Protein 1DUV (pdb70)

Foldseek 3Di:
DFQAQAAALALVVDALVRLVVLLVLLVVQVVCVVVVNDDADQAPFEEEEEELFDDDLLVVLVQVLQVSNNYHYDYHYNDDDCPPPNDALLVVLQVVLVPGQEYEHAEEDSVSQVSSCVRNPHHYYYCYYFAAHQLLVSLVVSVLCVLDPPAFQLNAEEEEFAQLATRVNLNQLSSLLSGLHAYEDQFDPVRHHDDVSNVNSQVSSVVNNYGYHYYPDLLVRLAQHQEYEYEDNADTPGDPVVLVVRQVRRQVRAAEVVSVVSNVDPNYAYEYSDPFLAALPDPVNVCCCVVVVPHQGGSYGVCRCPDPRYPHVSSSVSSNSSVSSSCCRHHHD/DFFAQAAALAQVVDALVRLVVLLVQLVVQVVCVVVVNHDQFQAPFEEEEAELFDDDLLVVLLQVLQVSNNYYYDYDYNDDDCPPVNDALLVVLQVQLVPGQEYEYEEEDSVSQVSSCVRNSHYYYYCYYFAAHHLLVSLVVSLVCVLVPPAFQLNAEEEEWAQLATRVVLNQLSSLLSGLHAYFYAFDPVRHHDPVSNVNSQVSSVVNNYGYHYYPDLLVRLAQHQEYEYEDNADTPGDPVVLVVRQVRGQV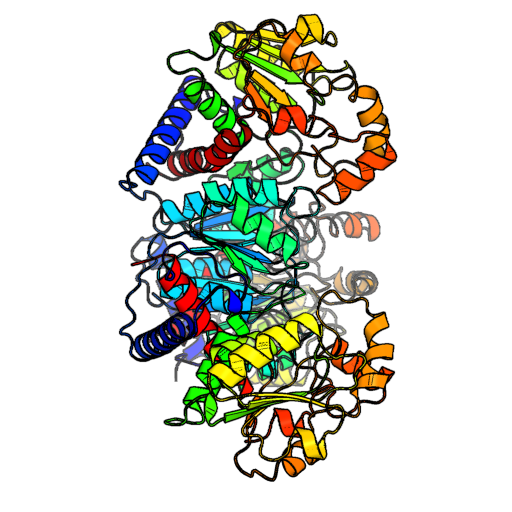RAAEPVSVVSNVDPNYAYEYSDPFLAACPDPVSVVSCVVPVPHQGGSYGVPNCVDPRYDHVSSSVSSNSSVSSSCCRHRGD/DQQAQAAALAQVVDALVVLVVLLVQLVVQVVCVVVVNHDAFQAPFEEEEAELFDDDLLVVLVQVLQVSNNYHYDYHYNDDDCPPPNDDLLVVLQVVLVPGQEY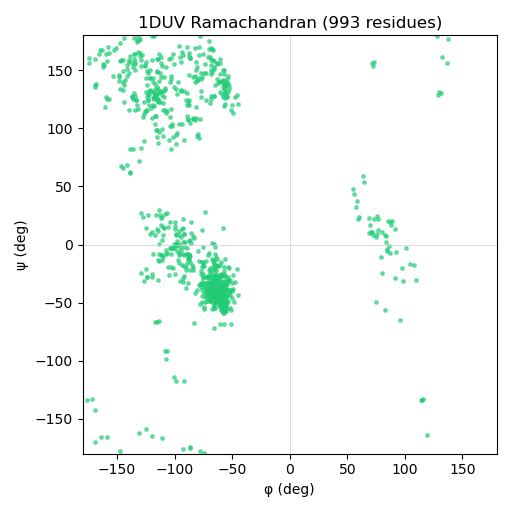EYAEEDSVSQVSSSVRNSHHYYYCYYFAAHQLLVSLVVSLVCVLVPPDFQLNAEEEEFAQLAGRVVLNLLSSLLSGLHQYFYAFDPVRHHDPVSNVVSQVSSVVNNYGYHYYPDLLVRQAQHQEYEYEDQADTPHDPVCLVVSQVRGQVRAAEVVSVVSNVDPNYAYEYSDDFLAACPDDVSVVVCVVVVNHQGGSYGVDRCPDPRYDHVSSSVSSNSSVSSSCCSHSGD

Solvent-accessible surface area: 32664 Å² total; per-residue (Å²): 149,24,16,96,104,73,63,2,8,37,2,38,83,14,66,56,69,12,5,68,62,3,4,107,44,1,34,118,10,29,55,24,67,129,74,68,88,45,126,44,65,1,102,33,65,1,0,0,0,1,1,51,11,42,1,1,8,1,11,0,0,0,4,0,0,0,35,27,0,25,2,30,9,0,39,2,13,73,80,8,6,3,17,31,68,22,0,3,28,55,0,0,0,45,0,0,15,88,7,8,47,0,0,0,0,11,0,92,7,17,106,50,0,69,38,0,6,79,86,1,111,22,10,0,0,0,0,14,0,67,60,19,8,0,0,2,0,0,0,0,0,0,0,0,68,62,56,44,105,91,56,53,27,68,108,2,18,1,0,0,0,0,0,0,78,4,10,2,0,17,0,1,0,0,0,0,1,12,17,0,0,36,0,40,0,0,0,9,115,82,3,79,8,113,75,64,25,9,89,87,0,77,50,49,0,89,142,40,54,6,67,4,53,37,6,86,68,30,49,124,1,0,117,40,0,28,1,0,0,0,9,8,0,8,19,37,54,46,57,99,78,70,16,59,88,23,3,86,69,0,108,75,16,24,0,40,30,136,4,22,127,78,4,68,31,125,115,9,47,0,0,0,8,13,14,4,7,1,38,102,98,11,45,82,4,29,68,24,16,71,68,73,58,13,66,50,4,4,0,0,17,42,118,2,2,65,41,109,21,23,13,2,25,41,1,2,13,0,3,0,2,1,0,0,0,0,0,11,16,0,12,22,207,149,25,23,85,105,56,60,1,10,36,2,38,85,19,65,56,71,25,6,65,54,6,9,104,46,1,44,122,10,28,57,23,64,130,72,67,156,44,58,53,119,0,99,56,61,4,0,0,0,1,1,45,11,40,4,1,8,1,13,0,0,0,4,0,0,0,19,22,0,28,1,63,9,0,39,2,13,68,80,8,6,2,15,31,57,17,0,2,26,56,0,0,0,41,0,0,14,85,7,6,48,0,0,0,0,12,0,96,6,18,105,50,0,56,34,0,7,130,76,2,107,25,6,0,0,0,0,15,0,67,60,20,7,0,0,2,1,2,0,0,0,8,0,0,62,70,56,44,103,77,85,43,21,70,94,1,15,2,0,0,0,0,0,0,76,3,10,2,0,17,0,2,0,0,1,0,1,13,18,0,1,35,0,37,0,0,0,14,85,74,3,82,8,117,76,63,23,6,87,87,0,75,56,54,0,88,142,46,52,12,64,3,60,28,26,83,53,31,49,137,2,0,103,34,0,30,2,0,0,0,9,8,0,6,20,43,56,50,62,159,118,66,18,54,90,11,1,76,67,0,88,124,21,27,0,42,56,75,4,24,118,59,1,62,32,128,120,8,49,0,0,0,10,11,16,2,2,2,32,72,108,7,98,61,1,111,104,12,6,110,98,53,46,15,128,45,4,3,0,0,20,44,114,3,3,63,44,109,22,23,12,1,23,46,1,2,13,0,4,0,2,2,0,0,1,0,0,13,14,0,10,26,215,104,56,20,105,89,59,53,2,10,38,2,39,63,11,70,48,69,34,3,68,48,5,4,127,34,0,44,122,8,27,56,24,61,132,71,55,149,45,114,46,91,0,103,55,67,3,0,0,0,3,2,38,11,36,2,1,8,1,11,0,0,0,4,0,0,0,37,26,0,28,1,20,9,0,42,3,12,66,78,9,7,2,19,39,63,24,2,4,35,52,0,1,0,42,0,0,17,88,7,7,48,0,0,0,3,11,0,91,7,19,108,35,0,68,41,1,9,131,76,2,105,24,1,0,0,0,0,14,0,66,60,20,8,0,0,2,0,2,0,0,0,2,0,0,63,70,55,37,105,89,87,51,15,70,98,1,14,0,0,0,0,0,0,0,77,3,10,2,0,18,0,0,0,0,0,0,1,11,14,0,0,34,0,37,0,0,0,10,84,72,2,76,7,116,75,65,22,6,88,92,0,71,47,55,0,86,138,42,53,11,67,3,54,30,8,82,60,32,49,118,3,0,107,43,0,20,1,0,0,0,9,9,1,7,18,41,62,48,59,107,94,94,12,56,66,18,1,75,67,0,94,80,20,29,0,41,42,83,4,21,116,68,5,67,30,128,114,9,47,0,0,0,9,12,17,1,2,2,28,70,108,6,92,51,1,65,35,5,4,107,103,55,53,14,122,46,4,4,1,0,22,46,121,3,3,66,43,107,22,22,12,1,26,44,1,1,12,0,4,0,2,1,0,0,0,0,0,3,1,2,11,13,154

Secondary structure (DSSP, 8-state):
---TT--BS-GGGS-HHHHHHHHHHHHHHHHHHHTT----S-TT-EEEEEESS--SHHHHHHHHHHHHTT-EEEEE-SSSS-BTTTB-HHHHHHHHTTT-SEEEEE-S-HHHHHHHHHHHSS-EEES--SS--HHHHHHHHHHHHHHSTT--GGG-EEEEES-TTSHHHHHHHHHHHHH--EEEEE--GGGPPPHHHHHHHHHHHHHTT-EEEEES-HHHHHTT-SEEEE--SS-TTS-TTHHHHHHHHHGGG-B-HHHHHTT--TT-EEEE-S----SS-SHHHHHHHHHTT--SBSSBBHHHHTSTTB-HHHHHHHHHHHHHHHHHHHH--/--STT--BS-GGGS-HHHHHHHHHHHHHHHHHHHHT-PPP--TT-EEEEEESS--SHHHHHHHHHHHHTT-EEEEE-SSSS-BTTTB-HHHHHHHHTTT-SEEEEE-S-HHHHHHHHHHHSS-EEES--SS--HHHHHHHHHHHHHHSSS--GGG-EEEEES-TTSHHHHHHHHHHHHH--EEEEES-GGG---HHHHHHHHHHHHHTT-EEEEES-HHHHHTT-SEEEE--SS-TTS-TTHHHHHHHHHGGG-B-HHHHHHT--TT-EEEE-S----SS-SHHHHHHHHHTT--SBSSBBHHHHHSTTB-HHHHHHHHHHHHHHHHHHHH--/--STT--BS-GGGS-HHHHHHHHHHHHHHHHHHHHT----S-TT-EEEEEESS--SHHHHHHHHHHHHTT-EEEEE-SSSS-BTTTB-HHHHHHHHTTT-SEEEEE-S-HHHHHHHHHHHSS-EEES--SS--HHHHHHHHHHHHHHSTT--GGG-EEEEES-TTSHHHHHHHHHHHHH--EEEEE--GGGPPPHHHHHHHHHHHHHTT-EEEEES-HHHHHTT-SEEEE--SS-TTS-GGGHHHHHHHHGGG-B-HHHHHHT--TT-EEEE-S----SS-SHHHHHHHHHHT--SBSSBBHHHHTSTTB-HHHHHHHHHHHHHHHHHHHH--

Structure (mmCIF, N/CA/C/O backbone):
data_1DUV
#
_entry.id   1DUV
#
_cell.length_a   86.680
_cell.length_b   134.230
_cell.length_c   109.300
_cell.angle_alpha   90.00
_cell.angle_beta   90.00
_cell.angle_gamma   90.00
#
_symmetry.space_group_name_H-M   'P 21 21 2'
#
loop_
_entity.id
_entity.type
_entity.pdbx_description
1 polymer 'ORNITHINE TRANSCARBAMOYLASE'
2 non-polymer "NDELTA-(N'-SULPHODIAMINOPHOSPHINYL)-L-ORNITHINE"
3 non-polymer (4S)-2-METHYL-2,4-PENTANEDIOL
4 water water
#
loop_
_atom_site.group_PDB
_atom_site.id
_atom_site.type_symbol
_atom_site.label_atom_id
_atom_site.label_alt_id
_atom_site.label_comp_id
_atom_site.label_asym_id
_atom_site.label_entity_id
_atom_site.label_seq_id
_atom_site.pdbx_PDB_ins_code
_atom_site.Cartn_x
_atom_site.Cartn_y
_atom_site.Cartn_z
_atom_site.occupancy
_atom_site.B_iso_or_equiv
_atom_site.auth_seq_id
_atom_site.auth_comp_id
_atom_site.auth_asym_id
_atom_site.auth_atom_id
_atom_site.pdbx_PDB_model_num
ATOM 1 N N . SER A 1 1 ? 18.620 15.569 53.830 1.00 72.30 1 SER G N 1
ATOM 2 C CA . SER A 1 1 ? 19.118 15.243 52.461 1.00 70.26 1 SER G CA 1
ATOM 3 C C . SER A 1 1 ? 19.192 16.509 51.612 1.00 67.90 1 SER G C 1
ATOM 4 O O . SER A 1 1 ? 19.120 17.633 52.135 1.00 63.66 1 SER G O 1
ATOM 7 N N . GLY A 1 2 ? 19.357 16.334 50.305 1.00 63.66 2 GLY G N 1
ATOM 8 C CA . GLY A 1 2 ? 19.392 17.498 49.443 1.00 58.73 2 GLY G CA 1
ATOM 9 C C . GLY A 1 2 ? 20.553 17.652 48.491 1.00 52.64 2 GLY G C 1
ATOM 10 O O . GLY A 1 2 ? 21.472 16.834 48.445 1.00 49.64 2 GLY G O 1
ATOM 11 N N . PHE A 1 3 ? 20.497 18.737 47.728 1.00 44.92 3 PHE G N 1
ATOM 12 C CA . PHE A 1 3 ? 21.529 19.032 46.751 1.00 37.07 3 PHE G CA 1
ATOM 13 C C . PHE A 1 3 ? 22.303 20.294 47.095 1.00 31.94 3 PHE G C 1
ATOM 14 O O . PHE A 1 3 ? 23.382 20.532 46.526 1.00 28.80 3 PHE G O 1
ATOM 22 N N . TYR A 1 4 ? 21.785 21.078 48.040 1.00 28.28 4 TYR G N 1
ATOM 23 C CA . TYR A 1 4 ? 22.426 22.340 48.366 1.00 29.86 4 TYR G CA 1
ATOM 24 C C . TYR A 1 4 ? 23.922 22.258 48.661 1.00 27.88 4 TYR G C 1
ATOM 25 O O . TYR A 1 4 ? 24.371 21.629 49.624 1.00 28.78 4 TYR G O 1
ATOM 34 N N . HIS A 1 5 ? 24.682 22.913 47.787 1.00 27.62 5 HIS G N 1
ATOM 35 C CA . HIS A 1 5 ? 26.141 22.961 47.834 1.00 25.33 5 HIS G CA 1
ATOM 36 C C . HIS A 1 5 ? 26.817 21.611 47.787 1.00 30.97 5 HIS G C 1
ATOM 37 O O . HIS A 1 5 ? 27.872 21.424 48.377 1.00 29.82 5 HIS G O 1
ATOM 44 N N . LYS A 1 6 ? 26.194 20.670 47.084 1.00 28.77 6 LYS G N 1
ATOM 45 C CA . LYS A 1 6 ? 26.775 19.340 46.894 1.00 28.51 6 LYS G CA 1
ATOM 46 C C . LYS A 1 6 ? 27.301 19.302 45.462 1.00 27.33 6 LYS G C 1
ATOM 47 O O . LYS A 1 6 ? 26.874 20.081 44.602 1.00 24.44 6 LYS G O 1
ATOM 53 N N . HIS A 1 7 ? 28.221 18.383 45.219 1.00 28.00 7 HIS G N 1
ATOM 54 C CA . HIS A 1 7 ? 28.753 18.164 43.884 1.00 29.04 7 HIS G CA 1
ATOM 55 C C . HIS A 1 7 ? 27.735 17.245 43.167 1.00 30.23 7 HIS G C 1
ATOM 56 O O . HIS A 1 7 ? 26.798 16.710 43.792 1.00 26.92 7 HIS G O 1
ATOM 63 N N . PHE A 1 8 ? 27.897 17.083 41.857 1.00 25.65 8 PHE G N 1
ATOM 64 C CA . PHE A 1 8 ? 27.048 16.173 41.100 1.00 24.35 8 PHE G CA 1
ATOM 65 C C . PHE A 1 8 ? 28.030 15.425 40.193 1.00 26.38 8 PHE G C 1
ATOM 66 O O . PHE A 1 8 ? 28.205 15.776 39.038 1.00 25.22 8 PHE G O 1
ATOM 74 N N . LEU A 1 9 ? 28.677 14.401 40.741 1.00 23.49 9 LEU G N 1
ATOM 75 C CA . LEU A 1 9 ? 29.700 13.637 40.014 1.00 22.73 9 LEU G CA 1
ATOM 76 C C . LEU A 1 9 ? 29.300 12.272 39.414 1.00 26.95 9 LEU G C 1
ATOM 77 O O . LEU A 1 9 ? 29.974 11.778 38.512 1.00 22.63 9 LEU G O 1
ATOM 82 N N . LYS A 1 10 ? 28.223 11.672 39.922 1.00 23.48 10 LYS G N 1
ATOM 83 C CA . LYS A 1 10 ? 27.729 10.355 39.487 1.00 26.37 10 LYS G CA 1
ATOM 84 C C . LYS A 1 10 ? 26.408 10.132 40.241 1.00 26.28 10 LYS G C 1
ATOM 85 O O . LYS A 1 10 ? 26.186 10.714 41.305 1.00 28.94 10 LYS G O 1
ATOM 91 N N . LEU A 1 11 ? 25.532 9.296 39.713 1.00 23.05 11 LEU G N 1
ATOM 92 C CA . LEU A 1 11 ? 24.228 9.106 40.332 1.00 24.99 11 LEU G CA 1
ATOM 93 C C . LEU A 1 11 ? 24.200 8.411 41.678 1.00 27.81 11 LEU G C 1
ATOM 94 O O . LEU A 1 11 ? 23.378 8.743 42.534 1.00 28.74 11 LEU G O 1
ATOM 99 N N . LEU A 1 12 ? 25.098 7.458 41.879 1.00 28.31 12 LEU G N 1
ATOM 100 C CA . LEU A 1 12 ? 25.101 6.730 43.139 1.00 31.45 12 LEU G CA 1
ATOM 101 C C . LEU A 1 12 ? 25.502 7.552 44.364 1.00 29.50 12 LEU G C 1
ATOM 102 O O . LEU A 1 12 ? 25.576 6.999 45.465 1.00 25.35 12 LEU G O 1
ATOM 107 N N . ASP A 1 13 ? 25.777 8.849 44.191 1.00 25.21 13 ASP G N 1
ATOM 108 C CA . ASP A 1 13 ? 26.091 9.697 45.342 1.00 28.78 13 ASP G CA 1
ATOM 109 C C . ASP A 1 13 ? 24.767 10.245 45.894 1.00 29.00 13 ASP G C 1
ATOM 110 O O . ASP A 1 13 ? 24.754 11.024 46.838 1.00 28.49 13 ASP G O 1
ATOM 115 N N . PHE A 1 14 ? 23.655 9.825 45.306 1.00 25.51 14 PHE G N 1
ATOM 116 C CA . PHE A 1 14 ? 22.340 10.297 45.728 1.00 30.09 14 PHE G CA 1
ATOM 117 C C . PHE A 1 14 ? 21.352 9.148 45.964 1.00 32.08 14 PHE G C 1
ATOM 118 O O . PHE A 1 14 ? 21.567 8.017 45.499 1.00 29.05 14 PHE G O 1
ATOM 126 N N . THR A 1 15 ? 20.269 9.450 46.682 1.00 32.03 15 THR G N 1
ATOM 127 C CA . THR A 1 15 ? 19.233 8.462 46.995 1.00 27.84 15 THR G CA 1
ATOM 128 C C . THR A 1 15 ? 18.105 8.481 45.963 1.00 27.24 15 THR G C 1
ATOM 129 O O . THR A 1 15 ? 17.964 9.429 45.195 1.00 29.49 15 THR G O 1
ATOM 133 N N . PRO A 1 16 ? 17.290 7.418 45.923 1.00 26.80 16 PRO G N 1
ATOM 134 C CA . PRO A 1 16 ? 16.189 7.398 44.954 1.00 28.15 16 PRO G CA 1
ATOM 135 C C . PRO A 1 16 ? 15.271 8.615 45.135 1.00 30.49 16 PRO G C 1
ATOM 136 O O . PRO A 1 16 ? 14.713 9.139 44.176 1.00 26.59 16 PRO G O 1
ATOM 140 N N . ALA A 1 17 ? 15.105 9.044 46.381 1.00 30.16 17 ALA G N 1
ATOM 141 C CA . ALA A 1 17 ? 14.252 10.180 46.713 1.00 30.33 17 ALA G CA 1
ATOM 142 C C . ALA A 1 17 ? 14.858 11.461 46.218 1.00 28.50 17 ALA G C 1
ATOM 143 O O . ALA A 1 17 ? 14.152 12.288 45.666 1.00 28.67 17 ALA G O 1
ATOM 145 N N . GLU A 1 18 ? 16.159 11.645 46.435 1.00 27.55 18 GLU G N 1
ATOM 146 C CA . GLU A 1 18 ? 16.815 12.862 45.954 1.00 26.09 18 GLU G CA 1
ATOM 147 C C . GLU A 1 18 ? 16.747 12.933 44.422 1.00 28.04 18 GLU G C 1
ATOM 148 O O . GLU A 1 18 ? 16.470 14.005 43.855 1.00 28.15 18 GLU G O 1
ATOM 154 N N . LEU A 1 19 ? 16.976 11.800 43.747 1.00 26.82 19 LEU G N 1
ATOM 155 C CA . LEU A 1 19 ? 16.910 11.775 42.289 1.00 26.50 19 LEU G CA 1
ATOM 156 C C . LEU A 1 19 ? 15.521 12.211 41.854 1.00 30.75 19 LEU G C 1
ATOM 157 O O . LEU A 1 19 ? 15.375 13.089 41.004 1.00 27.33 19 LEU G O 1
ATOM 162 N N . ASN A 1 20 ? 14.497 11.608 42.454 1.00 27.08 20 ASN G N 1
ATOM 163 C CA . ASN A 1 20 ? 13.126 11.935 42.111 1.00 31.12 20 ASN G CA 1
ATOM 164 C C . ASN A 1 20 ? 12.829 13.436 42.309 1.00 29.15 20 ASN G C 1
ATOM 165 O O . ASN A 1 20 ? 12.172 14.083 41.480 1.00 28.90 20 ASN G O 1
ATOM 170 N N . SER A 1 21 ? 13.328 13.999 43.398 1.00 28.04 21 SER G N 1
ATOM 171 C CA . SER A 1 21 ? 13.133 15.424 43.637 1.00 30.24 21 SER G CA 1
ATOM 172 C C . SER A 1 21 ? 13.773 16.233 42.497 1.00 31.10 21 SER G C 1
ATOM 173 O O . SER A 1 21 ? 13.167 17.182 41.985 1.00 31.08 21 SER G O 1
ATOM 176 N N . LEU A 1 22 ? 14.990 15.848 42.097 1.00 28.21 22 LEU G N 1
ATOM 177 C CA . LEU A 1 22 ? 15.699 16.553 41.026 1.00 27.37 22 LEU G CA 1
ATOM 178 C C . LEU A 1 22 ? 14.908 16.485 39.729 1.00 26.75 22 LEU G C 1
ATOM 179 O O . LEU A 1 22 ? 14.750 17.483 39.033 1.00 27.23 22 LEU G O 1
ATOM 184 N N . LEU A 1 23 ? 14.391 15.307 39.409 1.00 27.24 23 LEU G N 1
ATOM 185 C CA . LEU A 1 23 ? 13.602 15.148 38.197 1.00 28.04 23 LEU G CA 1
ATOM 186 C C . LEU A 1 23 ? 12.349 16.036 38.253 1.00 30.18 23 LEU G C 1
ATOM 187 O O . LEU A 1 23 ? 11.931 16.612 37.233 1.00 27.13 23 LEU G O 1
ATOM 192 N N . GLN A 1 24 ? 11.747 16.160 39.435 1.00 29.47 24 GLN G N 1
ATOM 193 C CA . GLN A 1 24 ? 10.546 17.001 39.566 1.00 30.77 24 GLN G CA 1
ATOM 194 C C . GLN A 1 24 ? 10.890 18.467 39.403 1.00 28.99 24 GLN G C 1
ATOM 195 O O . GLN A 1 24 ? 10.144 19.221 38.778 1.00 28.56 24 GLN G O 1
ATOM 201 N N . LEU A 1 25 ? 12.022 18.874 39.958 1.00 24.90 25 LEU G N 1
ATOM 202 C CA . LEU A 1 25 ? 12.445 20.248 39.787 1.00 25.65 25 LEU G CA 1
ATOM 203 C C . LEU A 1 25 ? 12.647 20.514 38.279 1.00 28.06 25 LEU G C 1
ATOM 204 O O . LEU A 1 25 ? 12.274 21.561 37.763 1.00 25.92 25 LEU G O 1
ATOM 209 N N . ALA A 1 26 ? 13.214 19.545 37.570 1.00 30.14 26 ALA G N 1
ATOM 210 C CA . ALA A 1 26 ? 13.465 19.694 36.139 1.00 28.43 26 ALA G CA 1
ATOM 211 C C . ALA A 1 26 ? 12.166 19.896 35.396 1.00 27.31 26 ALA G C 1
ATOM 212 O O . ALA A 1 26 ? 12.084 20.744 34.518 1.00 26.19 26 ALA G O 1
ATOM 214 N N . ALA A 1 27 ? 11.144 19.124 35.749 1.00 28.17 27 ALA G N 1
ATOM 215 C CA . ALA A 1 27 ? 9.854 19.244 35.070 1.00 29.43 27 ALA G CA 1
ATOM 216 C C . ALA A 1 27 ? 9.215 20.602 35.357 1.00 28.26 27 ALA G C 1
ATOM 217 O O . ALA A 1 27 ? 8.570 21.196 34.495 1.00 30.56 27 ALA G O 1
ATOM 219 N N . LYS A 1 28 ? 9.404 21.091 36.574 1.00 29.56 28 LYS G N 1
ATOM 220 C CA . LYS A 1 28 ? 8.855 22.383 36.943 1.00 30.03 28 LYS G CA 1
ATOM 221 C C . LYS A 1 28 ? 9.542 23.476 36.131 1.00 29.78 28 LYS G C 1
ATOM 222 O O . LYS A 1 28 ? 8.880 24.289 35.485 1.00 32.26 28 LYS G O 1
ATOM 228 N N . LEU A 1 29 ? 10.871 23.488 36.172 1.00 29.56 29 LEU G N 1
ATOM 229 C CA . LEU A 1 29 ? 11.646 24.473 35.446 1.00 26.63 29 LEU G CA 1
ATOM 230 C C . LEU A 1 29 ? 11.331 24.448 33.960 1.00 27.93 29 LEU G C 1
ATOM 231 O O . LEU A 1 29 ? 11.270 25.490 33.320 1.00 29.08 29 LEU G O 1
ATOM 236 N N . LYS A 1 30 ? 11.120 23.258 33.416 1.00 25.40 30 LYS G N 1
ATOM 237 C CA . LYS A 1 30 ? 10.785 23.103 32.006 1.00 28.22 30 LYS G CA 1
ATOM 238 C C . LYS A 1 30 ? 9.429 23.757 31.721 1.00 28.26 30 LYS G C 1
ATOM 239 O O . LYS A 1 30 ? 9.273 24.516 30.753 1.00 27.77 30 LYS G O 1
ATOM 245 N N . ALA A 1 31 ? 8.449 23.461 32.572 1.00 30.24 31 ALA G N 1
ATOM 246 C CA . ALA A 1 31 ? 7.116 24.025 32.409 1.00 29.08 31 ALA G CA 1
ATOM 247 C C . ALA A 1 31 ? 7.153 25.544 32.566 1.00 29.40 31 ALA G C 1
ATOM 248 O O . ALA A 1 31 ? 6.540 26.262 31.778 1.00 32.63 31 ALA G O 1
ATOM 250 N N . ASP A 1 32 ? 7.883 26.038 33.570 1.00 27.25 32 ASP G N 1
ATOM 251 C CA . ASP A 1 32 ? 7.980 27.487 33.814 1.00 31.17 32 ASP G CA 1
ATOM 252 C C . ASP A 1 32 ? 8.585 28.269 32.657 1.00 33.21 32 ASP G C 1
ATOM 253 O O . ASP A 1 32 ? 8.161 29.385 32.381 1.00 31.73 32 ASP G O 1
ATOM 258 N N . LYS A 1 33 ? 9.600 27.709 32.001 1.00 31.84 33 LYS G N 1
ATOM 259 C CA . LYS A 1 33 ? 10.230 28.400 30.875 1.00 30.20 33 LYS G CA 1
ATOM 260 C C . LYS A 1 33 ? 9.222 28.506 29.746 1.00 28.59 33 LYS G C 1
ATOM 261 O O . LYS A 1 33 ? 9.077 29.555 29.135 1.00 32.60 33 LYS G O 1
ATOM 267 N N . LYS A 1 34 ? 8.523 27.401 29.495 1.00 28.39 34 LYS G N 1
ATOM 268 C CA . LYS A 1 34 ? 7.535 27.315 28.427 1.00 34.62 34 LYS G CA 1
ATOM 269 C C . LYS A 1 34 ? 6.338 28.221 28.626 1.00 34.93 34 LYS G C 1
ATOM 270 O O . LYS A 1 34 ? 5.794 28.735 27.661 1.00 35.56 34 LYS G O 1
ATOM 276 N N . SER A 1 35 ? 5.934 28.422 29.873 1.00 35.23 35 SER G N 1
ATOM 277 C CA . SER A 1 35 ? 4.785 29.266 30.161 1.00 38.35 35 SER G CA 1
ATOM 278 C C . SER A 1 35 ? 5.222 30.702 30.390 1.00 40.73 35 SER G C 1
ATOM 279 O O . SER A 1 35 ? 4.402 31.565 30.680 1.00 44.63 35 SER G O 1
ATOM 282 N N . GLY A 1 36 ? 6.514 30.960 30.257 1.00 42.97 36 GLY G N 1
ATOM 283 C CA . GLY A 1 36 ? 7.014 32.300 30.470 1.00 42.57 36 GLY G CA 1
ATOM 284 C C . GLY A 1 36 ? 6.931 32.739 31.921 1.00 42.05 36 GLY G C 1
ATOM 285 O O . GLY A 1 36 ? 6.916 33.927 32.208 1.00 44.10 36 GLY G O 1
ATOM 286 N N . LYS A 1 37 ? 6.885 31.794 32.848 1.00 41.30 37 LYS G N 1
ATOM 287 C CA . LYS A 1 37 ? 6.808 32.137 34.263 1.00 40.25 37 LYS G CA 1
ATOM 288 C C . LYS A 1 37 ? 8.102 31.820 35.029 1.00 37.63 37 LYS G C 1
ATOM 289 O O . LYS A 1 37 ? 8.107 31.795 36.261 1.00 39.07 37 LYS G O 1
ATOM 292 N N . GLU A 1 38 ? 9.201 31.590 34.313 1.00 37.84 38 GLU G N 1
ATOM 293 C CA . GLU A 1 38 ? 10.457 31.243 34.972 1.00 34.27 38 GLU G CA 1
ATOM 294 C C . GLU A 1 38 ? 10.991 32.289 35.933 1.00 33.76 38 GLU G C 1
ATOM 295 O O . GLU A 1 38 ? 11.099 33.465 35.604 1.00 35.26 38 GLU G O 1
ATOM 301 N N . GLU A 1 39 ? 11.346 31.839 37.128 1.00 34.91 39 GLU G N 1
ATOM 302 C CA . GLU A 1 39 ? 11.883 32.729 38.154 1.00 41.70 39 GLU G CA 1
ATOM 303 C C . GLU A 1 39 ? 13.372 32.434 38.306 1.00 37.94 39 GLU G C 1
ATOM 304 O O . GLU A 1 39 ? 13.753 31.332 38.711 1.00 38.42 39 GLU G O 1
ATOM 310 N N . ALA A 1 40 ? 14.210 33.410 37.976 1.00 36.79 40 ALA G N 1
ATOM 311 C CA . ALA A 1 40 ? 15.654 33.232 38.049 1.00 35.97 40 ALA G CA 1
ATOM 312 C C . ALA A 1 40 ? 16.127 33.096 39.480 1.00 39.11 40 ALA G C 1
ATOM 313 O O . ALA A 1 40 ? 15.819 33.934 40.309 1.00 39.72 40 ALA G O 1
ATOM 315 N N . LYS A 1 41 ? 16.893 32.049 39.771 1.00 36.09 41 LYS G N 1
ATOM 316 C CA . LYS A 1 41 ? 17.390 31.835 41.127 1.00 34.90 41 LYS G CA 1
ATOM 317 C C . LYS A 1 41 ? 18.901 31.981 41.224 1.00 36.40 41 LYS G C 1
ATOM 318 O O . LYS A 1 41 ? 19.466 32.007 42.318 1.00 34.14 41 LYS G O 1
ATOM 322 N N . LEU A 1 42 ? 19.559 32.104 40.081 1.00 30.18 42 LEU G N 1
ATOM 323 C CA . LEU A 1 42 ? 21.010 32.206 40.090 1.00 32.04 42 LEU G CA 1
ATOM 324 C C . LEU A 1 42 ? 21.522 33.568 39.643 1.00 31.62 42 LEU G C 1
ATOM 325 O O . LEU A 1 42 ? 22.643 33.699 39.164 1.00 27.09 42 LEU G O 1
ATOM 330 N N . THR A 1 43 ? 20.700 34.590 39.810 1.00 33.14 43 THR G N 1
ATOM 331 C CA . THR A 1 43 ? 21.101 35.930 39.412 1.00 31.67 43 THR G CA 1
ATOM 332 C C . THR A 1 43 ? 22.424 36.329 40.061 1.00 29.49 43 THR G C 1
ATOM 333 O O . THR A 1 43 ? 22.588 36.227 41.269 1.00 28.11 43 THR G O 1
ATOM 337 N N . GLY A 1 44 ? 23.382 36.751 39.250 1.00 26.21 44 GLY G N 1
ATOM 338 C CA . GLY A 1 44 ? 24.666 37.171 39.787 1.00 29.71 44 GLY G CA 1
ATOM 339 C C . GLY A 1 44 ? 25.711 36.088 39.985 1.00 27.29 44 GLY G C 1
ATOM 340 O O . GLY A 1 44 ? 26.858 36.400 40.320 1.00 27.74 44 GLY G O 1
ATOM 341 N N . LYS A 1 45 ? 25.321 34.823 39.802 1.00 25.30 45 LYS G N 1
ATOM 342 C CA . LYS A 1 45 ? 26.254 33.700 39.948 1.00 25.31 45 LYS G CA 1
ATOM 343 C C . LYS A 1 45 ? 27.163 33.602 38.711 1.00 24.35 45 LYS G C 1
ATOM 344 O O . LYS A 1 45 ? 26.735 33.855 37.580 1.00 25.93 45 LYS G O 1
ATOM 350 N N . ASN A 1 46 ? 28.417 33.253 38.951 1.00 24.37 46 ASN G N 1
ATOM 351 C CA . ASN A 1 46 ? 29.384 33.085 37.885 1.00 25.78 46 ASN G CA 1
ATOM 352 C C . ASN A 1 46 ? 29.826 31.614 37.894 1.00 27.04 46 ASN G C 1
ATOM 353 O O . ASN A 1 46 ? 30.239 31.065 38.925 1.00 24.94 46 ASN G O 1
ATOM 358 N N . ILE A 1 47 ? 29.756 30.980 36.736 1.00 23.54 47 ILE G N 1
ATOM 359 C CA . ILE A 1 47 ? 30.081 29.563 36.626 1.00 23.63 47 ILE G CA 1
ATOM 360 C C . ILE A 1 47 ? 31.172 29.308 35.590 1.00 24.31 47 ILE G C 1
ATOM 361 O O . ILE A 1 47 ? 31.163 29.908 34.505 1.00 23.49 47 ILE G O 1
ATOM 366 N N . ALA A 1 48 ? 32.119 28.441 35.939 1.00 22.87 48 ALA G N 1
ATOM 367 C CA . ALA A 1 48 ? 33.196 28.081 35.024 1.00 22.65 48 ALA G CA 1
ATOM 368 C C . ALA A 1 48 ? 32.840 26.753 34.342 1.00 25.37 48 ALA G C 1
ATOM 369 O O . ALA A 1 48 ? 32.456 25.787 34.997 1.00 23.93 48 ALA G O 1
ATOM 371 N N . LEU A 1 49 ? 32.941 26.723 33.016 1.00 20.89 49 LEU G N 1
ATOM 372 C CA . LEU A 1 49 ? 32.657 25.511 32.254 1.00 21.09 49 LEU G CA 1
ATOM 373 C C . LEU A 1 49 ? 33.954 24.948 31.653 1.00 22.91 49 LEU G C 1
ATOM 374 O O . LEU A 1 49 ? 34.429 25.430 30.616 1.00 23.43 49 LEU G O 1
ATOM 379 N N . ILE A 1 50 ? 34.532 23.940 32.303 1.00 23.31 50 ILE G N 1
ATOM 380 C CA . ILE A 1 50 ? 35.760 23.331 31.791 1.00 22.62 50 ILE G CA 1
ATOM 381 C C . ILE A 1 50 ? 35.391 22.226 30.817 1.00 19.72 50 ILE G C 1
ATOM 382 O O . ILE A 1 50 ? 34.643 21.316 31.172 1.00 20.40 50 ILE G O 1
ATOM 387 N N . PHE A 1 51 ? 35.911 22.301 29.594 1.00 19.96 51 PHE G N 1
ATOM 388 C CA . PHE A 1 51 ? 35.673 21.247 28.604 1.00 23.88 51 PHE G CA 1
ATOM 389 C C . PHE A 1 51 ? 36.976 20.718 28.053 1.00 21.43 51 PHE G C 1
ATOM 390 O O . PHE A 1 51 ? 37.704 21.467 27.408 1.00 23.64 51 PHE G O 1
ATOM 398 N N . GLU A 1 52 ? 37.293 19.452 28.308 1.00 23.73 52 GLU G N 1
ATOM 399 C CA . GLU A 1 52 ? 38.534 18.876 27.766 1.00 26.03 52 GLU G CA 1
ATOM 400 C C . GLU A 1 52 ? 38.202 18.010 26.540 1.00 28.23 52 GLU G C 1
ATOM 401 O O . GLU A 1 52 ? 39.084 17.476 25.860 1.00 29.34 52 GLU G O 1
ATOM 407 N N . LYS A 1 53 ? 36.907 17.906 26.264 1.00 28.01 53 LYS G N 1
ATOM 408 C CA . LYS A 1 53 ? 36.400 17.163 25.123 1.00 27.87 53 LYS G CA 1
ATOM 409 C C . LYS A 1 53 ? 35.411 18.056 24.421 1.00 32.58 53 LYS G C 1
ATOM 410 O O . LYS A 1 53 ? 34.960 19.063 24.983 1.00 29.71 53 LYS G O 1
ATOM 416 N N . ASP A 1 54 ? 35.053 17.692 23.198 1.00 25.44 54 ASP G N 1
ATOM 417 C CA . ASP A 1 54 ? 34.082 18.484 22.469 1.00 30.59 54 ASP G CA 1
ATOM 418 C C . ASP A 1 54 ? 32.691 18.337 23.055 1.00 27.16 54 ASP G C 1
ATOM 419 O O . ASP A 1 54 ? 32.394 17.369 23.761 1.00 27.26 54 ASP G O 1
ATOM 424 N N . SER A 1 55 ? 31.837 19.297 22.723 1.00 22.41 55 SER G N 1
ATOM 425 C CA . SER A 1 55 ? 30.473 19.275 23.188 1.00 22.63 55 SER G CA 1
ATOM 426 C C . SER A 1 55 ? 29.546 20.279 22.538 1.00 21.57 55 SER G C 1
ATOM 427 O O . SER A 1 55 ? 29.897 21.447 22.315 1.00 23.88 55 SER G O 1
ATOM 430 N N . THR A 1 56 ? 28.350 19.791 22.223 1.00 22.84 56 THR G N 1
ATOM 431 C CA . THR A 1 56 ? 27.288 20.650 21.726 1.00 22.47 56 THR G CA 1
ATOM 432 C C . THR A 1 56 ? 26.159 20.601 22.803 1.00 26.65 56 THR G C 1
ATOM 433 O O . THR A 1 56 ? 25.930 21.612 23.472 1.00 22.89 56 THR G O 1
ATOM 437 N N . ARG A 1 57 ? 25.507 19.448 23.005 1.00 23.21 57 ARG G N 1
ATOM 438 C CA . ARG A 1 57 ? 24.403 19.376 23.975 1.00 23.22 57 ARG G CA 1
ATOM 439 C C . ARG A 1 57 ? 24.750 19.824 25.393 1.00 23.46 57 ARG G C 1
ATOM 440 O O . ARG A 1 57 ? 24.043 20.660 25.965 1.00 22.05 57 ARG G O 1
ATOM 448 N N . THR A 1 58 ? 25.844 19.314 25.961 1.00 19.88 58 THR G N 1
ATOM 449 C CA . THR A 1 58 ? 26.222 19.677 27.325 1.00 22.56 58 THR G CA 1
ATOM 450 C C . THR A 1 58 ? 26.667 21.152 27.457 1.00 22.80 58 THR G C 1
ATOM 451 O O . THR A 1 58 ? 26.257 21.870 28.381 1.00 20.73 58 THR G O 1
ATOM 455 N N . ARG A 1 59 ? 27.507 21.597 26.530 1.00 20.93 59 ARG G N 1
ATOM 456 C CA . ARG A 1 59 ? 27.979 22.975 26.504 1.00 19.70 59 ARG G CA 1
ATOM 457 C C . ARG A 1 59 ? 26.781 23.947 26.477 1.00 23.65 59 ARG G C 1
ATOM 458 O O . ARG A 1 59 ? 26.643 24.821 27.353 1.00 24.18 59 ARG G O 1
ATOM 466 N N . CYS A 1 60 ? 25.922 23.787 25.462 1.00 20.77 60 CYS G N 1
ATOM 467 C CA . CYS A 1 60 ? 24.755 24.647 25.297 1.00 24.38 60 CYS G CA 1
ATOM 468 C C . CYS A 1 60 ? 23.729 24.487 26.417 1.00 23.53 60 CYS G C 1
ATOM 469 O O . CYS A 1 60 ? 23.056 25.457 26.743 1.00 21.45 60 CYS G O 1
ATOM 472 N N . SER A 1 61 ? 23.598 23.285 26.988 1.00 21.88 61 SER G N 1
ATOM 473 C CA . SER A 1 61 ? 22.660 23.083 28.099 1.00 22.31 61 SER G CA 1
ATOM 474 C C . SER A 1 61 ? 23.107 23.927 29.290 1.00 22.52 61 SER G C 1
ATOM 475 O O . SER A 1 61 ? 22.294 24.615 29.905 1.00 26.32 61 SER G O 1
ATOM 478 N N . PHE A 1 62 ? 24.398 23.871 29.619 1.00 22.97 62 PHE G N 1
ATOM 479 C CA . PHE A 1 62 ? 24.908 24.672 30.722 1.00 24.84 62 PHE G CA 1
ATOM 480 C C . PHE A 1 62 ? 24.802 26.166 30.432 1.00 24.54 62 PHE G C 1
ATOM 481 O O . PHE A 1 62 ? 24.422 26.939 31.317 1.00 24.73 62 PHE G O 1
ATOM 489 N N . GLU A 1 63 ? 25.106 26.589 29.202 1.00 21.03 63 GLU G N 1
ATOM 490 C CA . GLU A 1 63 ? 25.021 28.020 28.908 1.00 19.45 63 GLU G CA 1
ATOM 491 C C . GLU A 1 63 ? 23.584 28.552 28.989 1.00 24.33 63 GLU G C 1
ATOM 492 O O . GLU A 1 63 ? 23.317 29.501 29.728 1.00 24.64 63 GLU G O 1
ATOM 498 N N . VAL A 1 64 ? 22.667 27.931 28.246 1.00 22.68 64 VAL G N 1
ATOM 499 C CA . VAL A 1 64 ? 21.264 28.355 28.222 1.00 25.47 64 VAL G CA 1
ATOM 500 C C . VAL A 1 64 ? 20.635 28.279 29.618 1.00 26.83 64 VAL G C 1
ATOM 501 O O . VAL A 1 64 ? 19.966 29.219 30.060 1.00 24.70 64 VAL G O 1
ATOM 505 N N . ALA A 1 65 ? 20.876 27.171 30.317 1.00 24.16 65 ALA G N 1
ATOM 506 C CA . ALA A 1 65 ? 20.339 26.994 31.659 1.00 23.83 65 ALA G CA 1
ATOM 507 C C . ALA A 1 65 ? 20.804 28.136 32.541 1.00 25.72 65 ALA G C 1
ATOM 508 O O . ALA A 1 65 ? 20.014 28.717 33.273 1.00 24.93 65 ALA G O 1
ATOM 510 N N . ALA A 1 66 ? 22.085 28.474 32.477 1.00 23.92 66 ALA G N 1
ATOM 511 C CA . ALA A 1 66 ? 22.608 29.565 33.311 1.00 25.16 66 ALA G CA 1
ATOM 512 C C . ALA A 1 66 ? 22.008 30.945 32.948 1.00 27.74 66 ALA G C 1
ATOM 513 O O . ALA A 1 66 ? 21.532 31.689 33.823 1.00 26.96 66 ALA G O 1
ATOM 515 N 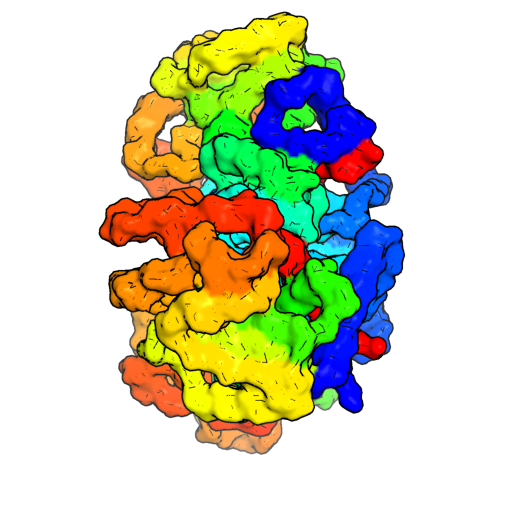N . TYR A 1 67 ? 22.025 31.278 31.655 1.00 24.16 67 TYR G N 1
ATOM 516 C CA . TYR A 1 67 ? 21.494 32.562 31.192 1.00 25.10 67 TYR G CA 1
ATOM 517 C C . TYR A 1 67 ? 20.031 32.711 31.635 1.00 27.30 67 TYR G C 1
ATOM 518 O O . TYR A 1 67 ? 19.656 33.734 32.184 1.00 24.53 67 TYR G O 1
ATOM 527 N N . ASP A 1 68 ? 19.219 31.684 31.400 1.00 29.48 68 ASP G N 1
ATOM 528 C CA . ASP A 1 68 ? 17.809 31.683 31.802 1.00 26.99 68 ASP G CA 1
ATOM 529 C C . ASP A 1 68 ? 17.647 31.968 33.305 1.00 30.45 68 ASP G C 1
ATOM 530 O O . ASP A 1 68 ? 16.650 32.551 33.739 1.00 28.50 68 ASP G O 1
ATOM 535 N N . GLN A 1 69 ? 18.622 31.525 34.095 1.00 26.95 69 GLN G N 1
ATOM 536 C CA . GLN A 1 69 ? 18.573 31.695 35.538 1.00 27.01 69 GLN G CA 1
ATOM 537 C C . GLN A 1 69 ? 19.339 32.903 36.061 1.00 30.87 69 GLN G C 1
ATOM 538 O O . GLN A 1 69 ? 19.507 33.058 37.273 1.00 28.17 69 GLN G O 1
ATOM 544 N N . GLY A 1 70 ? 19.815 33.736 35.140 1.00 26.37 70 GLY G N 1
ATOM 545 C CA . GLY A 1 70 ? 20.514 34.957 35.506 1.00 29.13 70 GLY G CA 1
ATOM 546 C C . GLY A 1 70 ? 21.988 34.855 35.829 1.00 27.16 70 GLY G C 1
ATOM 547 O O . GLY A 1 70 ? 22.594 35.838 36.273 1.00 29.97 70 GLY G O 1
ATOM 548 N N . ALA A 1 71 ? 22.572 33.678 35.604 1.00 26.29 71 ALA G N 1
ATOM 549 C CA . ALA A 1 71 ? 23.985 33.459 35.893 1.00 22.18 71 ALA G CA 1
ATOM 550 C C . ALA A 1 71 ? 24.820 33.710 34.640 1.00 25.87 71 ALA G C 1
ATOM 551 O O . ALA A 1 71 ? 24.286 33.795 33.528 1.00 28.52 71 ALA G O 1
ATOM 553 N N . ARG A 1 72 ? 26.128 33.838 34.817 1.00 22.52 72 ARG G N 1
ATOM 554 C CA . ARG A 1 72 ? 27.009 34.050 33.676 1.00 26.91 72 ARG G CA 1
ATOM 555 C C . ARG A 1 72 ? 27.965 32.888 33.666 1.00 27.97 72 ARG G C 1
ATOM 556 O O . ARG A 1 72 ? 28.162 32.235 34.696 1.00 27.16 72 ARG G O 1
ATOM 564 N N . VAL A 1 73 ? 28.553 32.630 32.500 1.00 28.28 73 VAL G N 1
ATOM 565 C CA . VAL A 1 73 ? 29.466 31.510 32.357 1.00 23.26 73 VAL G CA 1
ATOM 566 C C . VAL A 1 73 ? 30.745 31.867 31.610 1.00 21.54 73 VAL G C 1
ATOM 567 O O . VAL A 1 73 ? 30.751 32.761 30.760 1.00 24.80 73 VAL G O 1
ATOM 571 N N . THR A 1 74 ? 31.824 31.162 31.949 1.00 24.35 74 THR G N 1
ATOM 572 C CA . THR A 1 74 ? 33.113 31.327 31.292 1.00 22.07 74 THR G CA 1
ATOM 573 C C . THR A 1 74 ? 33.458 29.970 30.673 1.00 24.92 74 THR G C 1
ATOM 574 O O . THR A 1 74 ? 33.749 29.014 31.395 1.00 25.22 74 THR G O 1
ATOM 578 N N . TYR A 1 75 ? 33.401 29.870 29.348 1.00 23.21 75 TYR G N 1
ATOM 579 C CA . TYR A 1 75 ? 33.729 28.612 28.695 1.00 24.83 75 TYR G CA 1
ATOM 580 C C . TYR A 1 75 ? 35.248 28.476 28.558 1.00 23.15 75 TYR G C 1
ATOM 581 O O . TYR A 1 75 ? 35.900 29.309 27.922 1.00 22.63 75 TYR G O 1
ATOM 590 N N . LEU A 1 76 ? 35.810 27.439 29.185 1.00 21.84 76 LEU G N 1
ATOM 591 C CA . LEU A 1 76 ? 37.244 27.165 29.113 1.00 22.24 76 LEU G CA 1
ATOM 592 C C . LEU A 1 76 ? 37.378 25.891 28.265 1.00 21.11 76 LEU G C 1
ATOM 593 O O . LEU A 1 76 ? 37.295 24.772 28.780 1.00 23.53 76 LEU G O 1
ATOM 598 N N . GLY A 1 77 ? 37.575 26.083 26.964 1.00 22.46 77 GLY G N 1
ATOM 599 C CA . GLY A 1 77 ? 37.667 24.972 26.039 1.00 25.17 77 GLY G CA 1
ATOM 600 C C . GLY A 1 77 ? 38.937 24.149 26.034 1.00 28.91 77 GLY G C 1
ATOM 601 O O . GLY A 1 77 ? 39.855 24.409 26.817 1.00 31.42 77 GLY G O 1
ATOM 602 N N . PRO A 1 78 ? 39.005 23.127 25.151 1.00 30.93 78 PRO G N 1
ATOM 603 C CA . PRO A 1 78 ? 40.128 22.202 24.975 1.00 30.76 78 PRO G CA 1
ATOM 604 C C . PRO A 1 78 ? 41.462 22.906 24.730 1.00 34.26 78 PRO G C 1
ATOM 605 O O . PRO A 1 78 ? 42.522 22.302 24.898 1.00 36.76 78 PRO G O 1
ATOM 609 N N . SER A 1 79 ? 41.415 24.169 24.322 1.00 29.66 79 SER G N 1
ATOM 610 C CA . SER A 1 79 ? 42.644 24.906 24.118 1.00 32.88 79 SER G CA 1
ATOM 611 C C . SER A 1 79 ? 42.381 26.343 24.534 1.00 33.86 79 SER G C 1
ATOM 612 O O . SER A 1 79 ? 41.234 26.795 24.574 1.00 34.04 79 SER G O 1
ATOM 615 N N . GLY A 1 80 ? 43.449 27.064 24.838 1.00 31.14 80 GLY G N 1
ATOM 616 C CA . GLY A 1 80 ? 43.303 28.450 25.235 1.00 26.54 80 GLY G CA 1
ATOM 617 C C . GLY A 1 80 ? 43.566 28.657 26.709 1.00 26.31 80 GLY G C 1
ATOM 618 O O . GLY A 1 80 ? 43.775 29.794 27.136 1.00 28.72 80 GLY G O 1
ATOM 619 N N . SER A 1 81 ? 43.535 27.582 27.499 1.00 27.91 81 SER G N 1
ATOM 620 C CA . SER A 1 81 ? 43.816 27.725 28.934 1.00 32.60 81 SER G CA 1
ATOM 621 C C . SER A 1 81 ? 45.059 26.915 29.286 1.00 33.24 81 SER G C 1
ATOM 622 O O . SER A 1 81 ? 45.651 26.272 28.422 1.00 29.37 81 SER G O 1
ATOM 625 N N . GLN A 1 82 ? 45.444 26.958 30.556 1.00 32.31 82 GLN G N 1
ATOM 626 C CA . GLN A 1 82 ? 46.600 26.233 31.049 1.00 32.71 82 GLN G CA 1
ATOM 627 C C . GLN A 1 82 ? 46.244 24.805 31.509 1.00 28.71 82 GLN G C 1
ATOM 628 O O . GLN A 1 82 ? 47.126 23.990 31.735 1.00 27.90 82 GLN G O 1
ATOM 634 N N . ILE A 1 83 ? 44.957 24.500 31.624 1.00 28.88 83 ILE G N 1
ATOM 635 C CA . ILE A 1 83 ? 44.524 23.196 32.131 1.00 30.58 83 ILE G CA 1
ATOM 636 C C . ILE A 1 83 ? 45.209 21.923 31.594 1.00 33.61 83 ILE G C 1
ATOM 637 O O . ILE A 1 83 ? 45.329 21.729 30.383 1.00 33.66 83 ILE G O 1
ATOM 642 N N . GLY A 1 84 ? 45.669 21.072 32.522 1.00 34.22 84 GLY G N 1
ATOM 643 C CA . GLY A 1 84 ? 46.311 19.799 32.183 1.00 32.81 84 GLY G CA 1
ATOM 644 C C . GLY A 1 84 ? 47.738 19.793 31.645 1.00 34.22 84 GLY G C 1
ATOM 645 O O . GLY A 1 84 ? 48.602 19.041 32.115 1.00 34.88 84 GLY G O 1
ATOM 646 N N . HIS A 1 85 ? 47.996 20.622 30.640 1.00 33.08 85 HIS G N 1
ATOM 647 C CA . HIS A 1 85 ? 49.323 20.687 30.044 1.00 35.36 85 HIS G CA 1
ATOM 648 C C . HIS A 1 85 ? 50.291 21.573 30.827 1.00 32.57 85 HIS G C 1
ATOM 649 O O . HIS A 1 85 ? 51.457 21.218 31.018 1.00 33.39 85 HIS G O 1
ATOM 656 N N . LYS A 1 86 ? 49.800 22.720 31.280 1.00 28.49 86 LYS G N 1
ATOM 657 C CA . LYS A 1 86 ? 50.632 23.661 32.012 1.00 26.72 86 LYS G CA 1
ATOM 658 C C . LYS A 1 86 ? 50.290 23.802 33.482 1.00 28.76 86 LYS G C 1
ATOM 659 O O . LYS A 1 86 ? 51.075 24.364 34.244 1.00 31.06 86 LYS G O 1
ATOM 665 N N . GLU A 1 87 ? 49.139 23.291 33.901 1.00 28.54 87 GLU G N 1
ATOM 666 C CA . GLU A 1 87 ? 48.743 23.429 35.300 1.00 25.48 87 GLU G CA 1
ATOM 667 C C . GLU A 1 87 ? 47.936 22.251 35.792 1.00 28.00 87 GLU G C 1
ATOM 668 O O . GLU A 1 87 ? 47.000 21.803 35.129 1.00 23.51 87 GLU G O 1
ATOM 674 N N . SER A 1 88 ? 48.301 21.761 36.968 1.00 24.25 88 SER G N 1
ATOM 675 C CA . SER A 1 88 ? 47.631 20.614 37.556 1.00 24.30 88 SER G CA 1
ATOM 676 C C . SER A 1 88 ? 46.171 20.917 37.929 1.00 26.57 88 SER G C 1
ATOM 677 O O . SER A 1 88 ? 45.777 22.085 38.104 1.00 28.70 88 SER G O 1
ATOM 680 N N . ILE A 1 89 ? 45.376 19.853 38.040 1.00 26.35 89 ILE G N 1
ATOM 681 C CA . ILE A 1 89 ? 43.964 19.983 38.369 1.00 26.24 89 ILE G CA 1
ATOM 682 C C . ILE A 1 89 ? 43.731 20.534 39.786 1.00 25.09 89 ILE G C 1
ATOM 683 O O . ILE A 1 89 ? 42.759 21.263 39.997 1.00 25.00 89 ILE G O 1
ATOM 688 N N . LYS A 1 90 ? 44.596 20.178 40.746 1.00 26.20 90 LYS G N 1
ATOM 689 C CA . LYS A 1 90 ? 44.505 20.699 42.131 1.00 28.55 90 LYS G CA 1
ATOM 690 C C . LYS A 1 90 ? 44.641 22.224 42.116 1.00 22.27 90 LYS G C 1
ATOM 691 O O . LYS A 1 90 ? 43.883 22.931 42.784 1.00 24.14 90 LYS G O 1
ATOM 697 N N . ASP A 1 91 ? 45.619 22.708 41.356 1.00 21.98 91 ASP G N 1
ATOM 698 C CA . ASP A 1 91 ? 45.898 24.135 41.198 1.00 23.67 91 ASP G CA 1
ATOM 699 C C . ASP A 1 91 ? 44.732 24.823 40.496 1.00 25.24 91 ASP G C 1
ATOM 700 O O . ASP A 1 91 ? 44.246 25.859 40.968 1.00 26.25 91 ASP G O 1
ATOM 705 N N . THR A 1 92 ? 44.277 24.243 39.380 1.00 25.14 92 THR G N 1
ATOM 706 C CA . THR A 1 92 ? 43.126 24.796 38.640 1.00 23.85 92 THR G CA 1
ATOM 707 C C . THR A 1 92 ? 41.912 24.903 39.571 1.00 24.46 92 THR G C 1
ATOM 708 O O . THR A 1 92 ? 41.259 25.941 39.626 1.00 23.00 92 THR G O 1
ATOM 712 N N . ALA A 1 93 ? 41.625 23.825 40.302 1.00 23.26 93 ALA G N 1
ATOM 713 C CA . ALA A 1 93 ? 40.502 23.787 41.231 1.00 24.18 93 ALA G CA 1
ATOM 714 C C . ALA A 1 93 ? 40.604 24.888 42.298 1.00 25.58 93 ALA G C 1
ATOM 715 O O . ALA A 1 93 ? 39.613 25.556 42.631 1.00 25.71 93 ALA G O 1
ATOM 717 N N . ARG A 1 94 ? 41.802 25.072 42.842 1.00 25.24 94 ARG G N 1
ATOM 718 C CA . ARG A 1 94 ? 41.970 26.073 43.881 1.00 29.48 94 ARG G CA 1
ATOM 719 C C . ARG A 1 94 ? 41.904 27.490 43.330 1.00 30.54 94 ARG G C 1
ATOM 720 O O . ARG A 1 94 ? 41.485 28.415 44.035 1.00 30.36 94 ARG G O 1
ATOM 728 N N . VAL A 1 95 ? 42.278 27.664 42.069 1.00 26.96 95 VAL G N 1
ATOM 729 C CA . VAL A 1 95 ? 42.199 28.992 41.465 1.00 27.71 95 VAL G CA 1
ATOM 730 C C . VAL A 1 95 ? 40.741 29.338 41.102 1.00 27.28 95 VAL G C 1
ATOM 731 O O . VAL A 1 95 ? 40.238 30.403 41.478 1.00 27.03 95 VAL G O 1
ATOM 735 N N . LEU A 1 96 ? 40.039 28.435 40.411 1.00 22.46 96 LEU G N 1
ATOM 736 C CA . LEU A 1 96 ? 38.660 28.705 40.010 1.00 26.21 96 LEU G CA 1
ATOM 737 C C . LEU A 1 96 ? 37.708 28.811 41.197 1.00 26.89 96 LEU G C 1
ATOM 738 O O . LEU A 1 96 ? 36.737 29.571 41.136 1.00 25.03 96 LEU G O 1
ATOM 743 N N . GLY A 1 97 ? 37.977 28.054 42.266 1.00 26.33 97 GLY G N 1
ATOM 744 C CA . GLY A 1 97 ? 37.128 28.101 43.455 1.00 26.12 97 GLY G CA 1
ATOM 745 C C . GLY A 1 97 ? 37.166 29.443 44.192 1.00 28.37 97 GLY G C 1
ATOM 746 O O . GLY A 1 97 ? 36.327 29.719 45.052 1.00 30.14 97 GLY G O 1
ATOM 747 N N . ARG A 1 98 ? 38.148 30.276 43.851 1.00 30.07 98 ARG G N 1
ATOM 748 C CA . ARG A 1 98 ? 38.305 31.616 44.438 1.00 31.28 98 ARG G CA 1
ATOM 749 C C . ARG A 1 98 ? 37.587 32.688 43.607 1.00 32.49 98 ARG G C 1
ATOM 750 O O . ARG A 1 98 ? 37.502 33.840 44.033 1.00 29.72 98 ARG G O 1
ATOM 758 N N . MET A 1 99 ? 37.099 32.314 42.420 1.00 26.54 99 MET G N 1
ATOM 759 C CA . MET A 1 99 ? 36.456 33.262 41.519 1.00 27.10 99 MET G CA 1
ATOM 760 C C . MET A 1 99 ? 35.046 32.916 41.093 1.00 27.88 99 MET G C 1
ATOM 761 O O . MET A 1 99 ? 34.264 33.821 40.776 1.00 29.62 99 MET G O 1
ATOM 766 N N . TYR A 1 100 ? 34.716 31.620 41.063 1.00 24.09 100 TYR G N 1
ATOM 767 C CA . TYR A 1 100 ? 33.391 31.182 40.623 1.00 24.32 100 TYR G CA 1
ATOM 768 C C . TYR A 1 100 ? 32.553 30.541 41.709 1.00 24.42 100 TYR G C 1
ATOM 769 O O . TYR A 1 100 ? 33.069 30.131 42.745 1.00 26.16 100 TYR G O 1
ATOM 778 N N . ASP A 1 101 ? 31.255 30.436 41.439 1.00 23.78 101 ASP G N 1
ATOM 779 C CA . ASP A 1 101 ? 30.281 29.855 42.372 1.00 27.47 101 ASP G CA 1
ATOM 780 C C . ASP A 1 101 ? 29.993 28.392 42.081 1.00 29.68 101 ASP G C 1
ATOM 781 O O . ASP A 1 101 ? 29.434 27.678 42.916 1.00 26.89 101 ASP G O 1
ATOM 786 N N . GLY A 1 102 ? 30.367 27.955 40.884 1.00 24.67 102 GLY G N 1
ATOM 787 C CA . GLY A 1 102 ? 30.140 26.578 40.494 1.00 24.33 102 GLY G CA 1
ATOM 788 C C . GLY A 1 102 ? 31.039 26.258 39.317 1.00 24.66 102 GLY G C 1
ATOM 789 O O . GLY A 1 102 ? 31.386 27.157 38.558 1.00 22.84 102 GLY G O 1
ATOM 790 N N . ILE A 1 103 ? 31.402 24.989 39.157 1.00 22.17 103 ILE G N 1
ATOM 791 C CA . ILE A 1 103 ? 32.282 24.568 38.079 1.00 22.22 103 ILE G CA 1
ATOM 792 C C . ILE A 1 103 ? 31.774 23.299 37.397 1.00 22.68 103 ILE G C 1
ATOM 793 O O . ILE A 1 103 ? 31.446 22.308 38.065 1.00 22.09 103 ILE G O 1
ATOM 798 N N . GLN A 1 104 ? 31.706 23.336 36.069 1.00 21.91 104 GLN G N 1
ATOM 799 C CA . GLN A 1 104 ? 31.293 22.177 35.293 1.00 22.88 104 GLN G CA 1
ATOM 800 C C . GLN A 1 104 ? 32.583 21.633 34.708 1.00 24.67 104 GLN G C 1
ATOM 801 O O . GLN A 1 104 ? 33.468 22.402 34.294 1.00 24.64 104 GLN G O 1
ATOM 807 N N . TYR A 1 105 ? 32.695 20.306 34.693 1.00 22.86 105 TYR G N 1
ATOM 808 C CA . TYR A 1 105 ? 33.865 19.652 34.129 1.00 23.88 105 TYR G CA 1
ATOM 809 C C . TYR A 1 105 ? 33.490 18.482 33.197 1.00 24.55 105 TYR G C 1
ATOM 810 O O . TYR A 1 105 ? 32.741 17.576 33.567 1.00 22.82 105 TYR G O 1
ATOM 819 N N . ARG A 1 106 ? 33.975 18.541 31.961 1.00 20.91 106 ARG G N 1
ATOM 820 C CA . ARG A 1 106 ? 33.785 17.443 31.022 1.00 22.34 106 ARG G CA 1
ATOM 821 C C . ARG A 1 106 ? 35.196 17.072 30.606 1.00 26.25 106 ARG G C 1
ATOM 822 O O . ARG A 1 106 ? 35.990 17.928 30.196 1.00 24.62 106 ARG G O 1
ATOM 830 N N . GLY A 1 107 ? 35.528 15.803 30.734 1.00 24.52 107 GLY G N 1
ATOM 831 C CA . GLY A 1 107 ? 36.853 15.412 30.338 1.00 23.99 107 GLY G CA 1
ATOM 832 C C . GLY A 1 107 ? 37.085 13.926 30.340 1.00 26.64 107 GLY G C 1
ATOM 833 O O . GLY A 1 107 ? 36.269 13.141 29.847 1.00 26.18 107 GLY G O 1
ATOM 834 N N . TYR A 1 108 ? 38.205 13.543 30.936 1.00 27.42 108 TYR G N 1
ATOM 835 C CA . TYR A 1 108 ? 38.597 12.155 30.962 1.00 28.34 108 TYR G CA 1
ATOM 836 C C . TYR A 1 108 ? 38.330 11.356 32.234 1.00 26.14 108 TYR G C 1
ATOM 837 O O . TYR A 1 108 ? 37.174 11.126 32.577 1.00 25.35 108 TYR G O 1
ATOM 846 N N . GLY A 1 109 ? 39.384 10.931 32.922 1.00 23.95 109 GLY G N 1
ATOM 847 C CA . GLY A 1 109 ? 39.207 10.102 34.089 1.00 24.40 109 GLY G CA 1
ATOM 848 C C . GLY A 1 109 ? 38.325 10.693 35.150 1.00 25.72 109 GLY G C 1
ATOM 849 O O . GLY A 1 109 ? 38.375 11.899 35.416 1.00 25.27 109 GLY G O 1
ATOM 850 N N . GLN A 1 110 ? 37.510 9.838 35.763 1.00 22.94 110 GLN G N 1
ATOM 851 C CA . GLN A 1 110 ? 36.634 10.279 36.842 1.00 26.66 110 GLN G CA 1
ATOM 852 C C . GLN A 1 110 ? 37.469 10.817 37.993 1.00 26.73 110 GLN G C 1
ATOM 853 O O . GLN A 1 110 ? 36.992 11.641 38.750 1.00 25.77 110 GLN G O 1
ATOM 859 N N . GLU A 1 111 ? 38.700 10.339 38.148 1.00 26.04 111 GLU G N 1
ATOM 860 C CA . GLU A 1 111 ? 39.535 10.836 39.226 1.00 30.12 111 GLU G CA 1
ATOM 861 C C . GLU A 1 111 ? 39.887 12.309 39.011 1.00 30.28 111 GLU G C 1
ATOM 862 O O . GLU A 1 111 ? 40.231 12.992 39.980 1.00 30.14 111 GLU G O 1
ATOM 868 N N . ILE A 1 112 ? 39.807 12.808 37.769 1.00 25.79 112 ILE G N 1
ATOM 869 C CA . ILE A 1 112 ? 40.104 14.225 37.528 1.00 27.64 112 ILE G CA 1
ATOM 870 C C . ILE A 1 112 ? 39.000 15.084 38.156 1.00 27.95 112 ILE G C 1
ATOM 871 O O . ILE A 1 112 ? 39.287 16.055 38.862 1.00 25.51 112 ILE G O 1
ATOM 876 N N . VAL A 1 113 ? 37.740 14.724 37.891 1.00 24.90 113 VAL G N 1
ATOM 877 C CA . VAL A 1 113 ? 36.625 15.487 38.422 1.00 27.24 113 VAL G CA 1
ATOM 878 C C . VAL A 1 113 ? 36.483 15.329 39.931 1.00 27.83 113 VAL G C 1
ATOM 879 O O . VAL A 1 113 ? 35.985 16.230 40.604 1.00 24.81 113 VAL G O 1
ATOM 883 N N . GLU A 1 114 ? 36.940 14.202 40.466 1.00 25.43 114 GLU G N 1
ATOM 884 C CA . GLU A 1 114 ? 36.866 13.980 41.907 1.00 25.28 114 GLU G CA 1
ATOM 885 C C . GLU A 1 114 ? 37.871 14.906 42.616 1.00 27.49 114 GLU G C 1
ATOM 886 O O . GLU A 1 114 ? 37.568 15.492 43.656 1.00 27.86 114 GLU G O 1
ATOM 892 N N . THR A 1 115 ? 39.073 15.020 42.053 1.00 26.51 115 THR G N 1
ATOM 893 C CA . THR A 1 115 ? 40.117 15.886 42.614 1.00 29.41 115 THR G CA 1
ATOM 894 C C . THR A 1 115 ? 39.661 17.334 42.514 1.00 30.24 115 THR G C 1
ATOM 895 O O . THR A 1 115 ? 39.853 18.122 43.436 1.00 28.60 115 THR G O 1
ATOM 899 N N . LEU A 1 116 ? 39.066 17.666 41.371 1.00 24.16 116 LEU G N 1
ATOM 900 C CA . LEU A 1 116 ? 38.570 18.988 41.136 1.00 24.13 116 LEU G CA 1
ATOM 901 C C . LEU A 1 116 ? 37.563 19.289 42.236 1.00 29.17 116 LEU G C 1
ATOM 902 O O . LEU A 1 116 ? 37.635 20.332 42.891 1.00 24.05 116 LEU G O 1
ATOM 907 N N . ALA A 1 117 ? 36.634 18.358 42.453 1.00 27.40 117 ALA G N 1
ATOM 908 C CA . ALA A 1 117 ? 35.615 18.528 43.488 1.00 26.51 117 ALA G CA 1
ATOM 909 C C . ALA A 1 117 ? 36.253 18.662 44.873 1.00 26.88 117 ALA G C 1
ATOM 910 O O . ALA A 1 117 ? 35.860 19.522 45.645 1.00 28.64 117 ALA G O 1
ATOM 912 N N . GLU A 1 118 ? 37.247 17.825 45.169 1.00 27.54 118 GLU G N 1
ATOM 913 C CA . GLU A 1 118 ? 37.916 17.840 46.473 1.00 28.45 118 GLU G CA 1
ATOM 914 C C . GLU A 1 118 ? 38.583 19.172 46.769 1.00 30.70 118 GLU G C 1
ATOM 915 O O . GLU A 1 118 ? 38.597 19.612 47.912 1.00 29.93 118 GLU G O 1
ATOM 917 N N . TYR A 1 119 ? 39.110 19.829 45.742 1.00 28.47 119 TYR G N 1
ATOM 918 C CA . TYR A 1 119 ? 39.836 21.075 45.950 1.00 27.75 119 TYR G CA 1
ATOM 919 C C . TYR A 1 119 ? 39.202 22.405 45.538 1.00 31.41 119 TYR G C 1
ATOM 920 O O . TYR A 1 119 ? 39.769 23.468 45.812 1.00 29.56 119 TYR G O 1
ATOM 929 N N . ALA A 1 120 ? 38.036 22.369 44.905 1.00 27.25 120 ALA G N 1
ATOM 930 C CA . ALA A 1 120 ? 37.416 23.601 44.434 1.00 28.52 120 ALA G CA 1
ATOM 931 C C . ALA A 1 120 ? 36.764 24.498 45.488 1.00 28.61 120 ALA G C 1
ATOM 932 O O . ALA A 1 120 ? 36.766 25.720 45.342 1.00 29.67 120 ALA G O 1
ATOM 934 N N . SER A 1 121 ? 36.206 23.899 46.534 1.00 30.63 121 SER G N 1
ATOM 935 C CA . SER A 1 121 ? 35.505 24.633 47.608 1.00 32.47 121 SER G CA 1
ATOM 936 C C . SER A 1 121 ? 34.165 25.175 47.136 1.00 34.39 121 SER G C 1
ATOM 937 O O . SER A 1 121 ? 33.503 25.937 47.845 1.00 33.55 121 SER G O 1
ATOM 940 N N . VAL A 1 122 ? 33.775 24.776 45.929 1.00 26.11 122 VAL G N 1
ATOM 941 C CA . VAL A 1 122 ? 32.494 25.171 45.358 1.00 25.15 122 VAL G CA 1
ATOM 942 C C . VAL A 1 122 ? 31.938 23.925 44.661 1.00 24.48 122 VAL G C 1
ATOM 943 O O . VAL A 1 122 ? 32.700 23.006 44.337 1.00 25.52 122 VAL G O 1
ATOM 947 N N . PRO A 1 123 ? 30.602 23.851 44.455 1.00 25.53 123 PRO G N 1
ATOM 948 C CA . PRO A 1 123 ? 30.031 22.669 43.788 1.00 23.80 123 PRO G CA 1
ATOM 949 C C . PRO A 1 123 ? 30.596 22.415 42.382 1.00 28.07 123 PRO G C 1
ATOM 950 O O . PRO A 1 123 ? 30.655 23.347 41.568 1.00 25.14 123 PRO G O 1
ATOM 954 N N . VAL A 1 124 ? 31.048 21.183 42.105 1.00 25.49 124 VAL G N 1
ATOM 955 C CA . VAL A 1 124 ? 31.488 20.860 40.737 1.00 25.39 124 VAL G CA 1
ATOM 956 C C . VAL A 1 124 ? 30.586 19.764 40.175 1.00 26.49 124 VAL G C 1
ATOM 957 O O . VAL A 1 124 ? 30.164 18.842 40.865 1.00 26.61 124 VAL G O 1
ATOM 961 N N . TRP A 1 125 ? 30.223 19.941 38.917 1.00 24.31 125 TRP G N 1
ATOM 962 C CA . TRP A 1 125 ? 29.327 19.021 38.252 1.00 23.07 125 TRP G CA 1
ATOM 963 C C . TRP A 1 125 ? 30.045 18.311 37.113 1.00 23.82 125 TRP G C 1
ATOM 964 O O . TRP A 1 125 ? 30.758 18.936 36.315 1.00 23.38 125 TRP G O 1
ATOM 975 N N . ASN A 1 126 ? 29.826 17.004 37.043 1.00 23.21 126 ASN G N 1
ATOM 976 C CA . ASN A 1 126 ? 30.409 16.159 36.022 1.00 21.18 126 ASN G CA 1
ATOM 977 C C . ASN A 1 126 ? 29.540 16.218 34.747 1.00 21.20 126 ASN G C 1
ATOM 978 O O . ASN A 1 126 ? 28.421 15.697 34.718 1.00 21.15 126 ASN G O 1
ATOM 983 N N . GLY A 1 127 ? 30.068 16.880 33.712 1.00 19.88 127 GLY G N 1
ATOM 984 C CA . GLY A 1 127 ? 29.378 17.013 32.426 1.00 21.36 127 GLY G CA 1
ATOM 985 C C . GLY A 1 127 ? 29.772 15.930 31.410 1.00 24.04 127 GLY G C 1
ATOM 986 O O . GLY A 1 127 ? 29.489 16.056 30.208 1.00 21.69 127 GLY G O 1
ATOM 987 N N . LEU A 1 128 ? 30.440 14.894 31.938 1.00 21.53 128 LEU G N 1
ATOM 988 C CA . LEU A 1 128 ? 30.922 13.657 31.287 1.00 23.50 128 LEU G CA 1
ATOM 989 C C . LEU A 1 128 ? 32.389 13.366 31.562 1.00 22.78 128 LEU G C 1
ATOM 990 O O . LEU A 1 128 ? 33.241 14.250 31.455 1.00 23.32 128 LEU G O 1
ATOM 995 N N . THR A 1 129 ? 32.661 12.118 31.950 1.00 22.79 129 THR G N 1
ATOM 996 C CA . THR A 1 129 ? 34.019 11.603 32.181 1.00 21.55 129 THR G CA 1
ATOM 997 C C . THR A 1 129 ? 34.058 10.257 31.447 1.00 23.83 129 THR G C 1
ATOM 998 O O . THR A 1 129 ? 33.036 9.802 30.911 1.00 23.83 129 THR G O 1
ATOM 1002 N N . ASN A 1 130 ? 35.220 9.623 31.404 1.00 25.28 130 ASN G N 1
ATOM 1003 C CA . ASN A 1 130 ? 35.321 8.334 30.741 1.00 26.41 130 ASN G CA 1
ATOM 1004 C C . ASN A 1 130 ? 34.348 7.313 31.366 1.00 29.93 130 ASN G C 1
ATOM 1005 O O . ASN A 1 130 ? 33.797 6.462 30.678 1.00 28.77 130 ASN G O 1
ATOM 1010 N N . GLU A 1 131 ? 34.131 7.421 32.674 1.00 22.95 131 GLU G N 1
ATOM 1011 C CA . GLU A 1 131 ? 33.303 6.473 33.406 1.00 26.49 131 GLU G CA 1
ATOM 1012 C C . GLU A 1 131 ? 31.833 6.788 33.652 1.00 23.17 131 GLU G C 1
ATOM 1013 O O . GLU A 1 131 ? 30.998 5.872 33.721 1.00 25.66 131 GLU G O 1
ATOM 1019 N N . PHE A 1 132 ? 31.498 8.068 33.793 1.00 21.59 132 PHE G N 1
ATOM 1020 C CA . PHE A 1 132 ? 30.108 8.428 34.085 1.00 23.50 132 PHE G CA 1
ATOM 1021 C C . PHE A 1 132 ? 29.626 9.666 33.371 1.00 22.17 132 PHE G C 1
ATOM 1022 O O . PHE A 1 132 ? 30.400 10.575 33.076 1.00 25.07 132 PHE G O 1
ATOM 1030 N N . HIS A 1 133 ? 28.326 9.693 33.106 1.00 24.19 133 HIS G N 1
ATOM 1031 C CA . HIS A 1 133 ? 27.687 10.817 32.431 1.00 21.85 133 HIS G CA 1
ATOM 1032 C C . HIS A 1 133 ? 26.326 10.983 33.128 1.00 24.78 133 HIS G C 1
ATOM 1033 O O . HIS A 1 133 ? 25.272 10.752 32.533 1.00 21.94 133 HIS G O 1
ATOM 1040 N N . PRO A 1 134 ? 26.344 11.415 34.403 1.00 23.87 134 PRO G N 1
ATOM 1041 C CA . PRO A 1 134 ? 25.090 11.575 35.146 1.00 22.74 134 PRO G CA 1
ATOM 1042 C C . PRO A 1 134 ? 24.035 12.541 34.642 1.00 21.82 134 PRO G C 1
ATOM 1043 O O . PRO A 1 134 ? 22.852 12.217 34.699 1.00 23.18 134 PRO G O 1
ATOM 1047 N N . THR A 1 135 ? 24.416 13.714 34.145 1.00 20.98 135 THR G N 1
ATOM 1048 C CA . THR A 1 135 ? 23.377 14.644 33.699 1.00 21.25 135 THR G CA 1
ATOM 1049 C C . THR A 1 135 ? 22.544 14.092 32.540 1.00 22.61 135 THR G C 1
ATOM 1050 O O . THR A 1 135 ? 21.366 14.430 32.406 1.00 23.10 135 THR G O 1
ATOM 1054 N N . GLN A 1 136 ? 23.162 13.244 31.711 1.00 22.63 136 GLN G N 1
ATOM 1055 C CA . GLN A 1 136 ? 22.489 12.617 30.571 1.00 23.05 136 GLN G CA 1
ATOM 1056 C C . GLN A 1 136 ? 21.338 11.723 31.056 1.00 22.15 136 GLN G C 1
ATOM 1057 O O . GLN A 1 136 ? 20.232 11.763 30.518 1.00 22.65 136 GLN G O 1
ATOM 1063 N N . LEU A 1 137 ? 21.613 10.915 32.074 1.00 23.09 137 LEU G N 1
ATOM 1064 C CA . LEU A 1 137 ? 20.585 10.023 32.613 1.00 23.29 137 LEU G CA 1
ATOM 1065 C C . LEU A 1 137 ? 19.405 10.810 33.180 1.00 22.41 137 LEU G C 1
ATOM 1066 O O . LEU A 1 137 ? 18.243 10.362 33.090 1.00 27.69 137 LEU G O 1
ATOM 1071 N N . LEU A 1 138 ? 19.674 11.988 33.741 1.00 22.60 138 LEU G N 1
ATOM 1072 C CA . LEU A 1 138 ? 18.570 12.811 34.258 1.00 22.56 138 LEU G CA 1
ATOM 1073 C C . LEU A 1 138 ? 17.615 13.119 33.110 1.00 23.89 138 LEU G C 1
ATOM 1074 O O . LEU A 1 138 ? 16.392 12.993 33.251 1.00 26.84 138 LEU G O 1
ATOM 1079 N N . ALA A 1 139 ? 18.182 13.528 31.973 1.00 21.55 139 ALA G N 1
ATOM 1080 C CA . ALA A 1 139 ? 17.391 13.865 30.784 1.00 22.64 139 ALA G CA 1
ATOM 1081 C C . ALA A 1 139 ? 16.654 12.645 30.259 1.00 23.64 139 ALA G C 1
ATOM 1082 O O . ALA A 1 139 ? 15.489 12.728 29.873 1.00 26.84 139 ALA G O 1
ATOM 1084 N N . ASP A 1 140 ? 17.348 11.511 30.244 1.00 21.54 140 ASP G N 1
ATOM 1085 C CA . ASP A 1 140 ? 16.761 10.265 29.764 1.00 24.39 140 ASP G CA 1
ATOM 1086 C C . ASP A 1 140 ? 15.557 9.859 30.629 1.00 23.99 140 ASP G C 1
ATOM 1087 O O . ASP A 1 140 ? 14.479 9.548 30.112 1.00 24.57 140 ASP G O 1
ATOM 1092 N N . LEU A 1 141 ? 15.762 9.863 31.939 1.00 25.46 141 LEU G N 1
ATOM 1093 C CA . LEU A 1 141 ? 14.707 9.518 32.877 1.00 28.58 141 LEU G CA 1
ATOM 1094 C C . LEU A 1 141 ? 13.519 10.478 32.753 1.00 26.72 141 LEU G C 1
ATOM 1095 O O . LEU A 1 141 ? 12.365 10.030 32.747 1.00 28.65 141 LEU G O 1
ATOM 1100 N N . LEU A 1 142 ? 13.775 11.783 32.638 1.00 26.09 142 LEU G N 1
ATOM 1101 C CA . LEU A 1 142 ? 12.664 12.717 32.491 1.00 25.39 142 LEU G CA 1
ATOM 1102 C C . LEU A 1 142 ? 11.916 12.454 31.172 1.00 29.29 142 LEU G C 1
ATOM 1103 O O . LEU A 1 142 ? 10.691 12.488 31.124 1.00 25.99 142 LEU G O 1
ATOM 1108 N N . THR A 1 143 ? 12.644 12.162 30.103 1.00 23.52 143 THR G N 1
ATOM 1109 C CA . THR A 1 143 ? 11.992 11.907 28.821 1.00 27.51 143 THR G CA 1
ATOM 1110 C C . THR A 1 143 ? 11.124 10.631 28.868 1.00 26.26 143 THR G C 1
ATOM 1111 O O . THR A 1 143 ? 10.048 10.577 28.249 1.00 27.07 143 THR G O 1
ATOM 1115 N N . MET A 1 144 ? 11.607 9.614 29.592 1.00 25.26 144 MET G N 1
ATOM 1116 C CA . MET A 1 144 ? 10.894 8.336 29.746 1.00 27.59 144 MET G CA 1
ATOM 1117 C C . MET A 1 144 ? 9.614 8.555 30.568 1.00 31.10 144 MET G C 1
ATOM 1118 O O . MET A 1 144 ? 8.550 8.041 30.224 1.00 32.29 144 MET G O 1
ATOM 1123 N N . GLN A 1 145 ? 9.736 9.325 31.646 1.00 31.03 145 GLN G N 1
ATOM 1124 C CA . GLN A 1 145 ? 8.608 9.663 32.508 1.00 35.85 145 GLN G CA 1
ATOM 1125 C C . GLN A 1 145 ? 7.565 10.347 31.619 1.00 36.51 145 GLN G C 1
ATOM 1126 O O . GLN A 1 145 ? 6.403 9.967 31.603 1.00 33.55 145 GLN G O 1
ATOM 1132 N N . GLU A 1 146 ? 7.996 11.347 30.860 1.00 33.25 146 GLU G N 1
ATOM 1133 C CA . GLU A 1 146 ? 7.090 12.078 29.988 1.00 30.95 146 GLU G CA 1
ATOM 1134 C C . GLU A 1 146 ? 6.448 11.250 28.872 1.00 30.63 146 GLU G C 1
ATOM 1135 O O . GLU A 1 146 ? 5.327 11.518 28.469 1.00 31.93 146 GLU G O 1
ATOM 1141 N N . HIS A 1 147 ? 7.150 10.254 28.354 1.00 29.54 147 HIS G N 1
ATOM 1142 C CA . HIS A 1 147 ? 6.595 9.450 27.272 1.00 32.19 147 HIS G CA 1
ATOM 1143 C C . HIS A 1 147 ? 5.757 8.234 27.700 1.00 34.28 147 HIS G C 1
ATOM 1144 O O . HIS A 1 147 ? 5.069 7.622 26.879 1.00 32.80 147 HIS G O 1
ATOM 1151 N N . LEU A 1 148 ? 5.838 7.894 28.983 1.00 32.62 148 LEU G N 1
ATOM 1152 C CA . LEU A 1 148 ? 5.066 6.804 29.582 1.00 37.38 148 LEU G CA 1
ATOM 1153 C C . LEU A 1 148 ? 4.464 7.419 30.833 1.00 36.37 148 LEU G C 1
ATOM 1154 O O . LEU A 1 148 ? 4.873 7.127 31.958 1.00 42.30 148 LEU G O 1
ATOM 1159 N N . PRO A 1 149 ? 3.490 8.305 30.650 1.00 35.20 149 PRO G N 1
ATOM 1160 C CA . PRO A 1 149 ? 2.859 8.961 31.790 1.00 40.84 149 PRO G CA 1
ATOM 1161 C C . PRO A 1 149 ? 2.230 7.993 32.793 1.00 42.83 149 PRO G C 1
ATOM 1162 O O . PRO A 1 149 ? 1.648 6.966 32.415 1.00 45.89 149 PRO G O 1
ATOM 1166 N N . GLY A 1 150 ? 2.368 8.327 34.073 1.00 46.75 150 GLY G N 1
ATOM 1167 C CA . GLY A 1 150 ? 1.786 7.517 35.128 1.00 55.77 150 GLY G CA 1
ATOM 1168 C C . GLY A 1 150 ? 2.171 6.051 35.133 1.00 58.58 150 GLY G C 1
ATOM 1169 O O . GLY A 1 150 ? 1.319 5.153 35.217 1.00 61.02 150 GLY G O 1
ATOM 1170 N N . LYS A 1 151 ? 3.467 5.806 35.011 1.00 55.80 151 LYS G N 1
ATOM 1171 C CA . LYS A 1 151 ? 3.999 4.461 35.040 1.00 48.47 151 LYS G CA 1
ATOM 1172 C C . LYS A 1 151 ? 5.296 4.725 35.767 1.00 45.36 151 LYS G C 1
ATOM 1173 O O . LYS A 1 151 ? 6.064 5.588 35.362 1.00 48.13 151 LYS G O 1
ATOM 1177 N N . ALA A 1 152 ? 5.506 4.051 36.889 1.00 39.57 152 ALA G N 1
ATOM 1178 C CA . ALA A 1 152 ? 6.721 4.259 37.653 1.00 36.40 152 ALA G CA 1
ATOM 1179 C C . ALA A 1 152 ? 7.897 3.686 36.866 1.00 33.63 152 ALA G C 1
ATOM 1180 O O . ALA A 1 152 ? 7.711 2.871 35.951 1.00 36.32 152 ALA G O 1
ATOM 1182 N N . PHE A 1 153 ? 9.107 4.111 37.210 1.00 34.89 153 PHE G N 1
ATOM 1183 C CA . PHE A 1 153 ? 10.268 3.588 36.505 1.00 32.59 153 PHE G CA 1
ATOM 1184 C C . PHE A 1 153 ? 10.337 2.090 36.720 1.00 33.81 153 PHE G C 1
ATOM 1185 O O . PHE A 1 153 ? 10.734 1.358 35.815 1.00 31.88 153 PHE G O 1
ATOM 1193 N N . ASN A 1 154 ? 9.931 1.621 37.903 1.00 31.40 154 ASN G N 1
ATOM 1194 C CA . ASN A 1 154 ? 9.992 0.188 38.134 1.00 33.70 154 ASN G CA 1
ATOM 1195 C C . ASN A 1 154 ? 8.877 -0.573 37.439 1.00 31.75 154 ASN G C 1
ATOM 1196 O O . ASN A 1 154 ? 8.671 -1.749 37.678 1.00 37.58 154 ASN G O 1
ATOM 1201 N N . GLU A 1 155 ? 8.176 0.102 36.543 1.00 35.60 155 GLU G N 1
ATOM 1202 C CA . GLU A 1 155 ? 7.141 -0.544 35.759 1.00 36.33 155 GLU G CA 1
ATOM 1203 C C . GLU A 1 155 ? 7.577 -0.455 34.303 1.00 37.63 155 GLU G C 1
ATOM 1204 O O . GLU A 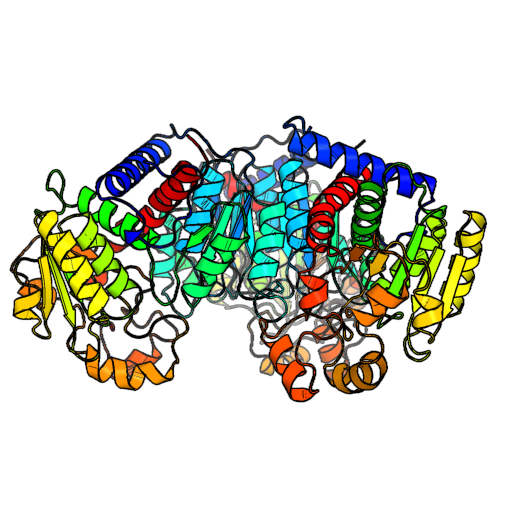1 155 ? 6.815 -0.780 33.388 1.00 39.54 155 GLU G O 1
ATOM 1210 N N . MET A 1 156 ? 8.809 0.004 34.099 1.00 35.53 156 MET G N 1
ATOM 1211 C CA . MET A 1 156 ? 9.371 0.161 32.760 1.00 32.37 156 MET G CA 1
ATOM 1212 C C . MET A 1 156 ? 10.567 -0.758 32.525 1.00 29.38 156 MET G C 1
ATOM 1213 O O . MET A 1 156 ? 11.318 -1.087 33.454 1.00 29.00 156 MET G O 1
ATOM 1218 N N . THR A 1 157 ? 10.726 -1.156 31.264 1.00 30.45 157 THR G N 1
ATOM 1219 C CA . THR A 1 157 ? 11.835 -2.003 30.830 1.00 30.72 157 THR G CA 1
ATOM 1220 C C . THR A 1 157 ? 12.701 -1.168 29.885 1.00 25.96 157 THR G C 1
ATOM 1221 O O . THR A 1 157 ? 12.215 -0.643 28.844 1.00 25.77 157 THR G O 1
ATOM 1225 N N . LEU A 1 158 ? 13.975 -1.037 30.245 1.00 27.45 158 LEU G N 1
ATOM 1226 C CA . LEU A 1 158 ? 14.880 -0.261 29.425 1.00 24.89 158 LEU G CA 1
ATOM 1227 C C . LEU A 1 158 ? 15.999 -1.143 28.885 1.00 22.96 158 LEU G C 1
ATOM 1228 O O . LEU A 1 158 ? 16.620 -1.898 29.628 1.00 25.67 158 LEU G O 1
ATOM 1233 N N . VAL A 1 159 ? 16.221 -1.041 27.577 1.00 25.24 159 VAL G N 1
ATOM 1234 C CA . VAL A 1 159 ? 17.288 -1.776 26.895 1.00 26.29 159 VAL G CA 1
ATOM 1235 C C . VAL A 1 159 ? 18.385 -0.802 26.464 1.00 27.54 159 VAL G C 1
ATOM 1236 O O . VAL A 1 159 ? 18.085 0.223 25.838 1.00 27.33 159 VAL G O 1
ATOM 1240 N N . TYR A 1 160 ? 19.631 -1.084 26.847 1.00 23.55 160 TYR G N 1
ATOM 1241 C CA . TYR A 1 160 ? 20.754 -0.284 26.363 1.00 25.90 160 TYR G CA 1
ATOM 1242 C C . TYR A 1 160 ? 21.512 -1.314 25.527 1.00 24.26 160 TYR G C 1
ATOM 1243 O O . TYR A 1 160 ? 21.884 -2.383 26.038 1.00 24.02 160 TYR G O 1
ATOM 1252 N N . ALA A 1 161 ? 21.729 -0.996 24.252 1.00 24.25 161 ALA G N 1
ATOM 1253 C CA . ALA A 1 161 ? 22.420 -1.891 23.322 1.00 26.84 161 ALA G CA 1
ATOM 1254 C C . ALA A 1 161 ? 23.777 -1.369 22.843 1.00 25.59 161 ALA G C 1
ATOM 1255 O O . ALA A 1 161 ? 23.932 -0.173 22.588 1.00 25.72 161 ALA G O 1
ATOM 1257 N N . GLY A 1 162 ? 24.751 -2.272 22.718 1.00 28.53 162 GLY G N 1
ATOM 1258 C CA . GLY A 1 162 ? 26.049 -1.877 22.204 1.00 26.26 162 GLY G CA 1
ATOM 1259 C C . GLY A 1 162 ? 27.186 -1.967 23.181 1.00 24.26 162 GLY G C 1
ATOM 1260 O O . GLY A 1 162 ? 27.346 -2.956 23.885 1.00 26.98 162 GLY G O 1
ATOM 1261 N N . ASP A 1 163 ? 27.991 -0.912 23.218 1.00 22.01 163 ASP G N 1
ATOM 1262 C CA . ASP A 1 163 ? 29.148 -0.861 24.098 1.00 23.68 163 ASP G CA 1
ATOM 1263 C C . ASP A 1 163 ? 28.664 -0.529 25.498 1.00 27.65 163 ASP G C 1
ATOM 1264 O O . ASP A 1 163 ? 28.552 0.639 25.859 1.00 24.50 163 ASP G O 1
ATOM 1269 N N . ALA A 1 164 ? 28.380 -1.562 26.284 1.00 26.26 164 ALA G N 1
ATOM 1270 C CA . ALA A 1 164 ? 27.863 -1.373 27.641 1.00 28.75 164 ALA G CA 1
ATOM 1271 C C . ALA A 1 164 ? 28.918 -1.125 28.720 1.00 25.55 164 ALA G C 1
ATOM 1272 O O . ALA A 1 164 ? 28.582 -1.108 29.903 1.00 25.23 164 ALA G O 1
ATOM 1274 N N . ARG A 1 165 ? 30.183 -0.956 28.334 1.00 24.20 165 ARG G N 1
ATOM 1275 C CA . ARG A 1 165 ? 31.189 -0.669 29.331 1.00 26.97 165 ARG G CA 1
ATOM 1276 C C . ARG A 1 165 ? 31.713 0.778 29.226 1.00 26.78 165 ARG G C 1
ATOM 1277 O O . ARG A 1 165 ? 32.673 1.150 29.902 1.00 27.64 165 ARG G O 1
ATOM 1285 N N . ASN A 1 166 ? 31.082 1.604 28.390 1.00 23.60 166 ASN G N 1
ATOM 1286 C CA . ASN A 1 166 ? 31.501 3.003 28.292 1.00 23.50 166 ASN G CA 1
ATOM 1287 C C . ASN A 1 166 ? 30.743 3.769 29.392 1.00 25.28 166 ASN G C 1
ATOM 1288 O O . ASN A 1 166 ? 30.035 3.149 30.213 1.00 23.73 166 ASN G O 1
ATOM 1293 N N . ASN A 1 167 ? 30.902 5.096 29.416 1.00 21.92 167 ASN G N 1
ATOM 1294 C CA . ASN A 1 167 ? 30.254 5.915 30.430 1.00 23.66 167 ASN G CA 1
ATOM 1295 C C . ASN A 1 167 ? 28.744 5.743 30.446 1.00 24.93 167 ASN G C 1
ATOM 1296 O O . ASN A 1 167 ? 28.131 5.779 31.513 1.00 24.83 167 ASN G O 1
ATOM 1301 N N . MET A 1 168 ? 28.141 5.553 29.273 1.00 21.48 168 MET G N 1
ATOM 1302 C CA . MET A 1 168 ? 26.697 5.351 29.224 1.00 21.41 168 MET G CA 1
ATOM 1303 C C . MET A 1 168 ? 26.262 4.003 29.828 1.00 25.79 168 MET G C 1
ATOM 1304 O O . MET A 1 168 ? 25.233 3.940 30.510 1.00 22.00 168 MET G O 1
ATOM 1309 N N . GLY A 1 169 ? 27.034 2.940 29.597 1.00 25.58 169 GLY G N 1
ATOM 1310 C CA . GLY A 1 169 ? 26.695 1.652 30.193 1.00 27.26 169 GLY G CA 1
ATOM 1311 C C . GLY A 1 169 ? 26.740 1.736 31.722 1.00 26.46 169 GLY G C 1
ATOM 1312 O O . GLY A 1 169 ? 25.831 1.278 32.414 1.00 25.81 169 GLY G O 1
ATOM 1313 N N . ASN A 1 170 ? 27.795 2.343 32.253 1.00 23.17 170 ASN G N 1
ATOM 1314 C CA . ASN A 1 170 ? 27.938 2.486 33.696 1.00 24.29 170 ASN G CA 1
ATOM 1315 C C . ASN A 1 170 ? 26.823 3.324 34.287 1.00 28.41 170 ASN G C 1
ATOM 1316 O O . ASN A 1 170 ? 26.314 3.035 35.371 1.00 25.01 170 ASN G O 1
ATOM 1321 N N . SER A 1 171 ? 26.453 4.375 33.569 1.00 25.83 171 SER G N 1
ATOM 1322 C CA . SER A 1 171 ? 25.410 5.285 34.036 1.00 25.73 171 SER G CA 1
ATOM 1323 C C . SER A 1 171 ? 24.047 4.633 34.045 1.00 26.76 171 SER G C 1
ATOM 1324 O O . SER A 1 171 ? 23.243 4.948 34.889 1.00 25.56 171 SER G O 1
ATOM 1327 N N . MET A 1 172 ? 23.797 3.729 33.100 1.00 27.79 172 MET G N 1
ATOM 1328 C CA . MET A 1 172 ? 22.538 2.984 33.035 1.00 27.50 172 MET G CA 1
ATOM 1329 C C . MET A 1 172 ? 22.435 2.118 34.288 1.00 25.44 172 MET G C 1
ATOM 1330 O O . MET A 1 172 ? 21.379 2.011 34.898 1.00 26.24 172 MET G O 1
ATOM 1335 N N . LEU A 1 173 ? 23.545 1.503 34.673 1.00 22.07 173 LEU G N 1
ATOM 1336 C CA . LEU A 1 173 ? 23.567 0.688 35.877 1.00 22.78 173 LEU G CA 1
ATOM 1337 C C . LEU A 1 173 ? 23.166 1.565 37.075 1.00 27.04 173 LEU G C 1
ATOM 1338 O O . LEU A 1 173 ? 22.286 1.187 37.850 1.00 25.20 173 LEU G O 1
ATOM 1343 N N . GLU A 1 174 ? 23.799 2.732 37.233 1.00 24.56 174 GLU G N 1
ATOM 1344 C CA . GLU A 1 174 ? 23.461 3.631 38.348 1.00 26.78 174 GLU G CA 1
ATOM 1345 C C . GLU A 1 174 ? 21.985 4.046 38.359 1.00 27.04 174 GLU G C 1
ATOM 1346 O O . GLU A 1 174 ? 21.324 4.020 39.411 1.00 27.20 174 GLU G O 1
ATOM 1352 N N . ALA A 1 175 ? 21.479 4.440 37.190 1.00 28.50 175 ALA G N 1
ATOM 1353 C CA . ALA A 1 175 ? 20.097 4.870 37.036 1.00 24.57 175 ALA G CA 1
ATOM 1354 C C . ALA A 1 175 ? 19.117 3.789 37.470 1.00 28.47 175 ALA G C 1
ATOM 1355 O O . ALA A 1 175 ? 18.138 4.089 38.149 1.00 28.79 175 ALA G O 1
ATOM 1357 N N . ALA A 1 176 ? 19.366 2.541 37.057 1.00 27.50 176 ALA G N 1
ATOM 1358 C CA . ALA A 1 176 ? 18.489 1.421 37.415 1.00 26.75 176 ALA G CA 1
ATOM 1359 C C . ALA A 1 176 ? 18.573 1.185 38.930 1.00 27.74 176 ALA G C 1
ATOM 1360 O O . ALA A 1 176 ? 17.571 0.843 39.571 1.00 26.19 176 ALA G O 1
ATOM 1362 N N . ALA A 1 177 ? 19.759 1.396 39.501 1.00 26.56 177 ALA G N 1
ATOM 1363 C CA . ALA A 1 177 ? 19.976 1.223 40.942 1.00 28.49 177 ALA G CA 1
ATOM 1364 C C . ALA A 1 177 ? 19.121 2.186 41.767 1.00 29.43 177 ALA G C 1
ATOM 1365 O O . ALA A 1 177 ? 18.684 1.840 42.868 1.00 30.73 177 ALA G O 1
ATOM 1367 N N . LEU A 1 178 ? 18.884 3.388 41.236 1.00 30.03 178 LEU G N 1
ATOM 1368 C CA . LEU A 1 178 ? 18.090 4.407 41.943 1.00 30.63 178 LEU G CA 1
ATOM 1369 C C . LEU A 1 178 ? 16.606 4.493 41.578 1.00 30.39 178 LEU G C 1
ATOM 1370 O O . LEU A 1 178 ? 15.845 5.192 42.246 1.00 34.55 178 LEU G O 1
ATOM 1375 N N . THR A 1 179 ? 16.191 3.786 40.535 1.00 26.08 179 THR G N 1
ATOM 1376 C CA . THR A 1 179 ? 14.809 3.871 40.082 1.00 29.38 179 THR G CA 1
ATOM 1377 C C . THR A 1 179 ? 14.012 2.568 40.105 1.00 29.58 179 THR G C 1
ATOM 1378 O O . THR A 1 179 ? 12.779 2.595 40.198 1.00 34.22 179 THR G O 1
ATOM 1382 N N . GLY A 1 180 ? 14.712 1.435 40.011 1.00 28.18 180 GLY G N 1
ATOM 1383 C CA . GLY A 1 180 ? 14.036 0.153 39.985 1.00 29.40 180 GLY G CA 1
ATOM 1384 C C . GLY A 1 180 ? 13.627 -0.257 38.578 1.00 31.23 180 GLY G C 1
ATOM 1385 O O . GLY A 1 180 ? 12.740 -1.095 38.396 1.00 31.41 180 GLY G O 1
ATOM 1386 N N . LEU A 1 181 ? 14.262 0.345 37.575 1.00 29.18 181 LEU G N 1
ATOM 1387 C CA . LEU A 1 181 ? 14.002 0.012 36.179 1.00 28.28 181 LEU G CA 1
ATOM 1388 C C . LEU A 1 181 ? 14.333 -1.464 35.935 1.00 25.98 181 LEU G C 1
ATOM 1389 O O . LEU A 1 181 ? 15.132 -2.075 36.673 1.00 28.56 181 LEU G O 1
ATOM 1394 N N . ASP A 1 182 ? 13.711 -2.034 34.906 1.00 27.47 182 ASP G N 1
ATOM 1395 C CA . ASP A 1 182 ? 14.033 -3.392 34.496 1.00 29.18 182 ASP G CA 1
ATOM 1396 C C . ASP A 1 182 ? 14.990 -3.068 33.338 1.00 26.69 182 ASP G C 1
ATOM 1397 O O . ASP A 1 182 ? 14.562 -2.782 32.214 1.00 27.13 182 ASP G O 1
ATOM 1402 N N . LEU A 1 183 ? 16.284 -3.077 33.650 1.00 27.89 183 LEU G N 1
ATOM 1403 C CA . LEU A 1 183 ? 17.333 -2.749 32.692 1.00 27.28 183 LEU G CA 1
ATOM 1404 C C . LEU A 1 183 ? 18.003 -3.960 32.071 1.00 24.18 183 LEU G C 1
ATOM 1405 O O . LEU A 1 183 ? 18.377 -4.908 32.774 1.00 24.92 183 LEU G O 1
ATOM 1410 N N . ARG A 1 184 ? 18.157 -3.914 30.753 1.00 28.23 184 ARG G N 1
ATOM 1411 C CA . ARG A 1 184 ? 18.847 -4.970 30.023 1.00 25.52 184 ARG G CA 1
ATOM 1412 C C . ARG A 1 184 ? 19.981 -4.321 29.255 1.00 25.12 184 ARG G C 1
ATOM 1413 O O . ARG A 1 184 ? 19.772 -3.355 28.504 1.00 28.20 184 ARG G O 1
ATOM 1421 N N . LEU A 1 185 ? 21.189 -4.820 29.479 1.00 25.19 185 LEU G N 1
ATOM 1422 C CA . LEU A 1 185 ? 22.343 -4.348 28.726 1.00 25.15 185 LEU G CA 1
ATOM 1423 C C . LEU A 1 185 ? 22.550 -5.468 27.695 1.00 26.62 185 LEU G C 1
ATOM 1424 O O . LEU A 1 185 ? 23.010 -6.567 28.025 1.00 27.68 185 LEU G O 1
ATOM 1429 N N . VAL A 1 186 ? 22.146 -5.194 26.459 1.00 27.12 186 VAL G N 1
ATOM 1430 C CA . VAL A 1 186 ? 22.260 -6.151 25.371 1.00 26.85 186 VAL G CA 1
ATOM 1431 C C . VAL A 1 186 ? 23.587 -5.815 24.700 1.00 26.85 186 VAL G C 1
ATOM 1432 O O . VAL A 1 186 ? 23.705 -4.832 23.970 1.00 27.80 186 VAL G O 1
ATOM 1436 N N . ALA A 1 187 ? 24.593 -6.636 24.978 1.00 29.03 187 ALA G N 1
ATOM 1437 C CA . ALA A 1 187 ? 25.925 -6.397 24.475 1.00 27.94 187 ALA G CA 1
ATOM 1438 C C . ALA A 1 187 ? 26.779 -7.646 24.541 1.00 30.60 187 ALA G C 1
ATOM 1439 O O . ALA A 1 187 ? 26.533 -8.528 25.366 1.00 30.35 187 ALA G O 1
ATOM 1441 N N . PRO A 1 188 ? 27.811 -7.729 23.676 1.00 27.91 188 PRO G N 1
ATOM 1442 C CA . PRO A 1 188 ? 28.704 -8.886 23.675 1.00 28.05 188 PRO G CA 1
ATOM 1443 C C . PRO A 1 188 ? 29.477 -8.842 25.000 1.00 27.84 188 PRO G C 1
ATOM 1444 O O . PRO A 1 188 ? 29.745 -7.757 25.536 1.00 29.39 188 PRO G O 1
ATOM 1448 N N . GLN A 1 189 ? 29.831 -10.020 25.515 1.00 26.38 189 GLN G N 1
ATOM 1449 C CA . GLN A 1 189 ? 30.531 -10.145 26.786 1.00 28.55 189 GLN G CA 1
ATOM 1450 C C . GLN A 1 189 ? 31.761 -9.271 26.938 1.00 30.28 189 GLN G C 1
ATOM 1451 O O . GLN A 1 189 ? 32.000 -8.737 28.006 1.00 27.15 189 GLN G O 1
ATOM 1457 N N . ALA A 1 190 ? 32.551 -9.133 25.883 1.00 30.93 190 ALA G N 1
ATOM 1458 C CA . ALA A 1 190 ? 33.763 -8.317 25.946 1.00 26.73 190 ALA G CA 1
ATOM 1459 C C . ALA A 1 190 ? 33.419 -6.854 26.286 1.00 30.28 190 ALA G C 1
ATOM 1460 O O . ALA A 1 190 ? 34.285 -6.078 26.704 1.00 29.13 190 ALA G O 1
ATOM 1462 N N . CYS A 1 191 ? 32.156 -6.476 26.111 1.00 26.49 191 CYS G N 1
ATOM 1463 C CA . CYS A 1 191 ? 31.741 -5.106 26.392 1.00 28.62 191 CYS G CA 1
ATOM 1464 C C . CYS A 1 191 ? 30.855 -4.945 27.645 1.00 30.89 191 CYS G C 1
ATOM 1465 O O . CYS A 1 191 ? 30.235 -3.906 27.833 1.00 28.85 191 CYS G O 1
ATOM 1468 N N . TRP A 1 192 ? 30.785 -5.956 28.500 1.00 28.19 192 TRP G N 1
ATOM 1469 C CA . TRP A 1 192 ? 29.960 -5.832 29.703 1.00 26.75 192 TRP G CA 1
ATOM 1470 C C . TRP A 1 192 ? 30.701 -4.951 30.716 1.00 29.19 192 TRP G C 1
ATOM 1471 O O . TRP A 1 192 ? 31.931 -5.009 30.813 1.00 28.18 192 TRP G O 1
ATOM 1482 N N . PRO A 1 193 ? 29.962 -4.126 31.486 1.00 27.68 193 PRO G N 1
ATOM 1483 C CA . PRO A 1 193 ? 30.582 -3.236 32.479 1.00 23.91 193 PRO G CA 1
ATOM 1484 C C . PRO A 1 193 ? 31.237 -4.008 33.620 1.00 28.31 193 PRO G C 1
ATOM 1485 O O . PRO A 1 193 ? 30.995 -5.207 33.763 1.00 29.52 193 PRO G O 1
ATOM 1489 N N . GLU A 1 194 ? 32.051 -3.328 34.437 1.00 26.83 194 GLU G N 1
ATOM 1490 C CA . GLU A 1 194 ? 32.758 -3.978 35.543 1.00 32.75 194 GLU G CA 1
ATOM 1491 C C . GLU A 1 194 ? 31.862 -4.700 36.547 1.00 32.33 194 GLU G C 1
ATOM 1492 O O . GLU A 1 194 ? 30.853 -4.161 37.017 1.00 29.20 194 GLU G O 1
ATOM 1498 N N . ALA A 1 195 ? 32.271 -5.926 36.880 1.00 30.99 195 ALA G N 1
ATOM 1499 C CA . ALA A 1 195 ? 31.526 -6.809 37.779 1.00 31.86 195 ALA G CA 1
ATOM 1500 C C . ALA A 1 195 ? 31.039 -6.214 39.098 1.00 25.96 195 ALA G C 1
ATOM 1501 O O . ALA A 1 195 ? 29.877 -6.358 39.455 1.00 32.84 195 ALA G O 1
ATOM 1503 N N . ALA A 1 196 ? 31.918 -5.558 39.830 1.00 29.89 196 ALA G N 1
ATOM 1504 C CA . ALA A 1 196 ? 31.511 -4.997 41.104 1.00 33.38 196 ALA G CA 1
ATOM 1505 C C . ALA A 1 196 ? 30.365 -3.973 40.981 1.00 30.76 196 ALA G C 1
ATOM 1506 O O . ALA A 1 196 ? 29.434 -3.957 41.795 1.00 31.85 196 ALA G O 1
ATOM 1508 N N . LEU A 1 197 ? 30.420 -3.125 39.959 1.00 30.66 197 LEU G N 1
ATOM 1509 C CA . LEU A 1 197 ? 29.369 -2.125 39.763 1.00 28.36 197 LEU G CA 1
ATOM 1510 C C . LEU A 1 197 ? 28.033 -2.798 39.386 1.00 27.07 197 LEU G C 1
ATOM 1511 O O . LEU A 1 197 ? 26.962 -2.366 39.832 1.00 27.15 197 LEU G O 1
ATOM 1516 N N . VAL A 1 198 ? 28.100 -3.856 38.573 1.00 27.17 198 VAL G N 1
ATOM 1517 C CA . VAL A 1 198 ? 26.904 -4.596 38.167 1.00 24.71 198 VAL G CA 1
ATOM 1518 C C . VAL A 1 198 ? 26.241 -5.179 39.425 1.00 28.74 198 VAL G C 1
ATOM 1519 O O . VAL A 1 198 ? 25.041 -5.053 39.626 1.00 27.82 198 VAL G O 1
ATOM 1523 N N . THR A 1 199 ? 27.051 -5.809 40.270 1.00 28.17 199 THR G N 1
ATOM 1524 C CA . THR A 1 199 ? 26.576 -6.424 41.507 1.00 31.85 199 THR G CA 1
ATOM 1525 C C . THR A 1 199 ? 25.957 -5.401 42.467 1.00 30.38 199 THR G C 1
ATOM 1526 O O . THR A 1 199 ? 24.830 -5.583 42.931 1.00 30.73 199 THR G O 1
ATOM 1530 N N . GLU A 1 200 ? 26.695 -4.334 42.768 1.00 28.43 200 GLU G N 1
ATOM 1531 C CA . GLU A 1 200 ? 26.187 -3.300 43.664 1.00 29.73 200 GLU G CA 1
ATOM 1532 C C . GLU A 1 200 ? 24.880 -2.727 43.148 1.00 31.99 200 GLU G C 1
ATOM 1533 O O . GLU A 1 200 ? 23.897 -2.620 43.901 1.00 32.47 200 GLU G O 1
ATOM 1539 N N . CYS A 1 201 ? 24.876 -2.361 41.862 1.00 27.94 201 CYS G N 1
ATOM 1540 C CA . CYS A 1 201 ? 23.690 -1.790 41.246 1.00 25.05 201 CYS G CA 1
ATOM 1541 C C . CYS A 1 201 ? 22.486 -2.735 41.134 1.00 28.09 201 CYS G C 1
ATOM 1542 O O . CYS A 1 201 ? 21.344 -2.281 41.277 1.00 26.49 201 CYS G O 1
ATOM 1545 N N . ARG A 1 202 ? 22.705 -4.029 40.880 1.00 26.37 202 ARG G N 1
ATOM 1546 C CA . ARG A 1 202 ? 21.571 -4.951 40.771 1.00 27.84 202 ARG G CA 1
ATOM 1547 C C . ARG A 1 202 ? 20.819 -5.058 42.098 1.00 27.81 202 ARG G C 1
ATOM 1548 O O . ARG A 1 202 ? 19.589 -5.060 42.109 1.00 28.41 202 ARG G O 1
ATOM 1556 N N . ALA A 1 203 ? 21.559 -5.150 43.206 1.00 29.05 203 ALA G N 1
ATOM 1557 C CA . ALA A 1 203 ? 20.949 -5.255 44.538 1.00 32.54 203 ALA G CA 1
ATOM 1558 C C . ALA A 1 203 ? 20.078 -4.034 44.823 1.00 31.97 203 ALA G C 1
ATOM 1559 O O . ALA A 1 203 ? 18.958 -4.165 45.336 1.00 31.68 203 ALA G O 1
ATOM 1561 N N . LEU A 1 204 ? 20.592 -2.847 44.482 1.00 30.05 204 LEU G N 1
ATOM 1562 C CA . LEU A 1 204 ? 19.846 -1.602 44.688 1.00 26.43 204 LEU G CA 1
ATOM 1563 C C . LEU A 1 204 ? 18.650 -1.542 43.763 1.00 29.38 204 LEU G C 1
ATOM 1564 O O . LEU A 1 204 ? 17.563 -1.140 44.188 1.00 31.91 204 LEU G O 1
ATOM 1569 N N . ALA A 1 205 ? 18.835 -1.943 42.499 1.00 24.82 205 ALA G N 1
ATOM 1570 C CA . ALA A 1 205 ? 17.724 -1.909 41.550 1.00 28.69 205 ALA G CA 1
ATOM 1571 C C . ALA A 1 205 ? 16.610 -2.813 42.070 1.00 31.57 205 ALA G C 1
ATOM 1572 O O . ALA A 1 205 ? 15.422 -2.451 42.040 1.00 31.22 205 ALA G O 1
ATOM 1574 N N . GLN A 1 206 ? 17.006 -3.991 42.551 1.00 29.07 206 GLN G N 1
ATOM 1575 C CA . GLN A 1 206 ? 16.045 -4.957 43.075 1.00 31.09 206 GLN G CA 1
ATOM 1576 C C . GLN A 1 206 ? 15.321 -4.404 44.294 1.00 30.21 206 GLN G C 1
ATOM 1577 O O . GLN A 1 206 ? 14.102 -4.570 44.428 1.00 37.80 206 GLN G O 1
ATOM 1583 N N . GLN A 1 207 ? 16.080 -3.742 45.168 1.00 38.67 207 GLN G N 1
ATOM 1584 C CA . GLN A 1 207 ? 15.531 -3.100 46.358 1.00 37.82 207 GLN G CA 1
ATOM 1585 C C . GLN A 1 207 ? 14.416 -2.171 45.909 1.00 39.45 207 GLN G C 1
ATOM 1586 O O . GLN A 1 207 ? 13.455 -1.943 46.634 1.00 40.82 207 GLN G O 1
ATOM 1592 N N . ASN A 1 208 ? 14.547 -1.636 44.702 1.00 34.38 208 ASN G N 1
ATOM 1593 C CA . ASN A 1 208 ? 13.566 -0.699 44.185 1.00 31.41 208 ASN G CA 1
ATOM 1594 C C . ASN A 1 208 ? 12.521 -1.282 43.239 1.00 32.31 208 ASN G C 1
ATOM 1595 O O . ASN A 1 208 ? 11.744 -0.539 42.617 1.00 34.66 208 ASN G O 1
ATOM 1600 N N . GLY A 1 209 ? 12.502 -2.613 43.145 1.00 31.34 209 GLY G N 1
ATOM 1601 C CA . GLY A 1 209 ? 11.535 -3.295 42.297 1.00 33.12 209 GLY G CA 1
ATOM 1602 C C . GLY A 1 209 ? 11.959 -3.587 40.870 1.00 29.90 209 GLY G C 1
ATOM 1603 O O . GLY A 1 209 ? 11.127 -3.932 40.034 1.00 29.96 209 GLY G O 1
ATOM 1604 N N . GLY A 1 210 ? 13.251 -3.449 40.590 1.00 32.28 210 GLY G N 1
ATOM 1605 C CA . GLY A 1 210 ? 13.739 -3.703 39.247 1.00 30.11 210 GLY G CA 1
ATOM 1606 C C . GLY A 1 210 ? 14.777 -4.811 39.156 1.00 34.26 210 GLY G C 1
ATOM 1607 O O . GLY A 1 210 ? 14.979 -5.616 40.088 1.00 32.27 210 GLY G O 1
ATOM 1608 N N . ASN A 1 211 ? 15.458 -4.840 38.018 1.00 28.60 211 ASN G N 1
ATOM 1609 C CA . ASN A 1 211 ? 16.476 -5.845 37.756 1.00 31.14 211 ASN G CA 1
ATOM 1610 C C . ASN A 1 211 ? 17.523 -5.298 36.822 1.00 27.31 211 ASN G C 1
ATOM 1611 O O . ASN A 1 211 ? 17.353 -4.232 36.204 1.00 28.88 211 ASN G O 1
ATOM 1616 N N . ILE A 1 212 ? 18.602 -6.058 36.710 1.00 27.68 212 ILE G N 1
ATOM 1617 C CA . ILE A 1 212 ? 19.661 -5.702 35.800 1.00 26.39 212 ILE G CA 1
ATOM 1618 C C . ILE A 1 212 ? 20.097 -7.007 35.171 1.00 26.23 212 ILE G C 1
ATOM 1619 O O . ILE A 1 212 ? 20.595 -7.919 35.842 1.00 29.15 212 ILE G O 1
ATOM 1624 N N . THR A 1 213 ? 19.877 -7.083 33.865 1.00 29.03 213 THR G N 1
ATOM 1625 C CA . THR A 1 213 ? 20.206 -8.264 33.092 1.00 29.40 213 THR G CA 1
ATOM 1626 C C . THR A 1 213 ? 21.255 -7.915 32.041 1.00 26.26 213 THR G C 1
ATOM 1627 O O . THR A 1 213 ? 21.121 -6.910 31.345 1.00 28.23 213 THR G O 1
ATOM 1631 N N . LEU A 1 214 ? 22.304 -8.726 31.966 1.00 26.13 214 LEU G N 1
ATOM 1632 C CA . LEU A 1 214 ? 23.359 -8.575 30.967 1.00 26.22 214 LEU G CA 1
ATOM 1633 C C . LEU A 1 214 ? 23.181 -9.783 30.058 1.00 30.30 214 LEU G C 1
ATOM 1634 O O . LEU A 1 214 ? 23.105 -10.928 30.523 1.00 28.23 214 LEU G O 1
ATOM 1639 N N . THR A 1 215 ? 23.105 -9.539 28.760 1.00 28.03 215 THR G N 1
ATOM 1640 C CA . THR A 1 215 ? 22.936 -10.645 27.839 1.00 26.05 215 THR G CA 1
ATOM 1641 C C . THR A 1 215 ? 23.493 -10.319 26.451 1.00 28.42 215 THR G C 1
ATOM 1642 O O . THR A 1 215 ? 23.411 -9.168 26.001 1.00 26.67 215 THR G O 1
ATOM 1646 N N . GLU A 1 216 ? 24.062 -11.336 25.793 1.00 29.21 216 GLU G N 1
ATOM 1647 C CA . GLU A 1 216 ? 24.581 -11.204 24.426 1.00 32.30 216 GLU G CA 1
ATOM 1648 C C . GLU A 1 216 ? 23.454 -11.482 23.421 1.00 32.21 216 GLU G C 1
ATOM 1649 O O . GLU A 1 216 ? 23.606 -11.260 22.216 1.00 32.48 216 GLU G O 1
ATOM 1655 N N . ASP A 1 217 ? 22.334 -11.982 23.931 1.00 33.63 217 ASP G N 1
ATOM 1656 C CA . ASP A 1 217 ? 21.183 -12.359 23.124 1.00 30.81 217 ASP G CA 1
ATOM 1657 C C . ASP A 1 217 ? 20.208 -11.205 22.889 1.00 31.83 217 ASP G C 1
ATOM 1658 O O . ASP A 1 217 ? 19.469 -10.819 23.796 1.00 33.80 217 ASP G O 1
ATOM 1663 N N . VAL A 1 218 ? 20.180 -10.680 21.664 1.00 31.77 218 VAL G N 1
ATOM 1664 C CA . VAL A 1 218 ? 19.304 -9.558 21.333 1.00 29.11 218 VAL G CA 1
ATOM 1665 C C . VAL A 1 218 ? 17.812 -9.810 21.571 1.00 35.51 218 VAL G C 1
ATOM 1666 O O . VAL A 1 218 ? 17.162 -9.087 22.330 1.00 34.25 218 VAL G O 1
ATOM 1670 N N . ALA A 1 219 ? 17.273 -10.833 20.916 1.00 36.80 219 ALA G N 1
ATOM 1671 C CA . ALA A 1 219 ? 15.864 -11.168 21.045 1.00 36.15 219 ALA G CA 1
ATOM 1672 C C . ALA A 1 219 ? 15.431 -11.269 22.505 1.00 35.52 219 ALA G C 1
ATOM 1673 O O . ALA A 1 219 ? 14.402 -10.723 22.887 1.00 37.70 219 ALA G O 1
ATOM 1675 N N . LYS A 1 220 ? 16.219 -11.962 23.320 1.00 32.53 220 LYS G N 1
ATOM 1676 C CA . LYS A 1 220 ? 15.894 -12.130 24.729 1.00 35.77 220 LYS G CA 1
ATOM 1677 C C . LYS A 1 220 ? 16.001 -10.819 25.509 1.00 37.18 220 LYS G C 1
ATOM 1678 O O . LYS A 1 220 ? 15.157 -10.508 26.356 1.00 40.32 220 LYS G O 1
ATOM 1684 N N . GLY A 1 221 ? 17.051 -10.056 25.224 1.00 34.49 221 GLY G N 1
ATOM 1685 C CA . GLY A 1 221 ? 17.253 -8.817 25.936 1.00 30.76 221 GLY G CA 1
ATOM 1686 C C . GLY A 1 221 ? 16.251 -7.735 25.625 1.00 31.77 221 GLY G C 1
ATOM 1687 O O . GLY A 1 221 ? 15.917 -6.959 26.518 1.00 31.70 221 GLY G O 1
ATOM 1688 N N . VAL A 1 222 ? 15.748 -7.675 24.387 1.00 25.59 222 VAL G N 1
ATOM 1689 C CA . VAL A 1 222 ? 14.822 -6.603 24.015 1.00 28.48 222 VAL G CA 1
ATOM 1690 C C . VAL A 1 222 ? 13.344 -6.932 24.137 1.00 31.85 222 VAL G C 1
ATOM 1691 O O . VAL A 1 222 ? 12.487 -6.059 23.947 1.00 28.66 222 VAL G O 1
ATOM 1695 N N . GLU A 1 223 ? 13.035 -8.180 24.472 1.00 30.23 223 GLU G N 1
ATOM 1696 C CA . GLU A 1 223 ? 11.634 -8.585 24.621 1.00 37.26 223 GLU G CA 1
ATOM 1697 C C . GLU A 1 223 ? 10.864 -7.760 25.649 1.00 28.73 223 GLU G C 1
ATOM 1698 O O . GLU A 1 223 ? 11.218 -7.734 26.826 1.00 33.00 223 GLU G O 1
ATOM 1704 N N . GLY A 1 224 ? 9.816 -7.092 25.190 1.00 32.49 224 GLY G N 1
ATOM 1705 C CA . GLY A 1 224 ? 8.991 -6.321 26.094 1.00 33.83 224 GLY G CA 1
ATOM 1706 C C . GLY A 1 224 ? 9.519 -4.945 26.419 1.00 37.19 224 GLY G C 1
ATOM 1707 O O . GLY A 1 224 ? 8.976 -4.260 27.296 1.00 34.04 224 GLY G O 1
ATOM 1708 N N . ALA A 1 225 ? 10.572 -4.532 25.718 1.00 32.49 225 ALA G N 1
ATOM 1709 C CA . ALA A 1 225 ? 11.148 -3.223 25.967 1.00 32.04 225 ALA G CA 1
ATOM 1710 C C . ALA A 1 225 ? 10.153 -2.066 25.724 1.00 29.65 225 ALA G C 1
ATOM 1711 O O . ALA A 1 225 ? 9.341 -2.092 24.789 1.00 32.69 225 ALA G O 1
ATOM 1713 N N . ASP A 1 226 ? 10.219 -1.069 26.606 1.00 28.28 226 ASP G N 1
ATOM 1714 C CA . ASP A 1 226 ? 9.419 0.143 26.470 1.00 25.49 226 ASP G CA 1
ATOM 1715 C C . ASP A 1 226 ? 10.305 1.137 25.709 1.00 26.12 226 ASP G C 1
ATOM 1716 O O . ASP A 1 226 ? 9.811 1.973 24.950 1.00 27.32 226 ASP G O 1
ATOM 1721 N N . PHE A 1 227 ? 11.618 1.034 25.929 1.00 27.79 227 PHE G N 1
ATOM 1722 C CA . PHE A 1 227 ? 12.581 1.911 25.262 1.00 26.07 227 PHE G CA 1
ATOM 1723 C C . PHE A 1 227 ? 13.854 1.139 24.920 1.00 28.10 227 PHE G C 1
ATOM 1724 O O . PHE A 1 227 ? 14.314 0.289 25.704 1.00 27.60 227 PHE G O 1
ATOM 1732 N N . ILE A 1 228 ? 14.415 1.444 23.748 1.00 27.57 228 ILE G N 1
ATOM 1733 C CA . ILE A 1 228 ? 15.685 0.856 23.312 1.00 25.05 228 ILE G CA 1
ATOM 1734 C C . ILE A 1 228 ? 16.620 2.046 23.157 1.00 25.68 228 ILE G C 1
ATOM 1735 O O . ILE A 1 228 ? 16.316 3.007 22.452 1.00 27.07 228 ILE G O 1
ATOM 1740 N N . TYR A 1 229 ? 17.755 1.958 23.830 1.00 23.29 229 TYR G N 1
ATOM 1741 C CA . TYR A 1 229 ? 18.756 3.008 23.876 1.00 28.05 229 TYR G CA 1
ATOM 1742 C C . TYR A 1 229 ? 20.090 2.536 23.308 1.00 21.17 229 TYR G C 1
ATOM 1743 O O . TYR A 1 229 ? 20.492 1.398 23.531 1.00 23.91 229 TYR G O 1
ATOM 1752 N N . THR A 1 230 ? 20.769 3.387 22.553 1.00 22.42 230 THR G N 1
ATOM 1753 C CA . THR A 1 230 ? 22.111 3.008 22.105 1.00 24.84 230 THR G CA 1
ATOM 1754 C C . THR A 1 230 ? 23.034 4.238 22.071 1.00 26.45 230 THR G C 1
ATOM 1755 O O . THR A 1 230 ? 22.598 5.364 22.373 1.00 23.69 230 THR G O 1
ATOM 1759 N N . ASP A 1 231 ? 24.297 4.018 21.719 1.00 21.22 231 ASP G N 1
ATOM 1760 C CA . ASP A 1 231 ? 25.314 5.075 21.720 1.00 23.05 231 ASP G CA 1
ATOM 1761 C C . ASP A 1 231 ? 26.418 4.618 20.744 1.00 24.74 231 ASP G C 1
ATOM 1762 O O . ASP A 1 231 ? 26.449 3.452 20.364 1.00 24.50 231 ASP G O 1
ATOM 1767 N N . VAL A 1 232 ? 27.301 5.529 20.332 1.00 28.05 232 VAL G N 1
ATOM 1768 C CA . VAL A 1 232 ? 28.388 5.196 19.400 1.00 25.23 232 VAL G CA 1
ATOM 1769 C C . VAL A 1 232 ? 29.264 4.071 19.961 1.00 27.65 232 VAL G C 1
ATOM 1770 O O . VAL A 1 232 ? 29.400 3.932 21.179 1.00 26.44 232 VAL G O 1
ATOM 1774 N N . TRP A 1 233 ? 29.855 3.264 19.080 1.00 22.92 233 TRP G N 1
ATOM 1775 C CA . TRP A 1 233 ? 30.672 2.130 19.515 1.00 26.89 233 TRP G CA 1
ATOM 1776 C C . TRP A 1 233 ? 32.092 2.486 19.971 1.00 27.38 233 TRP G C 1
ATOM 1777 O O . TRP A 1 233 ? 32.778 1.666 20.598 1.00 27.98 233 TRP G O 1
ATOM 1788 N N . VAL A 1 234 ? 32.521 3.705 19.643 1.00 29.34 234 VAL G N 1
ATOM 1789 C CA . VAL A 1 234 ? 33.827 4.229 20.046 1.00 28.06 234 VAL G CA 1
ATOM 1790 C C . VAL A 1 234 ? 33.548 5.623 20.597 1.00 25.74 234 VAL G C 1
ATOM 1791 O O . VAL A 1 234 ? 33.009 6.481 19.902 1.00 27.63 234 VAL G O 1
ATOM 1795 N N . SER A 1 235 ? 33.901 5.819 21.861 1.00 27.64 235 SER G N 1
ATOM 1796 C CA . SER A 1 235 ? 33.658 7.073 22.558 1.00 29.62 235 SER G CA 1
ATOM 1797 C C . SER A 1 235 ? 34.736 8.148 22.407 1.00 33.29 235 SER G C 1
ATOM 1798 O O . SER A 1 235 ? 35.870 7.857 22.028 1.00 30.21 235 SER G O 1
ATOM 1801 N N . MET A 1 236 ? 34.374 9.399 22.689 1.00 32.69 236 MET G N 1
ATOM 1802 C CA . MET A 1 236 ? 35.342 10.497 22.620 1.00 32.13 236 MET G CA 1
ATOM 1803 C C . MET A 1 236 ? 36.555 10.179 23.491 1.00 30.77 236 MET G C 1
ATOM 1804 O O . MET A 1 236 ? 36.427 9.652 24.607 1.00 31.75 236 MET G O 1
ATOM 1809 N N . GLY A 1 237 ? 37.738 10.490 22.971 1.00 34.18 237 GLY G N 1
ATOM 1810 C CA . GLY A 1 237 ? 38.947 10.220 23.725 1.00 35.85 237 GLY G CA 1
ATOM 1811 C C . GLY A 1 237 ? 39.573 8.855 23.446 1.00 39.63 237 GLY G C 1
ATOM 1812 O O . GLY A 1 237 ? 40.790 8.686 23.578 1.00 41.94 237 GLY G O 1
ATOM 1813 N N . GLU A 1 238 ? 38.756 7.873 23.074 1.00 39.45 238 GLU G N 1
ATOM 1814 C CA . GLU A 1 238 ? 39.269 6.538 22.767 1.00 38.08 238 GLU G CA 1
ATOM 1815 C C . GLU A 1 238 ? 39.974 6.575 21.406 1.00 38.62 238 GLU G C 1
ATOM 1816 O O . GLU A 1 238 ? 39.564 7.337 20.517 1.00 37.21 238 GLU G O 1
ATOM 1822 N N . ALA A 1 239 ? 41.017 5.754 21.245 1.00 38.45 239 ALA G N 1
ATOM 1823 C CA . ALA A 1 239 ? 41.792 5.683 19.996 1.00 40.69 239 ALA G CA 1
ATOM 1824 C C . ALA A 1 239 ? 40.956 5.340 18.751 1.00 42.41 239 ALA G C 1
ATOM 1825 O O . ALA A 1 239 ? 40.101 4.453 18.796 1.00 38.96 239 ALA G O 1
ATOM 1827 N N . LYS A 1 240 ? 41.210 6.040 17.645 1.00 46.06 240 LYS G N 1
ATOM 1828 C CA . LYS A 1 240 ? 40.494 5.804 16.387 1.00 48.40 240 LYS G CA 1
ATOM 1829 C C . LYS A 1 240 ? 40.628 4.338 15.940 1.00 48.85 240 LYS G C 1
ATOM 1830 O O . LYS A 1 240 ? 39.756 3.807 15.238 1.00 47.50 240 LYS G O 1
ATOM 1833 N N . GLU A 1 241 ? 41.724 3.702 16.356 1.00 46.56 241 GLU G N 1
ATOM 1834 C CA . GLU A 1 241 ? 42.014 2.305 16.033 1.00 50.72 241 GLU G CA 1
ATOM 1835 C C . GLU A 1 241 ? 40.939 1.332 16.536 1.00 51.68 241 GLU G C 1
ATOM 1836 O O . GLU A 1 241 ? 40.774 0.230 15.993 1.00 55.17 241 GLU G O 1
ATOM 1838 N N . LYS A 1 242 ? 40.215 1.736 17.575 1.00 47.22 242 LYS G N 1
ATOM 1839 C CA . LYS A 1 242 ? 39.181 0.893 18.151 1.00 45.96 242 LYS G CA 1
ATOM 1840 C C . LYS A 1 242 ? 38.050 0.605 17.181 1.00 43.20 242 LYS G C 1
ATOM 1841 O O . LYS A 1 242 ? 37.407 -0.433 17.292 1.00 43.65 242 LYS G O 1
ATOM 1847 N N . TRP A 1 243 ? 37.805 1.509 16.231 1.00 43.33 243 TRP G N 1
ATOM 1848 C CA . TRP A 1 243 ? 36.708 1.310 15.280 1.00 44.04 243 TRP G CA 1
ATOM 1849 C C . TRP A 1 243 ? 36.734 -0.046 14.591 1.00 48.00 243 TRP G C 1
ATOM 1850 O O . TRP A 1 243 ? 35.691 -0.713 14.455 1.00 45.51 243 TRP G O 1
ATOM 1861 N N . ALA A 1 244 ? 37.932 -0.451 14.174 1.00 47.85 244 ALA G N 1
ATOM 1862 C CA . ALA A 1 244 ? 38.140 -1.728 13.498 1.00 50.38 244 ALA G CA 1
ATOM 1863 C C . ALA A 1 244 ? 37.520 -2.869 14.308 1.00 48.42 244 ALA G C 1
ATOM 1864 O O . ALA A 1 244 ? 36.519 -3.478 13.886 1.00 46.34 244 ALA G O 1
ATOM 1866 N N . GLU A 1 245 ? 38.112 -3.139 15.473 1.00 46.94 245 GLU G N 1
ATOM 1867 C CA . GLU A 1 245 ? 37.629 -4.201 16.352 1.00 50.62 245 GLU G CA 1
ATOM 1868 C C . GLU A 1 245 ? 36.199 -4.004 16.880 1.00 46.49 245 GLU G C 1
ATOM 1869 O O . GLU A 1 245 ? 35.407 -4.952 16.905 1.00 50.33 245 GLU G O 1
ATOM 1873 N N . ARG A 1 246 ? 35.855 -2.782 17.279 1.00 44.28 246 ARG G N 1
ATOM 1874 C CA . ARG A 1 246 ? 34.515 -2.506 17.805 1.00 41.75 246 ARG G CA 1
ATOM 1875 C C . ARG A 1 246 ? 33.395 -2.805 16.802 1.00 39.36 246 ARG G C 1
ATOM 1876 O O . ARG A 1 246 ? 32.399 -3.431 17.158 1.00 37.78 246 ARG G O 1
ATOM 1884 N N . ILE A 1 247 ? 33.547 -2.370 15.554 1.00 34.57 247 ILE G N 1
ATOM 1885 C CA . ILE A 1 247 ? 32.512 -2.632 14.562 1.00 36.84 247 ILE G CA 1
ATOM 1886 C C . ILE A 1 247 ? 32.237 -4.139 14.392 1.00 34.32 247 ILE G C 1
ATOM 1887 O O . ILE A 1 247 ? 31.088 -4.556 14.311 1.00 36.46 247 ILE G O 1
ATOM 1892 N N . ALA A 1 248 ? 33.294 -4.946 14.374 1.00 38.27 248 ALA G N 1
ATOM 1893 C CA . ALA A 1 248 ? 33.192 -6.398 14.195 1.00 38.96 248 ALA G CA 1
ATOM 1894 C C . ALA A 1 248 ? 32.449 -7.058 15.344 1.00 42.65 248 ALA G C 1
ATOM 1895 O O . ALA A 1 248 ? 31.695 -8.022 15.178 1.00 44.68 248 ALA G O 1
ATOM 1897 N N . LEU A 1 249 ? 32.679 -6.509 16.522 1.00 38.88 249 LEU G N 1
ATOM 1898 C CA . LEU A 1 249 ? 32.092 -6.997 17.755 1.00 41.36 249 LEU G CA 1
ATOM 1899 C C . LEU A 1 249 ? 30.646 -6.525 17.999 1.00 37.18 249 LEU G C 1
ATOM 1900 O O . LEU A 1 249 ? 29.791 -7.292 18.454 1.00 35.46 249 LEU G O 1
ATOM 1905 N N . LEU A 1 250 ? 30.379 -5.266 17.660 1.00 32.17 250 LEU G N 1
ATOM 1906 C CA . LEU A 1 250 ? 29.085 -4.656 17.924 1.00 31.37 250 LEU G CA 1
ATOM 1907 C C . LEU A 1 250 ? 28.091 -4.494 16.779 1.00 34.14 250 LEU G C 1
ATOM 1908 O O . LEU A 1 250 ? 26.939 -4.111 17.008 1.00 32.22 250 LEU G O 1
ATOM 1913 N N . ARG A 1 251 ? 28.524 -4.776 15.557 1.00 32.83 251 ARG G N 1
ATOM 1914 C CA . ARG A 1 251 ? 27.657 -4.665 14.384 1.00 36.28 251 ARG G CA 1
ATOM 1915 C C . ARG A 1 251 ? 26.319 -5.387 14.617 1.00 32.76 251 ARG G C 1
ATOM 1916 O O . ARG A 1 251 ? 25.246 -4.922 14.205 1.00 33.78 251 ARG G O 1
ATOM 1924 N N . GLU A 1 252 ? 26.400 -6.525 15.295 1.00 34.19 252 GLU G N 1
ATOM 1925 C CA . GLU A 1 252 ? 25.232 -7.345 15.593 1.00 32.66 252 GLU G CA 1
ATOM 1926 C C . GLU A 1 252 ? 24.273 -6.651 16.533 1.00 34.17 252 GLU G C 1
ATOM 1927 O O . GLU A 1 252 ? 23.102 -7.000 16.590 1.00 32.26 252 GLU G O 1
ATOM 1929 N N . TYR A 1 253 ? 24.768 -5.659 17.263 1.00 28.62 253 TYR G N 1
ATOM 1930 C CA . TYR A 1 253 ? 23.944 -4.948 18.233 1.00 30.21 253 TYR G CA 1
ATOM 1931 C C . TYR A 1 253 ? 23.384 -3.629 17.733 1.00 30.76 253 TYR G C 1
ATOM 1932 O O . TYR A 1 253 ? 22.794 -2.857 18.498 1.00 27.81 253 TYR G O 1
ATOM 1941 N N . GLN A 1 254 ? 23.573 -3.371 16.442 1.00 29.08 254 GLN G N 1
ATOM 1942 C CA . GLN A 1 254 ? 23.044 -2.164 15.837 1.00 27.64 254 GLN G CA 1
ATOM 1943 C C . GLN A 1 254 ? 21.548 -2.111 16.115 1.00 33.10 254 GLN G C 1
ATOM 1944 O O . GLN A 1 254 ? 20.874 -3.142 16.111 1.00 32.41 254 GLN G O 1
ATOM 1950 N N . VAL A 1 255 ? 21.029 -0.915 16.366 1.00 31.25 255 VAL G N 1
ATOM 1951 C CA . VAL A 1 255 ? 19.606 -0.764 16.581 1.00 28.34 255 VAL G CA 1
ATOM 1952 C C . VAL A 1 255 ? 18.997 -0.526 15.192 1.00 31.92 255 VAL G C 1
ATOM 1953 O O . VAL A 1 255 ? 19.229 0.498 14.566 1.00 28.46 255 VAL G O 1
ATOM 1957 N N . ASN A 1 256 ? 18.245 -1.499 14.696 1.00 29.10 256 ASN G N 1
ATOM 1958 C CA . ASN A 1 256 ? 17.606 -1.377 13.387 1.00 33.36 256 ASN G CA 1
ATOM 1959 C C . ASN A 1 256 ? 16.144 -1.746 13.575 1.00 33.27 256 ASN G C 1
ATOM 1960 O O . ASN A 1 256 ? 15.738 -2.127 14.674 1.00 30.55 256 ASN G O 1
ATOM 1965 N N . SER A 1 257 ? 15.357 -1.640 12.510 1.00 35.26 257 SER G N 1
ATOM 1966 C CA . SER A 1 257 ? 13.936 -1.958 12.601 1.00 35.30 257 SER G CA 1
ATOM 1967 C C . SER A 1 257 ? 13.670 -3.364 13.116 1.00 33.54 257 SER G C 1
ATOM 1968 O O . SER A 1 257 ? 12.727 -3.568 13.878 1.00 35.36 257 SER G O 1
ATOM 1971 N N . LYS A 1 258 ? 14.490 -4.329 12.697 1.00 35.47 258 LYS G N 1
ATOM 1972 C CA . LYS A 1 258 ? 14.350 -5.714 13.149 1.00 34.24 258 LYS G CA 1
ATOM 1973 C C . LYS A 1 258 ? 14.404 -5.756 14.686 1.00 34.52 258 LYS G C 1
ATOM 1974 O O . LYS A 1 258 ? 13.539 -6.369 15.323 1.00 33.50 258 LYS G O 1
ATOM 1980 N N . MET A 1 259 ? 15.401 -5.092 15.284 1.00 32.29 259 MET G N 1
ATOM 1981 C CA . MET A 1 259 ? 15.516 -5.072 16.749 1.00 27.92 259 MET G CA 1
ATOM 1982 C C . MET A 1 259 ? 14.279 -4.436 17.391 1.00 26.32 259 MET G C 1
ATOM 1983 O O . MET A 1 259 ? 13.815 -4.890 18.439 1.00 29.57 259 MET G O 1
ATOM 1988 N N . MET A 1 260 ? 13.751 -3.381 16.771 1.00 28.43 260 MET G N 1
ATOM 1989 C CA . MET A 1 260 ? 12.546 -2.718 17.290 1.00 31.91 260 MET G CA 1
ATOM 1990 C C . MET A 1 260 ? 11.382 -3.714 17.242 1.00 33.35 260 MET G C 1
ATOM 1991 O O . MET A 1 260 ? 10.566 -3.789 18.162 1.00 36.33 260 MET G O 1
ATOM 1996 N N . GLN A 1 261 ? 11.328 -4.488 16.162 1.00 36.85 261 GLN G N 1
ATOM 1997 C CA . GLN A 1 261 ? 10.281 -5.482 15.969 1.00 36.31 261 GLN G CA 1
ATOM 1998 C C . GLN A 1 261 ? 10.417 -6.613 16.961 1.00 34.89 261 GLN G C 1
ATOM 1999 O O . GLN A 1 261 ? 9.418 -7.136 17.443 1.00 36.70 261 GLN G O 1
ATOM 2005 N N . LEU A 1 262 ? 11.652 -6.991 17.270 1.00 35.27 262 LEU G N 1
ATOM 2006 C CA . LEU A 1 262 ? 11.895 -8.064 18.225 1.00 32.35 262 LEU G CA 1
ATOM 2007 C C . LEU A 1 262 ? 11.405 -7.766 19.635 1.00 33.57 262 LEU G C 1
ATOM 2008 O O . LEU A 1 262 ? 11.367 -8.673 20.461 1.00 33.90 262 LEU G O 1
ATOM 2013 N N . THR A 1 263 ? 11.049 -6.510 19.925 1.00 33.06 263 THR G N 1
ATOM 2014 C CA . THR A 1 263 ? 10.538 -6.156 21.260 1.00 34.55 263 THR G CA 1
ATOM 2015 C C . THR A 1 263 ? 9.092 -6.639 21.440 1.00 34.21 263 THR G C 1
ATOM 2016 O O . THR A 1 263 ? 8.636 -6.843 22.566 1.00 32.66 263 THR G O 1
ATOM 2020 N N . GLY A 1 264 ? 8.382 -6.790 20.323 1.00 35.50 264 GLY G N 1
ATOM 2021 C CA . GLY A 1 264 ? 6.998 -7.214 20.355 1.00 35.65 264 GLY G CA 1
ATOM 2022 C C . GLY A 1 264 ? 6.120 -6.096 20.885 1.00 39.14 264 GLY G C 1
ATOM 2023 O O . GLY A 1 264 ? 4.947 -6.311 21.183 1.00 38.58 264 GLY G O 1
ATOM 2024 N N . ASN A 1 265 ? 6.676 -4.895 21.008 1.00 37.08 265 ASN G N 1
ATOM 2025 C CA . ASN A 1 265 ? 5.917 -3.771 21.534 1.00 33.13 265 ASN G CA 1
ATOM 2026 C C . ASN A 1 265 ? 5.757 -2.688 20.480 1.00 38.73 265 ASN G C 1
ATOM 2027 O O . ASN A 1 265 ? 6.714 -2.010 20.118 1.00 34.89 265 ASN G O 1
ATOM 2032 N N . PRO A 1 266 ? 4.526 -2.496 19.986 1.00 37.02 266 PRO G N 1
ATOM 2033 C CA . PRO A 1 266 ? 4.239 -1.488 18.958 1.00 40.02 266 PRO G CA 1
ATOM 2034 C C . PRO A 1 266 ? 4.574 -0.072 19.399 1.00 40.19 266 PRO G C 1
ATOM 2035 O O . PRO A 1 266 ? 4.870 0.782 18.571 1.00 38.90 266 PRO G O 1
ATOM 2039 N N . GLU A 1 267 ? 4.523 0.173 20.703 1.00 38.06 267 GLU G N 1
ATOM 2040 C CA . GLU A 1 267 ? 4.787 1.504 21.225 1.00 40.31 267 GLU G CA 1
ATOM 2041 C C . GLU A 1 267 ? 6.237 1.738 21.665 1.00 35.51 267 GLU G C 1
ATOM 2042 O O . GLU A 1 267 ? 6.553 2.791 22.218 1.00 34.19 267 GLU G O 1
ATOM 2048 N N . VAL A 1 268 ? 7.117 0.771 21.415 1.00 35.79 268 VAL G N 1
ATOM 2049 C CA . VAL A 1 268 ? 8.507 0.916 21.821 1.00 31.85 268 VAL G CA 1
ATOM 2050 C C . VAL A 1 268 ? 9.090 2.231 21.302 1.00 29.56 268 VAL G C 1
ATOM 2051 O O . VAL A 1 268 ? 8.847 2.622 20.166 1.00 29.31 268 VAL G O 1
ATOM 2055 N N . LYS A 1 269 ? 9.831 2.929 22.159 1.00 30.07 269 LYS G N 1
ATOM 2056 C CA . LYS A 1 269 ? 10.448 4.197 21.774 1.00 32.02 269 LYS G CA 1
ATOM 2057 C C . LYS A 1 269 ? 11.975 4.060 21.692 1.00 29.47 269 LYS G C 1
ATOM 2058 O O . LYS A 1 269 ? 12.565 3.208 22.356 1.00 30.36 269 LYS G O 1
ATOM 2064 N N . PHE A 1 270 ? 12.607 4.900 20.871 1.00 29.96 270 PHE G N 1
ATOM 2065 C CA . PHE A 1 270 ? 14.059 4.875 20.689 1.00 26.13 270 PHE G CA 1
ATOM 2066 C C . PHE A 1 270 ? 14.760 6.113 21.248 1.00 25.68 270 PHE G C 1
ATOM 2067 O O . PHE A 1 270 ? 14.363 7.253 20.965 1.00 24.91 270 PHE G O 1
ATOM 2075 N N . LEU A 1 271 ? 15.816 5.860 22.029 1.00 23.68 271 LEU G N 1
ATOM 2076 C CA . LEU A 1 271 ? 16.647 6.886 22.672 1.00 21.85 271 LEU G CA 1
ATOM 2077 C C . LEU A 1 271 ? 18.124 6.747 22.234 1.00 23.54 271 LEU G C 1
ATOM 2078 O O . LEU A 1 271 ? 18.589 5.645 21.928 1.00 24.26 271 LEU G O 1
ATOM 2083 N N . HIS A 1 272 ? 18.852 7.869 22.208 1.00 24.26 272 HIS G N 1
ATOM 2084 C CA . HIS A 1 272 ? 20.282 7.902 21.847 1.00 22.84 272 HIS G CA 1
ATOM 2085 C C . HIS A 1 272 ? 20.779 9.207 22.451 1.00 24.36 272 HIS G C 1
ATOM 2086 O O . HIS A 1 272 ? 20.188 10.260 22.203 1.00 24.39 272 HIS G O 1
ATOM 2093 N N . CYS A 1 273 ? 21.841 9.134 23.254 1.00 24.20 273 CYS G N 1
ATOM 2094 C CA . CYS A 1 273 ? 22.374 10.333 23.901 1.00 24.34 273 CYS G CA 1
ATOM 2095 C C . CYS A 1 273 ? 22.899 11.373 22.911 1.00 26.03 273 CYS G C 1
ATOM 2096 O O . CYS A 1 273 ? 22.871 12.581 23.203 1.00 24.00 273 CYS G O 1
ATOM 2099 N N . LEU A 1 274 ? 23.346 10.898 21.746 1.00 22.11 274 LEU G N 1
ATOM 2100 C CA . LEU A 1 274 ? 23.906 11.756 20.692 1.00 23.40 274 LEU G CA 1
ATOM 2101 C C . LEU A 1 274 ? 25.300 12.256 21.133 1.00 25.10 274 LEU G C 1
ATOM 2102 O O . LEU A 1 274 ? 25.609 12.286 22.324 1.00 22.53 274 LEU G O 1
ATOM 2107 N N . PRO A 1 275 ? 26.191 12.578 20.175 1.00 23.73 275 PRO G N 1
ATOM 2108 C CA . PRO A 1 275 ? 25.984 12.502 18.726 1.00 22.27 275 PRO G CA 1
ATOM 2109 C C . PRO A 1 275 ? 25.797 11.061 18.253 1.00 22.45 275 PRO G C 1
ATOM 2110 O O . PRO A 1 275 ? 26.312 10.122 18.874 1.00 21.67 275 PRO G O 1
ATOM 2114 N N . ALA A 1 276 ? 25.036 10.898 17.164 1.00 21.90 276 ALA G N 1
ATOM 2115 C CA . ALA A 1 276 ? 24.758 9.584 16.582 1.00 23.17 276 ALA G CA 1
ATOM 2116 C C . ALA A 1 276 ? 25.286 9.473 15.149 1.00 25.29 276 ALA G C 1
ATOM 2117 O O . ALA A 1 276 ? 25.244 10.434 14.389 1.00 29.97 276 ALA G O 1
ATOM 2119 N N . PHE A 1 277 ? 25.791 8.298 14.789 1.00 26.75 277 PHE G N 1
ATOM 2120 C CA . PHE A 1 277 ? 26.281 8.035 13.427 1.00 30.40 277 PHE G CA 1
ATOM 2121 C C . PHE A 1 277 ? 25.187 7.175 12.789 1.00 29.00 277 PHE G C 1
ATOM 2122 O O . PHE A 1 277 ? 25.224 5.946 12.898 1.00 32.23 277 PHE G O 1
ATOM 2130 N N . HIS A 1 278 ? 24.209 7.816 12.150 1.00 32.12 278 HIS G N 1
ATOM 2131 C CA . HIS A 1 278 ? 23.105 7.090 11.536 1.00 35.37 278 HIS G CA 1
ATOM 2132 C C . HIS A 1 278 ? 22.996 7.307 10.037 1.00 39.12 278 HIS G C 1
ATOM 2133 O O . HIS A 1 278 ? 22.010 6.932 9.421 1.00 42.67 278 HIS G O 1
ATOM 2140 N N . ASP A 1 279 ? 24.010 7.920 9.453 1.00 42.88 279 ASP G N 1
ATOM 2141 C CA . ASP A 1 279 ? 24.046 8.134 8.011 1.00 46.75 279 ASP G CA 1
ATOM 2142 C C . ASP A 1 279 ? 25.429 8.615 7.597 1.00 48.91 279 ASP G C 1
ATOM 2143 O O . ASP A 1 279 ? 26.367 8.608 8.394 1.00 56.87 279 ASP G O 1
ATOM 2148 N N . ASP A 1 280 ? 25.558 9.042 6.353 1.00 59.79 280 ASP G N 1
ATOM 2149 C CA . ASP A 1 280 ? 26.836 9.514 5.828 1.00 63.13 280 ASP G CA 1
ATOM 2150 C C . ASP A 1 280 ? 27.097 11.007 6.095 1.00 64.73 280 ASP G C 1
ATOM 2151 O O . ASP A 1 280 ? 28.209 11.504 5.887 1.00 65.95 280 ASP G O 1
ATOM 2156 N N . GLN A 1 281 ? 26.068 11.703 6.572 1.00 65.62 281 GLN G N 1
ATOM 2157 C CA . GLN A 1 281 ? 26.126 13.137 6.852 1.00 66.23 281 GLN G CA 1
ATOM 2158 C C . GLN A 1 281 ? 27.192 13.573 7.845 1.00 66.08 281 GLN G C 1
ATOM 2159 O O . GLN A 1 281 ? 27.145 14.695 8.352 1.00 61.83 281 GLN G O 1
ATOM 2165 N N . THR A 1 282 ? 28.145 12.694 8.131 1.00 67.66 282 THR G N 1
ATOM 2166 C CA . THR A 1 282 ? 29.222 13.028 9.050 1.00 71.24 282 THR G CA 1
ATOM 2167 C C . THR A 1 282 ? 30.543 12.789 8.329 1.00 72.69 282 THR G C 1
ATOM 2168 O O . THR A 1 282 ? 30.602 12.036 7.342 1.00 65.58 282 THR G O 1
ATOM 2169 N N . THR A 1 283 ? 31.595 13.452 8.803 1.00 75.25 283 THR G N 1
ATOM 2170 C CA . THR A 1 283 ? 32.918 13.266 8.214 1.00 80.59 283 THR G CA 1
ATOM 2171 C C . THR A 1 283 ? 33.297 11.810 8.523 1.00 82.74 283 THR G C 1
ATOM 2172 O O . THR A 1 283 ? 33.287 10.942 7.633 1.00 84.61 283 THR G O 1
ATOM 2173 N N . LEU A 1 284 ? 33.598 11.558 9.800 1.00 83.74 284 LEU G N 1
ATOM 2174 C CA . LEU A 1 284 ? 33.967 10.229 10.292 1.00 83.52 284 LEU G CA 1
ATOM 2175 C C . LEU A 1 284 ? 32.743 9.318 10.355 1.00 83.11 284 LEU G C 1
ATOM 2176 O O . LEU A 1 284 ? 32.670 8.395 11.166 1.00 84.19 284 LEU G O 1
ATOM 2181 N N . GLY A 1 285 ? 31.778 9.598 9.489 1.00 82.83 285 GLY G N 1
ATOM 2182 C CA . GLY A 1 285 ? 30.565 8.812 9.427 1.00 81.32 285 GLY G CA 1
ATOM 2183 C C . GLY A 1 285 ? 30.371 8.358 7.997 1.00 81.60 285 GLY G C 1
ATOM 2184 O O . GLY A 1 285 ? 29.820 7.291 7.746 1.00 81.47 285 GLY G O 1
ATOM 2185 N N . LYS A 1 286 ? 30.832 9.177 7.054 1.00 81.92 286 LYS G N 1
ATOM 2186 C CA . LYS A 1 286 ? 30.722 8.844 5.639 1.00 81.41 286 LYS G CA 1
ATOM 2187 C C . LYS A 1 286 ? 31.735 7.749 5.320 1.00 79.74 286 LYS G C 1
ATOM 2188 O O . LYS A 1 286 ? 31.421 6.761 4.647 1.00 76.59 286 LYS G O 1
ATOM 2189 N N . LYS A 1 287 ? 32.949 7.939 5.833 1.00 80.69 287 LYS G N 1
ATOM 2190 C CA . LYS A 1 287 ? 34.051 7.007 5.629 1.00 80.08 287 LYS G CA 1
ATOM 2191 C C . LYS A 1 287 ? 33.727 5.629 6.175 1.00 80.65 287 LYS G C 1
ATOM 2192 O O . LYS A 1 287 ? 33.547 4.680 5.409 1.00 81.79 287 LYS G O 1
ATOM 2194 N N . MET A 1 288 ? 33.641 5.534 7.503 1.00 79.38 288 MET G N 1
ATOM 2195 C CA . MET A 1 288 ? 33.362 4.272 8.190 1.00 77.79 288 MET G CA 1
ATOM 2196 C C . MET A 1 288 ? 32.211 3.507 7.553 1.00 76.66 288 MET G C 1
ATOM 2197 O O . MET A 1 288 ? 32.088 2.293 7.723 1.00 76.84 288 MET G O 1
ATOM 2202 N N . ALA A 1 289 ? 31.372 4.220 6.812 1.00 78.19 289 ALA G N 1
ATOM 2203 C CA . ALA A 1 289 ? 30.255 3.586 6.130 1.00 79.59 289 ALA G CA 1
ATOM 2204 C C . ALA A 1 289 ? 30.796 2.806 4.927 1.00 81.12 289 ALA G C 1
ATOM 2205 O O . ALA A 1 289 ? 30.566 1.603 4.797 1.00 81.58 289 ALA G O 1
ATOM 2206 N N . GLU A 1 290 ? 31.519 3.499 4.052 1.00 81.23 290 GLU G N 1
ATOM 2207 C CA . GLU A 1 290 ? 32.088 2.867 2.867 1.00 80.72 290 GLU G CA 1
ATOM 2208 C C . GLU A 1 290 ? 33.268 1.976 3.249 1.00 80.17 290 GLU G C 1
ATOM 2209 O O . GLU A 1 290 ? 33.421 0.869 2.720 1.00 81.40 290 GLU G O 1
ATOM 2210 N N . GLU A 1 291 ? 34.088 2.467 4.179 1.00 78.85 291 GLU G N 1
ATOM 2211 C CA . GLU A 1 291 ? 35.272 1.752 4.653 1.00 75.35 291 GLU G CA 1
ATOM 2212 C C . GLU A 1 291 ? 34.984 0.390 5.297 1.00 74.53 291 GLU G C 1
ATOM 2213 O O . GLU A 1 291 ? 35.741 -0.559 5.090 1.00 74.68 291 GLU G O 1
ATOM 2214 N N . PHE A 1 292 ? 33.896 0.292 6.068 1.00 72.03 292 PHE G N 1
ATOM 2215 C CA . PHE A 1 292 ? 33.534 -0.955 6.753 1.00 67.74 292 PHE G CA 1
ATOM 2216 C C . PHE A 1 292 ? 32.228 -1.569 6.274 1.00 66.38 292 PHE G C 1
ATOM 2217 O O . PHE A 1 292 ? 31.683 -2.458 6.929 1.00 65.37 292 PHE G O 1
ATOM 2225 N N . GLY A 1 293 ? 31.719 -1.094 5.145 1.00 67.79 293 GLY G N 1
ATOM 2226 C CA . GLY A 1 293 ? 30.473 -1.631 4.629 1.00 69.47 293 GLY G CA 1
ATOM 2227 C C . GLY A 1 293 ? 29.274 -1.516 5.568 1.00 71.72 293 GLY G C 1
ATOM 2228 O O . GLY A 1 293 ? 28.444 -2.433 5.636 1.00 71.25 293 GLY G O 1
ATOM 2229 N N . LEU A 1 294 ? 29.178 -0.401 6.298 1.00 70.99 294 LEU G N 1
ATOM 2230 C CA . LEU A 1 294 ? 28.050 -0.159 7.215 1.00 71.89 294 LEU G CA 1
ATOM 2231 C C . LEU A 1 294 ? 27.038 0.805 6.583 1.00 70.68 294 LEU G C 1
ATOM 2232 O O . LEU A 1 294 ? 27.174 2.024 6.712 1.00 73.35 294 LEU G O 1
ATOM 2237 N N . HIS A 1 295 ? 26.024 0.276 5.908 1.00 69.14 295 HIS G N 1
ATOM 2238 C CA . HIS A 1 295 ? 25.026 1.148 5.298 1.00 67.52 295 HIS G CA 1
ATOM 2239 C C . HIS A 1 295 ? 23.800 1.370 6.207 1.00 65.49 295 HIS G C 1
ATOM 2240 O O . HIS A 1 295 ? 23.503 0.566 7.119 1.00 69.01 295 HIS G O 1
ATOM 2241 N N . GLY A 1 296 ? 23.097 2.472 5.957 1.00 59.90 296 GLY G N 1
ATOM 2242 C CA . GLY A 1 296 ? 21.897 2.769 6.718 1.00 53.51 296 GLY G CA 1
ATOM 2243 C C . GLY A 1 296 ? 22.129 3.358 8.086 1.00 44.54 296 GLY G C 1
ATOM 2244 O O . GLY A 1 296 ? 21.183 3.828 8.715 1.00 46.15 296 GLY G O 1
ATOM 2245 N N . GLY A 1 297 ? 23.380 3.335 8.537 1.00 41.34 297 GLY G N 1
ATOM 2246 C CA . GLY A 1 297 ? 23.732 3.872 9.840 1.00 35.11 297 GLY G CA 1
ATOM 2247 C C . GLY A 1 297 ? 24.693 2.929 10.528 1.00 36.79 297 GLY G C 1
ATOM 2248 O O . GLY A 1 297 ? 25.013 1.874 9.992 1.00 34.46 297 GLY G O 1
ATOM 2249 N N . MET A 1 298 ? 25.176 3.299 11.708 1.00 31.15 298 MET G N 1
ATOM 2250 C CA . MET A 1 298 ? 26.084 2.423 12.441 1.00 30.69 298 MET G CA 1
ATOM 2251 C C . MET A 1 298 ? 25.430 1.802 13.671 1.00 34.14 298 MET G C 1
ATOM 2252 O O . MET A 1 298 ? 24.819 0.748 13.558 1.00 30.64 298 MET G O 1
ATOM 2257 N N . GLU A 1 299 ? 25.546 2.440 14.838 1.00 27.98 299 GLU G N 1
ATOM 2258 C CA . GLU A 1 299 ? 24.944 1.878 16.051 1.00 26.10 299 GLU G CA 1
ATOM 2259 C C . GLU A 1 299 ? 23.429 1.914 15.911 1.00 25.88 299 GLU G C 1
ATOM 2260 O O . GLU A 1 299 ? 22.713 1.215 16.629 1.00 28.06 299 GLU G O 1
ATOM 2266 N N . VAL A 1 300 ? 22.952 2.754 14.993 1.00 27.45 300 VAL G N 1
ATOM 2267 C CA . VAL A 1 300 ? 21.521 2.856 14.702 1.00 27.43 300 VAL G CA 1
ATOM 2268 C C . VAL A 1 300 ? 21.343 3.214 13.235 1.00 30.50 300 VAL G C 1
ATOM 2269 O O . VAL A 1 300 ? 22.149 3.941 12.654 1.00 32.31 300 VAL G O 1
ATOM 2273 N N . THR A 1 301 ? 20.300 2.675 12.626 1.00 31.09 301 THR G N 1
ATOM 2274 C CA . THR A 1 301 ? 20.028 2.971 11.229 1.00 33.15 301 THR G CA 1
ATOM 2275 C C . THR A 1 301 ? 19.335 4.321 11.143 1.00 33.70 301 THR G C 1
ATOM 2276 O O . THR A 1 301 ? 18.649 4.759 12.087 1.00 30.96 301 THR G O 1
ATOM 2280 N N . ASP A 1 302 ? 19.511 4.988 10.012 1.00 29.16 302 ASP G N 1
ATOM 2281 C CA . ASP A 1 302 ? 18.859 6.260 9.840 1.00 32.50 302 ASP G CA 1
ATOM 2282 C C . ASP A 1 302 ? 17.349 6.043 9.855 1.00 33.79 302 ASP G C 1
ATOM 2283 O O . ASP A 1 302 ? 16.590 6.913 10.298 1.00 32.10 302 ASP G O 1
ATOM 2288 N N . GLU A 1 303 ? 16.911 4.877 9.385 1.00 33.36 303 GLU G N 1
ATOM 2289 C CA . GLU A 1 303 ? 15.490 4.586 9.358 1.00 35.58 303 GLU G CA 1
ATOM 2290 C C . GLU A 1 303 ? 14.885 4.617 10.761 1.00 32.56 303 GLU G C 1
ATOM 2291 O O . GLU A 1 303 ? 13.820 5.195 10.968 1.00 34.15 303 GLU G O 1
ATOM 2297 N N . VAL A 1 304 ? 15.555 3.979 11.719 1.00 29.22 304 VAL G N 1
ATOM 2298 C CA . VAL A 1 304 ? 15.070 3.977 13.103 1.00 30.05 304 VAL G CA 1
ATOM 2299 C C . VAL A 1 304 ? 15.191 5.387 13.697 1.00 28.92 304 VAL G C 1
ATOM 2300 O O . VAL A 1 304 ? 14.262 5.904 14.308 1.00 29.42 304 VAL G O 1
ATOM 2304 N N . PHE A 1 305 ? 16.351 6.001 13.499 1.00 31.55 305 PHE G N 1
ATOM 2305 C CA . PHE A 1 305 ? 16.629 7.334 14.021 1.00 33.71 305 PHE G CA 1
ATOM 2306 C C . PHE A 1 305 ? 15.571 8.370 13.648 1.00 35.22 305 PHE G C 1
ATOM 2307 O O . PHE A 1 305 ? 15.213 9.217 14.472 1.00 32.08 305 PHE G O 1
ATOM 2315 N N . GLU A 1 306 ? 15.080 8.300 12.412 1.00 32.50 306 GLU G N 1
ATOM 2316 C CA . GLU A 1 306 ? 14.089 9.257 11.918 1.00 31.49 306 GLU G CA 1
ATOM 2317 C C . GLU A 1 306 ? 12.658 8.748 12.000 1.00 33.69 306 GLU G C 1
ATOM 2318 O O . GLU A 1 306 ? 11.728 9.425 11.574 1.00 38.41 306 GLU G O 1
ATOM 2324 N N . SER A 1 307 ? 12.475 7.561 12.551 1.00 33.51 307 SER G N 1
ATOM 2325 C CA . SER A 1 307 ? 11.142 6.995 12.650 1.00 36.41 307 SER G CA 1
ATOM 2326 C C . SER A 1 307 ? 10.302 7.642 13.746 1.00 38.18 307 SER G C 1
ATOM 2327 O O . SER A 1 307 ? 10.826 8.312 14.638 1.00 35.96 307 SER G O 1
ATOM 2330 N N . ALA A 1 308 ? 8.990 7.417 13.669 1.00 39.00 308 ALA G N 1
ATOM 2331 C CA . ALA A 1 308 ? 8.028 7.944 14.641 1.00 37.77 308 ALA G CA 1
ATOM 2332 C C . ALA A 1 308 ? 8.369 7.504 16.062 1.00 37.86 308 ALA G C 1
ATOM 2333 O O . ALA A 1 308 ? 8.004 8.157 17.032 1.00 39.59 308 ALA G O 1
ATOM 2335 N N . ALA A 1 309 ? 9.060 6.378 16.174 1.00 35.97 309 ALA G N 1
ATOM 2336 C CA . ALA A 1 309 ? 9.463 5.827 17.462 1.00 34.65 309 ALA G CA 1
ATOM 2337 C C . ALA A 1 309 ? 10.623 6.607 18.098 1.00 32.59 309 ALA G C 1
ATOM 2338 O O . ALA A 1 309 ? 10.862 6.506 19.307 1.00 31.81 309 ALA G O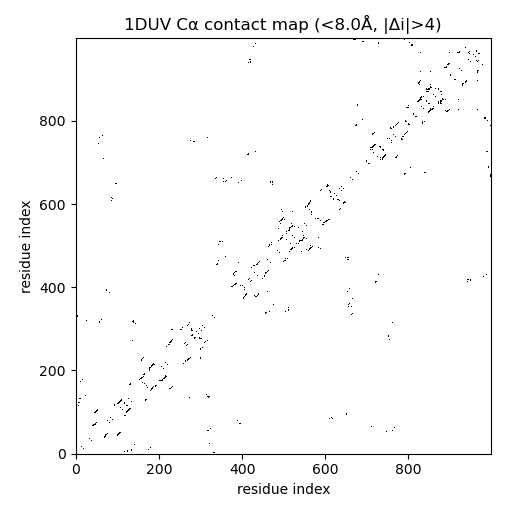 1
ATOM 2340 N N . SER A 1 310 ? 11.341 7.387 17.295 1.00 31.44 310 SER G N 1
ATOM 2341 C CA . SER A 1 310 ? 12.481 8.111 17.830 1.00 33.28 310 SER G CA 1
ATOM 2342 C C . SER A 1 310 ? 12.055 9.336 18.615 1.00 32.44 310 SER G C 1
ATOM 2343 O O . SER A 1 310 ? 11.216 10.116 18.166 1.00 30.32 310 SER G O 1
ATOM 2346 N N . ILE A 1 311 ? 12.622 9.491 19.804 1.00 29.01 311 ILE G N 1
ATOM 2347 C CA . ILE A 1 311 ? 12.312 10.643 20.632 1.00 31.69 311 ILE G CA 1
ATOM 2348 C C . ILE A 1 311 ? 13.635 11.286 21.087 1.00 29.86 311 ILE G C 1
ATOM 2349 O O . ILE A 1 311 ? 13.702 11.950 22.124 1.00 25.57 311 ILE G O 1
ATOM 2354 N N . VAL A 1 312 ? 14.678 11.114 20.279 1.00 29.93 312 VAL G N 1
ATOM 2355 C CA . VAL A 1 312 ? 15.998 11.644 20.611 1.00 27.92 312 VAL G CA 1
ATOM 2356 C C . VAL A 1 312 ? 16.083 13.158 20.768 1.00 27.96 312 VAL G C 1
ATOM 2357 O O . VAL A 1 312 ? 16.963 13.655 21.492 1.00 26.49 312 VAL G O 1
ATOM 2361 N N . PHE A 1 313 ? 15.195 13.897 20.110 1.00 23.96 313 PHE G N 1
ATOM 2362 C CA . PHE A 1 313 ? 15.270 15.333 20.257 1.00 25.97 313 PHE G CA 1
ATOM 2363 C C . PHE A 1 313 ? 14.502 15.836 21.461 1.00 27.06 313 PHE G C 1
ATOM 2364 O O . PHE A 1 313 ? 14.794 16.923 21.965 1.00 25.99 313 PHE G O 1
ATOM 2372 N N . ASP A 1 314 ? 13.536 15.050 21.941 1.00 26.64 314 ASP G N 1
ATOM 2373 C CA . ASP A 1 314 ? 12.843 15.419 23.181 1.00 25.00 314 ASP G CA 1
ATOM 2374 C C . ASP A 1 314 ? 13.896 15.184 24.263 1.00 23.11 314 ASP G C 1
ATOM 2375 O O . ASP A 1 314 ? 14.046 15.959 25.201 1.00 25.72 314 ASP G O 1
ATOM 2380 N N . GLN A 1 315 ? 14.632 14.089 24.088 1.00 24.43 315 GLN G N 1
ATOM 2381 C CA . GLN A 1 315 ? 15.703 13.681 24.982 1.00 22.50 315 GLN G CA 1
ATOM 2382 C C . GLN A 1 315 ? 16.792 14.766 25.051 1.00 25.90 315 GLN G C 1
ATOM 2383 O O . GLN A 1 315 ? 17.208 15.179 26.134 1.00 22.99 315 GLN G O 1
ATOM 2389 N N . ALA A 1 316 ? 17.249 15.225 23.884 1.00 25.66 316 ALA G N 1
ATOM 2390 C CA . ALA A 1 316 ? 18.275 16.266 23.814 1.00 24.51 316 ALA G CA 1
ATOM 2391 C C . ALA A 1 316 ? 17.776 17.552 24.484 1.00 24.59 316 ALA G C 1
ATOM 2392 O O . ALA A 1 316 ? 18.504 18.186 25.245 1.00 23.79 316 ALA G O 1
ATOM 2394 N N . GLU A 1 317 ? 16.534 17.946 24.202 1.00 23.29 317 GLU G N 1
ATOM 2395 C CA . GLU A 1 317 ? 15.984 19.139 24.838 1.00 26.17 317 GLU G CA 1
ATOM 2396 C C . GLU A 1 317 ? 16.058 19.012 26.363 1.00 25.05 317 GLU G C 1
ATOM 2397 O O . GLU A 1 317 ? 16.430 19.967 27.059 1.00 23.16 317 GLU G O 1
ATOM 2403 N N . ASN A 1 318 ? 15.686 17.837 26.880 1.00 25.80 318 ASN G N 1
ATOM 2404 C CA . ASN A 1 318 ? 15.691 17.631 28.318 1.00 24.80 318 ASN G CA 1
ATOM 2405 C C . ASN A 1 318 ? 17.069 17.686 28.966 1.00 25.73 318 ASN G C 1
ATOM 2406 O O . ASN A 1 318 ? 17.176 17.686 30.192 1.00 25.44 318 ASN G O 1
ATOM 2411 N N . ARG A 1 319 ? 18.121 17.739 28.145 1.00 24.86 319 ARG G N 1
ATOM 2412 C CA . ARG A 1 319 ? 19.479 17.858 28.670 1.00 23.45 319 ARG G CA 1
ATOM 2413 C C . ARG A 1 319 ? 19.589 19.235 29.338 1.00 19.21 319 ARG G C 1
ATOM 2414 O O . ARG A 1 319 ? 20.220 19.388 30.382 1.00 23.52 319 ARG G O 1
ATOM 2422 N N . MET A 1 320 ? 18.967 20.237 28.727 1.00 22.03 320 MET G N 1
ATOM 2423 C CA . MET A 1 320 ? 19.025 21.596 29.258 1.00 22.38 320 MET G CA 1
ATOM 2424 C C . MET A 1 320 ? 18.188 21.777 30.547 1.00 24.97 320 MET G C 1
ATOM 2425 O O . MET A 1 320 ? 18.691 22.300 31.556 1.00 22.92 320 MET G O 1
ATOM 2430 N N . HIS A 1 321 ? 16.939 21.308 30.522 1.00 24.42 321 HIS G N 1
ATOM 2431 C CA . HIS A 1 321 ? 16.055 21.423 31.687 1.00 24.60 321 HIS G CA 1
ATOM 2432 C C . HIS A 1 321 ? 16.612 20.695 32.907 1.00 26.20 321 HIS G C 1
ATOM 2433 O O . HIS A 1 321 ? 16.464 21.169 34.041 1.00 25.12 321 HIS G O 1
ATOM 2440 N N . THR A 1 322 ? 17.258 19.553 32.689 1.00 22.24 322 THR G N 1
ATOM 2441 C CA . THR A 1 322 ? 17.835 18.811 33.803 1.00 21.41 322 THR G CA 1
ATOM 2442 C C . THR A 1 322 ? 19.150 19.404 34.309 1.00 25.73 322 THR G C 1
ATOM 2443 O O . THR A 1 322 ? 19.429 19.353 35.521 1.00 25.11 322 THR G O 1
ATOM 2447 N N . ILE A 1 323 ? 19.960 19.965 33.409 1.00 21.70 323 ILE G N 1
ATOM 2448 C CA . ILE A 1 323 ? 21.198 20.601 33.851 1.00 21.01 323 ILE G CA 1
ATOM 2449 C C . ILE A 1 323 ? 20.819 21.883 34.612 1.00 21.08 323 ILE G C 1
ATOM 2450 O O . ILE A 1 323 ? 21.488 22.274 35.565 1.00 23.08 323 ILE G O 1
ATOM 2455 N N . LYS A 1 324 ? 19.729 22.529 34.205 1.00 23.67 324 LYS G N 1
ATOM 2456 C CA . LYS A 1 324 ? 19.285 23.707 34.926 1.00 22.70 324 LYS G CA 1
ATOM 2457 C C . LYS A 1 324 ? 18.911 23.252 36.356 1.00 26.80 324 LYS G C 1
ATOM 2458 O O . LYS A 1 324 ? 19.285 23.878 37.351 1.00 26.27 324 LYS G O 1
ATOM 2464 N N . ALA A 1 325 ? 18.184 22.147 36.452 1.00 26.62 325 ALA G N 1
ATOM 2465 C CA . ALA A 1 325 ? 17.782 21.619 37.749 1.00 25.62 325 ALA G CA 1
ATOM 2466 C C . ALA A 1 325 ? 19.013 21.335 38.619 1.00 24.87 325 ALA G C 1
ATOM 2467 O O . ALA A 1 325 ? 19.028 21.626 39.818 1.00 24.91 325 ALA G O 1
ATOM 2469 N N . VAL A 1 326 ? 20.053 20.761 38.031 1.00 24.14 326 VAL G N 1
ATOM 2470 C CA . VAL A 1 326 ? 21.261 20.479 38.801 1.00 24.15 326 VAL G CA 1
ATOM 2471 C C . VAL A 1 326 ? 21.875 21.769 39.396 1.00 26.83 326 VAL G C 1
ATOM 2472 O O . VAL A 1 326 ? 22.208 21.826 40.589 1.00 25.01 326 VAL G O 1
ATOM 2476 N N . MET A 1 327 ? 22.019 22.811 38.577 1.00 24.08 327 MET G N 1
ATOM 2477 C CA . MET A 1 327 ? 22.623 24.051 39.067 1.00 24.78 327 MET G CA 1
ATOM 2478 C C . MET A 1 327 ? 21.745 24.777 40.084 1.00 27.41 327 MET G C 1
ATOM 2479 O O . MET A 1 327 ? 22.241 25.271 41.095 1.00 26.32 327 MET G O 1
ATOM 2484 N N . VAL A 1 328 ? 20.445 24.838 39.822 1.00 26.08 328 VAL G N 1
ATOM 2485 C CA . VAL A 1 328 ? 19.513 25.484 40.745 1.00 28.12 328 VAL G CA 1
ATOM 2486 C C . VAL A 1 328 ? 19.468 24.729 42.089 1.00 28.51 328 VAL G C 1
ATOM 2487 O O . VAL A 1 328 ? 19.534 25.345 43.157 1.00 26.19 328 VAL G O 1
ATOM 2491 N N . ALA A 1 329 ? 19.374 23.398 42.026 1.00 24.81 329 ALA G N 1
ATOM 2492 C CA . ALA A 1 329 ? 19.300 22.566 43.219 1.00 25.82 329 ALA G CA 1
ATOM 2493 C C . ALA A 1 329 ? 20.550 22.653 44.058 1.00 29.16 329 ALA G C 1
ATOM 2494 O O . ALA A 1 329 ? 20.474 22.570 45.282 1.00 28.39 329 ALA G O 1
ATOM 2496 N N . THR A 1 330 ? 21.708 22.822 43.423 1.00 23.62 330 THR G N 1
ATOM 2497 C CA . THR A 1 330 ? 22.945 22.897 44.196 1.00 23.22 330 THR G CA 1
ATOM 2498 C C . THR A 1 330 ? 23.385 24.314 44.611 1.00 24.31 330 THR G C 1
ATOM 2499 O O . THR A 1 330 ? 24.182 24.473 45.538 1.00 25.85 330 THR G O 1
ATOM 2503 N N . LEU A 1 331 ? 22.863 25.339 43.943 1.00 23.65 331 LEU G N 1
ATOM 2504 C CA . LEU A 1 331 ? 23.289 26.700 44.240 1.00 27.95 331 LEU G CA 1
ATOM 2505 C C . LEU A 1 331 ? 22.264 27.551 44.972 1.00 28.29 331 LEU G C 1
ATOM 2506 O O . LEU A 1 331 ? 22.577 28.669 45.395 1.00 26.85 331 LEU G O 1
ATOM 2511 N N . SER A 1 332 ? 21.049 27.035 45.123 1.00 29.57 332 SER G N 1
ATOM 2512 C CA . SER A 1 332 ? 20.013 27.794 45.805 1.00 26.61 332 SER G CA 1
ATOM 2513 C C . SER A 1 332 ? 19.095 26.852 46.564 1.00 29.60 332 SER G C 1
ATOM 2514 O O . SER A 1 332 ? 19.044 25.645 46.271 1.00 29.91 332 SER G O 1
ATOM 2517 N N . LYS A 1 333 ? 18.395 27.402 47.557 1.00 29.91 333 LYS G N 1
ATOM 2518 C CA . LYS A 1 333 ? 17.478 26.626 48.376 1.00 32.47 333 LYS G CA 1
ATOM 2519 C C . LYS A 1 333 ? 16.152 26.548 47.663 1.00 33.82 333 LYS G C 1
ATOM 2520 O O . LYS A 1 333 ? 15.490 25.505 47.816 1.00 37.18 333 LYS G O 1
ATOM 2527 N N . SER B 1 1 ? 47.835 62.117 36.063 1.00 75.87 1 SER H N 1
ATOM 2528 C CA . SER B 1 1 ? 46.704 62.194 35.093 1.00 74.65 1 SER H CA 1
ATOM 2529 C C . SER B 1 1 ? 45.465 61.534 35.671 1.00 73.46 1 SER H C 1
ATOM 2530 O O . SER B 1 1 ? 44.386 62.127 35.691 1.00 77.52 1 SER H O 1
ATOM 2533 N N . GLY B 1 2 ? 45.627 60.304 36.145 1.00 67.94 2 GLY H N 1
ATOM 2534 C CA . GLY B 1 2 ? 44.501 59.589 36.707 1.00 60.36 2 GLY H CA 1
ATOM 2535 C C . GLY B 1 2 ? 44.246 58.324 35.913 1.00 56.36 2 GLY H C 1
ATOM 2536 O O . GLY B 1 2 ? 45.105 57.887 35.121 1.00 51.16 2 GLY H O 1
ATOM 2537 N N . PHE B 1 3 ? 43.058 57.742 36.100 1.00 48.63 3 PHE H N 1
ATOM 2538 C CA . PHE B 1 3 ? 42.723 56.497 35.414 1.00 42.31 3 PHE H CA 1
ATOM 2539 C C . PHE B 1 3 ? 41.595 56.597 34.405 1.00 36.95 3 PHE H C 1
ATOM 2540 O O . PHE B 1 3 ? 41.615 55.897 33.401 1.00 34.70 3 PHE H O 1
ATOM 2548 N N . TYR B 1 4 ? 40.639 57.490 34.636 1.00 36.51 4 TYR H N 1
ATOM 2549 C CA . TYR B 1 4 ? 39.518 57.593 33.721 1.00 37.47 4 TYR H CA 1
ATOM 2550 C C . TYR B 1 4 ? 39.941 57.699 32.272 1.00 38.09 4 TYR H C 1
ATOM 2551 O O . TYR B 1 4 ? 40.649 58.622 31.881 1.00 38.88 4 TYR H O 1
ATOM 2560 N N . HIS B 1 5 ? 39.481 56.722 31.494 1.00 35.05 5 HIS H N 1
ATOM 2561 C CA . HIS B 1 5 ? 39.756 56.585 30.072 1.00 34.11 5 HIS H CA 1
ATOM 2562 C C . HIS B 1 5 ? 41.207 56.437 29.707 1.00 36.16 5 HIS H C 1
ATOM 2563 O O . HIS B 1 5 ? 41.617 56.709 28.579 1.00 35.17 5 HIS H O 1
ATOM 2570 N N . LYS B 1 6 ? 41.988 55.969 30.661 1.00 29.68 6 LYS H N 1
ATOM 2571 C CA . LYS B 1 6 ? 43.391 55.767 30.399 1.00 32.08 6 LYS H CA 1
ATOM 2572 C C . LYS B 1 6 ? 43.659 54.273 30.116 1.00 31.47 6 LYS H C 1
ATOM 2573 O O . LYS B 1 6 ? 42.896 53.390 30.536 1.00 34.44 6 LYS H O 1
ATOM 2577 N N . HIS B 1 7 ? 44.734 54.012 29.378 1.00 29.37 7 HIS H N 1
ATOM 2578 C CA . HIS B 1 7 ? 45.168 52.657 29.078 1.00 28.60 7 HIS H CA 1
ATOM 2579 C C . HIS B 1 7 ? 45.901 52.145 30.340 1.00 30.06 7 HIS H C 1
ATOM 2580 O O . HIS B 1 7 ? 46.166 52.909 31.283 1.00 30.12 7 HIS H O 1
ATOM 2587 N N . PHE B 1 8 ? 46.209 50.854 30.365 1.00 27.89 8 PHE H N 1
ATOM 2588 C CA . PHE B 1 8 ? 46.947 50.269 31.479 1.00 28.16 8 PHE H CA 1
ATOM 2589 C C . PHE B 1 8 ? 47.943 49.312 30.816 1.00 23.59 8 PHE H C 1
ATOM 2590 O O . PHE B 1 8 ? 47.704 48.105 30.725 1.00 29.17 8 PHE H O 1
ATOM 2598 N N . LEU B 1 9 ? 49.059 49.858 30.342 1.00 25.48 9 LEU H N 1
ATOM 2599 C CA . LEU B 1 9 ? 50.047 49.070 29.607 1.00 26.14 9 LEU H CA 1
ATOM 2600 C C . LEU B 1 9 ? 51.274 48.584 30.362 1.00 28.18 9 LEU H C 1
ATOM 2601 O O . LEU B 1 9 ? 51.896 47.596 29.971 1.00 29.82 9 LEU H O 1
ATOM 2606 N N . LYS B 1 10 ? 51.630 49.299 31.419 1.00 30.10 10 LYS H N 1
ATOM 2607 C CA . LYS B 1 10 ? 52.782 48.956 32.244 1.00 27.74 10 LYS H CA 1
ATOM 2608 C C . LYS B 1 10 ? 52.661 49.842 33.468 1.00 30.03 10 LYS H C 1
ATOM 2609 O O . LYS B 1 10 ? 51.959 50.856 33.436 1.00 31.56 10 LYS H O 1
ATOM 2615 N N . LEU B 1 11 ? 53.326 49.469 34.553 1.00 28.85 11 LEU H N 1
ATOM 2616 C CA . LEU B 1 11 ? 53.212 50.234 35.790 1.00 30.36 11 LEU H CA 1
ATOM 2617 C C . LEU B 1 11 ? 53.851 51.630 35.793 1.00 27.55 11 LEU H C 1
ATOM 2618 O O . LEU B 1 11 ? 53.300 52.562 36.378 1.00 29.56 11 LEU H O 1
ATOM 2623 N N . LEU B 1 12 ? 55.005 51.767 35.146 1.00 29.54 12 LEU H N 1
ATOM 2624 C CA . LEU B 1 12 ? 55.694 53.048 35.149 1.00 31.33 12 LEU H CA 1
ATOM 2625 C C . LEU B 1 12 ? 54.942 54.157 34.427 1.00 37.41 12 LEU H C 1
ATOM 2626 O O . LEU B 1 12 ? 55.437 55.280 34.346 1.00 33.44 12 LEU H O 1
ATOM 2631 N N . ASP B 1 13 ? 53.758 53.855 33.897 1.00 33.10 13 ASP H N 1
ATOM 2632 C CA . ASP B 1 13 ? 52.957 54.887 33.242 1.00 33.33 13 ASP H CA 1
ATOM 2633 C C . ASP B 1 13 ? 52.125 55.601 34.308 1.00 34.28 13 ASP H C 1
ATOM 2634 O O . ASP B 1 13 ? 51.345 56.500 34.001 1.00 32.37 13 ASP H O 1
ATOM 2639 N N . PHE B 1 14 ? 52.303 55.193 35.561 1.00 31.91 14 PHE H N 1
ATOM 2640 C CA . PHE B 1 14 ? 51.559 55.761 36.678 1.00 32.58 14 PHE H CA 1
ATOM 2641 C C . PHE B 1 14 ? 52.460 56.222 37.827 1.00 36.23 14 PHE H C 1
ATOM 2642 O O . PHE B 1 14 ? 53.637 55.854 37.913 1.00 34.64 14 PHE H O 1
ATOM 2650 N N . THR B 1 15 ? 51.901 57.043 38.705 1.00 36.87 15 THR H N 1
ATOM 2651 C CA . THR B 1 15 ? 52.666 57.547 39.841 1.00 39.07 15 THR H CA 1
ATOM 2652 C C . THR B 1 15 ? 52.405 56.664 41.045 1.00 36.18 15 THR H C 1
ATOM 2653 O O . THR B 1 15 ? 51.419 55.915 41.089 1.00 35.54 15 THR H O 1
ATOM 2657 N N . PRO B 1 16 ? 53.299 56.736 42.043 1.00 35.59 16 PRO H N 1
ATOM 2658 C CA . PRO B 1 16 ? 53.144 55.935 43.257 1.00 31.68 16 PRO H CA 1
ATOM 2659 C C . PRO B 1 16 ? 51.769 56.199 43.891 1.00 33.79 16 PRO H C 1
ATOM 2660 O O . PRO B 1 16 ? 51.134 55.301 44.458 1.00 31.43 16 PRO H O 1
ATOM 2664 N N . ALA B 1 17 ? 51.300 57.437 43.777 1.00 33.24 17 ALA H N 1
ATOM 2665 C CA . ALA B 1 17 ? 50.013 57.794 44.352 1.00 35.06 17 ALA H CA 1
ATOM 2666 C C . ALA B 1 17 ? 48.873 57.175 43.539 1.00 31.65 17 ALA H C 1
ATOM 2667 O O . ALA B 1 17 ? 47.823 56.828 44.090 1.00 32.64 17 ALA H O 1
ATOM 2669 N N . GLU B 1 18 ? 49.074 57.047 42.230 1.00 32.03 18 GLU H N 1
ATOM 2670 C CA . GLU B 1 18 ? 48.047 56.447 41.381 1.00 35.43 18 GLU H CA 1
ATOM 2671 C C . GLU B 1 18 ? 47.979 54.946 41.688 1.00 30.84 18 GLU H C 1
ATOM 2672 O O . GLU B 1 18 ? 46.894 54.389 41.904 1.00 30.27 18 GLU H O 1
ATOM 2678 N N . LEU B 1 19 ? 49.144 54.309 41.740 1.00 33.78 19 LEU H N 1
ATOM 2679 C CA . LEU B 1 19 ? 49.202 52.886 42.033 1.00 33.45 19 LEU H CA 1
ATOM 2680 C C . LEU B 1 19 ? 48.516 52.611 43.357 1.00 38.34 19 LEU H C 1
ATOM 2681 O O . LEU B 1 19 ? 47.741 51.665 43.501 1.00 33.38 19 LEU H O 1
ATOM 2686 N N . ASN B 1 20 ? 48.797 53.460 44.330 1.00 36.17 20 ASN H N 1
ATOM 2687 C CA . ASN B 1 20 ? 48.214 53.259 45.632 1.00 34.63 20 ASN H CA 1
ATOM 2688 C C . ASN B 1 20 ? 46.708 53.361 45.611 1.00 33.54 20 ASN H C 1
ATOM 2689 O O . ASN B 1 20 ? 46.018 52.607 46.308 1.00 34.44 20 ASN H O 1
ATOM 2694 N N . SER B 1 21 ? 46.196 54.287 44.802 1.00 34.18 21 SER H N 1
ATOM 2695 C CA . SER B 1 21 ? 44.751 54.500 44.685 1.00 31.25 21 SER H CA 1
ATOM 2696 C C . SER B 1 21 ? 44.091 53.279 44.065 1.00 29.75 21 SER H C 1
ATOM 2697 O O . SER B 1 21 ? 43.022 52.837 44.516 1.00 32.90 21 SER H O 1
ATOM 2700 N N . LEU B 1 22 ? 44.732 52.749 43.024 1.00 35.31 22 LEU H N 1
ATOM 2701 C CA . LEU B 1 22 ? 44.228 51.556 42.358 1.00 35.81 22 LEU H CA 1
ATOM 2702 C C . LEU B 1 22 ? 44.116 50.419 43.389 1.00 34.43 22 LEU H C 1
ATOM 2703 O O . LEU B 1 22 ? 43.092 49.727 43.453 1.00 32.64 22 LEU H O 1
ATOM 2708 N N . LEU B 1 23 ? 45.168 50.244 44.197 1.00 34.11 23 LEU H N 1
ATOM 2709 C CA . LEU B 1 23 ? 45.189 49.188 45.209 1.00 33.29 23 LEU H CA 1
ATOM 2710 C C . LEU B 1 23 ? 44.077 49.363 46.238 1.00 31.09 23 LEU H C 1
ATOM 2711 O O . LEU B 1 23 ? 43.431 48.386 46.628 1.00 29.54 23 LEU H O 1
ATOM 2716 N N . GLN B 1 24 ? 43.834 50.600 46.668 1.00 32.82 24 GLN H N 1
ATOM 2717 C CA . GLN B 1 24 ? 42.762 50.843 47.645 1.00 34.23 24 GLN H CA 1
ATOM 2718 C C . GLN B 1 24 ? 41.407 50.521 47.009 1.00 32.49 24 GLN H C 1
ATOM 2719 O O . GLN B 1 24 ? 40.503 49.996 47.676 1.00 30.54 24 GLN H O 1
ATOM 2725 N N . LEU B 1 25 ? 41.252 50.878 45.732 1.00 28.68 25 LEU H N 1
ATOM 2726 C CA . LEU B 1 25 ? 40.013 50.597 45.017 1.00 32.38 25 LEU H CA 1
ATOM 2727 C C . LEU B 1 25 ? 39.814 49.074 44.926 1.00 27.64 25 LEU H C 1
ATOM 2728 O O . LEU B 1 25 ? 38.699 48.561 45.111 1.00 29.42 25 LEU H O 1
ATOM 2733 N N . ALA B 1 26 ? 40.900 48.352 44.648 1.00 27.21 26 ALA H N 1
ATOM 2734 C CA . ALA B 1 26 ? 40.826 46.894 44.558 1.00 28.28 26 ALA H CA 1
ATOM 2735 C C . ALA B 1 26 ? 40.360 46.323 45.909 1.00 30.96 26 ALA H C 1
ATOM 2736 O O . ALA B 1 26 ? 39.433 45.499 45.967 1.00 29.26 26 ALA H O 1
ATOM 2738 N N . ALA B 1 27 ? 40.982 46.784 46.997 1.00 33.34 27 ALA H N 1
ATOM 2739 C CA . ALA B 1 27 ? 40.621 46.324 48.346 1.00 31.45 27 ALA H CA 1
ATOM 2740 C C . ALA B 1 27 ? 39.155 46.618 48.645 1.00 31.34 27 ALA H C 1
ATOM 2741 O O . ALA B 1 27 ? 38.440 45.814 49.258 1.00 33.55 27 ALA H O 1
ATOM 2743 N N . LYS B 1 28 ? 38.695 47.775 48.200 1.00 31.25 28 LYS H N 1
ATOM 2744 C CA . LYS B 1 28 ? 37.324 48.131 48.449 1.00 29.83 28 LYS H CA 1
ATOM 2745 C C . LYS B 1 28 ? 36.361 47.258 47.645 1.00 32.30 28 LYS H C 1
ATOM 2746 O O . LYS B 1 28 ? 35.332 46.800 48.168 1.00 32.37 28 LYS H O 1
ATOM 2752 N N . LEU B 1 29 ? 36.671 47.034 46.371 1.00 30.29 29 LEU H N 1
ATOM 2753 C CA . LEU B 1 29 ? 35.803 46.201 45.544 1.00 30.08 29 LEU H CA 1
ATOM 2754 C C . LEU B 1 29 ? 35.791 44.754 46.078 1.00 27.81 29 LEU H C 1
ATOM 2755 O O . LEU B 1 29 ? 34.755 44.070 46.046 1.00 32.91 29 LEU H O 1
ATOM 2760 N N . LYS B 1 30 ? 36.944 44.299 46.576 1.00 31.80 30 LYS H N 1
ATOM 2761 C CA . LYS B 1 30 ? 37.056 42.956 47.134 1.00 27.50 30 LYS H CA 1
ATOM 2762 C C . LYS B 1 30 ? 36.073 42.833 48.290 1.00 34.07 30 LYS H C 1
ATOM 2763 O O . LYS B 1 30 ? 35.244 41.923 48.314 1.00 33.37 30 LYS H O 1
ATOM 2769 N N . ALA B 1 31 ? 36.135 43.781 49.225 1.00 35.01 31 ALA H N 1
ATOM 2770 C CA . ALA B 1 31 ? 35.248 43.758 50.386 1.00 34.30 31 ALA H CA 1
ATOM 2771 C C . ALA B 1 31 ? 33.762 43.898 50.052 1.00 35.55 31 ALA H C 1
ATOM 2772 O O . ALA B 1 31 ? 32.931 43.240 50.673 1.00 35.83 31 ALA H O 1
ATOM 2774 N N . ASP B 1 32 ? 33.413 44.741 49.082 1.00 33.16 32 ASP H N 1
ATOM 2775 C CA . ASP B 1 32 ? 32.003 44.900 48.734 1.00 32.87 32 ASP H CA 1
ATOM 2776 C C . ASP B 1 32 ? 31.423 43.635 48.135 1.00 35.64 32 ASP H C 1
ATOM 2777 O O . ASP B 1 32 ? 30.251 43.340 48.344 1.00 35.17 32 ASP H O 1
ATOM 2782 N N . LYS B 1 33 ? 32.226 42.896 47.366 1.00 32.18 33 LYS H N 1
ATOM 2783 C CA . LYS B 1 33 ? 31.743 41.646 46.770 1.00 31.45 33 LYS H CA 1
ATOM 2784 C C . LYS B 1 33 ? 31.518 40.637 47.887 1.00 31.86 33 LYS H C 1
ATOM 2785 O O . LYS B 1 33 ? 30.493 39.965 47.937 1.00 35.48 33 LYS H O 1
ATOM 2791 N N . LYS B 1 34 ? 32.491 40.535 48.781 1.00 34.07 34 LYS H N 1
ATOM 2792 C CA . LYS B 1 34 ? 32.389 39.599 49.882 1.00 40.44 34 LYS H CA 1
ATOM 2793 C C . LYS B 1 34 ? 31.226 39.917 50.834 1.00 43.13 34 LYS H C 1
ATOM 2794 O O . LYS B 1 34 ? 30.688 39.022 51.482 1.00 47.93 34 LYS H O 1
ATOM 2800 N N . SER B 1 35 ? 30.816 41.180 50.906 1.00 44.53 35 SER H N 1
ATOM 2801 C CA . SER B 1 35 ? 29.714 41.566 51.791 1.00 44.92 35 SER H CA 1
ATOM 2802 C C . SER B 1 35 ? 28.367 41.733 51.090 1.00 45.28 35 SER H C 1
ATOM 2803 O O . SER B 1 35 ? 27.374 42.065 51.730 1.00 46.79 35 SER H O 1
ATOM 2806 N N . GLY B 1 36 ? 28.331 41.505 49.780 1.00 39.95 36 GLY H N 1
ATOM 2807 C CA . GLY B 1 36 ? 27.091 41.641 49.036 1.00 38.86 36 GLY H CA 1
ATOM 2808 C C . GLY B 1 36 ? 26.712 43.093 48.854 1.00 41.35 36 GLY H C 1
ATOM 2809 O O . GLY B 1 36 ? 25.562 43.429 48.631 1.00 45.86 36 GLY H O 1
ATOM 2810 N N . LYS B 1 37 ? 27.693 43.972 48.952 1.00 41.42 37 LYS H N 1
ATOM 2811 C CA . LYS B 1 37 ? 27.437 45.392 48.812 1.00 44.33 37 LYS H CA 1
ATOM 2812 C C . LYS B 1 37 ? 28.062 45.940 47.534 1.00 41.07 37 LYS H C 1
ATOM 2813 O O . LYS B 1 37 ? 28.215 47.146 47.401 1.00 40.40 37 LYS H O 1
ATOM 2819 N N . GLU B 1 38 ? 28.421 45.065 46.596 1.00 42.61 38 GLU H N 1
ATOM 2820 C CA . GLU B 1 38 ? 29.043 45.510 45.349 1.00 39.83 38 GLU H CA 1
ATOM 2821 C C . GLU B 1 38 ? 28.116 46.340 44.475 1.00 36.42 38 GLU H C 1
ATOM 2822 O O . GLU B 1 38 ? 27.004 45.917 44.176 1.00 37.78 38 GLU H O 1
ATOM 2828 N N . GLU B 1 39 ? 28.580 47.523 44.072 1.00 37.51 39 GLU H N 1
ATOM 2829 C CA . GLU B 1 39 ? 27.798 48.409 43.226 1.00 38.82 39 GLU H CA 1
ATOM 2830 C C . GLU B 1 39 ? 28.352 48.297 41.810 1.00 36.45 39 GLU H C 1
ATOM 2831 O O . GLU B 1 39 ? 29.517 48.631 41.565 1.00 38.78 39 GLU H O 1
ATOM 2833 N N . ALA B 1 40 ? 27.518 47.817 40.890 1.00 35.84 40 ALA H N 1
ATOM 2834 C CA . ALA B 1 40 ? 27.904 47.646 39.496 1.00 30.60 40 ALA H CA 1
ATOM 2835 C C . ALA B 1 40 ? 28.090 49.006 38.843 1.00 32.91 40 ALA H C 1
ATOM 2836 O O . ALA B 1 40 ? 27.163 49.808 38.808 1.00 34.02 40 ALA H O 1
ATOM 2838 N N . LYS B 1 41 ? 29.285 49.261 38.321 1.00 27.27 41 LYS H N 1
ATOM 2839 C CA . LYS B 1 41 ? 29.587 50.538 37.674 1.00 33.20 41 LYS H CA 1
ATOM 2840 C C . LYS B 1 41 ? 29.765 50.381 36.171 1.00 35.73 41 LYS H C 1
ATOM 2841 O O . LYS B 1 41 ? 29.867 51.378 35.451 1.00 31.62 41 LYS H O 1
ATOM 2847 N N . LEU B 1 42 ? 29.804 49.141 35.692 1.00 32.31 42 LEU H N 1
ATOM 2848 C CA . LEU B 1 42 ? 30.037 48.918 34.274 1.00 33.74 42 LEU H CA 1
ATOM 2849 C C . LEU B 1 42 ? 28.835 48.352 33.525 1.00 33.13 42 LEU H C 1
ATOM 2850 O O . LEU B 1 42 ? 28.994 47.749 32.459 1.00 29.41 42 LEU H O 1
ATOM 2855 N N . THR B 1 43 ? 27.635 48.563 34.069 1.00 29.53 43 THR H N 1
ATOM 2856 C CA . THR B 1 43 ? 26.425 48.048 33.435 1.00 29.61 43 THR H CA 1
ATOM 2857 C C . THR B 1 43 ? 26.302 48.544 31.997 1.00 32.75 43 THR H C 1
ATOM 2858 O O . THR B 1 43 ? 26.438 49.739 31.713 1.00 30.02 43 THR H O 1
ATOM 2862 N N . GLY B 1 44 ? 26.067 47.604 31.086 1.00 30.21 44 GLY H N 1
ATOM 2863 C CA . GLY B 1 44 ? 25.899 47.953 29.690 1.00 30.18 44 GLY H CA 1
ATOM 2864 C C . GLY B 1 44 ? 27.183 48.100 28.907 1.00 27.62 44 GLY H C 1
ATOM 2865 O O . GLY B 1 44 ? 27.138 48.334 27.699 1.00 30.55 44 GLY H O 1
ATOM 2866 N N . LYS B 1 45 ? 28.319 47.978 29.587 1.00 27.66 45 LYS H N 1
ATOM 2867 C CA . LYS B 1 45 ? 29.608 48.088 28.918 1.00 26.59 45 LYS H CA 1
ATOM 2868 C C . LYS B 1 45 ? 29.954 46.760 28.243 1.00 28.37 45 LYS H C 1
ATOM 2869 O O . LYS B 1 45 ? 29.686 45.701 28.800 1.00 25.85 45 LYS H O 1
ATOM 2875 N N . ASN B 1 46 ? 30.546 46.824 27.050 1.00 27.53 46 ASN H N 1
ATOM 2876 C CA . ASN B 1 46 ? 30.955 45.624 26.314 1.00 27.32 46 ASN H CA 1
ATOM 2877 C C . ASN B 1 46 ? 32.481 45.648 26.216 1.00 28.29 46 ASN H C 1
ATOM 2878 O O . ASN B 1 46 ? 33.096 46.649 25.813 1.00 24.08 46 ASN H O 1
ATOM 2883 N N . ILE B 1 47 ? 33.093 44.535 26.583 1.00 28.36 47 ILE H N 1
ATOM 2884 C CA . ILE B 1 47 ? 34.546 44.450 26.613 1.00 22.07 47 ILE H CA 1
ATOM 2885 C C . ILE B 1 47 ? 35.103 43.298 25.779 1.00 24.18 47 ILE H C 1
ATOM 2886 O O . ILE B 1 47 ? 34.619 42.164 25.873 1.00 24.57 47 ILE H O 1
ATOM 2891 N N . ALA B 1 48 ? 36.097 43.602 24.942 1.00 22.49 48 ALA H N 1
ATOM 2892 C CA . ALA B 1 48 ? 36.708 42.586 24.086 1.00 23.27 48 ALA H CA 1
ATOM 2893 C C . ALA B 1 48 ? 37.953 42.029 24.784 1.00 23.74 48 ALA H C 1
ATOM 2894 O O . ALA B 1 48 ? 38.788 42.783 25.293 1.00 24.37 48 ALA H O 1
ATOM 2896 N N . LEU B 1 49 ? 38.080 40.710 24.810 1.00 23.02 49 LEU H N 1
ATOM 2897 C CA . LEU B 1 49 ? 39.224 40.073 25.455 1.00 23.98 49 LEU H CA 1
ATOM 2898 C C . LEU B 1 49 ? 40.078 39.340 24.429 1.00 26.34 49 LEU H C 1
ATOM 2899 O O . LEU B 1 49 ? 39.760 38.220 24.037 1.00 23.60 49 LEU H O 1
ATOM 2904 N N . ILE B 1 50 ? 41.157 39.978 23.985 1.00 21.32 50 ILE H N 1
ATOM 2905 C CA . ILE B 1 50 ? 42.053 39.369 23.005 1.00 22.44 50 ILE H CA 1
ATOM 2906 C C . ILE B 1 50 ? 43.125 38.547 23.713 1.00 26.03 50 ILE H C 1
ATOM 2907 O O . ILE B 1 50 ? 43.847 39.079 24.550 1.00 25.09 50 ILE H O 1
ATOM 2912 N N . PHE B 1 51 ? 43.213 37.261 23.379 1.00 24.80 51 PHE H N 1
ATOM 2913 C CA . PHE B 1 51 ? 44.223 36.376 23.937 1.00 23.61 51 PHE H CA 1
ATOM 2914 C C . PHE B 1 51 ? 45.000 35.680 22.814 1.00 27.48 51 PHE H C 1
ATOM 2915 O O . PHE B 1 51 ? 44.452 34.866 22.061 1.00 24.78 51 PHE H O 1
ATOM 2923 N N . GLU B 1 52 ? 46.278 36.030 22.682 1.00 24.59 52 GLU H N 1
ATOM 2924 C CA . GLU B 1 52 ? 47.136 35.397 21.677 1.00 23.83 52 GLU H CA 1
ATOM 2925 C C . GLU B 1 52 ? 47.998 34.305 22.354 1.00 25.35 52 GLU H C 1
ATOM 2926 O O . GLU B 1 52 ? 48.793 33.614 21.709 1.00 27.58 52 GLU H O 1
ATOM 2932 N N . LYS B 1 53 ? 47.826 34.178 23.669 1.00 26.35 53 LYS H N 1
ATOM 2933 C CA . LYS B 1 53 ? 48.509 33.166 24.476 1.00 26.02 53 LYS H CA 1
ATOM 2934 C C . LYS B 1 53 ? 47.446 32.561 25.403 1.00 24.80 53 LYS H C 1
ATOM 2935 O O . LYS B 1 53 ? 46.360 33.136 25.591 1.00 29.56 53 LYS H O 1
ATOM 2941 N N . ASP B 1 54 ? 47.768 31.402 25.974 1.00 22.35 54 ASP H N 1
ATOM 2942 C CA . ASP B 1 54 ? 46.863 30.694 26.866 1.00 22.08 54 ASP H CA 1
ATOM 2943 C C . ASP B 1 54 ? 46.640 31.457 28.152 1.00 23.85 54 ASP H C 1
ATOM 2944 O O . ASP B 1 54 ? 47.454 32.288 28.540 1.00 24.97 54 ASP H O 1
ATOM 2949 N N . SER B 1 55 ? 45.538 31.152 28.818 1.00 22.48 55 SER H N 1
ATOM 2950 C CA . SER B 1 55 ? 45.218 31.810 30.064 1.00 25.04 55 SER H CA 1
ATOM 2951 C C . SER B 1 55 ? 44.075 31.192 30.866 1.00 25.30 55 SER H C 1
ATOM 2952 O O . SER B 1 55 ? 43.048 30.792 30.318 1.00 27.05 55 SER H O 1
ATOM 2955 N N . THR B 1 56 ? 44.280 31.129 32.180 1.00 22.09 56 THR H N 1
ATOM 2956 C CA . THR B 1 56 ? 43.252 30.684 33.110 1.00 25.28 56 THR H CA 1
ATOM 2957 C C . THR B 1 56 ? 42.951 31.902 34.023 1.00 22.31 56 THR H C 1
ATOM 2958 O O . THR B 1 56 ? 41.873 32.477 33.947 1.00 25.24 56 THR H O 1
ATOM 2962 N N . ARG B 1 57 ? 43.923 32.309 34.846 1.00 22.75 57 ARG H N 1
ATOM 2963 C CA . ARG B 1 57 ? 43.746 33.434 35.776 1.00 26.05 57 ARG H CA 1
ATOM 2964 C C . ARG B 1 57 ? 43.349 34.750 35.142 1.00 23.07 57 ARG H C 1
ATOM 2965 O O . ARG B 1 57 ? 42.360 35.355 35.547 1.00 23.31 57 ARG H O 1
ATOM 2973 N N . THR B 1 58 ? 44.123 35.210 34.168 1.00 21.68 58 THR H N 1
ATOM 2974 C CA . THR B 1 58 ? 43.827 36.493 33.560 1.00 21.35 58 THR H CA 1
ATOM 2975 C C . THR B 1 58 ? 42.480 36.467 32.839 1.00 23.12 58 THR H C 1
ATOM 2976 O O . THR B 1 58 ? 41.668 37.381 33.015 1.00 23.31 58 THR H O 1
ATOM 2980 N N . ARG B 1 59 ? 42.233 35.408 32.066 1.00 24.32 59 ARG H N 1
ATOM 2981 C CA . ARG B 1 59 ? 40.966 35.220 31.339 1.00 20.10 59 ARG H CA 1
ATOM 2982 C C . ARG B 1 59 ? 39.782 35.272 32.310 1.00 21.17 59 ARG H C 1
ATOM 2983 O O . ARG B 1 59 ? 38.861 36.073 32.156 1.00 22.48 59 ARG H O 1
ATOM 2991 N N . CYS B 1 60 ? 39.814 34.405 33.314 1.00 21.90 60 CYS H N 1
ATOM 2992 C CA . CYS B 1 60 ? 38.749 34.340 34.311 1.00 25.52 60 CYS H CA 1
ATOM 2993 C C . CYS B 1 60 ? 38.554 35.610 35.148 1.00 24.13 60 CYS H C 1
ATOM 2994 O O . CYS B 1 60 ? 37.426 35.959 35.502 1.00 25.90 60 CYS H O 1
ATOM 2997 N N . SER B 1 61 ? 39.657 36.289 35.466 1.00 24.33 61 SER H N 1
ATOM 2998 C CA . SER B 1 61 ? 39.630 37.542 36.236 1.00 24.56 61 SER H CA 1
ATOM 2999 C C . SER B 1 61 ? 38.849 38.600 35.462 1.00 22.83 61 SER H C 1
ATOM 3000 O O . SER B 1 61 ? 37.964 39.265 36.016 1.00 24.18 61 SER H O 1
ATOM 3003 N N . PHE B 1 62 ? 39.185 38.768 34.184 1.00 22.90 62 PHE H N 1
ATOM 3004 C CA . PHE B 1 62 ? 38.478 39.752 33.369 1.00 23.81 62 PHE H CA 1
ATOM 3005 C C . PHE B 1 62 ? 37.020 39.365 33.212 1.00 22.51 62 PHE H C 1
ATOM 3006 O O . PHE B 1 62 ? 36.145 40.213 33.290 1.00 24.77 62 PHE H O 1
ATOM 3014 N N . GLU B 1 63 ? 36.744 38.085 33.023 1.00 21.16 63 GLU H N 1
ATOM 3015 C CA . GLU B 1 63 ? 35.374 37.655 32.886 1.00 21.72 63 GLU H CA 1
ATOM 3016 C C . GLU B 1 63 ? 34.576 37.879 34.161 1.00 21.81 63 GLU H C 1
ATOM 3017 O O . GLU B 1 63 ? 33.520 38.526 34.131 1.00 24.34 63 GLU H O 1
ATOM 3023 N N . VAL B 1 64 ? 35.054 37.351 35.285 1.00 20.88 64 VAL H N 1
ATOM 3024 C CA . VAL B 1 64 ? 34.303 37.523 36.534 1.00 25.19 64 VAL H CA 1
ATOM 3025 C C . VAL B 1 64 ? 34.199 39.002 36.937 1.00 23.76 64 VAL H C 1
ATOM 3026 O O . VAL B 1 64 ? 33.114 39.472 37.283 1.00 26.93 64 VAL H O 1
ATOM 3030 N N . ALA B 1 65 ? 35.307 39.739 36.861 1.00 25.42 65 ALA H N 1
ATOM 3031 C CA . ALA B 1 65 ? 35.289 41.161 37.200 1.00 26.81 65 ALA H CA 1
ATOM 3032 C C . ALA B 1 65 ? 34.229 41.861 36.338 1.00 28.17 65 ALA H C 1
ATOM 3033 O O . ALA B 1 65 ? 33.386 42.610 36.855 1.00 30.51 65 ALA H O 1
ATOM 3035 N N . ALA B 1 66 ? 34.230 41.594 35.034 1.00 25.89 66 ALA H N 1
ATOM 3036 C CA . ALA B 1 66 ? 33.246 42.230 34.164 1.00 25.15 66 ALA H CA 1
ATOM 3037 C C . ALA B 1 66 ? 31.811 41.876 34.545 1.00 26.10 66 ALA H C 1
ATOM 3038 O O . ALA B 1 66 ? 30.968 42.764 34.669 1.00 24.20 66 ALA H O 1
ATOM 3040 N N . TYR B 1 67 ? 31.522 40.590 34.731 1.00 25.94 67 TYR H N 1
ATOM 3041 C CA . TYR B 1 67 ? 30.157 40.190 35.065 1.00 26.47 67 TYR H CA 1
ATOM 3042 C C . TYR B 1 67 ? 29.673 40.790 36.380 1.00 24.79 67 TYR H C 1
ATOM 3043 O O . TYR B 1 67 ? 28.534 41.255 36.462 1.00 28.14 67 TYR H O 1
ATOM 3052 N N . ASP B 1 68 ? 30.527 40.776 37.406 1.00 26.92 68 ASP H N 1
ATOM 3053 C CA . ASP B 1 68 ? 30.162 41.343 38.713 1.00 26.14 68 ASP H CA 1
ATOM 3054 C C . ASP B 1 68 ? 29.740 42.800 38.569 1.00 27.36 68 ASP H C 1
ATOM 3055 O O . ASP B 1 68 ? 28.807 43.260 39.236 1.00 28.21 68 ASP H O 1
ATOM 3060 N N . GLN B 1 69 ? 30.453 43.507 37.689 1.00 26.19 69 GLN H N 1
ATOM 3061 C CA . GLN B 1 69 ? 30.242 44.931 37.405 1.00 27.40 69 GLN H CA 1
ATOM 3062 C C . GLN B 1 69 ? 29.173 45.269 36.352 1.00 30.47 69 GLN H C 1
ATOM 3063 O O . GLN B 1 69 ? 29.065 46.425 35.932 1.00 30.95 69 GLN H O 1
ATOM 3069 N N . GLY B 1 70 ? 28.388 44.272 35.932 1.00 29.67 70 GLY H N 1
ATOM 3070 C CA . GLY B 1 70 ? 27.321 44.498 34.962 1.00 25.79 70 GLY H CA 1
ATOM 3071 C C . GLY B 1 70 ? 27.693 44.511 33.485 1.00 28.42 70 GLY H C 1
ATOM 3072 O O . GLY B 1 70 ? 26.823 44.728 32.626 1.00 27.43 70 GLY H O 1
ATOM 3073 N N . ALA B 1 71 ? 28.974 44.275 33.184 1.00 25.48 71 ALA H N 1
ATOM 3074 C CA . ALA B 1 71 ? 29.475 44.279 31.811 1.00 26.21 71 ALA H CA 1
ATOM 3075 C C . ALA B 1 71 ? 29.384 42.899 31.152 1.00 29.02 71 ALA H C 1
ATOM 3076 O O . ALA B 1 71 ? 29.101 41.887 31.807 1.00 22.76 71 ALA H O 1
ATOM 3078 N N . ARG B 1 72 ? 29.628 42.876 29.845 1.00 28.19 72 ARG H N 1
ATOM 3079 C CA . ARG B 1 72 ? 29.613 41.657 29.047 1.00 25.16 72 ARG H CA 1
ATOM 3080 C C . ARG B 1 72 ? 30.976 41.610 28.330 1.00 26.97 72 ARG H C 1
ATOM 3081 O O . ARG B 1 72 ? 31.614 42.643 28.125 1.00 25.01 72 ARG H O 1
ATOM 3089 N N . VAL B 1 73 ? 31.429 40.412 27.967 1.00 23.51 73 VAL H N 1
ATOM 3090 C CA . VAL B 1 73 ? 32.743 40.264 27.340 1.00 25.70 73 VAL H CA 1
ATOM 3091 C C . VAL B 1 73 ? 32.692 39.339 26.128 1.00 21.49 73 VAL H C 1
ATOM 3092 O O . VAL B 1 73 ? 31.808 38.477 26.015 1.00 22.69 73 VAL H O 1
ATOM 3096 N N . THR B 1 74 ? 33.644 39.532 25.219 1.00 22.63 74 THR H N 1
ATOM 3097 C CA . THR B 1 74 ? 33.775 38.678 24.043 1.00 22.67 74 THR H CA 1
ATOM 3098 C C . THR B 1 74 ? 35.209 38.155 24.096 1.00 24.15 74 THR H C 1
ATOM 3099 O O . THR B 1 74 ? 36.163 38.932 24.020 1.00 24.29 74 THR H O 1
ATOM 3103 N N . TYR B 1 75 ? 35.353 36.845 24.256 1.00 21.33 75 TYR H N 1
ATOM 3104 C CA . TYR B 1 75 ? 36.664 36.229 24.300 1.00 24.37 75 TYR H CA 1
ATOM 3105 C C . TYR B 1 75 ? 37.115 35.851 22.880 1.00 23.33 75 TYR H C 1
ATOM 3106 O O . TYR B 1 75 ? 36.450 35.062 22.185 1.00 21.12 75 TYR H O 1
ATOM 3115 N N . LEU B 1 76 ? 38.238 36.432 22.456 1.00 23.36 76 LEU H N 1
ATOM 3116 C CA . LEU B 1 76 ? 38.829 36.144 21.143 1.00 21.39 76 LEU H CA 1
ATOM 3117 C C . LEU B 1 76 ? 40.159 35.442 21.463 1.00 23.90 76 LEU H C 1
ATOM 3118 O O . LEU B 1 76 ? 41.158 36.093 21.749 1.00 23.82 76 LEU H O 1
ATOM 3123 N N . GLY B 1 77 ? 40.138 34.110 21.435 1.00 24.48 77 GLY H N 1
ATOM 3124 C CA . GLY B 1 77 ? 41.302 33.311 21.770 1.00 27.54 77 GLY H CA 1
ATOM 3125 C C . GLY B 1 77 ? 42.389 33.189 20.718 1.00 29.25 77 GLY H C 1
ATOM 3126 O O . GLY B 1 77 ? 42.288 33.792 19.651 1.00 27.66 77 GLY H O 1
ATOM 3127 N N . PRO B 1 78 ? 43.452 32.408 21.001 1.00 28.67 78 PRO H N 1
ATOM 3128 C CA . PRO B 1 78 ? 44.586 32.198 20.094 1.00 29.36 78 PRO H CA 1
ATOM 3129 C C . PRO B 1 78 ? 44.175 31.753 18.689 1.00 31.02 78 PRO H C 1
ATOM 3130 O O . PRO B 1 78 ? 44.961 31.886 17.749 1.00 33.35 78 PRO H O 1
ATOM 3134 N N . SER B 1 79 ? 42.964 31.213 18.544 1.00 29.96 79 SER H N 1
ATOM 3135 C CA . SER B 1 79 ? 42.461 30.788 17.228 1.00 30.50 79 SER H CA 1
ATOM 3136 C C . SER B 1 79 ? 40.982 31.150 17.077 1.00 35.31 79 SER H C 1
ATOM 3137 O O . SER B 1 79 ? 40.289 31.355 18.073 1.00 32.39 79 SER H O 1
ATOM 3140 N N . GLY B 1 80 ? 40.492 31.232 15.841 1.00 31.93 80 GLY H N 1
ATOM 3141 C CA . GLY B 1 80 ? 39.086 31.548 15.640 1.00 30.73 80 GLY H CA 1
ATOM 3142 C C . GLY B 1 80 ? 38.788 32.966 15.175 1.00 32.27 80 GLY H C 1
ATOM 3143 O O . GLY B 1 80 ? 37.680 33.237 14.737 1.00 28.41 80 GLY H O 1
ATOM 3144 N N . SER B 1 81 ? 39.739 33.888 15.302 1.00 28.63 81 SER H N 1
ATOM 3145 C CA . SER B 1 81 ? 39.512 35.253 14.814 1.00 28.21 81 SER H CA 1
ATOM 3146 C C . SER B 1 81 ? 40.578 35.534 13.734 1.00 28.70 81 SER H C 1
ATOM 3147 O O . SER B 1 81 ? 41.405 34.667 13.452 1.00 30.24 81 SER H O 1
ATOM 3150 N N . GLN B 1 82 ? 40.554 36.726 13.136 1.00 29.12 82 GLN H N 1
ATOM 3151 C CA . GLN B 1 82 ? 41.514 37.096 12.078 1.00 27.74 82 GLN H CA 1
ATOM 3152 C C . GLN B 1 82 ? 42.803 37.702 12.654 1.00 32.60 82 GLN H C 1
ATOM 3153 O O . GLN B 1 82 ? 43.793 37.869 11.933 1.00 30.34 82 GLN H O 1
ATOM 3159 N N . ILE B 1 83 ? 42.766 38.034 13.949 1.00 30.88 83 ILE H N 1
ATOM 3160 C CA . ILE B 1 83 ? 43.881 38.674 14.663 1.00 34.89 83 ILE H CA 1
ATOM 3161 C C . ILE B 1 83 ? 45.301 38.110 14.444 1.00 38.00 83 ILE H C 1
ATOM 3162 O O . ILE B 1 83 ? 45.572 36.935 14.698 1.00 37.19 83 ILE H O 1
ATOM 3167 N N . GLY B 1 84 ? 46.194 38.974 13.954 1.00 38.89 84 GLY H N 1
ATOM 3168 C CA . GLY B 1 84 ? 47.579 38.599 13.725 1.00 40.43 84 GLY H CA 1
ATOM 3169 C C . GLY B 1 84 ? 47.911 37.875 12.436 1.00 41.72 84 GLY H C 1
ATOM 3170 O O . GLY B 1 84 ? 48.756 38.328 11.661 1.00 38.56 84 GLY H O 1
ATOM 3171 N N . HIS B 1 85 ? 47.261 36.745 12.188 1.00 38.61 85 HIS H N 1
ATOM 3172 C CA . HIS B 1 85 ? 47.562 35.994 10.980 1.00 38.45 85 HIS H CA 1
ATOM 3173 C C . HIS B 1 85 ? 46.916 36.557 9.722 1.00 33.14 85 HIS H C 1
ATOM 3174 O O . HIS B 1 85 ? 47.511 36.517 8.653 1.00 35.21 85 HIS H O 1
ATOM 3181 N N . LYS B 1 86 ? 45.712 37.099 9.827 1.00 31.70 86 LYS H N 1
ATOM 3182 C CA . LYS B 1 86 ? 45.078 37.618 8.622 1.00 31.02 86 LYS H CA 1
ATOM 3183 C C . LYS B 1 86 ? 44.785 39.120 8.671 1.00 31.92 86 LYS H C 1
ATOM 3184 O O . LYS B 1 86 ? 44.429 39.734 7.651 1.00 32.04 86 LYS H O 1
ATOM 3190 N N . GLU B 1 87 ? 44.972 39.726 9.838 1.00 27.35 87 GLU H N 1
ATOM 3191 C CA . GLU B 1 87 ? 44.660 41.136 9.985 1.00 27.40 87 GLU H CA 1
ATOM 3192 C C . GLU B 1 87 ? 45.631 41.829 10.918 1.00 26.60 87 GLU H C 1
ATOM 3193 O O . GLU B 1 87 ? 45.900 41.326 12.005 1.00 28.30 87 GLU H O 1
ATOM 3199 N N . SER B 1 88 ? 46.126 42.992 10.489 1.00 29.79 88 SER H N 1
ATOM 3200 C CA . SER B 1 88 ? 47.083 43.780 11.262 1.00 28.40 88 SER H CA 1
ATOM 3201 C C . SER B 1 88 ? 46.499 44.270 12.583 1.00 30.70 88 SER H C 1
ATOM 3202 O O . SER B 1 88 ? 45.275 44.404 12.733 1.00 28.69 88 SER H O 1
ATOM 3205 N N . ILE B 1 89 ? 47.370 44.529 13.552 1.00 27.20 89 ILE H N 1
ATOM 3206 C CA . ILE B 1 89 ? 46.883 44.972 14.837 1.00 29.76 89 ILE H CA 1
ATOM 3207 C C . ILE B 1 89 ? 46.264 46.363 14.689 1.00 29.66 89 ILE H C 1
ATOM 3208 O O . ILE B 1 89 ? 45.297 46.665 15.390 1.00 25.40 89 ILE H O 1
ATOM 3213 N N . LYS B 1 90 ? 46.794 47.199 13.782 1.00 29.29 90 LYS H N 1
ATOM 3214 C CA . LYS B 1 90 ? 46.238 48.549 13.564 1.00 29.73 90 LYS H CA 1
ATOM 3215 C C . LYS B 1 90 ? 44.792 48.439 13.098 1.00 22.61 90 LYS H C 1
ATOM 3216 O O . LYS B 1 90 ? 43.933 49.211 13.523 1.00 28.35 90 LYS H O 1
ATOM 3222 N N . ASP B 1 91 ? 44.530 47.484 12.213 1.00 25.16 91 ASP H N 1
ATOM 3223 C CA . ASP B 1 91 ? 43.184 47.270 11.703 1.00 22.68 91 ASP H CA 1
ATOM 3224 C C . ASP B 1 91 ? 42.283 46.721 12.815 1.00 29.05 91 ASP H C 1
ATOM 3225 O O . ASP B 1 91 ? 41.188 47.234 13.051 1.00 25.14 91 ASP H O 1
ATOM 3230 N N . THR B 1 92 ? 42.759 45.689 13.509 1.00 25.87 92 THR H N 1
ATOM 3231 C CA . THR B 1 92 ? 42.005 45.093 14.610 1.00 25.31 92 THR H CA 1
ATOM 3232 C C . THR B 1 92 ? 41.603 46.158 15.646 1.00 24.18 92 THR H C 1
ATOM 3233 O O . THR B 1 92 ? 40.470 46.181 16.134 1.00 27.57 92 THR H O 1
ATOM 3237 N N . ALA B 1 93 ? 42.532 47.048 15.975 1.00 23.23 93 ALA H N 1
ATOM 3238 C CA . ALA B 1 93 ? 42.267 48.086 16.958 1.00 25.83 93 ALA H CA 1
ATOM 3239 C C . ALA B 1 93 ? 41.176 49.029 16.465 1.00 27.14 93 ALA H C 1
ATOM 3240 O O . ALA B 1 93 ? 40.288 49.414 17.227 1.00 25.56 93 ALA H O 1
ATOM 3242 N N . ARG B 1 94 ? 41.229 49.394 15.188 1.00 25.69 94 ARG H N 1
ATOM 3243 C CA . ARG B 1 94 ? 40.238 50.313 14.661 1.00 25.74 94 ARG H CA 1
ATOM 3244 C C . ARG B 1 94 ? 38.834 49.706 14.516 1.00 28.82 94 ARG H C 1
ATOM 3245 O O . ARG B 1 94 ? 37.842 50.425 14.593 1.00 31.36 94 ARG H O 1
ATOM 3253 N N . VAL B 1 95 ? 38.750 48.390 14.333 1.00 26.71 95 VAL H N 1
ATOM 3254 C CA . VAL B 1 95 ? 37.461 47.702 14.243 1.00 24.99 95 VAL H CA 1
ATOM 3255 C C . VAL B 1 95 ? 36.878 47.530 15.664 1.00 27.86 95 VAL H C 1
ATOM 3256 O O . VAL B 1 95 ? 35.717 47.877 15.930 1.00 25.83 95 VAL H O 1
ATOM 3260 N N . LEU B 1 96 ? 37.683 46.995 16.584 1.00 23.61 96 LEU H N 1
ATOM 3261 C CA . LEU B 1 96 ? 37.195 46.783 17.937 1.00 23.62 96 LEU H CA 1
ATOM 3262 C C . LEU B 1 96 ? 36.811 48.066 18.670 1.00 20.27 96 LEU H C 1
ATOM 3263 O O . LEU B 1 96 ? 35.833 48.075 19.436 1.00 26.73 96 LEU H O 1
ATOM 3268 N N . GLY B 1 97 ? 37.561 49.147 18.446 1.00 25.40 97 GLY H N 1
ATOM 3269 C CA . GLY B 1 97 ? 37.272 50.416 19.102 1.00 28.88 97 GLY H CA 1
ATOM 3270 C C . GLY B 1 97 ? 35.924 51.023 18.709 1.00 32.43 97 GLY H C 1
ATOM 3271 O O . GLY B 1 97 ? 35.408 51.899 19.406 1.00 32.59 97 GLY H O 1
ATOM 3272 N N . ARG B 1 98 ? 35.364 50.549 17.588 1.00 29.97 98 ARG H N 1
ATOM 3273 C CA . ARG B 1 98 ? 34.074 51.009 17.053 1.00 27.94 98 ARG H CA 1
ATOM 3274 C C . ARG B 1 98 ? 32.913 50.181 17.607 1.00 31.17 98 ARG H C 1
ATOM 3275 O O . ARG B 1 98 ? 31.740 50.519 17.381 1.00 30.58 98 ARG H O 1
ATOM 3283 N N . MET B 1 99 ? 33.228 49.097 18.319 1.00 27.48 99 MET H N 1
ATOM 3284 C CA . MET B 1 99 ? 32.197 48.215 18.868 1.00 27.60 99 MET H CA 1
ATOM 3285 C C . MET B 1 99 ? 32.264 48.003 20.388 1.00 24.22 99 MET H C 1
ATOM 3286 O O . MET B 1 99 ? 31.237 47.758 21.025 1.00 25.86 99 MET H O 1
ATOM 3291 N N . TYR B 1 100 ? 33.461 48.102 20.966 1.00 24.42 100 TYR H N 1
ATOM 3292 C CA . TYR B 1 100 ? 33.643 47.887 22.407 1.00 25.07 100 TYR H CA 1
ATOM 3293 C C . TYR B 1 100 ? 34.019 49.131 23.218 1.00 25.61 100 TYR H C 1
ATOM 3294 O O . TYR B 1 100 ? 34.481 50.125 22.676 1.00 26.32 100 TYR H O 1
ATOM 3303 N N . ASP B 1 101 ? 33.817 49.051 24.529 1.00 23.87 101 ASP H N 1
ATOM 3304 C CA . ASP B 1 101 ? 34.127 50.147 25.428 1.00 25.82 101 ASP H CA 1
ATOM 3305 C C . ASP B 1 101 ? 35.532 50.028 26.028 1.00 29.38 101 ASP H C 1
ATOM 3306 O O . ASP B 1 101 ? 36.095 50.988 26.546 1.00 28.85 101 ASP H O 1
ATOM 3311 N N . GLY B 1 102 ? 36.090 48.831 25.942 1.00 25.67 102 GLY H N 1
ATOM 3312 C CA . GLY B 1 102 ? 37.413 48.566 26.476 1.00 28.31 102 GLY H CA 1
ATOM 3313 C C . GLY B 1 102 ? 37.955 47.292 25.845 1.00 28.06 102 GLY H C 1
ATOM 3314 O O . GLY B 1 102 ? 37.191 46.412 25.406 1.00 23.93 102 GLY H O 1
ATOM 3315 N N . ILE B 1 103 ? 39.277 47.181 25.801 1.00 22.33 103 ILE H N 1
ATOM 3316 C CA . ILE B 1 103 ? 39.906 46.019 25.183 1.00 21.85 103 ILE H CA 1
ATOM 3317 C C . ILE B 1 103 ? 41.055 45.476 26.017 1.00 25.23 103 ILE H C 1
ATOM 3318 O O . ILE B 1 103 ? 41.962 46.226 26.369 1.00 24.05 103 ILE H O 1
ATOM 3323 N N . GLN B 1 104 ? 41.010 44.186 26.346 1.00 22.91 104 GLN H N 1
ATOM 3324 C CA . GLN B 1 104 ? 42.113 43.548 27.057 1.00 25.75 104 GLN H CA 1
ATOM 3325 C C . GLN B 1 104 ? 42.979 42.843 26.007 1.00 24.65 104 GLN H C 1
ATOM 3326 O O . GLN B 1 104 ? 42.472 42.244 25.047 1.00 23.37 104 GLN H O 1
ATOM 3332 N N . TYR B 1 105 ? 44.290 42.914 26.175 1.00 21.60 105 TYR H N 1
ATOM 3333 C CA . TYR B 1 105 ? 45.177 42.236 25.237 1.00 22.58 105 TYR H CA 1
ATOM 3334 C C . TYR B 1 105 ? 46.273 41.483 25.971 1.00 24.44 105 TYR H C 1
ATOM 3335 O O . TYR B 1 105 ? 46.943 42.038 26.859 1.00 24.27 105 TYR H O 1
ATOM 3344 N N . ARG B 1 106 ? 46.394 40.204 25.625 1.00 22.50 106 ARG H N 1
ATOM 3345 C CA . ARG B 1 106 ? 47.446 39.349 26.137 1.00 25.64 106 ARG H CA 1
ATOM 3346 C C . ARG B 1 106 ? 48.159 38.821 24.900 1.00 25.85 106 ARG H C 1
ATOM 3347 O O . ARG B 1 106 ? 47.534 38.231 24.009 1.00 24.67 106 ARG H O 1
ATOM 3355 N N . GLY B 1 107 ? 49.465 39.030 24.822 1.00 26.29 107 GLY H N 1
ATOM 3356 C CA . GLY B 1 107 ? 50.162 38.548 23.653 1.00 24.65 107 GLY H CA 1
ATOM 3357 C C . GLY B 1 107 ? 51.664 38.576 23.729 1.00 30.39 107 GLY H C 1
ATOM 3358 O O . GLY B 1 107 ? 52.263 38.312 24.774 1.00 24.92 107 GLY H O 1
ATOM 3359 N N . TYR B 1 108 ? 52.261 38.912 22.596 1.00 25.76 108 TYR H N 1
ATOM 3360 C CA . TYR B 1 108 ? 53.689 38.944 22.462 1.00 28.26 108 TYR H CA 1
ATOM 3361 C C . TYR B 1 108 ? 54.344 40.301 22.746 1.00 25.90 108 TYR H C 1
ATOM 3362 O O . TYR B 1 108 ? 54.251 40.800 23.870 1.00 26.20 108 TYR H O 1
ATOM 3371 N N . GLY B 1 109 ? 55.000 40.885 21.750 1.00 29.53 109 GLY H N 1
ATOM 3372 C CA . GLY B 1 109 ? 55.674 42.146 21.968 1.00 27.58 109 GLY H CA 1
ATOM 3373 C C . GLY B 1 109 ? 54.846 43.270 22.548 1.00 28.74 109 GLY H C 1
ATOM 3374 O O . GLY B 1 109 ? 53.706 43.469 22.174 1.00 29.81 109 GLY H O 1
ATOM 3375 N N . GLN B 1 110 ? 55.441 44.012 23.475 1.00 27.02 110 GLN H N 1
ATOM 3376 C CA . GLN B 1 110 ? 54.811 45.167 24.120 1.00 26.78 110 GLN H CA 1
ATOM 3377 C C . GLN B 1 110 ? 54.433 46.176 23.038 1.00 26.11 110 GLN H C 1
ATOM 3378 O O . GLN B 1 110 ? 53.503 46.961 23.206 1.00 30.12 110 GLN H O 1
ATOM 3384 N N . GLU B 1 111 ? 55.167 46.166 21.929 1.00 26.71 111 GLU H N 1
ATOM 3385 C CA . GLU B 1 111 ? 54.857 47.096 20.845 1.00 29.82 111 GLU H CA 1
ATOM 3386 C C . GLU B 1 111 ? 53.483 46.796 20.197 1.00 33.53 111 GLU H C 1
ATOM 3387 O O . GLU B 1 111 ? 52.838 47.709 19.670 1.00 29.81 111 GLU H O 1
ATOM 3393 N N . ILE B 1 112 ? 53.033 45.535 20.245 1.00 31.41 112 ILE H N 1
ATOM 3394 C CA . ILE B 1 112 ? 51.731 45.167 19.700 1.00 31.73 112 ILE H CA 1
ATOM 3395 C C . ILE B 1 112 ? 50.641 45.822 20.559 1.00 30.42 112 ILE H C 1
ATOM 3396 O O . ILE B 1 112 ? 49.732 46.447 20.017 1.00 28.43 112 ILE H O 1
ATOM 3401 N N . VAL B 1 113 ? 50.725 45.682 21.890 1.00 24.35 113 VAL H N 1
ATOM 3402 C CA . VAL B 1 113 ? 49.719 46.285 22.772 1.00 24.64 113 VAL H CA 1
ATOM 3403 C C . VAL B 1 113 ? 49.781 47.820 22.718 1.00 25.43 113 VAL H C 1
ATOM 3404 O O . VAL B 1 113 ? 48.754 48.491 22.850 1.00 26.04 113 VAL H O 1
ATOM 3408 N N . GLU B 1 114 ? 50.978 48.380 22.518 1.00 28.73 114 GLU H N 1
ATOM 3409 C CA . GLU B 1 114 ? 51.142 49.836 22.413 1.00 27.55 114 GLU H CA 1
ATOM 3410 C C . GLU B 1 114 ? 50.426 50.367 21.157 1.00 24.53 114 GLU H C 1
ATOM 3411 O O . GLU B 1 114 ? 49.764 51.400 21.189 1.00 28.28 114 GLU H O 1
ATOM 3417 N N . THR B 1 115 ? 50.588 49.658 20.048 1.00 26.56 115 THR H N 1
ATOM 3418 C CA . THR B 1 115 ? 49.957 50.047 18.791 1.00 28.37 115 THR H CA 1
ATOM 3419 C C . THR B 1 115 ? 48.436 49.946 18.919 1.00 28.86 115 THR H C 1
ATOM 3420 O O . THR B 1 115 ? 47.707 50.808 18.449 1.00 27.84 115 THR H O 1
ATOM 3424 N N . LEU B 1 116 ? 47.973 48.874 19.548 1.00 26.51 116 LEU H N 1
ATOM 3425 C CA . LEU B 1 116 ? 46.554 48.669 19.787 1.00 26.21 116 LEU H CA 1
ATOM 3426 C C . LEU B 1 116 ? 45.973 49.871 20.578 1.00 30.65 116 LEU H C 1
ATOM 3427 O O . LEU B 1 116 ? 44.922 50.413 20.219 1.00 28.18 116 LEU H O 1
ATOM 3432 N N . ALA B 1 117 ? 46.661 50.279 21.651 1.00 25.11 117 ALA H N 1
ATOM 3433 C CA . ALA B 1 117 ? 46.235 51.398 22.491 1.00 23.22 117 ALA H CA 1
ATOM 3434 C C . ALA B 1 117 ? 46.202 52.697 21.687 1.00 26.66 117 ALA H C 1
ATOM 3435 O O . ALA B 1 117 ? 45.308 53.516 21.842 1.00 29.02 117 ALA H O 1
ATOM 3437 N N . GLU B 1 118 ? 47.199 52.881 20.835 1.00 28.28 118 GLU H N 1
ATOM 3438 C CA . GLU B 1 118 ? 47.274 54.063 20.003 1.00 29.74 118 GLU H CA 1
ATOM 3439 C C . GLU B 1 118 ? 46.111 54.180 19.023 1.00 31.21 118 GLU H C 1
ATOM 3440 O O . GLU B 1 118 ? 45.629 55.277 18.761 1.00 30.82 118 GLU H O 1
ATOM 3446 N N . TYR B 1 119 ? 45.679 53.056 18.462 1.00 30.93 119 TYR H N 1
ATOM 3447 C CA . TYR B 1 119 ? 44.597 53.077 17.483 1.00 31.85 119 TYR H CA 1
ATOM 3448 C C . TYR B 1 119 ? 43.190 52.624 17.896 1.00 33.44 119 TYR H C 1
ATOM 3449 O O . TYR B 1 119 ? 42.273 52.699 17.079 1.00 30.91 119 TYR H O 1
ATOM 3458 N N . ALA B 1 120 ? 42.999 52.170 19.128 1.00 30.88 120 ALA H N 1
ATOM 3459 C CA . ALA B 1 120 ? 41.686 51.683 19.536 1.00 28.36 120 ALA H CA 1
ATOM 3460 C C . ALA B 1 120 ? 40.633 52.751 19.834 1.00 31.20 120 ALA H C 1
ATOM 3461 O O . ALA B 1 120 ? 39.439 52.553 19.570 1.00 32.52 120 ALA H O 1
ATOM 3463 N N . SER B 1 121 ? 41.072 53.884 20.374 1.00 28.56 121 SER H N 1
ATOM 3464 C CA . SER B 1 121 ? 40.178 54.984 20.760 1.00 24.98 121 SER H CA 1
ATOM 3465 C C . SER B 1 121 ? 39.296 54.638 21.978 1.00 30.14 121 SER H C 1
ATOM 3466 O O . SER B 1 121 ? 38.279 55.300 22.235 1.00 30.71 121 SER H O 1
ATOM 3469 N N . VAL B 1 122 ? 39.690 53.589 22.709 1.00 26.21 122 VAL H N 1
ATOM 3470 C CA . VAL B 1 122 ? 39.016 53.165 23.940 1.00 26.03 122 VAL H CA 1
ATOM 3471 C C . VAL B 1 122 ? 40.148 52.596 24.827 1.00 25.24 122 VAL H C 1
ATOM 3472 O O . VAL B 1 122 ? 41.214 52.229 24.313 1.00 25.53 122 VAL H O 1
ATOM 3476 N N . PRO B 1 123 ? 39.947 52.540 26.163 1.00 25.22 123 PRO H N 1
ATOM 3477 C CA . PRO B 1 123 ? 40.999 52.010 27.035 1.00 25.76 123 PRO H CA 1
ATOM 3478 C C . PRO B 1 123 ? 41.454 50.597 26.664 1.00 26.96 123 PRO H C 1
ATOM 3479 O O . PRO B 1 123 ? 40.644 49.720 26.384 1.00 28.02 123 PRO H O 1
ATOM 3483 N N . VAL B 1 124 ? 42.762 50.388 26.665 1.00 25.60 124 VAL H N 1
ATOM 3484 C CA . VAL B 1 124 ? 43.338 49.087 26.361 1.00 23.42 124 VAL H CA 1
ATOM 3485 C C . VAL B 1 124 ? 44.170 48.679 27.567 1.00 28.25 124 VAL H C 1
ATOM 3486 O O . VAL B 1 124 ? 44.963 49.482 28.074 1.00 26.68 124 VAL H O 1
ATOM 3490 N N . TRP B 1 125 ? 43.979 47.443 28.027 1.00 27.23 125 TRP H N 1
ATOM 3491 C CA . TRP B 1 125 ? 44.719 46.919 29.177 1.00 27.23 125 TRP H CA 1
ATOM 3492 C C . TRP B 1 125 ? 45.651 45.764 28.786 1.00 27.16 125 TRP H C 1
ATOM 3493 O O . TRP B 1 125 ? 45.264 44.848 28.053 1.00 24.61 125 TRP H O 1
ATOM 3504 N N . ASN B 1 126 ? 46.881 45.830 29.282 1.00 24.30 126 ASN H N 1
ATOM 3505 C CA . ASN B 1 126 ? 47.874 44.816 29.028 1.00 25.21 126 ASN H CA 1
ATOM 3506 C C . ASN B 1 126 ? 47.649 43.635 29.978 1.00 30.04 126 ASN H C 1
ATOM 3507 O O . ASN B 1 126 ? 47.898 43.746 31.192 1.00 25.26 126 ASN H O 1
ATOM 3512 N N . GLY B 1 127 ? 47.175 42.517 29.419 1.00 25.39 127 GLY H N 1
ATOM 3513 C CA . GLY B 1 127 ? 46.927 41.307 30.199 1.00 26.63 127 GLY H CA 1
ATOM 3514 C C . GLY B 1 127 ? 48.103 40.328 30.251 1.00 24.54 127 GLY H C 1
ATOM 3515 O O . GLY B 1 127 ? 47.958 39.200 30.737 1.00 28.93 127 GLY H O 1
ATOM 3516 N N . LEU B 1 128 ? 49.249 40.788 29.740 1.00 23.13 128 LEU H N 1
ATOM 3517 C CA . LEU B 1 128 ? 50.557 40.124 29.676 1.00 21.38 128 LEU H CA 1
ATOM 3518 C C . LEU B 1 128 ? 51.143 40.232 28.276 1.00 23.81 128 LEU H C 1
ATOM 3519 O O . LEU B 1 128 ? 50.457 39.952 27.278 1.00 23.42 128 LEU H O 1
ATOM 3524 N N . THR B 1 129 ? 52.406 40.665 28.208 1.00 24.08 129 THR H N 1
ATOM 3525 C CA . THR B 1 129 ? 53.163 40.773 26.958 1.00 25.13 129 THR H CA 1
ATOM 3526 C C . THR B 1 129 ? 54.496 40.119 27.300 1.00 25.72 129 THR H C 1
ATOM 3527 O O . THR B 1 129 ? 54.712 39.722 28.452 1.00 24.86 129 THR H O 1
ATOM 3531 N N . ASN B 1 130 ? 55.385 39.993 26.323 1.00 29.21 130 ASN H N 1
ATOM 3532 C CA . ASN B 1 130 ? 56.679 39.388 26.584 1.00 25.18 130 ASN H CA 1
ATOM 3533 C C . ASN B 1 130 ? 57.448 40.180 27.643 1.00 29.90 130 ASN H C 1
ATOM 3534 O O . ASN B 1 130 ? 58.112 39.592 28.517 1.00 32.31 130 ASN H O 1
ATOM 3539 N N . GLU B 1 131 ? 57.341 41.513 27.560 1.00 27.46 131 GLU H N 1
ATOM 3540 C CA . GLU B 1 131 ? 58.068 42.432 28.450 1.00 30.81 131 GLU H CA 1
ATOM 3541 C C . GLU B 1 131 ? 57.439 42.838 29.786 1.00 30.39 131 GLU H C 1
ATOM 3542 O O . GLU B 1 131 ? 58.161 43.062 30.755 1.00 29.94 131 GLU H O 1
ATOM 3548 N N . PHE B 1 132 ? 56.112 42.939 29.854 1.00 24.89 132 PHE H N 1
ATOM 3549 C CA . PHE B 1 132 ? 55.479 43.374 31.093 1.00 25.16 132 PHE H CA 1
ATOM 3550 C C . PHE B 1 132 ? 54.179 42.634 31.411 1.00 28.03 132 PHE H C 1
ATOM 3551 O O . PHE B 1 132 ? 53.506 42.116 30.509 1.00 28.55 132 PHE H O 1
ATOM 3559 N N . HIS B 1 133 ? 53.843 42.583 32.702 1.00 25.82 133 HIS H N 1
ATOM 3560 C CA . HIS B 1 133 ? 52.616 41.942 33.170 1.00 27.24 133 HIS H CA 1
ATOM 3561 C C . HIS B 1 133 ? 52.111 42.767 34.372 1.00 25.70 133 HIS H C 1
ATOM 3562 O O . HIS B 1 133 ? 52.047 42.286 35.515 1.00 25.62 133 HIS H O 1
ATOM 3569 N N . PRO B 1 134 ? 51.711 44.028 34.108 1.00 25.91 134 PRO H N 1
ATOM 3570 C CA . PRO B 1 134 ? 51.231 44.938 35.159 1.00 25.44 134 PRO H CA 1
ATOM 3571 C C . PRO B 1 134 ? 50.104 44.507 36.102 1.00 28.28 134 PRO H C 1
ATOM 3572 O O . PRO B 1 134 ? 50.180 44.769 37.307 1.00 24.26 134 PRO H O 1
ATOM 3576 N N . THR B 1 135 ? 49.060 43.858 35.594 1.00 27.48 135 THR H N 1
ATOM 3577 C CA . THR B 1 135 ? 47.966 43.469 36.479 1.00 23.11 135 THR H CA 1
ATOM 3578 C C . THR B 1 135 ? 48.413 42.438 37.515 1.00 23.46 135 THR H C 1
ATOM 3579 O O . THR B 1 135 ? 47.870 42.380 38.618 1.00 25.89 135 THR H O 1
ATOM 3583 N N . GLN B 1 136 ? 49.396 41.616 37.151 1.00 21.57 136 GLN H N 1
ATOM 3584 C CA . GLN B 1 136 ? 49.896 40.607 38.074 1.00 24.86 136 GLN H CA 1
ATOM 3585 C C . GLN B 1 136 ? 50.454 41.301 39.321 1.00 26.18 136 GLN H C 1
ATOM 3586 O O . GLN B 1 136 ? 50.076 40.958 40.446 1.00 28.78 136 GLN H O 1
ATOM 3592 N N . LEU B 1 137 ? 51.348 42.272 39.109 1.00 28.01 137 LEU H N 1
ATOM 3593 C CA . LEU B 1 137 ? 51.958 43.016 40.211 1.00 29.28 137 LEU H CA 1
ATOM 3594 C C . LEU B 1 137 ? 50.939 43.722 41.093 1.00 30.70 137 LEU H C 1
ATOM 3595 O O . LEU B 1 137 ? 51.149 43.861 42.289 1.00 29.23 137 LEU H O 1
ATOM 3600 N N . LEU B 1 138 ? 49.823 44.156 40.517 1.00 26.45 138 LEU H N 1
ATOM 3601 C CA . LEU B 1 138 ? 48.781 44.785 41.315 1.00 27.57 138 LEU H CA 1
ATOM 3602 C C . LEU B 1 138 ? 48.265 43.740 42.309 1.00 29.76 138 LEU H C 1
ATOM 3603 O O . LEU B 1 138 ? 48.053 44.038 43.486 1.00 29.14 138 LEU H O 1
ATOM 3608 N N . ALA B 1 139 ? 48.053 42.514 41.820 1.00 28.51 139 ALA H N 1
ATOM 3609 C CA . ALA B 1 139 ? 47.568 41.409 42.648 1.00 25.32 139 ALA H CA 1
ATOM 3610 C C . ALA B 1 139 ? 48.587 41.052 43.720 1.00 27.08 139 ALA H C 1
ATOM 3611 O O . ALA B 1 139 ? 48.219 40.801 44.875 1.00 31.52 139 ALA H O 1
ATOM 3613 N N . ASP B 1 140 ? 49.860 40.998 43.317 1.00 24.57 140 ASP H N 1
ATOM 3614 C CA . ASP B 1 140 ? 50.952 40.664 44.226 1.00 28.73 140 ASP H CA 1
ATOM 3615 C C . ASP B 1 140 ? 51.086 41.667 45.368 1.00 32.84 140 ASP H C 1
ATOM 3616 O O . ASP B 1 140 ? 51.183 41.274 46.534 1.00 27.68 140 ASP H O 1
ATOM 3621 N N . LEU B 1 141 ? 51.080 42.958 45.035 1.00 31.24 141 LEU H N 1
ATOM 3622 C CA . LEU B 1 141 ? 51.197 43.995 46.060 1.00 30.97 141 LEU H CA 1
ATOM 3623 C C . LEU B 1 141 ? 50.025 43.975 47.030 1.00 28.55 141 LEU H C 1
ATOM 3624 O O . LEU B 1 141 ? 50.222 44.151 48.222 1.00 32.16 141 LEU H O 1
ATOM 3629 N N . LEU B 1 142 ? 48.806 43.776 46.543 1.00 26.46 142 LEU H N 1
ATOM 3630 C CA . LEU B 1 142 ? 47.650 43.764 47.442 1.00 28.65 142 LEU H CA 1
ATOM 3631 C C . LEU B 1 142 ? 47.736 42.573 48.385 1.00 32.93 142 LEU H C 1
ATOM 3632 O O . LEU B 1 142 ? 47.330 42.648 49.533 1.00 29.22 142 LEU H O 1
ATOM 3637 N N . THR B 1 143 ? 48.275 41.472 47.878 1.00 32.06 143 THR H N 1
ATOM 3638 C CA . THR B 1 143 ? 48.436 40.242 48.655 1.00 30.22 143 THR H CA 1
ATOM 3639 C C . THR B 1 143 ? 49.504 40.444 49.762 1.00 27.95 143 THR H C 1
ATOM 3640 O O . THR B 1 143 ? 49.279 40.079 50.917 1.00 31.41 143 THR H O 1
ATOM 3644 N N . MET B 1 144 ? 50.645 41.036 49.405 1.00 27.64 144 MET H N 1
ATOM 3645 C CA . MET B 1 144 ? 51.721 41.312 50.363 1.00 33.17 144 MET H CA 1
ATOM 3646 C C . MET B 1 144 ? 51.199 42.234 51.467 1.00 37.68 144 MET H C 1
ATOM 3647 O O . MET B 1 144 ? 51.459 42.015 52.647 1.00 37.24 144 MET H O 1
ATOM 3652 N N . GLN B 1 145 ? 50.457 43.266 51.073 1.00 35.48 145 GLN H N 1
ATOM 3653 C CA . GLN B 1 145 ? 49.876 44.222 52.016 1.00 36.94 145 GLN H CA 1
ATOM 3654 C C . GLN B 1 145 ? 48.941 43.515 52.986 1.00 37.17 145 GLN H C 1
ATOM 3655 O O . GLN B 1 145 ? 48.953 43.774 54.197 1.00 36.26 145 GLN H O 1
ATOM 3661 N N . GLU B 1 146 ? 48.102 42.637 52.451 1.00 34.88 146 GLU H N 1
ATOM 3662 C CA . GLU B 1 146 ? 47.181 41.905 53.289 1.00 26.98 146 GLU H CA 1
ATOM 3663 C C . GLU B 1 146 ? 47.923 40.939 54.214 1.00 29.46 146 GLU H C 1
ATOM 3664 O O . GLU B 1 146 ? 47.420 40.614 55.282 1.00 33.23 146 GLU H O 1
ATOM 3670 N N . HIS B 1 147 ? 49.112 40.494 53.818 1.00 27.27 147 HIS H N 1
ATOM 3671 C CA . HIS B 1 147 ? 49.858 39.521 54.620 1.00 32.31 147 HIS H CA 1
ATOM 3672 C C . HIS B 1 147 ? 50.860 40.125 55.606 1.00 34.37 147 HIS H C 1
ATOM 3673 O O . HIS B 1 147 ? 51.440 39.426 56.445 1.00 33.29 147 HIS H O 1
ATOM 3680 N N . LEU B 1 148 ? 51.041 41.434 55.496 1.00 33.52 148 LEU H N 1
ATOM 3681 C CA . LEU B 1 148 ? 51.904 42.203 56.390 1.00 29.86 148 LEU H CA 1
ATOM 3682 C C . LEU B 1 148 ? 51.126 43.478 56.653 1.00 27.01 148 LEU H C 1
ATOM 3683 O O . LEU B 1 148 ? 51.569 44.572 56.309 1.00 27.96 148 LEU H O 1
ATOM 3688 N N . PRO B 1 149 ? 49.939 43.347 57.260 1.00 30.73 149 PRO H N 1
ATOM 3689 C CA . PRO B 1 149 ? 49.142 44.542 57.533 1.00 35.52 149 PRO H CA 1
ATOM 3690 C C . PRO B 1 149 ? 49.895 45.552 58.396 1.00 40.43 149 PRO H C 1
ATOM 3691 O O . PRO B 1 149 ? 50.612 45.196 59.345 1.00 40.50 149 PRO H O 1
ATOM 3695 N N . GLY B 1 150 ? 49.754 46.820 58.045 1.00 41.09 150 GLY H N 1
ATOM 3696 C CA . GLY B 1 150 ? 50.442 47.843 58.809 1.00 50.41 150 GLY H CA 1
ATOM 3697 C C . GLY B 1 150 ? 51.934 47.653 58.683 1.00 52.33 150 GLY H C 1
ATOM 3698 O O . GLY B 1 150 ? 52.642 47.440 59.659 1.00 56.15 150 GLY H O 1
ATOM 3699 N N . LYS B 1 151 ? 52.389 47.713 57.445 1.00 47.20 151 LYS H N 1
ATOM 3700 C CA . LYS B 1 151 ? 53.780 47.574 57.107 1.00 39.55 151 LYS H CA 1
ATOM 3701 C C . LYS B 1 151 ? 53.791 48.202 55.731 1.00 41.79 151 LYS H C 1
ATOM 3702 O O . LYS B 1 151 ? 53.100 47.738 54.823 1.00 40.99 151 LYS H O 1
ATOM 3708 N N . ALA B 1 152 ? 54.538 49.278 55.573 1.00 38.37 152 ALA H N 1
ATOM 3709 C CA . ALA B 1 152 ? 54.605 49.932 54.286 1.00 39.49 152 ALA H CA 1
ATOM 3710 C C . ALA B 1 152 ? 55.450 49.073 53.347 1.00 40.79 152 ALA H C 1
ATOM 3711 O O . ALA B 1 152 ? 56.292 48.296 53.790 1.00 32.22 152 ALA H O 1
ATOM 3713 N N . PHE B 1 153 ? 55.223 49.209 52.049 1.00 38.12 153 PHE H N 1
ATOM 3714 C CA . PHE B 1 153 ? 55.989 48.443 51.087 1.00 37.62 153 PHE H CA 1
ATOM 3715 C C . PHE B 1 153 ? 57.479 48.684 51.280 1.00 35.88 153 PHE H C 1
ATOM 3716 O O . PHE B 1 153 ? 58.299 47.788 51.032 1.00 29.49 153 PHE H O 1
ATOM 3724 N N . ASN B 1 154 ? 57.839 49.884 51.733 1.00 41.05 154 ASN H N 1
ATOM 3725 C CA . ASN B 1 154 ? 59.259 50.205 51.936 1.00 40.46 154 ASN H CA 1
ATOM 3726 C C . ASN B 1 154 ? 59.807 49.541 53.196 1.00 45.37 154 ASN H C 1
ATOM 3727 O O . ASN B 1 154 ? 60.999 49.684 53.512 1.00 44.87 154 ASN H O 1
ATOM 3732 N N . GLU B 1 155 ? 58.942 48.824 53.921 1.00 39.06 155 GLU H N 1
ATOM 3733 C CA . GLU B 1 155 ? 59.406 48.084 55.096 1.00 37.39 155 GLU H CA 1
ATOM 3734 C C . GLU B 1 155 ? 59.535 46.605 54.718 1.00 39.02 155 GLU H C 1
ATOM 3735 O O . GLU B 1 155 ? 59.992 45.777 55.519 1.00 37.02 155 GLU H O 1
ATOM 3741 N N . MET B 1 156 ? 59.155 46.290 53.482 1.00 34.28 156 MET H N 1
ATOM 3742 C CA . MET B 1 156 ? 59.175 44.918 53.003 1.00 31.79 156 MET H CA 1
ATOM 3743 C C . MET B 1 156 ? 60.327 44.573 52.085 1.00 31.64 156 MET H C 1
ATOM 3744 O O . MET B 1 156 ? 60.771 45.394 51.266 1.00 33.95 156 MET H O 1
ATOM 3749 N N . THR B 1 157 ? 60.794 43.330 52.228 1.00 30.46 157 THR H N 1
ATOM 3750 C CA . THR B 1 157 ? 61.882 42.796 51.420 1.00 27.81 157 THR H CA 1
ATOM 3751 C C . THR B 1 157 ? 61.236 41.708 50.550 1.00 32.01 157 THR H C 1
ATOM 3752 O O . THR B 1 157 ? 60.599 40.766 51.056 1.00 30.78 157 THR H O 1
ATOM 3756 N N . LEU B 1 158 ? 61.376 41.862 49.240 1.00 30.71 158 LEU H N 1
ATOM 3757 C CA . LEU B 1 158 ? 60.799 40.909 48.314 1.00 32.13 158 LEU H CA 1
ATOM 3758 C C . LEU B 1 158 ? 61.883 40.339 47.439 1.00 29.62 158 LEU H C 1
ATOM 3759 O O . LEU B 1 158 ? 62.688 41.078 46.832 1.00 28.28 158 LEU H O 1
ATOM 3764 N N . VAL B 1 159 ? 61.915 39.010 47.394 1.00 28.77 159 VAL H N 1
ATOM 3765 C CA . VAL B 1 159 ? 62.871 38.319 46.562 1.00 30.48 159 VAL H CA 1
ATOM 3766 C C . VAL B 1 159 ? 62.132 37.650 45.393 1.00 29.89 159 VAL H C 1
ATOM 3767 O O . VAL B 1 159 ? 61.089 37.011 45.589 1.00 30.15 159 VAL H O 1
ATOM 3771 N N . TYR B 1 160 ? 62.654 37.849 44.184 1.00 29.63 160 TYR H N 1
ATOM 3772 C CA . TYR B 1 160 ? 62.119 37.192 43.002 1.00 28.37 160 TYR H CA 1
ATOM 3773 C C . TYR B 1 160 ? 63.332 36.398 42.568 1.00 28.69 160 TYR H C 1
ATOM 3774 O O . TYR B 1 160 ? 64.383 36.974 42.303 1.00 29.34 160 TYR H O 1
ATOM 3783 N N . ALA B 1 161 ? 63.183 35.075 42.519 1.00 29.11 161 ALA H N 1
ATOM 3784 C CA . ALA B 1 161 ? 64.265 34.169 42.135 1.00 27.75 161 ALA H CA 1
ATOM 3785 C C . ALA B 1 161 ? 63.942 33.500 40.804 1.00 30.58 161 ALA H C 1
ATOM 3786 O O . ALA B 1 161 ? 62.775 33.246 40.512 1.00 31.61 161 ALA H O 1
ATOM 3788 N N . GLY B 1 162 ? 64.983 33.221 40.017 1.00 31.19 162 GLY H N 1
ATOM 3789 C CA . GLY B 1 162 ? 64.810 32.544 38.741 1.00 35.58 162 GLY H CA 1
ATOM 3790 C C . GLY B 1 162 ? 65.160 33.362 37.512 1.00 35.64 162 GLY H C 1
ATOM 3791 O O . GLY B 1 162 ? 66.213 34.009 37.446 1.00 29.51 162 GLY H O 1
ATOM 3792 N N . ASP B 1 163 ? 64.271 33.321 36.521 1.00 32.11 163 ASP H N 1
ATOM 3793 C CA . ASP B 1 163 ? 64.455 34.077 35.275 1.00 33.10 163 ASP H CA 1
ATOM 3794 C C . ASP B 1 163 ? 64.038 35.555 35.528 1.00 33.03 163 ASP H C 1
ATOM 3795 O O . ASP B 1 163 ? 62.839 35.912 35.448 1.00 30.68 163 ASP H O 1
ATOM 3800 N N . ALA B 1 164 ? 65.027 36.398 35.854 1.00 30.82 164 ALA H N 1
ATOM 3801 C CA . ALA B 1 164 ? 64.786 37.811 36.166 1.00 32.25 164 ALA H CA 1
ATOM 3802 C C . ALA B 1 164 ? 64.611 38.699 34.951 1.00 33.00 164 ALA H C 1
ATOM 3803 O O . ALA B 1 164 ? 64.293 39.882 35.097 1.00 35.38 164 ALA H O 1
ATOM 3805 N N . ARG B 1 165 ? 64.811 38.141 33.758 1.00 31.14 165 ARG H N 1
ATOM 3806 C CA . ARG B 1 165 ? 64.652 38.934 32.554 1.00 29.41 165 ARG H CA 1
ATOM 3807 C C . ARG B 1 165 ? 63.360 38.640 31.748 1.00 34.34 165 ARG H C 1
ATOM 3808 O O . ARG B 1 165 ? 63.236 39.052 30.595 1.00 35.71 165 ARG H O 1
ATOM 3816 N N . ASN B 1 166 ? 62.391 37.954 32.355 1.00 33.20 166 ASN H N 1
ATOM 3817 C CA . ASN B 1 166 ? 61.130 37.680 31.670 1.00 32.49 166 ASN H CA 1
ATOM 3818 C C . ASN B 1 166 ? 60.166 38.827 32.046 1.00 33.24 166 ASN H C 1
ATOM 3819 O O . ASN B 1 166 ? 60.584 39.790 32.719 1.00 29.37 166 ASN H O 1
ATOM 3824 N N . ASN B 1 167 ? 58.903 38.769 31.619 1.00 27.26 167 ASN H N 1
ATOM 3825 C CA . ASN B 1 167 ? 57.979 39.855 31.946 1.00 29.33 167 ASN H CA 1
ATOM 3826 C C . ASN B 1 167 ? 57.827 40.140 33.451 1.00 30.17 167 ASN H C 1
ATOM 3827 O O . ASN B 1 167 ? 57.623 41.273 33.865 1.00 26.39 167 ASN H O 1
ATOM 3832 N N . MET B 1 168 ? 57.922 39.110 34.274 1.00 28.61 168 MET H N 1
ATOM 3833 C CA . MET B 1 168 ? 57.783 39.307 35.711 1.00 29.68 168 MET H CA 1
ATOM 3834 C C . MET B 1 168 ? 58.994 40.024 36.307 1.00 25.52 168 MET H C 1
ATOM 3835 O O . MET B 1 168 ? 58.846 40.842 37.197 1.00 28.84 168 MET H O 1
ATOM 3840 N N . GLY B 1 169 ? 60.190 39.700 35.826 1.00 28.74 169 GLY H N 1
ATOM 3841 C CA . GLY B 1 169 ? 61.388 40.368 36.312 1.00 33.49 169 GLY H CA 1
ATOM 3842 C C . GLY B 1 169 ? 61.231 41.860 36.051 1.00 35.78 169 GLY H C 1
ATOM 3843 O O . GLY B 1 169 ? 61.328 42.668 36.967 1.00 32.94 169 GLY H O 1
ATOM 3844 N N . ASN B 1 170 ? 60.980 42.219 34.793 1.00 30.52 170 ASN H N 1
ATOM 3845 C CA . ASN B 1 170 ? 60.772 43.617 34.399 1.00 32.50 170 ASN H CA 1
ATOM 3846 C C . ASN B 1 170 ? 59.674 44.280 35.232 1.00 28.68 170 ASN H C 1
ATOM 3847 O O . ASN B 1 170 ? 59.767 45.455 35.601 1.00 29.47 170 ASN H O 1
ATOM 3852 N N . SER B 1 171 ? 58.617 43.529 35.505 1.00 27.66 171 SER H N 1
ATOM 3853 C CA . SER B 1 171 ? 57.505 44.074 36.261 1.00 27.38 171 SER H CA 1
ATOM 3854 C C . SER B 1 171 ? 57.886 44.261 37.713 1.00 29.69 171 SER H C 1
ATOM 3855 O O . SER B 1 171 ? 57.318 45.119 38.404 1.00 27.70 171 SER H O 1
ATOM 3858 N N . MET B 1 172 ? 58.827 43.438 38.177 1.00 30.53 172 MET H N 1
ATOM 3859 C CA . MET B 1 172 ? 59.304 43.534 39.560 1.00 32.43 172 MET H CA 1
ATOM 3860 C C . MET B 1 172 ? 60.062 44.872 39.688 1.00 25.83 172 MET H C 1
ATOM 3861 O O . MET B 1 172 ? 59.889 45.609 40.673 1.00 28.03 172 MET H O 1
ATOM 3866 N N . LEU B 1 173 ? 60.876 45.180 38.677 1.00 30.40 173 LEU H N 1
ATOM 3867 C CA . LEU B 1 173 ? 61.620 46.429 38.655 1.00 30.09 173 LEU H CA 1
ATOM 3868 C C . LEU B 1 173 ? 60.645 47.605 38.736 1.00 34.77 173 LEU H C 1
ATOM 3869 O O . LEU B 1 173 ? 60.856 48.542 39.508 1.00 31.33 173 LEU H O 1
ATOM 3874 N N . GLU B 1 174 ? 59.569 47.559 37.957 1.00 30.61 174 GLU H N 1
ATOM 3875 C CA . GLU B 1 174 ? 58.607 48.651 37.980 1.00 30.43 174 GLU H CA 1
ATOM 3876 C C . GLU B 1 174 ? 57.915 48.830 39.326 1.00 30.34 174 GLU H C 1
ATOM 3877 O O . GLU B 1 174 ? 57.801 49.945 39.827 1.00 31.83 174 GLU H O 1
ATOM 3883 N N . ALA B 1 175 ? 57.426 47.740 39.906 1.00 23.84 175 ALA H N 1
ATOM 3884 C CA . ALA B 1 175 ? 56.731 47.822 41.185 1.00 25.39 175 ALA H CA 1
ATOM 3885 C C . ALA B 1 175 ? 57.610 48.368 42.354 1.00 27.93 175 ALA H C 1
ATOM 3886 O O . ALA B 1 175 ? 57.116 49.118 43.200 1.00 27.57 175 ALA H O 1
ATOM 3888 N N . ALA B 1 176 ? 58.888 47.988 42.399 1.00 27.71 176 ALA H N 1
ATOM 3889 C CA . ALA B 1 176 ? 59.788 48.475 43.442 1.00 32.98 176 ALA H CA 1
ATOM 3890 C C . ALA B 1 176 ? 59.912 49.986 43.227 1.00 34.89 176 ALA H C 1
ATOM 3891 O O . ALA B 1 176 ? 59.801 50.776 44.168 1.00 31.96 176 ALA H O 1
ATOM 3893 N N . ALA B 1 177 ? 60.111 50.371 41.969 1.00 32.12 177 ALA H N 1
ATOM 3894 C CA . ALA B 1 177 ? 60.248 51.773 41.573 1.00 33.40 177 ALA H CA 1
ATOM 3895 C C . ALA B 1 177 ? 59.124 52.658 42.099 1.00 32.16 177 ALA H C 1
ATOM 3896 O O . ALA B 1 177 ? 59.364 53.790 42.507 1.00 33.68 177 ALA H O 1
ATOM 3898 N N . LEU B 1 178 ? 57.902 52.140 42.098 1.00 31.54 178 LEU H N 1
ATOM 3899 C CA . LEU B 1 178 ? 56.743 52.907 42.540 1.00 30.86 178 LEU H CA 1
ATOM 3900 C C . LEU B 1 178 ? 56.358 52.671 43.986 1.00 30.61 178 LEU H C 1
ATOM 3901 O O . LEU B 1 178 ? 55.467 53.351 44.511 1.00 34.34 178 LEU H O 1
ATOM 3906 N N . THR B 1 179 ? 57.003 51.710 44.640 1.00 28.73 179 THR H N 1
ATOM 3907 C CA . THR B 1 179 ? 56.612 51.382 46.016 1.00 27.13 179 THR H CA 1
ATOM 3908 C C . THR B 1 179 ? 57.697 51.565 47.066 1.00 29.95 179 THR H C 1
ATOM 3909 O O . THR B 1 179 ? 57.384 51.790 48.230 1.00 33.96 179 THR H O 1
ATOM 3913 N N . GLY B 1 180 ? 58.959 51.432 46.669 1.00 29.83 180 GLY H N 1
ATOM 3914 C CA . GLY B 1 180 ? 60.039 51.582 47.630 1.00 35.16 180 GLY H CA 1
ATOM 3915 C C . GLY B 1 180 ? 60.356 50.269 48.314 1.00 38.26 180 GLY H C 1
ATOM 3916 O O . GLY B 1 180 ? 60.995 50.230 49.372 1.00 32.09 180 GLY H O 1
ATOM 3917 N N . LEU B 1 181 ? 59.878 49.179 47.718 1.00 30.33 181 LEU H N 1
ATOM 3918 C CA . LEU B 1 181 ? 60.151 47.858 48.265 1.00 29.67 181 LEU H CA 1
ATOM 3919 C C . LEU B 1 181 ? 61.661 47.673 48.248 1.00 29.78 181 LEU H C 1
ATOM 3920 O O . LEU B 1 181 ? 62.388 48.365 47.522 1.00 31.26 181 LEU H O 1
ATOM 3925 N N . ASP B 1 182 ? 62.134 46.747 49.066 1.00 29.25 182 ASP H N 1
ATOM 3926 C CA . ASP B 1 182 ? 63.544 46.395 49.043 1.00 27.43 182 ASP H CA 1
ATOM 3927 C C . ASP B 1 182 ? 63.497 45.112 48.179 1.00 28.10 182 ASP H C 1
ATOM 3928 O O . ASP B 1 182 ? 63.232 43.998 48.670 1.00 30.37 182 ASP H O 1
ATOM 3933 N N . LEU B 1 183 ? 63.715 45.299 46.880 1.00 33.08 183 LEU H N 1
ATOM 3934 C CA . LEU B 1 183 ? 63.661 44.214 45.908 1.00 33.98 183 LEU H CA 1
ATOM 3935 C C . LEU B 1 183 ? 64.985 43.511 45.705 1.00 32.37 183 LEU H C 1
ATOM 3936 O O . LEU B 1 183 ? 66.022 44.149 45.482 1.00 34.01 183 LEU H O 1
ATOM 3941 N N . ARG B 1 184 ? 64.951 42.185 45.771 1.00 28.91 184 ARG H N 1
ATOM 3942 C CA . ARG B 1 184 ? 66.154 41.402 45.529 1.00 26.78 184 ARG H CA 1
ATOM 3943 C C . ARG B 1 184 ? 65.858 40.534 44.305 1.00 29.52 184 ARG H C 1
ATOM 3944 O O . ARG B 1 184 ? 64.904 39.746 44.328 1.00 33.43 184 ARG H O 1
ATOM 3952 N N . LEU B 1 185 ? 66.631 40.703 43.237 1.00 30.59 185 LEU H N 1
ATOM 3953 C CA . LEU B 1 185 ? 66.468 39.867 42.058 1.00 32.46 185 LEU H CA 1
ATOM 3954 C C . LEU B 1 185 ? 67.650 38.903 42.156 1.00 28.95 185 LEU H C 1
ATOM 3955 O O . LEU B 1 185 ? 68.800 39.261 41.879 1.00 32.78 185 LEU H O 1
ATOM 3960 N N . VAL B 1 186 ? 67.346 37.682 42.600 1.00 33.01 186 VAL H N 1
ATOM 3961 C CA . VAL B 1 186 ? 68.335 36.624 42.797 1.00 31.11 186 VAL H CA 1
ATOM 3962 C C . VAL B 1 186 ? 68.385 35.698 41.572 1.00 33.72 186 VAL H C 1
ATOM 3963 O O . VAL B 1 186 ? 67.515 34.846 41.379 1.00 30.77 186 VAL H O 1
ATOM 3967 N N . ALA B 1 187 ? 69.416 35.856 40.750 1.00 33.50 187 ALA H N 1
ATOM 3968 C CA . ALA B 1 187 ? 69.511 35.074 39.534 1.00 36.45 187 ALA H CA 1
ATOM 3969 C C . ALA B 1 187 ? 70.894 35.148 38.935 1.00 36.41 187 ALA H C 1
ATOM 3970 O O . ALA B 1 187 ? 71.686 36.020 39.290 1.00 38.23 187 ALA H O 1
ATOM 3972 N N . PRO B 1 188 ? 71.206 34.227 38.008 1.00 35.26 188 PRO H N 1
ATOM 3973 C CA . PRO B 1 188 ? 72.524 34.254 37.372 1.00 35.88 188 PRO H CA 1
ATOM 3974 C C . PRO B 1 188 ? 72.534 35.457 36.411 1.00 38.31 188 PRO H C 1
ATOM 3975 O O . PRO B 1 188 ? 71.498 35.811 35.845 1.00 37.68 188 PRO H O 1
ATOM 3979 N N . GLN B 1 189 ? 73.692 36.088 36.239 1.00 37.10 189 GLN H N 1
ATOM 3980 C CA . GLN B 1 189 ? 73.819 37.257 35.366 1.00 41.04 189 GLN H CA 1
ATOM 3981 C C . GLN B 1 189 ? 73.177 37.136 33.967 1.00 40.20 189 GLN H C 1
ATOM 3982 O O . GLN B 1 189 ? 72.703 38.128 33.405 1.00 38.44 189 GLN H O 1
ATOM 3986 N N . ALA B 1 190 ? 73.172 35.927 33.410 1.00 39.32 190 ALA H N 1
ATOM 3987 C CA . ALA B 1 190 ? 72.603 35.689 32.085 1.00 42.68 190 ALA H CA 1
ATOM 3988 C C . ALA B 1 190 ? 71.105 35.957 32.047 1.00 37.83 190 ALA H C 1
ATOM 3989 O O . ALA B 1 190 ? 70.554 36.204 30.979 1.00 39.15 190 ALA H O 1
ATOM 3991 N N . CYS B 1 191 ? 70.454 35.909 33.210 1.00 36.39 191 CYS H N 1
ATOM 3992 C CA . CYS B 1 191 ? 69.023 36.142 33.290 1.00 33.43 191 CYS H CA 1
ATOM 3993 C C . CYS B 1 191 ? 68.655 37.442 33.994 1.00 34.71 191 CYS H C 1
ATOM 3994 O O . CYS B 1 191 ? 67.547 37.596 34.509 1.00 35.04 191 CYS H O 1
ATOM 3997 N N . TRP B 1 192 ? 69.590 38.388 33.991 1.00 35.71 192 TRP H N 1
ATOM 3998 C CA . TRP B 1 192 ? 69.378 39.702 34.604 1.00 38.37 192 TRP H CA 1
ATOM 3999 C C . TRP B 1 192 ? 68.625 40.602 33.619 1.00 30.00 192 TRP H C 1
ATOM 4000 O O . TRP B 1 192 ? 68.895 40.571 32.428 1.00 34.26 192 TRP H O 1
ATOM 4011 N N . PRO B 1 193 ? 67.669 41.406 34.105 1.00 29.64 193 PRO H N 1
ATOM 4012 C CA . PRO B 1 193 ? 66.958 42.272 33.159 1.00 32.63 193 PRO H CA 1
ATOM 4013 C C . PRO B 1 193 ? 67.859 43.393 32.634 1.00 38.46 193 PRO H C 1
ATOM 4014 O O . PRO B 1 193 ? 69.010 43.527 33.059 1.00 36.85 193 PRO H O 1
ATOM 4018 N N . GLU B 1 194 ? 67.339 44.182 31.696 1.00 36.77 194 GLU H N 1
ATOM 4019 C CA . GLU B 1 194 ? 68.100 45.274 31.075 1.00 39.61 194 GLU H CA 1
ATOM 4020 C C . GLU B 1 194 ? 68.662 46.289 32.090 1.00 36.53 194 GLU H C 1
ATOM 4021 O O . GLU B 1 194 ? 67.915 46.840 32.900 1.00 36.00 194 GLU H O 1
ATOM 4027 N N . ALA B 1 195 ? 69.977 46.528 32.018 1.00 39.57 195 ALA H N 1
ATOM 4028 C CA . ALA B 1 195 ? 70.681 47.449 32.920 1.00 38.45 195 ALA H CA 1
ATOM 4029 C C . ALA B 1 195 ? 70.055 48.823 32.935 1.00 37.44 195 ALA H C 1
ATOM 4030 O O . ALA B 1 195 ? 69.882 49.417 34.003 1.00 39.39 195 ALA H O 1
ATOM 4032 N N . ALA B 1 196 ? 69.716 49.331 31.752 1.00 40.47 196 ALA H N 1
ATOM 4033 C CA . ALA B 1 196 ? 69.088 50.643 31.648 1.00 39.69 196 ALA H CA 1
ATOM 4034 C C . ALA B 1 196 ? 67.799 50.688 32.466 1.00 37.65 196 ALA H C 1
ATOM 4035 O O . ALA B 1 196 ? 67.548 51.661 33.168 1.00 36.07 196 ALA H O 1
ATOM 4037 N N . LEU B 1 197 ? 66.984 49.640 32.385 1.00 34.93 197 LEU H N 1
ATOM 4038 C CA . LEU B 1 197 ? 65.739 49.612 33.151 1.00 32.19 197 LEU H CA 1
ATOM 4039 C C . LEU B 1 197 ? 65.998 49.451 34.662 1.00 31.72 197 LEU H C 1
ATOM 4040 O O . LEU B 1 197 ? 65.275 50.000 35.500 1.00 35.23 197 LEU H O 1
ATOM 4045 N N . VAL B 1 198 ? 67.019 48.675 35.003 1.00 31.98 198 VAL H N 1
ATOM 4046 C CA . VAL B 1 198 ? 67.373 48.465 36.404 1.00 33.50 198 VAL H CA 1
ATOM 4047 C C . VAL B 1 198 ? 67.841 49.788 37.024 1.00 33.35 198 VAL H C 1
ATOM 4048 O O . VAL B 1 198 ? 67.469 50.124 38.161 1.00 31.64 198 VAL H O 1
ATOM 4052 N N . THR B 1 199 ? 68.654 50.525 36.266 1.00 33.01 199 THR H N 1
ATOM 4053 C CA . THR B 1 199 ? 69.183 51.821 36.717 1.00 38.72 199 THR H CA 1
ATOM 4054 C C . THR B 1 199 ? 68.012 52.770 37.006 1.00 36.36 199 THR H C 1
ATOM 4055 O O . THR B 1 199 ? 67.876 53.307 38.114 1.00 35.56 199 THR H O 1
ATOM 4059 N N . GLU B 1 200 ? 67.162 52.970 36.000 1.00 36.61 200 GLU H N 1
ATOM 4060 C CA . GLU B 1 200 ? 66.012 53.851 36.135 1.00 33.14 200 GLU H CA 1
ATOM 4061 C C . GLU B 1 200 ? 65.173 53.502 37.355 1.00 34.30 200 GLU H C 1
ATOM 4062 O O . GLU B 1 200 ? 64.918 54.345 38.209 1.00 34.00 200 GLU H O 1
ATOM 4068 N N . CYS B 1 201 ? 64.760 52.245 37.444 1.00 32.32 201 CYS H N 1
ATOM 4069 C CA . CYS B 1 201 ? 63.910 51.785 38.537 1.00 26.94 201 CYS H CA 1
ATOM 4070 C C . CYS B 1 201 ? 64.551 51.804 39.926 1.00 28.63 201 CYS H C 1
ATOM 4071 O O . CYS B 1 201 ? 63.863 52.042 40.920 1.00 31.58 201 CYS H O 1
ATOM 4074 N N . ARG B 1 202 ? 65.851 51.541 40.006 1.00 33.76 202 ARG H N 1
ATOM 4075 C CA . ARG B 1 202 ? 66.522 51.570 41.302 1.00 36.17 202 ARG H CA 1
ATOM 4076 C C . ARG B 1 202 ? 66.488 52.998 41.866 1.00 38.07 202 ARG H C 1
ATOM 4077 O O . ARG B 1 202 ? 66.172 53.215 43.045 1.00 34.99 202 ARG H O 1
ATOM 4085 N N . ALA B 1 203 ? 66.811 53.972 41.019 1.00 36.41 203 ALA H N 1
ATOM 4086 C CA . ALA B 1 203 ? 66.801 55.365 41.447 1.00 35.32 203 ALA H CA 1
ATOM 4087 C C . ALA B 1 203 ? 65.427 55.728 42.005 1.00 36.10 203 ALA H C 1
ATOM 4088 O O . ALA B 1 203 ? 65.318 56.346 43.069 1.00 37.56 203 ALA H O 1
ATOM 4090 N N . LEU B 1 204 ? 64.374 55.335 41.287 1.00 35.87 204 LEU H N 1
ATOM 4091 C CA . LEU B 1 204 ? 63.002 55.619 41.711 1.00 32.86 204 LEU H CA 1
ATOM 4092 C C . LEU B 1 204 ? 62.626 54.863 42.976 1.00 33.22 204 LEU H C 1
ATOM 4093 O O . LEU B 1 204 ? 61.882 55.377 43.816 1.00 37.80 204 LEU H O 1
ATOM 4098 N N . ALA B 1 205 ? 63.120 53.632 43.102 1.00 34.59 205 ALA H N 1
ATOM 4099 C CA . ALA B 1 205 ? 62.833 52.805 44.274 1.00 33.46 205 ALA H CA 1
ATOM 4100 C C . ALA B 1 205 ? 63.461 53.460 45.507 1.00 34.71 205 ALA H C 1
ATOM 4101 O O . ALA B 1 205 ? 62.821 53.562 46.553 1.00 30.90 205 ALA H O 1
ATOM 4103 N N . GLN B 1 206 ? 64.715 53.891 45.377 1.00 37.32 206 GLN H N 1
ATOM 4104 C CA . GLN B 1 206 ? 65.435 54.549 46.473 1.00 39.26 206 GLN H CA 1
ATOM 4105 C C . GLN B 1 206 ? 64.710 55.821 46.892 1.00 39.50 206 GLN H C 1
ATOM 4106 O O . GLN B 1 206 ? 64.541 56.110 48.071 1.00 41.83 206 GLN H O 1
ATOM 4112 N N . GLN B 1 207 ? 64.275 56.577 45.901 1.00 39.65 207 GLN H N 1
ATOM 4113 C CA . GLN B 1 207 ? 63.522 57.800 46.120 1.00 42.03 207 GLN H CA 1
ATOM 4114 C C . GLN B 1 207 ? 62.305 57.503 47.027 1.00 44.85 207 GLN H C 1
ATOM 4115 O O . GLN B 1 207 ? 61.856 58.349 47.810 1.00 38.37 207 GLN H O 1
ATOM 4121 N N . ASN B 1 208 ? 61.773 56.291 46.930 1.00 39.60 208 ASN H N 1
ATOM 4122 C CA . ASN B 1 208 ? 60.630 55.933 47.738 1.00 37.07 208 ASN H CA 1
ATOM 4123 C C . ASN B 1 208 ? 61.010 55.112 48.970 1.00 36.33 208 ASN H C 1
ATOM 4124 O O . ASN B 1 208 ? 60.151 54.526 49.625 1.00 39.16 208 ASN H O 1
ATOM 4129 N N . GLY B 1 209 ? 62.304 55.075 49.286 1.00 38.82 209 GLY H N 1
ATOM 4130 C CA . GLY B 1 209 ? 62.762 54.374 50.476 1.00 37.39 209 GLY H CA 1
ATOM 4131 C C . GLY B 1 209 ? 63.100 52.903 50.366 1.00 39.59 209 GLY H C 1
ATOM 4132 O O . GLY B 1 209 ? 63.139 52.202 51.382 1.00 39.53 209 GLY H O 1
ATOM 4133 N N . GLY B 1 210 ? 63.357 52.428 49.151 1.00 33.76 210 GLY H N 1
ATOM 4134 C CA . GLY B 1 210 ? 63.671 51.030 48.979 1.00 34.19 210 GLY H CA 1
ATOM 4135 C C . GLY B 1 210 ? 64.912 50.929 48.147 1.00 35.78 210 GLY H C 1
ATOM 4136 O O . GLY B 1 210 ? 65.654 51.899 48.003 1.00 39.90 210 GLY H O 1
ATOM 4137 N N . ASN B 1 211 ? 65.143 49.756 47.582 1.00 30.42 211 ASN H N 1
ATOM 4138 C CA . ASN B 1 211 ? 66.320 49.568 46.774 1.00 31.99 211 ASN H CA 1
ATOM 4139 C C . ASN B 1 211 ? 66.102 48.411 45.828 1.00 32.55 211 ASN H C 1
ATOM 4140 O O . ASN B 1 211 ? 65.113 47.685 45.940 1.00 36.89 211 ASN H O 1
ATOM 4145 N N . ILE B 1 212 ? 67.029 48.260 44.893 1.00 33.81 212 ILE H N 1
ATOM 4146 C CA . ILE B 1 212 ? 66.974 47.183 43.942 1.00 33.73 212 ILE H CA 1
ATOM 4147 C C . ILE B 1 212 ? 68.341 46.543 43.896 1.00 30.25 212 ILE H C 1
ATOM 4148 O O . ILE B 1 212 ? 69.319 47.179 43.504 1.00 35.87 212 ILE H O 1
ATOM 4153 N N . THR B 1 213 ? 68.395 45.273 44.297 1.00 30.54 213 THR H N 1
ATOM 4154 C CA . THR B 1 213 ? 69.640 44.522 44.301 1.00 31.97 213 THR H CA 1
ATOM 4155 C C . THR B 1 213 ? 69.553 43.335 43.353 1.00 34.82 213 THR H C 1
ATOM 4156 O O . THR B 1 213 ? 68.628 42.536 43.446 1.00 33.13 213 THR H O 1
ATOM 4160 N N . LEU B 1 214 ? 70.519 43.235 42.449 1.00 31.10 214 LEU H N 1
ATOM 4161 C CA . LEU B 1 214 ? 70.595 42.130 41.506 1.00 38.72 214 LEU H CA 1
ATOM 4162 C C . LEU B 1 214 ? 71.801 41.287 41.908 1.00 39.74 214 LEU H C 1
ATOM 4163 O O . LEU B 1 214 ? 72.937 41.768 41.840 1.00 40.48 214 LEU H O 1
ATOM 4168 N N . THR B 1 215 ? 71.573 40.044 42.322 1.00 39.26 215 THR H N 1
ATOM 4169 C CA . THR B 1 215 ? 72.693 39.197 42.721 1.00 38.06 215 THR H CA 1
ATOM 4170 C C . THR B 1 215 ? 72.555 37.728 42.394 1.00 38.80 215 THR H C 1
ATOM 4171 O O . THR B 1 215 ? 71.457 37.172 42.392 1.00 38.46 215 THR H O 1
ATOM 4175 N N . GLU B 1 216 ? 73.700 37.101 42.156 1.00 38.50 216 GLU H N 1
ATOM 4176 C CA . GLU B 1 216 ? 73.745 35.686 41.850 1.00 39.14 216 GLU H CA 1
ATOM 4177 C C . GLU B 1 216 ? 73.837 34.906 43.160 1.00 41.48 216 GLU H C 1
ATOM 4178 O O . GLU B 1 216 ? 73.679 33.684 43.179 1.00 43.19 216 GLU H O 1
ATOM 4184 N N . ASP B 1 217 ? 74.050 35.622 44.263 1.00 39.87 217 ASP H N 1
ATOM 4185 C CA . ASP B 1 217 ? 74.208 34.996 45.578 1.00 36.43 217 ASP H CA 1
ATOM 4186 C C . ASP B 1 217 ? 72.892 34.759 46.301 1.00 32.04 217 ASP H C 1
ATOM 4187 O O . ASP B 1 217 ? 72.302 35.690 46.847 1.00 35.77 217 ASP H O 1
ATOM 4192 N N . VAL B 1 218 ? 72.447 33.502 46.327 1.00 31.02 218 VAL H N 1
ATOM 4193 C CA . VAL B 1 218 ? 71.180 33.153 46.972 1.00 31.57 218 VAL H CA 1
ATOM 4194 C C . VAL B 1 218 ? 71.144 33.490 48.461 1.00 35.35 218 VAL H C 1
ATOM 4195 O O . VAL B 1 218 ? 70.196 34.117 48.958 1.00 35.22 218 VAL H O 1
ATOM 4199 N N . ALA B 1 219 ? 72.167 33.042 49.181 1.00 40.40 219 ALA H N 1
ATOM 4200 C CA . ALA B 1 219 ? 72.255 33.281 50.617 1.00 39.88 219 ALA H CA 1
ATOM 4201 C C . ALA B 1 219 ? 72.153 34.771 50.933 1.00 34.35 219 ALA H C 1
ATOM 4202 O O . ALA B 1 219 ? 71.300 35.188 51.723 1.00 36.28 219 ALA H O 1
ATOM 4204 N N . LYS B 1 220 ? 73.023 35.567 50.314 1.00 36.79 220 LYS H N 1
ATOM 4205 C CA . LYS B 1 220 ? 73.013 37.007 50.542 1.00 38.78 220 LYS H CA 1
ATOM 4206 C C . LYS B 1 220 ? 71.738 37.626 50.017 1.00 41.34 220 LYS H C 1
ATOM 4207 O O . LYS B 1 220 ? 71.116 38.452 50.691 1.00 37.00 220 LYS H O 1
ATOM 4212 N N . GLY B 1 221 ? 71.334 37.186 48.825 1.00 42.71 221 GLY H N 1
ATOM 4213 C CA . GLY B 1 221 ? 70.130 37.697 48.191 1.00 34.68 221 GLY H CA 1
ATOM 4214 C C . GLY B 1 221 ? 68.824 37.498 48.931 1.00 29.60 221 GLY H C 1
ATOM 4215 O O . GLY B 1 221 ? 67.979 38.398 48.935 1.00 34.73 221 GLY H O 1
ATOM 4216 N N . VAL B 1 222 ? 68.632 36.348 49.571 1.00 31.64 222 VAL H N 1
ATOM 4217 C CA . VAL B 1 222 ? 67.365 36.105 50.253 1.00 28.79 222 VAL H CA 1
ATOM 4218 C C . VAL B 1 222 ? 67.357 36.424 51.739 1.00 28.83 222 VAL H C 1
ATOM 4219 O O . VAL B 1 222 ? 66.318 36.298 52.396 1.00 31.30 222 VAL H O 1
ATOM 4223 N N . GLU B 1 223 ? 68.501 36.849 52.274 1.00 36.77 223 GLU H N 1
ATOM 4224 C CA . GLU B 1 223 ? 68.585 37.160 53.707 1.00 34.95 223 GLU H CA 1
ATOM 4225 C C . GLU B 1 223 ? 67.567 38.241 54.136 1.00 28.46 223 GLU H C 1
ATOM 4226 O O . GLU B 1 223 ? 67.495 39.320 53.534 1.00 36.43 223 GLU H O 1
ATOM 4232 N N . GLY B 1 224 ? 66.769 37.935 55.157 1.00 29.40 224 GLY H N 1
ATOM 4233 C CA . GLY B 1 224 ? 65.780 38.880 55.648 1.00 32.41 224 GLY H CA 1
ATOM 4234 C C . GLY B 1 224 ? 64.524 39.039 54.802 1.00 35.05 224 GLY H C 1
ATOM 4235 O O . GLY B 1 224 ? 63.720 39.925 55.064 1.00 33.25 224 GLY H O 1
ATOM 4236 N N . ALA B 1 225 ? 64.337 38.191 53.794 1.00 34.83 225 ALA H N 1
ATOM 4237 C CA . ALA B 1 225 ? 63.158 38.281 52.936 1.00 33.28 225 ALA H CA 1
ATOM 4238 C C . ALA B 1 225 ? 61.843 38.069 53.686 1.00 29.84 225 ALA H C 1
ATOM 4239 O O . ALA B 1 225 ? 61.753 37.231 54.580 1.00 36.55 225 ALA H O 1
ATOM 4241 N N . ASP B 1 226 ? 60.837 38.872 53.336 1.00 26.54 226 ASP H N 1
ATOM 4242 C CA . ASP B 1 226 ? 59.480 38.749 53.883 1.00 27.69 226 ASP H CA 1
ATOM 4243 C C . ASP B 1 226 ? 58.682 37.843 52.925 1.00 30.16 226 ASP H C 1
ATOM 4244 O O . ASP B 1 226 ? 57.744 37.151 53.332 1.00 28.62 226 ASP H O 1
ATOM 4249 N N . PHE B 1 227 ? 59.077 37.879 51.652 1.00 30.09 227 PHE H N 1
ATOM 4250 C CA . PHE B 1 227 ? 58.441 37.090 50.593 1.00 32.60 227 PHE H CA 1
ATOM 4251 C C . PHE B 1 227 ? 59.474 36.598 49.572 1.00 27.80 227 PHE H C 1
ATOM 4252 O O . PHE B 1 227 ? 60.386 37.342 49.179 1.00 30.33 227 PHE H O 1
ATOM 4260 N N . ILE B 1 228 ? 59.343 35.335 49.166 1.00 28.16 228 ILE H N 1
ATOM 4261 C CA . ILE B 1 228 ? 60.190 34.785 48.113 1.00 29.64 228 ILE H CA 1
ATOM 4262 C C . ILE B 1 228 ? 59.168 34.508 46.997 1.00 30.88 228 ILE H C 1
ATOM 4263 O O . ILE B 1 228 ? 58.110 33.913 47.234 1.00 27.52 228 ILE H O 1
ATOM 4268 N N . TYR B 1 229 ? 59.491 34.973 45.795 1.00 30.22 229 TYR H N 1
ATOM 4269 C CA . TYR B 1 229 ? 58.606 34.879 44.636 1.00 27.77 229 TYR H CA 1
ATOM 4270 C C . TYR B 1 229 ? 59.341 34.176 43.514 1.00 31.56 229 TYR H C 1
ATOM 4271 O O . TYR B 1 229 ? 60.548 34.350 43.355 1.00 28.02 229 TYR H O 1
ATOM 4280 N N . THR B 1 230 ? 58.650 33.356 42.736 1.00 31.35 230 THR H N 1
ATOM 4281 C CA . THR B 1 230 ? 59.339 32.769 41.593 1.00 23.88 230 THR H CA 1
ATOM 4282 C C . THR B 1 230 ? 58.342 32.582 40.455 1.00 25.65 230 THR H C 1
ATOM 4283 O O . THR B 1 230 ? 57.167 32.953 40.575 1.00 22.13 230 THR H O 1
ATOM 4287 N N . ASP B 1 231 ? 58.806 32.004 39.358 1.00 25.53 231 ASP H N 1
ATOM 4288 C CA . ASP B 1 231 ? 57.962 31.834 38.170 1.00 26.41 231 ASP H CA 1
ATOM 4289 C C . ASP B 1 231 ? 58.674 30.809 37.269 1.00 27.14 231 ASP H C 1
ATOM 4290 O O . ASP B 1 231 ? 59.844 30.479 37.516 1.00 28.01 231 ASP H O 1
ATOM 4295 N N . VAL B 1 232 ? 57.983 30.287 36.250 1.00 24.26 232 VAL H N 1
ATOM 4296 C CA . VAL B 1 232 ? 58.601 29.305 35.354 1.00 22.81 232 VAL H CA 1
ATOM 4297 C C . VAL B 1 232 ? 59.864 29.852 34.698 1.00 24.45 232 VAL H C 1
ATOM 4298 O O . VAL B 1 232 ? 59.974 31.044 34.414 1.00 27.79 232 VAL H O 1
ATOM 4302 N N . TRP B 1 233 ? 60.821 28.960 34.472 1.00 23.26 233 TRP H N 1
ATOM 4303 C CA . TRP B 1 233 ? 62.097 29.313 33.879 1.00 26.07 233 TRP H CA 1
ATOM 4304 C C . TRP B 1 233 ? 62.069 29.581 32.388 1.00 28.52 233 TRP H C 1
ATOM 4305 O O . TRP B 1 233 ? 63.025 30.148 31.849 1.00 25.95 233 TRP H O 1
ATOM 4316 N N . VAL B 1 234 ? 61.008 29.127 31.717 1.00 27.65 234 VAL H N 1
ATOM 4317 C CA . VAL B 1 234 ? 60.823 29.388 30.280 1.00 27.43 234 VAL H CA 1
ATOM 4318 C C . VAL B 1 234 ? 59.366 29.840 30.194 1.00 23.91 234 VAL H C 1
ATOM 4319 O O . VAL B 1 234 ? 58.457 29.139 30.668 1.00 29.21 234 VAL H O 1
ATOM 4323 N N . SER B 1 235 ? 59.145 31.027 29.629 1.00 28.22 235 SER H N 1
ATOM 4324 C CA . SER B 1 235 ? 57.800 31.594 29.552 1.00 28.41 235 SER H CA 1
ATOM 4325 C C . SER B 1 235 ? 57.004 31.177 28.312 1.00 27.30 235 SER H C 1
ATOM 4326 O O . SER B 1 235 ? 57.570 30.651 27.345 1.00 27.32 235 SER H O 1
ATOM 4329 N N . MET B 1 236 ? 55.689 31.411 28.350 1.00 26.75 236 MET H N 1
ATOM 4330 C CA . MET B 1 236 ? 54.825 31.082 27.207 1.00 30.63 236 MET H CA 1
ATOM 4331 C C . MET B 1 236 ? 55.327 31.784 25.944 1.00 26.80 236 MET H C 1
ATOM 4332 O O . MET B 1 236 ? 55.618 32.983 25.960 1.00 33.15 236 MET H O 1
ATOM 4337 N N . GLY B 1 237 ? 55.436 31.043 24.850 1.00 32.44 237 GLY H N 1
ATOM 4338 C CA . GLY B 1 237 ? 55.896 31.651 23.614 1.00 29.03 237 GLY H CA 1
ATOM 4339 C C . GLY B 1 237 ? 57.373 31.483 23.291 1.00 36.08 237 GLY H C 1
ATOM 4340 O O . GLY B 1 237 ? 57.758 31.630 22.129 1.00 32.80 237 GLY H O 1
ATOM 4341 N N . GLU B 1 238 ? 58.205 31.186 24.295 1.00 30.86 238 GLU H N 1
ATOM 4342 C CA . GLU B 1 238 ? 59.634 31.007 24.072 1.00 27.41 238 GLU H CA 1
ATOM 4343 C C . GLU B 1 238 ? 59.827 29.646 23.454 1.00 27.04 238 GLU H C 1
ATOM 4344 O O . GLU B 1 238 ? 59.056 28.724 23.742 1.00 29.98 238 GLU H O 1
ATOM 4350 N N . ALA B 1 239 ? 60.835 29.523 22.592 1.00 28.09 239 ALA H N 1
ATOM 4351 C CA . ALA B 1 239 ? 61.121 28.265 21.916 1.00 28.72 239 ALA H CA 1
ATOM 4352 C C . ALA B 1 239 ? 61.431 27.200 22.961 1.00 32.62 239 ALA H C 1
ATOM 4353 O O . ALA B 1 239 ? 62.008 27.505 24.017 1.00 31.11 239 ALA H O 1
ATOM 4355 N N . LYS B 1 240 ? 61.070 25.952 22.684 1.00 28.10 240 LYS H N 1
ATOM 4356 C CA . LYS B 1 240 ? 61.312 24.932 23.670 1.00 35.30 240 LYS H CA 1
ATOM 4357 C C . LYS B 1 240 ? 62.789 24.657 23.956 1.00 35.00 240 LYS H C 1
ATOM 4358 O O . LYS B 1 240 ? 63.108 24.053 24.988 1.00 32.27 240 LYS H O 1
ATOM 4364 N N . GLU B 1 241 ? 63.685 25.098 23.069 1.00 33.68 241 GLU H N 1
ATOM 4365 C CA . GLU B 1 241 ? 65.116 24.892 23.286 1.00 35.74 241 GLU H CA 1
ATOM 4366 C C . GLU B 1 241 ? 65.638 25.702 24.466 1.00 38.35 241 GLU H C 1
ATOM 4367 O O . GLU B 1 241 ? 66.752 25.482 24.942 1.00 41.37 241 GLU H O 1
ATOM 4373 N N . LYS B 1 242 ? 64.823 26.639 24.936 1.00 33.81 242 LYS H N 1
ATOM 4374 C CA . LYS B 1 242 ? 65.182 27.485 26.066 1.00 34.50 242 LYS H CA 1
ATOM 4375 C C . LYS B 1 242 ? 65.215 26.706 27.380 1.00 35.66 242 LYS H C 1
ATOM 4376 O O . LYS B 1 242 ? 65.863 27.121 28.338 1.00 32.53 242 LYS H O 1
ATOM 4382 N N . TRP B 1 243 ? 64.513 25.578 27.429 1.00 30.81 243 TRP H N 1
ATOM 4383 C CA . TRP B 1 243 ? 64.469 24.791 28.651 1.00 33.48 243 TRP H CA 1
ATOM 4384 C C . TRP B 1 243 ? 65.820 24.240 29.066 1.00 34.80 243 TRP H C 1
ATOM 4385 O O . TRP B 1 243 ? 66.214 24.381 30.218 1.00 32.80 243 TRP H O 1
ATOM 4396 N N . ALA B 1 244 ? 66.526 23.604 28.141 1.00 33.77 244 ALA H N 1
ATOM 4397 C CA . ALA B 1 244 ? 67.847 23.055 28.448 1.00 37.48 244 ALA H CA 1
ATOM 4398 C C . ALA B 1 244 ? 68.751 24.181 28.974 1.00 41.91 244 ALA H C 1
ATOM 4399 O O . ALA B 1 244 ? 69.301 24.114 30.075 1.00 36.70 244 ALA H O 1
ATOM 4401 N N . GLU B 1 245 ? 68.889 25.212 28.153 1.00 42.56 245 GLU H N 1
ATOM 4402 C CA . GLU B 1 245 ? 69.668 26.399 28.465 1.00 40.20 245 GLU H CA 1
ATOM 4403 C C . GLU B 1 245 ? 69.277 26.981 29.843 1.00 39.05 245 GLU H C 1
ATOM 4404 O O . GLU B 1 245 ? 70.109 27.126 30.731 1.00 37.36 245 GLU H O 1
ATOM 4410 N N . ARG B 1 246 ? 67.996 27.291 30.018 1.00 34.41 246 ARG H N 1
ATOM 4411 C CA . ARG B 1 246 ? 67.480 27.864 31.259 1.00 35.13 246 ARG H CA 1
ATOM 4412 C C . ARG B 1 246 ? 67.625 26.998 32.514 1.00 37.95 246 ARG H C 1
ATOM 4413 O O . ARG B 1 246 ? 67.940 27.514 33.597 1.00 32.51 246 ARG H O 1
ATOM 4421 N N . ILE B 1 247 ? 67.355 25.695 32.392 1.00 32.50 247 ILE H N 1
ATOM 4422 C CA . ILE B 1 247 ? 67.438 24.814 33.559 1.00 31.91 247 ILE H CA 1
ATOM 4423 C C . ILE B 1 247 ? 68.882 24.655 34.024 1.00 31.96 247 ILE H C 1
ATOM 4424 O O . ILE B 1 247 ? 69.150 24.591 35.218 1.00 36.88 247 ILE H O 1
ATOM 4429 N N . ALA B 1 248 ? 69.806 24.622 33.076 1.00 30.97 248 ALA H N 1
ATOM 4430 C CA . ALA B 1 248 ? 71.207 24.487 33.402 1.00 37.68 248 ALA H CA 1
ATOM 4431 C C . ALA B 1 248 ? 71.590 25.718 34.225 1.00 44.54 248 ALA H C 1
ATOM 4432 O O . ALA B 1 248 ? 72.303 25.637 35.233 1.00 44.37 248 ALA H O 1
ATOM 4434 N N . LEU B 1 249 ? 71.074 26.860 33.798 1.00 43.67 249 LEU H N 1
ATOM 4435 C CA . LEU B 1 249 ? 71.348 28.138 34.439 1.00 43.51 249 LEU H CA 1
ATOM 4436 C C . LEU B 1 249 ? 70.576 28.373 35.729 1.00 36.97 249 LEU H C 1
ATOM 4437 O O . LEU B 1 249 ? 71.105 28.954 36.676 1.00 35.16 249 LEU H O 1
ATOM 4442 N N . LEU B 1 250 ? 69.332 27.913 35.784 1.00 29.98 250 LEU H N 1
ATOM 4443 C CA . LEU B 1 250 ? 68.502 28.225 36.926 1.00 28.39 250 LEU H CA 1
ATOM 4444 C C . LEU B 1 250 ? 68.186 27.163 37.948 1.00 26.85 250 LEU H C 1
ATOM 4445 O O . LEU B 1 250 ? 67.593 27.482 38.989 1.00 30.13 250 LEU H O 1
ATOM 4450 N N . ARG B 1 251 ? 68.557 25.909 37.695 1.00 29.82 251 ARG H N 1
ATOM 4451 C CA . ARG B 1 251 ? 68.195 24.895 38.678 1.00 29.75 251 ARG H CA 1
ATOM 4452 C C . ARG B 1 251 ? 68.724 25.207 40.061 1.00 31.73 251 ARG H C 1
ATOM 4453 O O . ARG B 1 251 ? 68.058 24.925 41.052 1.00 32.23 251 ARG H O 1
ATOM 4461 N N . GLU B 1 252 ? 69.898 25.824 40.140 1.00 34.19 252 GLU H N 1
ATOM 4462 C CA . GLU B 1 252 ? 70.442 26.159 41.447 1.00 39.37 252 GLU H CA 1
ATOM 4463 C C . GLU B 1 252 ? 69.670 27.294 42.114 1.00 38.46 252 GLU H C 1
ATOM 4464 O O . GLU B 1 252 ? 69.885 27.578 43.291 1.00 39.39 252 GLU H O 1
ATOM 4468 N N . TYR B 1 253 ? 68.759 27.929 41.376 1.00 35.95 253 TYR H N 1
ATOM 4469 C CA . TYR B 1 253 ? 67.968 29.019 41.937 1.00 33.02 253 TYR H CA 1
ATOM 4470 C C . TYR B 1 253 ? 66.548 28.587 42.248 1.00 32.87 253 TYR H C 1
ATOM 4471 O O . TYR B 1 253 ? 65.644 29.418 42.382 1.00 31.19 253 TYR H O 1
ATOM 4480 N N . GLN B 1 254 ? 66.349 27.278 42.360 1.00 31.43 254 GLN H N 1
ATOM 4481 C CA . GLN B 1 254 ? 65.035 26.739 42.669 1.00 31.39 254 GLN H CA 1
ATOM 4482 C C . GLN B 1 254 ? 64.570 27.202 44.045 1.00 34.05 254 GLN H C 1
ATOM 4483 O O . GLN B 1 254 ? 65.371 27.297 44.968 1.00 33.40 254 GLN H O 1
ATOM 4489 N N . VAL B 1 255 ? 63.283 27.492 44.196 1.00 27.12 255 VAL H N 1
ATOM 4490 C CA . VAL B 1 255 ? 62.789 27.870 45.509 1.00 29.40 255 VAL H CA 1
ATOM 4491 C C . VAL B 1 255 ? 62.384 26.571 46.230 1.00 33.30 255 VAL H C 1
ATOM 4492 O O . VAL B 1 255 ? 61.390 25.920 45.882 1.00 32.18 255 VAL H O 1
ATOM 4496 N N . ASN B 1 256 ? 63.183 26.192 47.225 1.00 32.40 256 ASN H N 1
ATOM 4497 C CA . ASN B 1 256 ? 62.950 24.979 48.018 1.00 33.09 256 ASN H CA 1
ATOM 4498 C C . ASN B 1 256 ? 63.145 25.295 49.510 1.00 38.21 256 ASN H C 1
ATOM 4499 O O . ASN B 1 256 ? 63.511 26.409 49.865 1.00 34.93 256 ASN H O 1
ATOM 4504 N N . SER B 1 257 ? 62.920 24.318 50.381 1.00 34.55 257 SER H N 1
ATOM 4505 C CA . SER B 1 257 ? 63.074 24.545 51.823 1.00 37.18 257 SER H CA 1
ATOM 4506 C C . SER B 1 257 ? 64.412 25.151 52.264 1.00 34.22 257 SER H C 1
ATOM 4507 O O . SER B 1 257 ? 64.470 25.873 53.257 1.00 36.31 257 SER H O 1
ATOM 4510 N N . LYS B 1 258 ? 65.486 24.864 51.542 1.00 35.27 258 LYS H N 1
ATOM 4511 C CA . LYS B 1 258 ? 66.772 25.419 51.922 1.00 35.85 258 LYS H CA 1
ATOM 4512 C C . LYS B 1 258 ? 66.794 26.931 51.722 1.00 43.36 258 LYS H C 1
ATOM 4513 O O . LYS B 1 258 ? 67.365 27.658 52.535 1.00 40.13 258 LYS H O 1
ATOM 4516 N N . MET B 1 259 ? 66.183 27.407 50.636 1.00 35.76 259 MET H N 1
ATOM 4517 C CA . MET B 1 259 ? 66.146 28.847 50.360 1.00 36.89 259 MET H CA 1
ATOM 4518 C C . MET B 1 259 ? 65.246 29.546 51.365 1.00 33.92 259 MET H C 1
ATOM 4519 O O . MET B 1 259 ? 65.549 30.644 51.832 1.00 40.18 259 MET H O 1
ATOM 4524 N N . MET B 1 260 ? 64.131 28.904 51.687 1.00 32.81 260 MET H N 1
ATOM 4525 C CA . MET B 1 260 ? 63.192 29.451 52.659 1.00 34.50 260 MET H CA 1
ATOM 4526 C C . MET B 1 260 ? 63.920 29.570 54.002 1.00 40.72 260 MET H C 1
ATOM 4527 O O . MET B 1 260 ? 63.682 30.508 54.761 1.00 36.53 260 MET H O 1
ATOM 4532 N N . GLN B 1 261 ? 64.816 28.617 54.268 1.00 39.54 261 GLN H N 1
ATOM 4533 C CA . GLN B 1 261 ? 65.613 28.583 55.497 1.00 40.74 261 GLN H CA 1
ATOM 4534 C C . GLN B 1 261 ? 66.602 29.738 55.507 1.00 39.35 261 GLN H C 1
ATOM 4535 O O . GLN B 1 261 ? 66.752 30.416 56.523 1.00 42.60 261 GLN H O 1
ATOM 4541 N N . LEU B 1 262 ? 67.256 29.958 54.365 1.00 37.39 262 LEU H N 1
ATOM 4542 C CA . LEU B 1 262 ? 68.258 31.010 54.207 1.00 36.44 262 LEU H CA 1
ATOM 4543 C C . LEU B 1 262 ? 67.798 32.447 54.444 1.00 34.48 262 LEU H C 1
ATOM 4544 O O . LEU B 1 262 ? 68.632 33.340 54.604 1.00 39.26 262 LEU H O 1
ATOM 4549 N N . THR B 1 263 ? 66.487 32.673 54.466 1.00 36.51 263 THR H N 1
ATOM 4550 C CA . THR B 1 263 ? 65.982 34.016 54.704 1.00 39.12 263 THR H CA 1
ATOM 4551 C C . THR B 1 263 ? 66.107 34.355 56.195 1.00 43.17 263 THR H C 1
ATOM 4552 O O . THR B 1 263 ? 66.074 35.530 56.578 1.00 39.93 263 THR H O 1
ATOM 4556 N N . GLY B 1 264 ? 66.235 33.325 57.030 1.00 41.08 264 GLY H N 1
ATOM 4557 C CA . GLY B 1 264 ? 66.366 33.536 58.462 1.00 39.28 264 GLY H CA 1
ATOM 4558 C C . GLY B 1 264 ? 65.075 34.065 59.030 1.00 43.09 264 GLY H C 1
ATOM 4559 O O . GLY B 1 264 ? 65.026 34.475 60.191 1.00 42.65 264 GLY H O 1
ATOM 4560 N N . ASN B 1 265 ? 64.021 34.040 58.212 1.00 39.20 265 ASN H N 1
ATOM 4561 C CA . ASN B 1 265 ? 62.711 34.538 58.624 1.00 37.40 265 ASN H CA 1
ATOM 4562 C C . ASN B 1 265 ? 61.577 33.501 58.674 1.00 44.99 265 ASN H C 1
ATOM 4563 O O . ASN B 1 265 ? 61.020 33.093 57.654 1.00 42.58 265 ASN H O 1
ATOM 4568 N N . PRO B 1 266 ? 61.211 33.074 59.882 1.00 43.41 266 PRO H N 1
ATOM 4569 C CA . PRO B 1 266 ? 60.148 32.092 60.100 1.00 42.83 266 PRO H CA 1
ATOM 4570 C C . PRO B 1 266 ? 58.782 32.479 59.525 1.00 46.97 266 PRO H C 1
ATOM 4571 O O . PRO B 1 266 ? 57.909 31.621 59.340 1.00 41.71 266 PRO H O 1
ATOM 4575 N N . GLU B 1 267 ? 58.589 33.767 59.263 1.00 44.24 267 GLU H N 1
ATOM 4576 C CA . GLU B 1 267 ? 57.311 34.244 58.751 1.00 39.76 267 GLU H CA 1
ATOM 4577 C C . GLU B 1 267 ? 57.308 34.449 57.230 1.00 32.85 267 GLU H C 1
ATOM 4578 O O . GLU B 1 267 ? 56.292 34.864 56.666 1.00 34.41 267 GLU H O 1
ATOM 4584 N N . VAL B 1 268 ? 58.429 34.161 56.573 1.00 31.90 268 VAL H N 1
ATOM 4585 C CA . VAL B 1 268 ? 58.496 34.359 55.131 1.00 37.37 268 VAL H CA 1
ATOM 4586 C C . VAL B 1 268 ? 57.389 33.606 54.413 1.00 35.57 268 VAL H C 1
ATOM 4587 O O . VAL B 1 268 ? 57.060 32.465 54.748 1.00 33.97 268 VAL H O 1
ATOM 4591 N N . LYS B 1 269 ? 56.791 34.268 53.435 1.00 34.31 269 LYS H N 1
ATOM 4592 C CA . LYS B 1 269 ? 55.722 33.661 52.665 1.00 34.40 269 LYS H CA 1
ATOM 4593 C C . LYS B 1 269 ? 56.211 33.418 51.232 1.00 34.74 269 LYS H C 1
ATOM 4594 O O . LYS B 1 269 ? 57.171 34.057 50.758 1.00 34.57 269 LYS H O 1
ATOM 4600 N N . PHE B 1 270 ? 55.574 32.458 50.564 1.00 32.91 270 PHE H N 1
ATOM 4601 C CA . PHE B 1 270 ? 55.944 32.125 49.203 1.00 27.66 270 PHE H CA 1
ATOM 4602 C C . PHE B 1 270 ? 54.879 32.584 48.210 1.00 24.26 270 PHE H C 1
ATOM 4603 O O . PHE B 1 270 ? 53.676 32.349 48.426 1.00 26.20 270 PHE H O 1
ATOM 4611 N N . LEU B 1 271 ? 55.341 33.232 47.134 1.00 28.62 271 LEU H N 1
ATOM 4612 C CA . LEU B 1 271 ? 54.484 33.737 46.057 1.00 28.59 271 LEU H CA 1
ATOM 4613 C C . LEU B 1 271 ? 54.936 33.158 44.720 1.00 26.64 271 LEU H C 1
ATOM 4614 O O . LEU B 1 271 ? 56.126 32.882 44.501 1.00 24.84 271 LEU H O 1
ATOM 4619 N N . HIS B 1 272 ? 53.958 32.988 43.829 1.00 26.79 272 HIS H N 1
ATOM 4620 C CA . HIS B 1 272 ? 54.188 32.471 42.480 1.00 27.20 272 HIS H CA 1
ATOM 4621 C C . HIS B 1 272 ? 53.009 32.951 41.613 1.00 18.56 272 HIS H C 1
ATOM 4622 O O . HIS B 1 272 ? 51.838 32.732 41.951 1.00 24.62 272 HIS H O 1
ATOM 4629 N N . CYS B 1 273 ? 53.309 33.623 40.509 1.00 25.06 273 CYS H N 1
ATOM 4630 C CA . CYS B 1 273 ? 52.240 34.127 39.659 1.00 23.05 273 CYS H CA 1
ATOM 4631 C C . CYS B 1 273 ? 51.356 33.008 39.092 1.00 26.05 273 CYS H C 1
ATOM 4632 O O . CYS B 1 273 ? 50.157 33.230 38.866 1.00 24.97 273 CYS H O 1
ATOM 4635 N N . LEU B 1 274 ? 51.939 31.817 38.904 1.00 25.13 274 LEU H N 1
ATOM 4636 C CA . LEU B 1 274 ? 51.232 30.643 38.361 1.00 24.36 274 LEU H CA 1
ATOM 4637 C C . LEU B 1 274 ? 50.965 30.883 36.872 1.00 24.95 274 LEU H C 1
ATOM 4638 O O . LEU B 1 274 ? 50.974 32.020 36.428 1.00 22.51 274 LEU H O 1
ATOM 4643 N N . PRO B 1 275 ? 50.791 29.810 36.072 1.00 25.81 275 PRO H N 1
ATOM 4644 C CA . PRO B 1 275 ? 50.840 28.405 36.502 1.00 25.36 275 PRO H CA 1
ATOM 4645 C C . PRO B 1 275 ? 52.267 28.029 36.913 1.00 22.35 275 PRO H C 1
ATOM 4646 O O . PRO B 1 275 ? 53.252 28.581 36.378 1.00 25.30 275 PRO H O 1
ATOM 4650 N N . ALA B 1 276 ? 52.369 27.090 37.860 1.00 26.34 276 ALA H N 1
ATOM 4651 C CA . ALA B 1 276 ? 53.664 26.614 38.375 1.00 25.93 276 ALA H CA 1
ATOM 4652 C C . ALA B 1 276 ? 53.904 25.146 38.050 1.00 24.48 276 ALA H C 1
ATOM 4653 O O . ALA B 1 276 ? 52.952 24.363 37.973 1.00 26.12 276 ALA H O 1
ATOM 4655 N N . PHE B 1 277 ? 55.175 24.792 37.855 1.00 25.17 277 PHE H N 1
ATOM 4656 C CA . PHE B 1 277 ? 55.604 23.406 37.613 1.00 21.67 277 PHE H CA 1
ATOM 4657 C C . PHE B 1 277 ? 56.200 22.926 38.950 1.00 25.37 277 PHE H C 1
ATOM 4658 O O . PHE B 1 277 ? 57.420 22.954 39.136 1.00 27.49 277 PHE H O 1
ATOM 4666 N N . HIS B 1 278 ? 55.350 22.488 39.876 1.00 24.99 278 HIS H N 1
ATOM 4667 C CA . HIS B 1 278 ? 55.836 22.055 41.192 1.00 27.49 278 HIS H CA 1
ATOM 4668 C C . HIS B 1 278 ? 55.735 20.554 41.481 1.00 31.53 278 HIS H C 1
ATOM 4669 O O . HIS B 1 278 ? 56.035 20.121 42.589 1.00 31.07 278 HIS H O 1
ATOM 4676 N N . ASP B 1 279 ? 55.295 19.771 40.500 1.00 27.90 279 ASP H N 1
ATOM 4677 C CA . ASP B 1 279 ? 55.160 18.321 40.656 1.00 26.86 279 ASP H CA 1
ATOM 4678 C C . ASP B 1 279 ? 55.037 17.725 39.252 1.00 30.46 279 ASP H C 1
ATOM 4679 O O . ASP B 1 279 ? 55.324 18.411 38.253 1.00 27.81 279 ASP H O 1
ATOM 4684 N N . ASP B 1 280 ? 54.615 16.469 39.160 1.00 28.54 280 ASP H N 1
ATOM 4685 C CA . ASP B 1 280 ? 54.513 15.842 37.856 1.00 33.04 280 ASP H CA 1
ATOM 4686 C C . ASP B 1 280 ? 53.060 15.694 37.413 1.00 32.47 280 ASP H C 1
ATOM 4687 O O . ASP B 1 280 ? 52.731 14.815 36.617 1.00 33.60 280 ASP H O 1
ATOM 4692 N N . GLN B 1 281 ? 52.196 16.579 37.905 1.00 27.12 281 GLN H N 1
ATOM 4693 C CA . GLN B 1 281 ? 50.785 16.503 37.580 1.00 28.31 281 GLN H CA 1
ATOM 4694 C C . GLN B 1 281 ? 50.300 17.319 36.380 1.00 27.51 281 GLN H C 1
ATOM 4695 O O . GLN B 1 281 ? 49.114 17.643 36.277 1.00 29.95 281 GLN H O 1
ATOM 4701 N N . THR B 1 282 ? 51.224 17.645 35.483 1.00 25.98 282 THR H N 1
ATOM 4702 C CA . THR B 1 282 ? 50.915 18.349 34.244 1.00 29.31 282 THR H CA 1
ATOM 4703 C C . THR B 1 282 ? 51.717 17.618 33.150 1.00 32.27 282 THR H C 1
ATOM 4704 O O . THR B 1 282 ? 52.767 17.017 33.416 1.00 28.44 282 THR H O 1
ATOM 4708 N N . THR B 1 283 ? 51.243 17.661 31.917 1.00 31.04 283 THR H N 1
ATOM 4709 C CA . THR B 1 283 ? 51.971 17.004 30.843 1.00 32.68 283 THR H CA 1
ATOM 4710 C C . THR B 1 283 ? 53.419 17.491 30.686 1.00 28.14 283 THR H C 1
ATOM 4711 O O . THR B 1 283 ? 54.373 16.693 30.659 1.00 30.01 283 THR H O 1
ATOM 4715 N N . LEU B 1 284 ? 53.567 18.806 30.549 1.00 28.87 284 LEU H N 1
ATOM 4716 C CA . LEU B 1 284 ? 54.866 19.423 30.348 1.00 26.78 284 LEU H CA 1
ATOM 4717 C C . LEU B 1 284 ? 55.749 19.332 31.605 1.00 29.17 284 LEU H C 1
ATOM 4718 O O . LEU B 1 284 ? 56.980 19.177 31.508 1.00 30.22 284 LEU H O 1
ATOM 4723 N N . GLY B 1 285 ? 55.119 19.429 32.778 1.00 28.43 285 GLY H N 1
ATOM 4724 C CA . GLY B 1 285 ? 55.870 19.321 34.018 1.00 30.80 285 GLY H CA 1
ATOM 4725 C C . GLY B 1 285 ? 56.539 17.953 34.187 1.00 30.19 285 GLY H C 1
ATOM 4726 O O . GLY B 1 285 ? 57.697 17.862 34.616 1.00 31.32 285 GLY H O 1
ATOM 4727 N N . LYS B 1 286 ? 55.801 16.889 33.859 1.00 31.30 286 LYS H N 1
ATOM 4728 C CA . LYS B 1 286 ? 56.324 15.528 33.959 1.00 29.78 286 LYS H CA 1
ATOM 4729 C C . LYS B 1 286 ? 57.410 15.297 32.911 1.00 28.17 286 LYS H C 1
ATOM 4730 O O . LYS B 1 286 ? 58.410 14.620 33.163 1.00 28.49 286 LYS H O 1
ATOM 4736 N N . LYS B 1 287 ? 57.191 15.869 31.731 1.00 30.06 287 LYS H N 1
ATOM 4737 C CA . LYS B 1 287 ? 58.128 15.782 30.616 1.00 30.05 287 LYS H CA 1
ATOM 4738 C C . LYS B 1 287 ? 59.492 16.317 31.067 1.00 30.06 287 LYS H C 1
ATOM 4739 O O . LYS B 1 287 ? 60.504 15.616 31.001 1.00 32.30 287 LYS H O 1
ATOM 4745 N N . MET B 1 288 ? 59.501 17.552 31.561 1.00 29.37 288 MET H N 1
ATOM 4746 C CA . MET B 1 288 ? 60.729 18.218 32.016 1.00 29.48 288 MET H CA 1
ATOM 4747 C C . MET B 1 288 ? 61.344 17.617 33.290 1.00 27.19 288 MET H C 1
ATOM 4748 O O . MET B 1 288 ? 62.562 17.643 33.468 1.00 29.83 288 MET H O 1
ATOM 4753 N N . ALA B 1 289 ? 60.497 17.087 34.174 1.00 27.17 289 ALA H N 1
ATOM 4754 C CA . ALA B 1 289 ? 60.971 16.434 35.400 1.00 27.65 289 ALA H CA 1
ATOM 4755 C C . ALA B 1 289 ? 61.885 15.277 34.986 1.00 32.57 289 ALA H C 1
ATOM 4756 O O . ALA B 1 289 ? 62.982 15.123 35.524 1.00 28.67 289 ALA H O 1
ATOM 4758 N N . GLU B 1 290 ? 61.441 14.474 34.017 1.00 30.67 290 GLU H N 1
ATOM 4759 C CA . GLU B 1 290 ? 62.241 13.339 33.557 1.00 28.02 290 GLU H CA 1
ATOM 4760 C C . GLU B 1 290 ? 63.389 13.759 32.668 1.00 29.02 290 GLU H C 1
ATOM 4761 O O . GLU B 1 290 ? 64.492 13.265 32.824 1.00 29.95 290 GLU H O 1
ATOM 4767 N N . GLU B 1 291 ? 63.141 14.667 31.730 1.00 26.33 291 GLU H N 1
ATOM 4768 C CA . GLU B 1 291 ? 64.199 15.112 30.813 1.00 28.91 291 GLU H CA 1
ATOM 4769 C C . GLU B 1 291 ? 65.374 15.774 31.507 1.00 31.87 291 GLU H C 1
ATOM 4770 O O . GLU B 1 291 ? 66.500 15.721 31.020 1.00 33.36 291 GLU H O 1
ATOM 4776 N N . PHE B 1 292 ? 65.120 16.386 32.655 1.00 31.26 292 PHE H N 1
ATOM 4777 C CA . PHE B 1 292 ? 66.170 17.106 33.348 1.00 34.42 292 PHE H CA 1
ATOM 4778 C C . PHE B 1 292 ? 66.422 16.688 34.788 1.00 33.63 292 PHE H C 1
ATOM 4779 O O . PHE B 1 292 ? 67.088 17.405 35.529 1.00 33.01 292 PHE H O 1
ATOM 4787 N N . GLY B 1 293 ? 65.893 15.536 35.185 1.00 33.92 293 GLY H N 1
ATOM 4788 C CA . GLY B 1 293 ? 66.104 15.056 36.542 1.00 34.62 293 GLY H CA 1
ATOM 4789 C C . GLY B 1 293 ? 65.675 16.012 37.641 1.00 38.54 293 GLY H C 1
ATOM 4790 O O . GLY B 1 293 ? 66.390 16.201 38.628 1.00 37.53 293 GLY H O 1
ATOM 4791 N N . LEU B 1 294 ? 64.506 16.623 37.473 1.00 35.51 294 LEU H N 1
ATOM 4792 C CA . LEU B 1 294 ? 63.969 17.550 38.456 1.00 33.20 294 LEU H CA 1
ATOM 4793 C C . LEU B 1 294 ? 62.716 16.927 39.033 1.00 36.12 294 LEU H C 1
ATOM 4794 O O . LEU B 1 294 ? 61.612 17.143 38.548 1.00 30.39 294 LEU H O 1
ATOM 4799 N N . HIS B 1 295 ? 62.904 16.126 40.073 1.00 30.41 295 HIS H N 1
ATOM 4800 C CA . HIS B 1 295 ? 61.790 15.451 40.725 1.00 33.70 295 HIS H CA 1
ATOM 4801 C C . HIS B 1 295 ? 61.436 16.223 42.004 1.00 36.40 295 HIS H C 1
ATOM 4802 O O . HIS B 1 295 ? 62.314 16.645 42.762 1.00 41.33 295 HIS H O 1
ATOM 4809 N N . GLY B 1 296 ? 60.149 16.437 42.230 1.00 34.18 296 GLY H N 1
ATOM 4810 C CA . GLY B 1 296 ? 59.744 17.197 43.398 1.00 34.93 296 GLY H CA 1
ATOM 4811 C C . GLY B 1 296 ? 59.380 18.647 43.075 1.00 30.19 296 GLY H C 1
ATOM 4812 O O . GLY B 1 296 ? 58.945 19.387 43.957 1.00 31.96 296 GLY H O 1
ATOM 4813 N N . GLY B 1 297 ? 59.540 19.050 41.816 1.00 28.85 297 GLY H N 1
ATOM 4814 C CA . GLY B 1 297 ? 59.212 20.409 41.419 1.00 26.51 297 GLY H CA 1
ATOM 4815 C C . GLY B 1 297 ? 60.346 21.002 40.603 1.00 25.48 297 GLY H C 1
ATOM 4816 O O . GLY B 1 297 ? 61.478 20.494 40.619 1.00 28.88 297 GLY H O 1
ATOM 4817 N N . MET B 1 298 ? 60.047 22.067 39.864 1.00 24.62 298 MET H N 1
ATOM 4818 C CA . MET B 1 298 ? 61.074 22.716 39.063 1.00 23.74 298 MET H CA 1
ATOM 4819 C C . MET B 1 298 ? 61.454 24.060 39.715 1.00 30.05 298 MET H C 1
ATOM 4820 O O . MET B 1 298 ? 62.228 24.064 40.671 1.00 28.06 298 MET H O 1
ATOM 4825 N N . GLU B 1 299 ? 60.906 25.186 39.248 1.00 30.65 299 GLU H N 1
ATOM 4826 C CA . GLU B 1 299 ? 61.256 26.490 39.823 1.00 30.04 299 GLU H CA 1
ATOM 4827 C C . GLU B 1 299 ? 60.984 26.574 41.332 1.00 32.19 299 GLU H C 1
ATOM 4828 O O . GLU B 1 299 ? 61.578 27.408 42.037 1.00 31.14 299 GLU H O 1
ATOM 4834 N N . VAL B 1 300 ? 60.076 25.715 41.806 1.00 28.24 300 VAL H N 1
ATOM 4835 C CA . VAL B 1 300 ? 59.713 25.613 43.226 1.00 30.59 300 VAL H CA 1
ATOM 4836 C C . VAL B 1 300 ? 59.346 24.160 43.522 1.00 34.88 300 VAL H C 1
ATOM 4837 O O . VAL B 1 300 ? 58.804 23.457 42.662 1.00 31.39 300 VAL H O 1
ATOM 4841 N N . THR B 1 301 ? 59.653 23.696 44.730 1.00 29.87 301 THR H N 1
ATOM 4842 C CA . THR B 1 301 ? 59.324 22.317 45.086 1.00 29.66 301 THR H CA 1
ATOM 4843 C C . THR B 1 301 ? 57.873 22.218 45.502 1.00 25.73 301 THR H C 1
ATOM 4844 O O . THR B 1 301 ? 57.268 23.218 45.918 1.00 30.86 301 THR H O 1
ATOM 4848 N N . ASP B 1 302 ? 57.304 21.014 45.392 1.00 26.82 302 ASP H N 1
ATOM 4849 C CA . ASP B 1 302 ? 55.900 20.814 45.785 1.00 23.46 302 ASP H CA 1
ATOM 4850 C C . ASP B 1 302 ? 55.816 21.045 47.292 1.00 30.43 302 ASP H C 1
ATOM 4851 O O . ASP B 1 302 ? 54.796 21.515 47.809 1.00 27.96 302 ASP H O 1
ATOM 4856 N N . GLU B 1 303 ? 56.910 20.715 47.980 1.00 28.88 303 GLU H N 1
ATOM 4857 C CA . GLU B 1 303 ? 57.022 20.888 49.427 1.00 31.36 303 GLU H CA 1
ATOM 4858 C C . GLU B 1 303 ? 56.771 22.348 49.837 1.00 28.65 303 GLU H C 1
ATOM 4859 O O . GLU B 1 303 ? 55.911 22.625 50.685 1.00 34.55 303 GLU H O 1
ATOM 4865 N N . VAL B 1 304 ? 57.520 23.273 49.240 1.00 30.53 304 VAL H N 1
ATOM 4866 C CA . VAL B 1 304 ? 57.324 24.693 49.534 1.00 29.82 304 VAL H CA 1
ATOM 4867 C C . VAL B 1 304 ? 55.958 25.130 48.991 1.00 29.59 304 VAL H C 1
ATOM 4868 O O . VAL B 1 304 ? 55.171 25.767 49.699 1.00 28.01 304 VAL H O 1
ATOM 4872 N N . PHE B 1 305 ? 55.665 24.754 47.745 1.00 30.01 305 PHE H N 1
ATOM 4873 C CA . PHE B 1 305 ? 54.400 25.123 47.111 1.00 26.79 305 PHE H CA 1
ATOM 4874 C C . PHE B 1 305 ? 53.183 24.770 47.947 1.00 30.87 305 PHE H C 1
ATOM 4875 O O . PHE B 1 305 ? 52.216 25.533 47.998 1.00 29.25 305 PHE H O 1
ATOM 4883 N N . GLU B 1 306 ? 53.212 23.613 48.601 1.00 31.22 306 GLU H N 1
ATOM 4884 C CA . GLU B 1 306 ? 52.053 23.199 49.387 1.00 27.58 306 GLU H CA 1
ATOM 4885 C C . GLU B 1 306 ? 52.178 23.472 50.885 1.00 29.59 306 GLU H C 1
ATOM 4886 O O . GLU B 1 306 ? 51.247 23.177 51.646 1.00 32.71 306 GLU H O 1
ATOM 4892 N N . SER B 1 307 ? 53.317 24.046 51.288 1.00 34.17 307 SER H N 1
ATOM 4893 C CA . SER B 1 307 ? 53.616 24.383 52.690 1.00 34.94 307 SER H CA 1
ATOM 4894 C C . SER B 1 307 ? 52.726 25.500 53.237 1.00 38.58 307 SER H C 1
ATOM 4895 O O . SER B 1 307 ? 52.023 26.187 52.484 1.00 33.69 307 SER H O 1
ATOM 4898 N N . ALA B 1 308 ? 52.770 25.691 54.556 1.00 35.40 308 ALA H N 1
ATOM 4899 C CA . ALA B 1 308 ? 51.975 26.734 55.204 1.00 34.60 308 ALA H CA 1
ATOM 4900 C C . ALA B 1 308 ? 52.417 28.130 54.749 1.00 30.21 308 ALA H C 1
ATOM 4901 O O . ALA B 1 308 ? 51.616 29.056 54.748 1.00 37.38 308 ALA H O 1
ATOM 4903 N N . ALA B 1 309 ? 53.683 28.273 54.357 1.00 29.07 309 ALA H N 1
ATOM 4904 C CA . ALA B 1 309 ? 54.215 29.551 53.898 1.00 31.46 309 ALA H CA 1
ATOM 4905 C C . ALA B 1 309 ? 53.655 30.002 52.539 1.00 33.33 309 ALA H C 1
ATOM 4906 O O . ALA B 1 309 ? 53.712 31.190 52.182 1.00 28.91 309 ALA H O 1
ATOM 4908 N N . SER B 1 310 ? 53.119 29.053 51.778 1.00 30.41 310 SER H N 1
ATOM 4909 C CA . SER B 1 310 ? 52.598 29.362 50.453 1.00 26.71 310 SER H CA 1
ATOM 4910 C C . SER B 1 310 ? 51.290 30.131 50.461 1.00 24.34 310 SER H C 1
ATOM 4911 O O . SER B 1 310 ? 50.305 29.688 51.062 1.00 28.17 310 SER H O 1
ATOM 4914 N N . ILE B 1 311 ? 51.263 31.285 49.798 1.00 25.96 311 ILE H N 1
ATOM 4915 C CA . ILE B 1 311 ? 50.011 32.060 49.729 1.00 21.64 311 ILE H CA 1
ATOM 4916 C C . ILE B 1 311 ? 49.594 32.318 48.258 1.00 27.89 311 ILE H C 1
ATOM 4917 O O . ILE B 1 311 ? 48.865 33.273 47.968 1.00 27.02 311 ILE H O 1
ATOM 4922 N N . VAL B 1 312 ? 50.040 31.447 47.347 1.00 27.23 312 VAL H N 1
ATOM 4923 C CA . VAL B 1 312 ? 49.747 31.609 45.924 1.00 25.47 312 VAL H CA 1
ATOM 4924 C C . VAL B 1 312 ? 48.271 31.627 45.547 1.00 26.25 312 VAL H C 1
ATOM 4925 O O . VAL B 1 312 ? 47.898 32.217 44.536 1.00 27.69 312 VAL H O 1
ATOM 4929 N N . PHE B 1 313 ? 47.412 31.006 46.340 1.00 27.44 313 PHE H N 1
ATOM 4930 C CA . PHE B 1 313 ? 46.010 31.035 45.972 1.00 28.28 313 PHE H CA 1
ATOM 4931 C C . PHE B 1 313 ? 45.314 32.303 46.443 1.00 32.08 313 PHE H C 1
ATOM 4932 O O . PHE B 1 313 ? 44.267 32.684 45.912 1.00 27.85 313 PHE H O 1
ATOM 4940 N N . ASP B 1 314 ? 45.910 32.982 47.421 1.00 31.58 314 ASP H N 1
ATOM 4941 C CA . ASP B 1 314 ? 45.349 34.252 47.882 1.00 27.73 314 ASP H CA 1
ATOM 4942 C C . ASP B 1 314 ? 45.746 35.259 46.797 1.00 24.06 314 ASP H C 1
ATOM 4943 O O . ASP B 1 314 ? 44.981 36.146 46.427 1.00 28.07 314 ASP H O 1
ATOM 4948 N N . GLN B 1 315 ? 46.973 35.088 46.318 1.00 24.28 315 GLN H N 1
ATOM 4949 C CA . GLN B 1 315 ? 47.574 35.891 45.268 1.00 28.09 315 GLN H CA 1
ATOM 4950 C C . GLN B 1 315 ? 46.745 35.738 43.979 1.00 30.46 315 GLN H C 1
ATOM 4951 O O . GLN B 1 315 ? 46.410 36.719 43.317 1.00 29.07 315 GLN H O 1
ATOM 4957 N N . ALA B 1 316 ? 46.410 34.497 43.638 1.00 29.70 316 ALA H N 1
ATOM 4958 C CA . ALA B 1 316 ? 45.632 34.219 42.439 1.00 25.57 316 ALA H CA 1
ATOM 4959 C C . ALA B 1 316 ? 44.260 34.868 42.536 1.00 27.64 316 ALA H C 1
ATOM 4960 O O . ALA B 1 316 ? 43.792 35.478 41.580 1.00 28.64 316 ALA H O 1
ATOM 4962 N N . GLU B 1 317 ? 43.608 34.735 43.687 1.00 23.74 317 GLU H N 1
ATOM 4963 C CA . GLU B 1 317 ? 42.298 35.343 43.881 1.00 27.47 317 GLU H CA 1
ATOM 4964 C C . GLU B 1 317 ? 42.341 36.858 43.645 1.00 30.19 317 GLU H C 1
ATOM 4965 O O . GLU B 1 317 ? 41.427 37.439 43.039 1.00 25.23 317 GLU H O 1
ATOM 4971 N N . ASN B 1 318 ? 43.399 37.491 44.142 1.00 25.94 318 ASN H N 1
ATOM 4972 C CA . ASN B 1 318 ? 43.544 38.932 44.007 1.00 24.89 318 ASN H CA 1
ATOM 4973 C C . ASN B 1 318 ? 43.729 39.387 42.579 1.00 29.24 318 ASN H C 1
ATOM 4974 O O . ASN B 1 318 ? 43.639 40.580 42.296 1.00 27.64 318 ASN H O 1
ATOM 4979 N N . ARG B 1 319 ? 44.007 38.443 41.681 1.00 22.28 319 ARG H N 1
ATOM 4980 C CA . ARG B 1 319 ? 44.143 38.792 40.268 1.00 28.47 319 ARG H CA 1
ATOM 4981 C C . ARG B 1 319 ? 42.799 39.371 39.805 1.00 26.63 319 ARG H C 1
ATOM 4982 O O . ARG B 1 319 ? 42.756 40.320 39.018 1.00 27.99 319 ARG H O 1
ATOM 4990 N N . MET B 1 320 ? 41.703 38.798 40.301 1.00 25.61 320 MET H N 1
ATOM 4991 C CA . MET B 1 320 ? 40.389 39.231 39.869 1.00 29.50 320 MET H CA 1
ATOM 4992 C C . MET B 1 320 ? 39.988 40.574 40.475 1.00 31.28 320 MET H C 1
ATOM 4993 O O . MET B 1 320 ? 39.419 41.443 39.781 1.00 27.89 320 MET H O 1
ATOM 4998 N N . HIS B 1 321 ? 40.290 40.753 41.763 1.00 26.64 321 HIS H N 1
ATOM 4999 C CA . HIS B 1 321 ? 39.930 41.999 42.425 1.00 29.38 321 HIS H CA 1
ATOM 5000 C C . HIS B 1 321 ? 40.690 43.196 41.837 1.00 23.59 321 HIS H C 1
ATOM 5001 O O . HIS B 1 321 ? 40.096 44.263 41.625 1.00 28.50 321 HIS H O 1
ATOM 5008 N N . THR B 1 322 ? 41.981 43.029 41.551 1.00 27.62 322 THR H N 1
ATOM 5009 C CA . THR B 1 322 ? 42.751 44.125 40.994 1.00 26.97 322 THR H CA 1
ATOM 5010 C C . THR B 1 322 ? 42.380 44.390 39.542 1.00 29.90 322 THR H C 1
ATOM 5011 O O . THR B 1 322 ? 42.405 45.537 39.109 1.00 29.17 322 THR H O 1
ATOM 5015 N N . ILE B 1 323 ? 42.027 43.349 38.785 1.00 28.01 323 ILE H N 1
ATOM 5016 C CA . ILE B 1 323 ? 41.635 43.559 37.391 1.00 24.72 323 ILE H CA 1
ATOM 5017 C C . ILE B 1 323 ? 40.287 44.299 37.360 1.00 26.71 323 ILE H C 1
ATOM 5018 O O . ILE B 1 323 ? 40.046 45.139 36.486 1.00 28.59 323 ILE H O 1
ATOM 5023 N N . LYS B 1 324 ? 39.425 44.004 38.330 1.00 24.50 324 LYS H N 1
ATOM 5024 C CA . LYS B 1 324 ? 38.139 44.676 38.421 1.00 23.45 324 LYS H CA 1
ATOM 5025 C C . LYS B 1 324 ? 38.405 46.173 38.661 1.00 27.39 324 LYS H C 1
ATOM 5026 O O . LYS B 1 324 ? 37.781 47.032 38.037 1.00 27.41 324 LYS H O 1
ATOM 5032 N N . ALA B 1 325 ? 39.356 46.482 39.545 1.00 24.82 325 ALA H N 1
ATOM 5033 C CA . ALA B 1 325 ? 39.695 47.872 39.851 1.00 29.14 325 ALA H CA 1
ATOM 5034 C C . ALA B 1 325 ? 40.202 48.609 38.601 1.00 30.48 325 ALA H C 1
ATOM 5035 O O . ALA B 1 325 ? 39.820 49.763 38.348 1.00 27.58 325 ALA H O 1
ATOM 5037 N N . VAL B 1 326 ? 41.064 47.961 37.822 1.00 27.85 326 VAL H N 1
ATOM 5038 C CA . VAL B 1 326 ? 41.554 48.592 36.605 1.00 30.12 326 VAL H CA 1
ATOM 5039 C C . VAL B 1 326 ? 40.403 48.953 35.658 1.00 28.42 326 VAL H C 1
ATOM 5040 O O . VAL B 1 326 ? 40.377 50.064 35.126 1.00 30.76 326 VAL H O 1
ATOM 5044 N N . MET B 1 327 ? 39.460 48.030 35.455 1.00 26.98 327 MET H N 1
ATOM 5045 C CA . MET B 1 327 ? 38.337 48.283 34.553 1.00 27.58 327 MET H CA 1
ATOM 5046 C C . MET B 1 327 ? 37.390 49.329 35.106 1.00 32.39 327 MET H C 1
ATOM 5047 O O . MET B 1 327 ? 36.897 50.180 34.366 1.00 29.08 327 MET H O 1
ATOM 5052 N N . VAL B 1 328 ? 37.123 49.281 36.404 1.00 28.56 328 VAL H N 1
ATOM 5053 C CA . VAL B 1 328 ? 36.238 50.279 37.001 1.00 31.24 328 VAL H CA 1
ATOM 5054 C C . VAL B 1 328 ? 36.861 51.683 36.952 1.00 31.72 328 VAL H C 1
ATOM 5055 O O . VAL B 1 328 ? 36.195 52.657 36.605 1.00 33.48 328 VAL H O 1
ATOM 5059 N N . ALA B 1 329 ? 38.147 51.767 37.290 1.00 31.50 329 ALA H N 1
ATOM 5060 C CA . ALA B 1 329 ? 38.869 53.031 37.305 1.00 32.98 329 ALA H CA 1
ATOM 5061 C C . ALA B 1 329 ? 38.979 53.656 35.924 1.00 34.40 329 ALA H C 1
ATOM 5062 O O . ALA B 1 329 ? 38.799 54.862 35.775 1.00 31.73 329 ALA H O 1
ATOM 5064 N N . THR B 1 330 ? 39.273 52.849 34.909 1.00 30.62 330 THR H N 1
ATOM 5065 C CA . THR B 1 330 ? 39.423 53.397 33.570 1.00 28.73 330 THR H CA 1
ATOM 5066 C C . THR B 1 330 ? 38.135 53.560 32.769 1.00 29.71 330 THR H C 1
ATOM 5067 O O . THR B 1 330 ? 38.105 54.329 31.804 1.00 28.64 330 THR H O 1
ATOM 5071 N N . LEU B 1 331 ? 37.061 52.887 33.179 1.00 30.67 331 LEU H N 1
ATOM 5072 C CA . LEU B 1 331 ? 35.808 52.970 32.426 1.00 34.70 331 LEU H CA 1
ATOM 5073 C C . LEU B 1 331 ? 34.661 53.732 33.097 1.00 33.69 331 LEU H C 1
ATOM 5074 O O . LEU B 1 331 ? 33.626 54.005 32.457 1.00 36.42 331 LEU H O 1
ATOM 5079 N N . SER B 1 332 ? 34.823 54.062 34.377 1.00 35.87 332 SER H N 1
ATOM 5080 C CA . SER B 1 332 ? 33.795 54.827 35.088 1.00 39.41 332 SER H CA 1
ATOM 5081 C C . SER B 1 332 ? 34.385 55.911 36.010 1.00 42.83 332 SER H C 1
ATOM 5082 O O . SER B 1 332 ? 35.576 55.891 36.355 1.00 41.41 332 SER H O 1
ATOM 5085 N N . LYS B 1 333 ? 33.533 56.864 36.384 1.00 49.27 333 LYS H N 1
ATOM 5086 C CA . LYS B 1 333 ? 33.915 57.976 37.252 1.00 56.51 333 LYS H CA 1
ATOM 5087 C C . LYS B 1 333 ? 33.059 58.012 38.508 1.00 61.44 333 LYS H C 1
ATOM 5088 O O . LYS B 1 333 ? 33.609 57.746 39.601 1.00 66.36 333 LYS H O 1
ATOM 5095 N N . SER C 1 1 ? 6.047 42.856 11.718 1.00 70.21 1 SER I N 1
ATOM 5096 C CA . SER C 1 1 ? 6.486 41.547 11.160 1.00 69.39 1 SER I CA 1
ATOM 5097 C C . SER C 1 1 ? 6.864 41.645 9.674 1.00 67.30 1 SER I C 1
ATOM 5098 O O . SER C 1 1 ? 7.240 42.717 9.178 1.00 68.82 1 SER I O 1
ATOM 5101 N N . GLY C 1 2 ? 6.735 40.517 8.976 1.00 62.26 2 GLY I N 1
ATOM 5102 C CA . GLY C 1 2 ? 7.098 40.421 7.569 1.00 53.60 2 GLY I CA 1
ATOM 5103 C C . GLY C 1 2 ? 8.476 39.799 7.640 1.00 44.73 2 GLY I C 1
ATOM 5104 O O . GLY C 1 2 ? 8.911 39.032 6.775 1.00 45.09 2 GLY I O 1
ATOM 5105 N N . PHE C 1 3 ? 9.145 40.144 8.732 1.00 40.48 3 PHE I N 1
ATOM 5106 C CA . PHE C 1 3 ? 10.485 39.678 9.040 1.00 38.87 3 PHE I CA 1
ATOM 5107 C C . PHE C 1 3 ? 10.408 38.640 10.147 1.00 36.25 3 PHE I C 1
ATOM 5108 O O . PHE C 1 3 ? 11.336 37.856 10.324 1.00 30.43 3 PHE I O 1
ATOM 5116 N N . TYR C 1 4 ? 9.293 38.631 10.877 1.00 35.16 4 TYR I N 1
ATOM 5117 C CA . TYR C 1 4 ? 9.121 37.713 12.004 1.00 35.00 4 TYR I CA 1
ATOM 5118 C C . TYR C 1 4 ? 9.448 36.245 11.730 1.00 35.33 4 TYR I C 1
ATOM 5119 O O . TYR C 1 4 ? 8.757 35.562 10.964 1.00 33.49 4 TYR I O 1
ATOM 5128 N N . HIS C 1 5 ? 10.512 35.785 12.398 1.00 30.69 5 HIS I N 1
ATOM 5129 C CA . HIS C 1 5 ? 11.057 34.435 12.289 1.00 33.67 5 HIS I CA 1
ATOM 5130 C C . HIS C 1 5 ? 11.502 34.051 10.889 1.00 32.52 5 HIS I C 1
ATOM 5131 O O . HIS C 1 5 ? 11.627 32.864 10.558 1.00 31.57 5 HIS I O 1
ATOM 5138 N N . LYS C 1 6 ? 11.768 35.058 10.068 1.00 29.50 6 LYS I N 1
ATOM 5139 C CA . LYS C 1 6 ? 12.234 34.795 8.725 1.00 34.41 6 LYS I CA 1
ATOM 5140 C C . LYS C 1 6 ? 13.750 34.553 8.848 1.00 30.22 6 LYS I C 1
ATOM 5141 O O . LYS C 1 6 ? 14.423 35.136 9.701 1.00 31.76 6 LYS I O 1
ATOM 5147 N N . HIS C 1 7 ? 14.275 33.659 8.031 1.00 30.98 7 HIS I N 1
ATOM 5148 C CA . HIS C 1 7 ? 15.693 33.398 8.045 1.00 33.59 7 HIS I CA 1
ATOM 5149 C C . HIS C 1 7 ? 16.366 34.534 7.262 1.00 35.01 7 HIS I C 1
ATOM 5150 O O . HIS C 1 7 ? 15.684 35.272 6.551 1.00 31.96 7 HIS I O 1
ATOM 5157 N N . PHE C 1 8 ? 17.681 34.709 7.411 1.00 28.45 8 PHE I N 1
ATOM 5158 C CA . PHE C 1 8 ? 18.393 35.739 6.642 1.00 26.22 8 PHE I CA 1
ATOM 5159 C C . PHE C 1 8 ? 19.581 35.003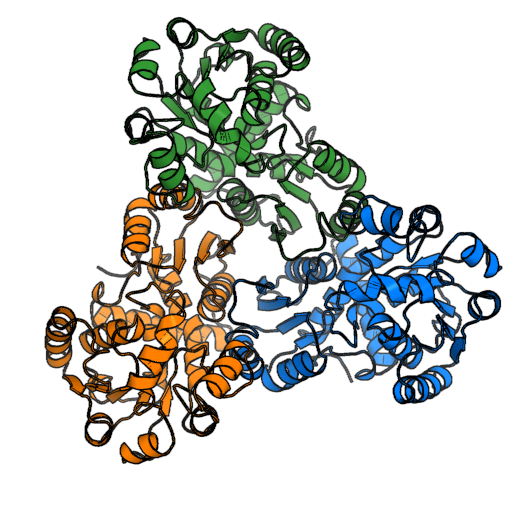 6.022 1.00 29.48 8 PHE I C 1
ATOM 5160 O O . PHE C 1 8 ? 20.699 35.045 6.543 1.00 30.64 8 PHE I O 1
ATOM 5168 N N . LEU C 1 9 ? 19.338 34.337 4.895 1.00 23.89 9 LEU I N 1
ATOM 5169 C CA . LEU C 1 9 ? 20.360 33.510 4.267 1.00 26.50 9 LEU I CA 1
ATOM 5170 C C . LEU C 1 9 ? 21.073 34.087 3.034 1.00 28.92 9 LEU I C 1
ATOM 5171 O O . LEU C 1 9 ? 22.160 33.619 2.654 1.00 30.64 9 LEU I O 1
ATOM 5176 N N . LYS C 1 10 ? 20.443 35.084 2.413 1.00 29.46 10 LYS I N 1
ATOM 5177 C CA . LYS C 1 10 ? 20.968 35.768 1.230 1.00 29.34 10 LYS I CA 1
ATOM 5178 C C . LYS C 1 10 ? 20.004 36.910 0.965 1.00 33.58 10 LYS I C 1
ATOM 5179 O O . LYS C 1 10 ? 18.880 36.878 1.453 1.00 28.46 10 LYS I O 1
ATOM 5185 N N . LEU C 1 11 ? 20.435 37.921 0.211 1.00 27.03 11 LEU I N 1
ATOM 5186 C CA . LEU C 1 11 ? 19.586 39.096 -0.028 1.00 32.63 11 LEU I CA 1
ATOM 5187 C C . LEU C 1 11 ? 18.381 38.922 -0.951 1.00 30.32 11 LEU I C 1
ATOM 5188 O O . LEU C 1 11 ? 17.364 39.576 -0.745 1.00 33.90 11 LEU I O 1
ATOM 5193 N N . LEU C 1 12 ? 18.485 38.065 -1.963 1.00 33.35 12 LEU I N 1
ATOM 5194 C CA . LEU C 1 12 ? 17.359 37.868 -2.871 1.00 37.37 12 LEU I CA 1
ATOM 5195 C C . LEU C 1 12 ? 16.148 37.244 -2.177 1.00 39.42 12 LEU I C 1
ATOM 5196 O O . LEU C 1 12 ? 15.105 37.047 -2.793 1.00 37.63 12 LEU I O 1
ATOM 5201 N N . ASP C 1 13 ? 16.272 36.929 -0.896 1.00 35.50 13 ASP I N 1
ATOM 5202 C CA . ASP C 1 13 ? 15.152 36.368 -0.172 1.00 34.18 13 ASP I CA 1
ATOM 5203 C C . ASP C 1 13 ? 14.300 37.507 0.368 1.00 35.01 13 ASP I C 1
ATOM 5204 O O . ASP C 1 13 ? 13.317 37.275 1.088 1.00 37.57 13 ASP I O 1
ATOM 5209 N N . PHE C 1 14 ? 14.682 38.741 0.026 1.00 36.19 14 PHE I N 1
ATOM 5210 C CA . PHE C 1 14 ? 13.952 39.927 0.471 1.00 34.46 14 PHE I CA 1
ATOM 5211 C C . PHE C 1 14 ? 13.636 40.847 -0.693 1.00 35.14 14 PHE I C 1
ATOM 5212 O O . PHE C 1 14 ? 14.201 40.724 -1.785 1.00 39.42 14 PHE I O 1
ATOM 5220 N N . THR C 1 15 ? 12.721 41.775 -0.451 1.00 33.11 15 THR I N 1
ATOM 5221 C CA . THR C 1 15 ? 12.331 42.715 -1.483 1.00 35.05 15 THR I CA 1
ATOM 5222 C C . THR C 1 15 ? 13.034 44.032 -1.214 1.00 33.24 15 THR I C 1
ATOM 5223 O O . THR C 1 15 ? 13.544 44.270 -0.104 1.00 31.76 15 THR I O 1
ATOM 5227 N N . PRO C 1 16 ? 13.062 44.914 -2.228 1.00 35.86 16 PRO I N 1
ATOM 5228 C CA . PRO C 1 16 ? 13.706 46.217 -2.071 1.00 32.15 16 PRO I CA 1
ATOM 5229 C C . PRO C 1 16 ? 13.102 46.911 -0.872 1.00 34.63 16 PRO I C 1
ATOM 5230 O O . PRO C 1 16 ? 13.797 47.573 -0.111 1.00 31.67 16 PRO I O 1
ATOM 5234 N N . ALA C 1 17 ? 11.795 46.744 -0.702 1.00 33.62 17 ALA I N 1
ATOM 5235 C CA . ALA C 1 17 ? 11.074 47.365 0.412 1.00 36.15 17 ALA I CA 1
ATOM 5236 C C . ALA C 1 17 ? 11.549 46.859 1.769 1.00 31.28 17 ALA I C 1
ATOM 5237 O O . ALA C 1 17 ? 11.691 47.640 2.706 1.00 31.75 17 ALA I O 1
ATOM 5239 N N . GLU C 1 18 ? 11.756 45.547 1.870 1.00 32.82 18 GLU I N 1
ATOM 5240 C CA . GLU C 1 18 ? 12.227 44.932 3.105 1.00 35.15 18 GLU I CA 1
ATOM 5241 C C . GLU C 1 18 ? 13.648 45.407 3.402 1.00 33.31 18 GLU I C 1
ATOM 5242 O O . GLU C 1 18 ? 13.979 45.726 4.553 1.00 31.84 18 GLU I O 1
ATOM 5248 N N . LEU C 1 19 ? 14.477 45.460 2.357 1.00 29.57 19 LEU I N 1
ATOM 5249 C CA . LEU C 1 19 ? 15.848 45.946 2.493 1.00 31.94 19 LEU I CA 1
ATOM 5250 C C . LEU C 1 19 ? 15.899 47.361 3.086 1.00 36.75 19 LEU I C 1
ATOM 5251 O O . LEU C 1 19 ? 16.672 47.622 4.008 1.00 34.09 19 LEU I O 1
ATOM 5256 N N . ASN C 1 20 ? 15.083 48.274 2.562 1.00 33.52 20 ASN I N 1
ATOM 5257 C CA . ASN C 1 20 ? 15.077 49.639 3.080 1.00 35.76 20 ASN I CA 1
ATOM 5258 C C . ASN C 1 20 ? 14.660 49.700 4.537 1.00 31.53 20 ASN I C 1
ATOM 5259 O O . ASN C 1 20 ? 15.209 50.490 5.295 1.00 34.41 20 ASN I O 1
ATOM 5264 N N . SER C 1 21 ? 13.678 48.876 4.917 1.00 32.62 21 SER I N 1
ATOM 5265 C CA . SER C 1 21 ? 13.185 48.803 6.299 1.00 34.59 21 SER I CA 1
ATOM 5266 C C . SER C 1 21 ? 14.297 48.377 7.267 1.00 32.43 21 SER I C 1
ATOM 5267 O O . SER C 1 21 ? 14.457 48.976 8.333 1.00 32.35 21 SER I O 1
ATOM 5270 N N . LEU C 1 22 ? 15.041 47.331 6.906 1.00 31.70 22 LEU I N 1
ATOM 5271 C CA . LEU C 1 22 ? 16.153 46.876 7.736 1.00 32.10 22 LEU I CA 1
ATOM 5272 C C . LEU C 1 22 ? 17.208 47.995 7.822 1.00 30.54 22 LEU I C 1
ATOM 5273 O O . LEU C 1 22 ? 17.714 48.299 8.914 1.00 30.39 22 LEU I O 1
ATOM 5278 N N . LEU C 1 23 ? 17.535 48.613 6.681 1.00 30.49 23 LEU I N 1
ATOM 5279 C CA . LEU C 1 23 ? 18.511 49.698 6.676 1.00 29.79 23 LEU I CA 1
ATOM 5280 C C . LEU C 1 23 ? 18.034 50.841 7.575 1.00 33.81 23 LEU I C 1
ATOM 5281 O O . LEU C 1 23 ? 18.836 51.460 8.277 1.00 33.65 23 LEU I O 1
ATOM 5286 N N . GLN C 1 24 ? 16.732 51.122 7.567 1.00 32.57 24 GLN I N 1
ATOM 5287 C CA . GLN C 1 24 ? 16.182 52.182 8.412 1.00 33.59 24 GLN I CA 1
ATOM 5288 C C . GLN C 1 24 ? 16.222 51.765 9.881 1.00 27.75 24 GLN I C 1
ATOM 5289 O O . GLN C 1 24 ? 16.477 52.588 10.765 1.00 28.15 24 GLN I O 1
ATOM 5295 N N . LEU C 1 25 ? 15.944 50.493 10.146 1.00 29.99 25 LEU I N 1
ATOM 5296 C CA . LEU C 1 25 ? 15.983 50.010 11.516 1.00 29.22 25 LEU I CA 1
ATOM 5297 C C . LEU C 1 25 ? 17.433 50.119 12.025 1.00 30.28 25 LEU I C 1
ATOM 5298 O O . LEU C 1 25 ? 17.693 50.611 13.137 1.00 28.09 25 LEU I O 1
ATOM 5303 N N . ALA C 1 26 ? 18.377 49.684 11.194 1.00 28.45 26 ALA I N 1
ATOM 5304 C CA . ALA C 1 26 ? 19.793 49.738 11.561 1.00 28.29 26 ALA I CA 1
ATOM 5305 C C . ALA C 1 26 ? 20.217 51.167 11.919 1.00 27.17 26 ALA I C 1
ATOM 5306 O O . ALA C 1 26 ? 20.920 51.400 12.909 1.00 30.02 26 ALA I O 1
ATOM 5308 N N . ALA C 1 27 ? 19.792 52.120 11.090 1.00 32.00 27 ALA I N 1
ATOM 5309 C CA . ALA C 1 27 ? 20.105 53.531 11.284 1.00 27.68 27 ALA I CA 1
ATOM 5310 C C . ALA C 1 27 ? 19.518 54.044 12.600 1.00 26.06 27 ALA I C 1
ATOM 5311 O O . ALA C 1 27 ? 20.157 54.822 13.317 1.00 29.07 27 ALA I O 1
ATOM 5313 N N . LYS C 1 28 ? 18.306 53.592 12.923 1.00 31.39 28 LYS I N 1
ATOM 5314 C CA . LYS C 1 28 ? 17.630 53.998 14.161 1.00 30.80 28 LYS I CA 1
ATOM 5315 C C . LYS C 1 28 ? 18.327 53.413 15.386 1.00 31.15 28 LYS I C 1
ATOM 5316 O O . LYS C 1 28 ? 18.574 54.125 16.376 1.00 29.07 28 LYS I O 1
ATOM 5322 N N . LEU C 1 29 ? 18.635 52.115 15.311 1.00 31.83 29 LEU I N 1
ATOM 5323 C CA . LEU C 1 29 ? 19.323 51.420 16.397 1.00 27.91 29 LEU I CA 1
ATOM 5324 C C . LEU C 1 29 ? 20.713 52.026 16.647 1.00 28.04 29 LEU I C 1
ATOM 532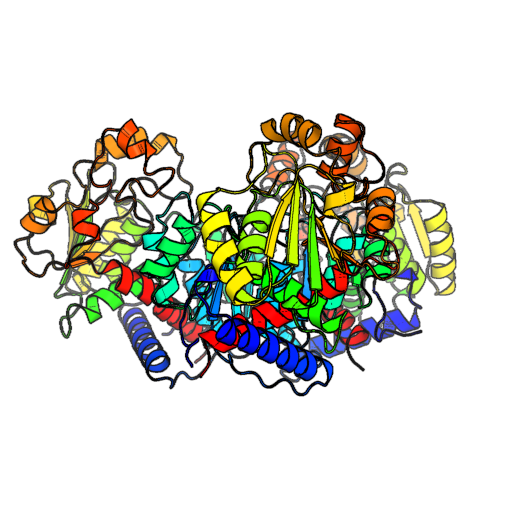5 O O . LEU C 1 29 ? 21.165 52.110 17.794 1.00 28.36 29 LEU I O 1
ATOM 5330 N N . LYS C 1 30 ? 21.368 52.463 15.572 1.00 28.66 30 LYS I N 1
ATOM 5331 C CA . LYS C 1 30 ? 22.689 53.095 15.636 1.00 26.62 30 LYS I CA 1
ATOM 5332 C C . LYS C 1 30 ? 22.623 54.434 16.389 1.00 29.77 30 LYS I C 1
ATOM 5333 O O . LYS C 1 30 ? 23.476 54.746 17.244 1.00 29.86 30 LYS I O 1
ATOM 5339 N N . ALA C 1 31 ? 21.602 55.223 16.059 1.00 32.17 31 ALA I N 1
ATOM 5340 C CA . ALA C 1 31 ? 21.418 56.515 16.693 1.00 32.66 31 ALA I CA 1
ATOM 5341 C C . ALA C 1 31 ? 20.991 56.316 18.140 1.00 29.49 31 ALA I C 1
ATOM 5342 O O . ALA C 1 31 ? 21.484 57.023 19.026 1.00 34.82 31 ALA I O 1
ATOM 5344 N N . ASP C 1 32 ? 20.097 55.358 18.399 1.00 28.38 32 ASP I N 1
ATOM 5345 C CA . ASP C 1 32 ? 19.674 55.118 19.783 1.00 30.34 32 ASP I CA 1
ATOM 5346 C C . ASP C 1 32 ? 20.865 54.763 20.672 1.00 34.10 32 ASP I C 1
ATOM 5347 O O . ASP C 1 32 ? 21.016 55.311 21.754 1.00 33.53 32 ASP I O 1
ATOM 5352 N N . LYS C 1 33 ? 21.717 53.850 20.214 1.00 34.16 33 LYS I N 1
ATOM 5353 C CA . LYS C 1 33 ? 22.890 53.466 20.993 1.00 32.77 33 LYS I CA 1
ATOM 5354 C C . LYS C 1 33 ? 23.793 54.669 21.291 1.00 34.67 33 LYS I C 1
ATOM 5355 O O . LYS C 1 33 ? 24.178 54.895 22.446 1.00 31.55 33 LYS I O 1
ATOM 5361 N N . LYS C 1 34 ? 24.120 55.441 20.249 1.00 34.09 34 LYS I N 1
ATOM 5362 C CA . LYS C 1 34 ? 24.997 56.618 20.377 1.00 35.35 34 LYS I CA 1
ATOM 5363 C C . LYS C 1 34 ? 24.430 57.701 21.292 1.00 36.95 34 LYS I C 1
ATOM 5364 O O . LYS C 1 34 ? 25.171 58.378 22.002 1.00 38.95 34 LYS I O 1
ATOM 5370 N N . SER C 1 35 ? 23.112 57.860 21.257 1.00 36.76 35 SER I N 1
ATOM 5371 C CA . SER C 1 35 ? 22.437 58.857 22.071 1.00 40.11 35 SER I CA 1
ATOM 5372 C C . SER C 1 35 ? 22.099 58.274 23.431 1.00 42.37 35 SER I C 1
ATOM 5373 O O . SER C 1 35 ? 21.646 58.981 24.318 1.00 44.92 35 SER I O 1
ATOM 5376 N N . GLY C 1 36 ? 22.303 56.976 23.590 1.00 38.46 36 GLY I N 1
ATOM 5377 C CA . GLY C 1 36 ? 22.009 56.356 24.862 1.00 37.85 36 GLY I CA 1
ATOM 5378 C C . GLY C 1 36 ? 20.539 56.114 25.119 1.00 36.23 36 GLY I C 1
ATOM 5379 O O . GLY C 1 36 ? 20.154 55.980 26.264 1.00 40.72 36 GLY I O 1
ATOM 5380 N N . LYS C 1 37 ? 19.710 56.049 24.081 1.00 35.45 37 LYS I N 1
ATOM 5381 C CA . LYS C 1 37 ? 18.277 55.809 24.284 1.00 42.81 37 LYS I CA 1
ATOM 5382 C C . LYS C 1 37 ? 17.900 54.454 23.701 1.00 40.86 37 LYS I C 1
ATOM 5383 O O . LYS C 1 37 ? 16.780 54.234 23.247 1.00 41.53 37 LYS I O 1
ATOM 5389 N N . GLU C 1 38 ? 18.860 53.540 23.712 1.00 40.43 38 GLU I N 1
ATOM 5390 C CA . GLU C 1 38 ? 18.633 52.213 23.182 1.00 38.48 38 GLU I CA 1
ATOM 5391 C C . GLU C 1 38 ? 17.666 51.439 24.050 1.00 33.87 38 GLU I C 1
ATOM 5392 O O . GLU C 1 38 ? 17.864 51.272 25.243 1.00 37.42 38 GLU I O 1
ATOM 5398 N N . GLU C 1 39 ? 16.617 50.951 23.424 1.00 33.71 39 GLU I N 1
ATOM 5399 C CA . GLU C 1 39 ? 15.616 50.190 24.122 1.00 35.82 39 GLU I CA 1
ATOM 5400 C C . GLU C 1 39 ? 15.753 48.726 23.727 1.00 32.62 39 GLU I C 1
ATOM 5401 O O . GLU C 1 39 ? 15.505 48.375 22.579 1.00 34.52 39 GLU I O 1
ATOM 5407 N N . ALA C 1 40 ? 16.150 47.881 24.675 1.00 31.60 40 ALA I N 1
ATOM 5408 C CA . ALA C 1 40 ? 16.337 46.445 24.423 1.00 31.16 40 ALA I CA 1
ATOM 5409 C C . ALA C 1 40 ? 15.038 45.723 24.082 1.00 32.60 40 ALA I C 1
ATOM 5410 O O . ALA C 1 40 ? 14.071 45.813 24.827 1.00 35.06 40 ALA I O 1
ATOM 5412 N N . LYS C 1 41 ? 15.043 44.994 22.965 1.00 27.18 41 LYS I N 1
ATOM 5413 C CA . LYS C 1 41 ? 13.889 44.243 22.480 1.00 30.70 41 LYS I CA 1
ATOM 5414 C C . LYS C 1 41 ? 14.089 42.734 22.559 1.00 31.21 41 LYS I C 1
ATOM 5415 O O . LYS C 1 41 ? 13.153 41.961 22.321 1.00 31.20 41 LYS I O 1
ATOM 5421 N N . LEU C 1 42 ? 15.312 42.306 22.870 1.00 31.90 42 LEU I N 1
ATOM 5422 C CA . LEU C 1 42 ? 15.626 40.870 22.895 1.00 29.27 42 LEU I CA 1
ATOM 5423 C C . LEU C 1 42 ? 16.012 40.323 24.277 1.00 28.18 42 LEU I C 1
ATOM 5424 O O . LEU C 1 42 ? 16.701 39.312 24.403 1.00 26.59 42 LEU I O 1
ATOM 5429 N N . THR C 1 43 ? 15.534 40.986 25.316 1.00 30.30 43 THR I N 1
ATOM 5430 C CA . THR C 1 43 ? 15.845 40.573 26.669 1.00 31.37 43 THR I CA 1
ATOM 5431 C C . THR C 1 43 ? 15.459 39.116 26.926 1.00 31.68 43 THR I C 1
ATOM 5432 O O . THR C 1 43 ? 14.353 38.697 26.605 1.00 29.14 43 THR I O 1
ATOM 5436 N N . GLY C 1 44 ? 16.381 38.337 27.482 1.00 28.62 44 GLY I N 1
ATOM 5437 C CA . GLY C 1 44 ? 16.069 36.956 27.779 1.00 30.15 44 GLY I CA 1
ATOM 5438 C C . GLY C 1 44 ? 16.248 36.006 26.624 1.00 31.55 44 GLY I C 1
ATOM 5439 O O . GLY C 1 44 ? 16.095 34.797 26.790 1.00 32.65 44 GLY I O 1
ATOM 5440 N N . LYS C 1 45 ? 16.560 36.535 25.445 1.00 23.86 45 LYS I N 1
ATOM 5441 C CA . LYS C 1 45 ? 16.775 35.686 24.277 1.00 26.40 45 LYS I CA 1
ATOM 5442 C C . LYS C 1 45 ? 18.192 35.087 24.287 1.00 25.39 45 LYS I C 1
ATOM 5443 O O . LYS C 1 45 ? 19.166 35.745 24.667 1.00 27.65 45 LYS I O 1
ATOM 5449 N N . ASN C 1 46 ? 18.274 33.823 23.878 1.00 26.30 46 ASN I N 1
ATOM 5450 C CA . ASN C 1 46 ? 19.533 33.070 23.788 1.00 26.08 46 ASN I CA 1
ATOM 5451 C C . ASN C 1 46 ? 19.852 32.731 22.323 1.00 25.31 46 ASN I C 1
ATOM 5452 O O . ASN C 1 46 ? 19.048 32.117 21.603 1.00 24.81 46 ASN I O 1
ATOM 5457 N N . ILE C 1 47 ? 21.043 33.122 21.888 1.00 25.80 47 ILE I N 1
ATOM 5458 C CA . ILE C 1 47 ? 21.436 32.914 20.512 1.00 21.25 47 ILE I CA 1
ATOM 5459 C C . ILE C 1 47 ? 22.688 32.072 20.367 1.00 23.86 47 ILE I C 1
ATOM 5460 O O . ILE C 1 47 ? 23.662 32.281 21.076 1.00 25.23 47 ILE I O 1
ATOM 5465 N N . ALA C 1 48 ? 22.644 31.093 19.468 1.00 22.96 48 ALA I N 1
ATOM 5466 C CA . ALA C 1 48 ? 23.799 30.224 19.212 1.00 25.27 48 ALA I CA 1
ATOM 5467 C C . ALA C 1 48 ? 24.600 30.778 18.032 1.00 23.34 48 ALA I C 1
ATOM 5468 O O . ALA C 1 48 ? 24.030 31.111 16.986 1.00 25.13 48 ALA I O 1
ATOM 5470 N N . LEU C 1 49 ? 25.919 30.874 18.191 1.00 21.87 49 LEU I N 1
ATOM 5471 C CA . LEU C 1 49 ? 26.776 31.405 17.133 1.00 22.06 49 LEU I CA 1
ATOM 5472 C C . LEU C 1 49 ? 27.725 30.328 16.636 1.00 24.81 49 LEU I C 1
ATOM 5473 O O . LEU C 1 49 ? 28.749 30.061 17.277 1.00 24.06 49 LEU I O 1
ATOM 5478 N N . ILE C 1 50 ? 27.373 29.691 15.517 1.00 21.02 50 ILE I N 1
ATOM 5479 C CA . ILE C 1 50 ? 28.214 28.635 14.964 1.00 21.08 50 ILE I CA 1
ATOM 5480 C C . ILE C 1 50 ? 29.205 29.253 14.000 1.00 26.13 50 ILE I C 1
ATOM 5481 O O . ILE C 1 50 ? 28.814 29.935 13.051 1.00 22.05 50 ILE I O 1
ATOM 5486 N N . PHE C 1 51 ? 30.487 29.005 14.249 1.00 21.32 51 PHE I N 1
ATOM 5487 C CA . PHE C 1 51 ? 31.561 29.527 13.403 1.00 21.84 51 PHE I CA 1
ATOM 5488 C C . PHE C 1 51 ? 32.469 28.399 12.973 1.00 23.56 51 PHE I C 1
ATOM 5489 O O . PHE C 1 51 ? 33.181 27.844 13.785 1.00 24.16 51 PHE I O 1
ATOM 5497 N N . GLU C 1 52 ? 32.420 28.054 11.694 1.00 23.26 52 GLU I N 1
ATOM 5498 C CA . GLU C 1 52 ? 33.278 27.012 11.158 1.00 22.93 52 GLU I CA 1
ATOM 5499 C C . GLU C 1 52 ? 34.470 27.655 10.477 1.00 27.53 52 GLU I C 1
ATOM 5500 O O . GLU C 1 52 ? 35.340 26.971 9.957 1.00 28.32 52 GLU I O 1
ATOM 5506 N N . LYS C 1 53 ? 34.490 28.980 10.475 1.00 24.20 53 LYS I N 1
ATOM 5507 C CA . LYS C 1 53 ? 35.581 29.747 9.882 1.00 23.66 53 LYS I CA 1
ATOM 5508 C C . LYS C 1 53 ? 35.914 30.828 10.881 1.00 25.30 53 LYS I C 1
ATOM 5509 O O . LYS C 1 53 ? 35.128 31.087 11.804 1.00 23.32 53 LYS I O 1
ATOM 5515 N N . ASP C 1 54 ? 37.084 31.447 10.707 1.00 25.89 54 ASP I N 1
ATOM 5516 C CA . ASP C 1 54 ? 37.518 32.523 11.598 1.00 24.71 54 ASP I CA 1
ATOM 5517 C C . ASP C 1 54 ? 36.663 33.771 11.434 1.00 25.44 54 ASP I C 1
ATOM 5518 O O . ASP C 1 54 ? 36.026 33.966 10.392 1.00 27.22 54 ASP I O 1
ATOM 5523 N N . SER C 1 55 ? 36.683 34.618 12.461 1.00 20.80 55 SER I N 1
ATOM 5524 C CA . SER C 1 55 ? 35.935 35.853 12.429 1.00 20.05 55 SER I CA 1
ATOM 5525 C C . SER C 1 55 ? 36.254 36.856 13.551 1.00 20.39 55 SER I C 1
ATOM 5526 O O . SER C 1 55 ? 36.392 36.501 14.729 1.00 24.47 55 SER I O 1
ATOM 5529 N N . THR C 1 56 ? 36.386 38.122 13.158 1.00 22.87 56 THR I N 1
ATOM 5530 C CA . THR C 1 56 ? 36.560 39.216 14.097 1.00 21.39 56 THR I CA 1
ATOM 5531 C C . THR C 1 56 ? 35.259 40.064 13.967 1.00 25.88 56 THR I C 1
ATOM 5532 O O . THR C 1 56 ? 34.443 40.103 14.893 1.00 23.54 56 THR I O 1
ATOM 5536 N N . ARG C 1 57 ? 35.028 40.685 12.812 1.00 21.95 57 ARG I N 1
ATOM 5537 C CA . ARG C 1 57 ? 33.842 41.531 12.660 1.00 24.27 57 ARG I CA 1
ATOM 5538 C C . ARG C 1 57 ? 32.485 40.871 12.885 1.00 21.71 57 ARG I C 1
ATOM 5539 O O . ARG C 1 57 ? 31.676 41.375 13.658 1.00 21.72 57 ARG I O 1
ATOM 5547 N N . THR C 1 58 ? 32.219 39.765 12.205 1.00 21.27 58 THR I N 1
ATOM 5548 C CA . THR C 1 58 ? 30.917 39.127 12.324 1.00 23.96 58 THR I CA 1
ATOM 5549 C C . THR C 1 58 ? 30.683 38.597 13.749 1.00 23.86 58 THR I C 1
ATOM 5550 O O . THR C 1 58 ? 29.615 38.807 14.345 1.00 21.08 58 THR I O 1
ATOM 5554 N N . ARG C 1 59 ? 31.693 37.926 14.296 1.00 21.55 59 ARG I N 1
ATOM 5555 C CA . ARG C 1 59 ? 31.614 37.394 15.650 1.00 25.70 59 ARG I CA 1
ATOM 5556 C C . ARG C 1 59 ? 31.284 38.538 16.622 1.00 23.64 59 ARG I C 1
ATOM 5557 O O . ARG C 1 59 ? 30.327 38.466 17.403 1.00 20.72 59 ARG I O 1
ATOM 5565 N N . CYS C 1 60 ? 32.064 39.608 16.566 1.00 20.54 60 CYS I N 1
ATOM 5566 C CA . CYS C 1 60 ? 31.853 40.711 17.490 1.00 25.79 60 CYS I CA 1
ATOM 5567 C C . CYS C 1 60 ? 30.544 41.464 17.267 1.00 23.10 60 CYS I C 1
ATOM 5568 O O . CYS C 1 60 ? 29.959 41.961 18.222 1.00 21.60 60 CYS I O 1
ATOM 5571 N N . SER C 1 61 ? 30.089 41.550 16.021 1.00 20.38 61 SER I N 1
ATOM 5572 C CA . SER C 1 61 ? 28.841 42.235 15.726 1.00 20.79 61 SER I CA 1
ATOM 5573 C C . SER C 1 61 ? 27.678 41.512 16.379 1.00 22.54 61 SER I C 1
ATOM 5574 O O . SER C 1 61 ? 26.831 42.139 17.027 1.00 22.85 61 SER I O 1
ATOM 5577 N N . PHE C 1 62 ? 27.631 40.188 16.216 1.00 23.51 62 PHE I N 1
ATOM 5578 C CA . PHE C 1 62 ? 26.554 39.398 16.822 1.00 22.26 62 PHE I CA 1
ATOM 5579 C C . PHE C 1 62 ? 26.585 39.452 18.339 1.00 27.92 62 PHE I C 1
ATOM 5580 O O . PHE C 1 62 ? 25.534 39.520 18.972 1.00 27.86 62 PHE I O 1
ATOM 5588 N N . GLU C 1 63 ? 27.784 39.426 18.928 1.00 22.80 63 GLU I N 1
ATOM 5589 C CA . GLU C 1 63 ? 27.909 39.481 20.387 1.00 22.68 63 GLU I CA 1
ATOM 5590 C C . GLU C 1 63 ? 27.478 40.844 20.941 1.00 24.25 63 GLU I C 1
ATOM 5591 O O . GLU C 1 63 ? 26.599 40.928 21.797 1.00 23.98 63 GLU I O 1
ATOM 5597 N N . VAL C 1 64 ? 28.085 41.916 20.448 1.00 23.39 64 VAL I N 1
ATOM 5598 C CA . VAL C 1 64 ? 27.723 43.244 20.936 1.00 24.21 64 VAL I CA 1
ATOM 5599 C C . VAL C 1 64 ? 26.240 43.551 20.664 1.00 24.84 64 VAL I C 1
ATOM 5600 O O . VAL C 1 64 ? 25.515 44.004 21.568 1.00 25.80 64 VAL I O 1
ATOM 5604 N N . ALA C 1 65 ? 25.783 43.286 19.441 1.00 26.48 65 ALA I N 1
ATOM 5605 C CA . ALA C 1 65 ? 24.390 43.536 19.113 1.00 25.86 65 ALA I CA 1
ATOM 5606 C C . ALA C 1 65 ? 23.453 42.798 20.106 1.00 24.86 65 ALA I C 1
ATOM 5607 O O . ALA C 1 65 ? 22.518 43.385 20.641 1.00 28.43 65 ALA I O 1
ATOM 5609 N N . ALA C 1 66 ? 23.715 41.519 20.360 1.00 22.32 66 ALA I N 1
ATOM 5610 C CA . ALA C 1 66 ? 22.907 40.738 21.295 1.00 26.17 66 ALA I CA 1
ATOM 5611 C C . ALA C 1 66 ? 22.957 41.348 22.709 1.00 29.67 66 ALA I C 1
ATOM 5612 O O . ALA C 1 66 ? 21.917 41.541 23.344 1.00 28.44 66 ALA I O 1
ATOM 5614 N N . TYR C 1 67 ? 24.162 41.644 23.201 1.00 25.68 67 TYR I N 1
ATOM 5615 C CA . TYR C 1 67 ? 24.318 42.223 24.537 1.00 25.94 67 TYR I CA 1
ATOM 5616 C C . TYR C 1 67 ? 23.566 43.550 24.692 1.00 25.72 67 TYR I C 1
ATOM 5617 O O . TYR C 1 67 ? 22.868 43.753 25.690 1.00 26.86 67 TYR I O 1
ATOM 5626 N N . ASP C 1 68 ? 23.737 44.451 23.722 1.00 23.83 68 ASP I N 1
ATOM 5627 C CA . ASP C 1 68 ? 23.049 45.755 23.722 1.00 27.71 68 ASP I CA 1
ATOM 5628 C C . ASP C 1 68 ? 21.520 45.549 23.778 1.00 27.63 68 ASP I C 1
ATOM 5629 O O . ASP C 1 68 ? 20.786 46.358 24.364 1.00 30.28 68 ASP I O 1
ATOM 5634 N N . GLN C 1 69 ? 21.051 44.479 23.139 1.00 25.59 69 GLN I N 1
ATOM 5635 C CA . GLN C 1 69 ? 19.632 44.164 23.092 1.00 27.80 69 GLN I CA 1
ATOM 5636 C C . GLN C 1 69 ? 19.100 43.241 24.200 1.00 29.63 69 GLN I C 1
ATOM 5637 O O . GLN C 1 69 ? 17.951 42.795 24.127 1.00 26.57 69 GLN I O 1
ATOM 5643 N N . GLY C 1 70 ? 19.928 42.956 25.213 1.00 25.27 70 GLY I N 1
ATOM 5644 C CA . GLY C 1 70 ? 19.508 42.111 26.324 1.00 28.05 70 GLY I CA 1
ATOM 5645 C C . GLY C 1 70 ? 19.524 40.606 26.105 1.00 31.32 70 GLY I C 1
ATOM 5646 O O . GLY C 1 70 ? 18.993 39.851 26.918 1.00 30.88 70 GLY I O 1
ATOM 5647 N N . ALA C 1 71 ? 20.117 40.163 25.000 1.00 23.67 71 ALA I N 1
ATOM 5648 C CA . ALA C 1 71 ? 20.202 38.741 24.705 1.00 23.16 71 ALA I CA 1
ATOM 5649 C C . ALA C 1 71 ? 21.556 38.203 25.167 1.00 24.25 71 ALA I C 1
ATOM 5650 O O . ALA C 1 71 ? 22.459 38.967 25.551 1.00 23.21 71 ALA I O 1
ATOM 5652 N N . ARG C 1 72 ? 21.688 36.883 25.137 1.00 26.73 72 ARG I N 1
ATOM 5653 C CA . ARG C 1 72 ? 22.939 36.235 25.521 1.00 23.10 72 ARG I CA 1
ATOM 5654 C C . ARG C 1 72 ? 23.373 35.337 24.363 1.00 25.50 72 ARG I C 1
ATOM 5655 O O . ARG C 1 72 ? 22.531 34.892 23.569 1.00 25.69 72 ARG I O 1
ATOM 5659 N N . VAL C 1 73 ? 24.678 35.087 24.253 1.00 22.88 73 VAL I N 1
ATOM 5660 C CA . VAL C 1 73 ? 25.195 34.245 23.163 1.00 23.28 73 VAL I CA 1
ATOM 5661 C C . VAL C 1 73 ? 26.128 33.108 23.614 1.00 23.84 73 VAL I C 1
ATOM 5662 O O . VAL C 1 73 ? 26.758 33.172 24.678 1.00 23.79 73 VAL I O 1
ATOM 5666 N N . THR C 1 74 ? 26.159 32.055 22.799 1.00 21.36 74 THR I N 1
ATOM 5667 C CA . THR C 1 74 ? 27.033 30.896 22.991 1.00 19.50 74 THR I CA 1
ATOM 5668 C C . THR C 1 74 ? 27.808 30.781 21.680 1.00 19.62 74 THR I C 1
ATOM 5669 O O . THR C 1 74 ? 27.231 30.538 20.613 1.00 22.00 74 THR I O 1
ATOM 5673 N N . TYR C 1 75 ? 29.108 30.994 21.783 1.00 21.59 75 TYR I N 1
ATOM 5674 C CA . TYR C 1 75 ? 30.034 30.915 20.657 1.00 21.14 75 TYR I CA 1
ATOM 5675 C C . TYR C 1 75 ? 30.502 29.470 20.525 1.00 21.08 75 TYR I C 1
ATOM 5676 O O . TYR C 1 75 ? 31.081 28.921 21.461 1.00 21.44 75 TYR I O 1
ATOM 5685 N N . LEU C 1 76 ? 30.226 28.864 19.369 1.00 21.78 76 LEU I N 1
ATOM 5686 C CA . LEU C 1 76 ? 30.614 27.489 19.073 1.00 20.61 76 LEU I CA 1
ATOM 5687 C C . LEU C 1 76 ? 31.589 27.653 17.929 1.00 25.49 76 LEU I C 1
ATOM 5688 O O . LEU C 1 76 ? 31.183 27.701 16.774 1.00 26.94 76 LEU I O 1
ATOM 5693 N N . GLY C 1 77 ? 32.872 27.752 18.273 1.00 27.30 77 GLY I N 1
ATOM 5694 C CA . GLY C 1 77 ? 33.923 27.970 17.293 1.00 28.32 77 GLY I CA 1
ATOM 5695 C C . GLY C 1 77 ? 34.374 26.784 16.468 1.00 31.43 77 GLY I C 1
ATOM 5696 O O . GLY C 1 77 ? 33.871 25.677 16.678 1.00 30.57 77 GLY I O 1
ATOM 5697 N N . PRO C 1 78 ? 35.348 26.974 15.541 1.00 29.27 78 PRO I N 1
ATOM 5698 C CA . PRO C 1 78 ? 35.848 25.895 14.681 1.00 35.66 78 PRO I CA 1
ATOM 5699 C C . PRO C 1 78 ? 36.227 24.609 15.419 1.00 40.34 78 PRO I C 1
ATOM 5700 O O . PRO C 1 78 ? 36.181 23.524 14.845 1.00 45.35 78 PRO I O 1
ATOM 5704 N N . SER C 1 79 ? 36.584 24.726 16.692 1.00 39.81 79 SER I N 1
ATOM 5705 C CA . SER C 1 79 ? 36.933 23.567 17.505 1.00 44.59 79 SER I CA 1
ATOM 5706 C C . SER C 1 79 ? 36.118 23.626 18.811 1.00 48.14 79 SER I C 1
ATOM 5707 O O . SER C 1 79 ? 35.638 24.702 19.209 1.00 45.78 79 SER I O 1
ATOM 5710 N N . GLY C 1 80 ? 35.957 22.477 19.473 1.00 48.96 80 GLY I N 1
ATOM 5711 C CA . GLY C 1 80 ? 35.216 22.449 20.724 1.00 45.51 80 GLY I CA 1
ATOM 5712 C C . GLY C 1 80 ? 33.853 21.771 20.727 1.00 46.65 80 GLY I C 1
ATOM 5713 O O . GLY C 1 80 ? 33.480 21.257 21.768 1.00 43.09 80 GLY I O 1
ATOM 5714 N N . SER C 1 81 ? 33.104 21.779 19.612 1.00 46.55 81 SER I N 1
ATOM 5715 C CA . SER C 1 81 ? 31.780 21.119 19.555 1.00 45.29 81 SER I CA 1
ATOM 5716 C C . SER C 1 81 ? 31.815 19.867 18.647 1.00 47.41 81 SER I C 1
ATOM 5717 O O . SER C 1 81 ? 32.890 19.393 18.280 1.00 46.48 81 SER I O 1
ATOM 5720 N N . GLN C 1 82 ? 30.642 19.340 18.288 1.00 49.40 82 GLN I N 1
ATOM 5721 C CA . GLN C 1 82 ? 30.532 18.146 17.420 1.00 50.60 82 GLN I CA 1
ATOM 5722 C C . GLN C 1 82 ? 30.275 18.480 15.909 1.00 54.06 82 GLN I C 1
ATOM 5723 O O . GLN C 1 82 ? 30.415 17.614 15.026 1.00 51.88 82 GLN I O 1
ATOM 5729 N N . ILE C 1 83 ? 29.910 19.738 15.643 1.00 53.89 83 ILE I N 1
ATOM 5730 C CA . ILE C 1 83 ? 29.587 20.271 14.313 1.00 57.12 83 ILE I CA 1
ATOM 5731 C C . ILE C 1 83 ? 30.567 19.965 13.152 1.00 62.11 83 ILE I C 1
ATOM 5732 O O . ILE C 1 83 ? 31.780 20.217 13.234 1.00 63.82 83 ILE I O 1
ATOM 5737 N N . GLY C 1 84 ? 30.012 19.424 12.065 1.00 65.41 84 GLY I N 1
ATOM 5738 C CA . GLY C 1 84 ? 30.801 19.080 10.896 1.00 62.81 84 GLY I CA 1
ATOM 5739 C C . GLY C 1 84 ? 31.246 17.626 10.826 1.00 66.19 84 GLY I C 1
ATOM 5740 O O . GLY C 1 84 ? 30.823 16.854 9.943 1.00 64.55 84 GLY I O 1
ATOM 5741 N N . HIS C 1 85 ? 32.087 17.243 11.780 1.00 65.10 85 HIS I N 1
ATOM 5742 C CA . HIS C 1 85 ? 32.681 15.901 11.836 1.00 65.09 85 HIS I CA 1
ATOM 5743 C C . HIS C 1 85 ? 31.886 14.760 12.469 1.00 63.03 85 HIS I C 1
ATOM 5744 O O . HIS C 1 85 ? 31.464 13.809 11.799 1.00 63.37 85 HIS I O 1
ATOM 5751 N N . LYS C 1 86 ? 31.691 14.861 13.777 1.00 59.82 86 LYS I N 1
ATOM 5752 C CA . LYS C 1 86 ? 30.981 13.850 14.539 1.00 55.74 86 LYS I CA 1
ATOM 5753 C C . LYS C 1 86 ? 29.436 13.853 14.403 1.00 54.88 86 LYS I C 1
ATOM 5754 O O . LYS C 1 86 ? 28.777 12.882 14.787 1.00 55.03 86 LYS I O 1
ATOM 5760 N N . GLU C 1 87 ? 28.854 14.930 13.867 1.00 49.12 87 GLU I N 1
ATOM 5761 C CA . GLU C 1 87 ? 27.382 15.017 13.791 1.00 40.78 87 GLU I CA 1
ATOM 5762 C C . GLU C 1 87 ? 26.837 15.786 12.600 1.00 38.45 87 GLU I C 1
ATOM 5763 O O . GLU C 1 87 ? 27.362 16.832 12.230 1.00 35.93 87 GLU I O 1
ATOM 5769 N N . SER C 1 88 ? 25.746 15.262 12.040 1.00 36.12 88 SER I N 1
ATOM 5770 C CA . SER C 1 88 ? 25.118 15.862 10.881 1.00 36.63 88 SER I CA 1
ATOM 5771 C C . SER C 1 88 ? 24.527 17.219 11.200 1.00 36.16 88 SER I C 1
ATOM 5772 O O . SER C 1 88 ? 24.121 17.475 12.335 1.00 29.76 88 SER I O 1
ATOM 5775 N N . ILE C 1 89 ? 24.449 18.071 10.176 1.00 33.25 89 ILE I N 1
ATOM 5776 C CA . ILE C 1 89 ? 23.891 19.413 10.292 1.00 33.02 89 ILE I CA 1
ATOM 5777 C C . ILE C 1 89 ? 22.425 19.322 10.719 1.00 30.99 89 ILE I C 1
ATOM 5778 O O . ILE C 1 89 ? 21.937 20.130 11.508 1.00 29.28 89 ILE I O 1
ATOM 5783 N N . LYS C 1 90 ? 21.734 18.340 10.152 1.00 29.92 90 LYS I N 1
ATOM 5784 C CA . LYS C 1 90 ? 20.320 18.088 10.421 1.00 29.49 90 LYS I CA 1
ATOM 5785 C C . LYS C 1 90 ? 20.134 17.845 11.924 1.00 29.83 90 LYS I C 1
ATOM 5786 O O . LYS C 1 90 ? 19.206 18.370 12.543 1.00 26.96 90 LYS I O 1
ATOM 5792 N N . ASP C 1 91 ? 21.026 17.053 12.510 1.00 27.19 91 ASP I N 1
ATOM 5793 C CA . ASP C 1 91 ? 20.945 16.748 13.937 1.00 26.10 91 ASP I CA 1
ATOM 5794 C C . ASP C 1 91 ? 21.276 17.974 14.771 1.00 28.69 91 ASP I C 1
ATOM 5795 O O . ASP C 1 91 ? 20.574 18.299 15.733 1.00 25.82 91 ASP I O 1
ATOM 5800 N N . THR C 1 92 ? 22.355 18.654 14.407 1.00 26.91 92 THR I N 1
ATOM 5801 C CA . THR C 1 92 ? 22.753 19.854 15.120 1.00 25.28 92 THR I CA 1
ATOM 5802 C C . THR C 1 92 ? 21.605 20.891 15.135 1.00 25.58 92 THR I C 1
ATOM 5803 O O . THR C 1 92 ? 21.335 21.513 16.171 1.00 26.00 92 THR I O 1
ATOM 5807 N N . ALA C 1 93 ? 20.923 21.055 13.998 1.00 23.73 93 ALA I N 1
ATOM 5808 C CA . ALA C 1 93 ? 19.830 22.028 13.868 1.00 23.42 93 ALA I CA 1
ATOM 5809 C C . ALA C 1 93 ? 18.695 21.736 14.827 1.00 27.38 93 ALA I C 1
ATOM 5810 O O . ALA C 1 93 ? 18.215 22.618 15.530 1.00 27.59 93 ALA I O 1
ATOM 5812 N N . ARG C 1 94 ? 18.272 20.481 14.860 1.00 25.92 94 ARG I N 1
ATOM 5813 C CA . ARG C 1 94 ? 17.169 20.095 15.724 1.00 27.59 94 ARG I CA 1
ATOM 5814 C C . ARG C 1 94 ? 17.528 20.174 17.207 1.00 27.51 94 ARG I C 1
ATOM 5815 O O . ARG C 1 94 ? 16.664 20.401 18.037 1.00 34.18 94 ARG I O 1
ATOM 5823 N N . VAL C 1 95 ? 18.805 20.006 17.541 1.00 25.28 95 VAL I N 1
ATOM 5824 C CA . VAL C 1 95 ? 19.237 20.120 18.937 1.00 25.42 95 VAL I CA 1
ATOM 5825 C C . VAL C 1 95 ? 19.265 21.603 19.362 1.00 27.00 95 VAL I C 1
ATOM 5826 O O . VAL C 1 95 ? 18.630 21.987 20.357 1.00 26.37 95 VAL I O 1
ATOM 5830 N N . LEU C 1 96 ? 19.980 22.432 18.596 1.00 24.27 96 LEU I N 1
ATOM 5831 C CA . LEU C 1 96 ? 20.073 23.857 18.897 1.00 22.59 96 LEU I CA 1
ATOM 5832 C C . LEU C 1 96 ? 18.695 24.509 18.891 1.00 26.62 96 LEU I C 1
ATOM 5833 O O . LEU C 1 96 ? 18.412 25.383 19.705 1.00 24.78 96 LEU I O 1
ATOM 5838 N N . GLY C 1 97 ? 17.835 24.074 17.976 1.00 26.10 97 GLY I N 1
ATOM 5839 C CA . GLY C 1 97 ? 16.499 24.637 17.891 1.00 28.88 97 GLY I CA 1
ATOM 5840 C C . GLY C 1 97 ? 15.627 24.388 19.111 1.00 29.10 97 GLY I C 1
ATOM 5841 O O . GLY C 1 97 ? 14.631 25.059 19.307 1.00 32.42 97 GLY I O 1
ATOM 5842 N N . ARG C 1 98 ? 15.999 23.407 19.919 1.00 27.20 98 ARG I N 1
ATOM 5843 C CA . ARG C 1 98 ? 15.266 23.072 21.135 1.00 31.51 98 ARG I CA 1
ATOM 5844 C C . ARG C 1 98 ? 15.784 23.868 22.326 1.00 31.43 98 ARG I C 1
ATOM 5845 O O . ARG C 1 98 ? 15.236 23.754 23.422 1.00 30.40 98 ARG I O 1
ATOM 5853 N N . MET C 1 99 ? 16.833 24.670 22.117 1.00 26.11 99 MET I N 1
ATOM 5854 C CA . MET C 1 99 ? 17.423 25.418 23.214 1.00 22.76 99 MET I CA 1
ATOM 5855 C C . MET C 1 99 ? 17.630 26.902 22.985 1.00 24.93 99 MET I C 1
ATOM 5856 O O . MET C 1 99 ? 17.697 27.683 23.939 1.00 27.23 99 MET I O 1
ATOM 5861 N N . TYR C 1 100 ? 17.744 27.296 21.729 1.00 25.63 100 TYR I N 1
ATOM 5862 C CA . TYR C 1 100 ? 18.006 28.692 21.390 1.00 26.68 100 TYR I CA 1
ATOM 5863 C C . TYR C 1 100 ? 16.865 29.368 20.650 1.00 22.76 100 TYR I C 1
ATOM 5864 O O . TYR C 1 100 ? 16.033 28.705 20.025 1.00 27.94 100 TYR I O 1
ATOM 5873 N N . ASP C 1 101 ? 16.866 30.696 20.689 1.00 24.47 101 ASP I N 1
ATOM 5874 C CA . ASP C 1 101 ? 15.854 31.498 20.006 1.00 25.13 101 ASP I CA 1
ATOM 5875 C C . ASP C 1 101 ? 16.276 31.845 18.581 1.00 26.94 101 ASP I C 1
ATOM 5876 O O . ASP C 1 101 ? 15.430 32.129 17.727 1.00 26.57 101 ASP I O 1
ATOM 5881 N N . GLY C 1 102 ? 17.585 31.789 18.326 1.00 22.52 102 GLY I N 1
ATOM 5882 C CA . GLY C 1 102 ? 18.113 32.102 17.005 1.00 24.43 102 GLY I CA 1
ATOM 5883 C C . GLY C 1 102 ? 19.484 31.489 16.814 1.00 23.59 102 GLY I C 1
ATOM 5884 O O . GLY C 1 102 ? 20.178 31.198 17.781 1.00 24.19 102 GLY I O 1
ATOM 5885 N N . ILE C 1 103 ? 19.888 31.304 15.565 1.00 24.82 103 ILE I N 1
ATOM 5886 C CA . ILE C 1 103 ? 21.172 30.688 15.258 1.00 23.69 103 ILE I CA 1
ATOM 5887 C C . ILE C 1 103 ? 21.889 31.407 14.133 1.00 26.87 103 ILE I C 1
ATOM 5888 O O . ILE C 1 103 ? 21.307 31.616 13.064 1.00 24.26 103 ILE I O 1
ATOM 5893 N N . GLN C 1 104 ? 23.140 31.794 14.383 1.00 21.85 104 GLN I N 1
ATOM 5894 C CA . GLN C 1 104 ? 23.943 32.423 13.351 1.00 22.36 104 GLN I CA 1
ATOM 5895 C C . GLN C 1 104 ? 24.854 31.315 12.911 1.00 23.61 104 GLN I C 1
ATOM 5896 O O . GLN C 1 104 ? 25.289 30.505 13.732 1.00 23.04 104 GLN I O 1
ATOM 5902 N N . TYR C 1 105 ? 25.131 31.269 11.614 1.00 20.14 105 TYR I N 1
ATOM 5903 C CA . TYR C 1 105 ? 26.036 30.281 11.081 1.00 21.10 105 TYR I CA 1
ATOM 5904 C C . TYR C 1 105 ? 26.979 30.902 10.054 1.00 23.19 105 TYR I C 1
ATOM 5905 O O . TYR C 1 105 ? 26.526 31.582 9.120 1.00 21.55 105 TYR I O 1
ATOM 5914 N N . ARG C 1 106 ? 28.282 30.676 10.250 1.00 21.60 106 ARG I N 1
ATOM 5915 C CA . ARG C 1 106 ? 29.318 31.101 9.299 1.00 19.45 106 ARG I CA 1
ATOM 5916 C C . ARG C 1 106 ? 30.065 29.823 8.926 1.00 23.35 106 ARG I C 1
ATOM 5917 O O . ARG C 1 106 ? 30.478 29.042 9.802 1.00 24.76 106 ARG I O 1
ATOM 5925 N N . GLY C 1 107 ? 30.237 29.582 7.634 1.00 23.84 107 GLY I N 1
ATOM 5926 C CA . GLY C 1 107 ? 30.929 28.369 7.256 1.00 24.49 107 GLY I CA 1
ATOM 5927 C C . GLY C 1 107 ? 31.194 28.178 5.783 1.00 23.77 107 GLY I C 1
ATOM 5928 O O . GLY C 1 107 ? 31.625 29.098 5.087 1.00 24.60 107 GLY I O 1
ATOM 5929 N N . TYR C 1 108 ? 30.897 26.975 5.313 1.00 23.01 108 TYR I N 1
ATOM 5930 C CA . TYR C 1 108 ? 31.152 26.600 3.942 1.00 27.56 108 TYR I CA 1
ATOM 5931 C C . TYR C 1 108 ? 29.989 26.670 2.961 1.00 27.95 108 TYR I C 1
ATOM 5932 O O . TYR C 1 108 ? 29.458 27.747 2.708 1.00 28.24 108 TYR I O 1
ATOM 5941 N N . GLY C 1 109 ? 29.597 25.538 2.395 1.00 27.08 109 GLY I N 1
ATOM 5942 C CA . GLY C 1 109 ? 28.524 25.566 1.418 1.00 28.61 109 GLY I CA 1
ATOM 5943 C C . GLY C 1 109 ? 27.213 26.183 1.867 1.00 29.60 109 GLY I C 1
ATOM 5944 O O . GLY C 1 109 ? 26.770 25.959 2.991 1.00 28.63 109 GLY I O 1
ATOM 5945 N N . GLN C 1 110 ? 26.589 26.965 0.988 1.00 29.04 110 GLN I N 1
ATOM 5946 C CA . GLN C 1 110 ? 25.294 27.579 1.276 1.00 27.05 110 GLN I CA 1
ATOM 5947 C C . GLN C 1 110 ? 24.259 26.495 1.643 1.00 27.18 110 GLN I C 1
ATOM 5948 O O . GLN C 1 110 ? 23.284 26.737 2.368 1.00 28.55 110 GLN I O 1
ATOM 5954 N N . GLU C 1 111 ? 24.464 25.292 1.131 1.00 27.43 111 GLU I N 1
ATOM 5955 C CA . GLU C 1 111 ? 23.527 24.220 1.424 1.00 32.03 111 GLU I CA 1
ATOM 5956 C C . GLU C 1 111 ? 23.542 23.892 2.918 1.00 31.58 111 GLU I C 1
ATOM 5957 O O . GLU C 1 111 ? 22.541 23.433 3.455 1.00 29.09 111 GLU I O 1
ATOM 5963 N N . ILE C 1 112 ? 24.670 24.127 3.592 1.00 28.57 112 ILE I N 1
ATOM 5964 C CA . ILE C 1 112 ? 24.749 23.843 5.028 1.00 27.13 112 ILE I CA 1
ATOM 5965 C C . ILE C 1 112 ? 23.786 24.772 5.754 1.00 27.72 112 ILE I C 1
ATOM 5966 O O . ILE C 1 112 ? 22.986 24.333 6.576 1.00 27.46 112 ILE I O 1
ATOM 5971 N N . VAL C 1 113 ? 23.874 26.064 5.454 1.00 24.49 113 VAL I N 1
ATOM 5972 C CA . VAL C 1 113 ? 23.025 27.034 6.119 1.00 26.05 113 VAL I CA 1
ATOM 5973 C C . VAL C 1 113 ? 21.551 26.848 5.746 1.00 26.84 113 VAL I C 1
ATOM 5974 O O . VAL C 1 113 ? 20.662 27.136 6.559 1.00 27.53 113 VAL I O 1
ATOM 5978 N N . GLU C 1 114 ? 21.296 26.353 4.533 1.00 31.50 114 GLU I N 1
ATOM 5979 C CA . GLU C 1 114 ? 19.921 26.096 4.084 1.00 28.41 114 GLU I CA 1
ATOM 5980 C C . GLU C 1 114 ? 19.386 24.866 4.858 1.00 28.69 114 GLU I C 1
ATOM 5981 O O . GLU C 1 114 ? 18.236 24.847 5.297 1.00 28.48 114 GLU I O 1
ATOM 5987 N N . THR C 1 115 ? 20.225 23.853 5.049 1.00 27.57 115 THR I N 1
ATOM 5988 C CA . THR C 1 115 ? 19.809 22.675 5.800 1.00 30.34 115 THR I CA 1
ATOM 5989 C C . THR C 1 115 ? 19.565 23.047 7.246 1.00 34.05 115 THR I C 1
ATOM 5990 O O . THR C 1 115 ? 18.610 22.592 7.860 1.00 30.11 115 THR I O 1
ATOM 5994 N N . LEU C 1 116 ? 20.457 23.860 7.797 1.00 30.42 116 LEU I N 1
ATOM 5995 C CA . LEU C 1 116 ? 20.328 24.307 9.173 1.00 28.62 116 LEU I CA 1
ATOM 5996 C C . LEU C 1 116 ? 18.999 25.052 9.333 1.00 29.50 116 LEU I C 1
ATOM 5997 O O . LEU C 1 116 ? 18.248 24.828 10.289 1.00 32.42 116 LEU I O 1
ATOM 6002 N N . ALA C 1 117 ? 18.711 25.941 8.382 1.00 26.11 117 ALA I N 1
ATOM 6003 C CA . ALA C 1 117 ? 17.484 26.740 8.386 1.00 28.10 117 ALA I CA 1
ATOM 6004 C C . ALA C 1 117 ? 16.260 25.810 8.251 1.00 31.81 117 ALA I C 1
ATOM 6005 O O . ALA C 1 117 ? 15.199 26.049 8.836 1.00 34.51 117 ALA I O 1
ATOM 6007 N N . GLU C 1 118 ? 16.427 24.749 7.476 1.00 29.18 118 GLU I N 1
ATOM 6008 C CA . GLU C 1 118 ? 15.373 23.769 7.258 1.00 34.27 118 GLU I CA 1
ATOM 6009 C C . GLU C 1 118 ? 14.944 23.069 8.560 1.00 36.38 118 GLU I C 1
ATOM 6010 O O . GLU C 1 118 ? 13.765 22.958 8.854 1.00 35.46 118 GLU I O 1
ATOM 6016 N N . TYR C 1 119 ? 15.904 22.618 9.352 1.00 30.26 119 TYR I N 1
ATOM 6017 C CA . TYR C 1 119 ? 15.596 21.866 10.560 1.00 32.86 119 TYR I CA 1
ATOM 6018 C C . TYR C 1 119 ? 15.681 22.523 11.923 1.00 33.72 119 TYR I C 1
ATOM 6019 O O . TYR C 1 119 ? 15.344 21.890 12.927 1.00 31.83 119 TYR I O 1
ATOM 6028 N N . ALA C 1 120 ? 16.104 23.779 11.982 1.00 28.50 120 ALA I N 1
ATOM 6029 C CA . ALA C 1 120 ? 16.237 24.443 13.278 1.00 29.73 120 ALA I CA 1
ATOM 6030 C C . ALA C 1 120 ? 14.925 24.833 13.943 1.00 32.66 120 ALA I C 1
ATOM 6031 O O . ALA C 1 120 ? 14.811 24.753 15.156 1.00 30.56 120 ALA I O 1
ATOM 6033 N N . SER C 1 121 ? 13.951 25.256 13.141 1.00 33.69 121 SER I N 1
ATOM 6034 C CA . SER C 1 121 ? 12.633 25.710 13.611 1.00 35.13 121 SER I CA 1
ATOM 6035 C C . SER C 1 121 ? 12.695 27.048 14.339 1.00 32.09 121 SER I C 1
ATOM 6036 O O . SER C 1 121 ? 11.729 27.446 14.975 1.00 30.72 121 SER I O 1
ATOM 6039 N N . VAL C 1 122 ? 13.849 27.717 14.257 1.00 27.62 122 VAL I N 1
ATOM 6040 C CA . VAL C 1 122 ? 14.064 29.052 14.840 1.00 24.42 122 VAL I CA 1
ATOM 6041 C C . VAL C 1 122 ? 14.801 29.832 13.735 1.00 23.69 122 VAL I C 1
ATOM 6042 O O . VAL C 1 122 ? 15.392 29.226 12.833 1.00 27.70 122 VAL I O 1
ATOM 6046 N N . PRO C 1 123 ? 14.773 31.174 13.781 1.00 26.70 123 PRO I N 1
ATOM 6047 C CA . PRO C 1 123 ? 15.468 31.931 12.731 1.00 26.04 123 PRO I CA 1
ATOM 6048 C C . PRO C 1 123 ? 16.973 31.613 12.610 1.00 29.78 123 PRO I C 1
ATOM 6049 O O . PRO C 1 123 ? 17.694 31.529 13.613 1.00 28.74 123 PRO I O 1
ATOM 6053 N N . VAL C 1 124 ? 17.429 31.441 11.372 1.00 27.78 124 VAL I N 1
ATOM 6054 C CA . VAL C 1 124 ? 18.834 31.175 11.084 1.00 28.03 124 VAL I CA 1
ATOM 6055 C C . VAL C 1 124 ? 19.375 32.340 10.238 1.00 29.58 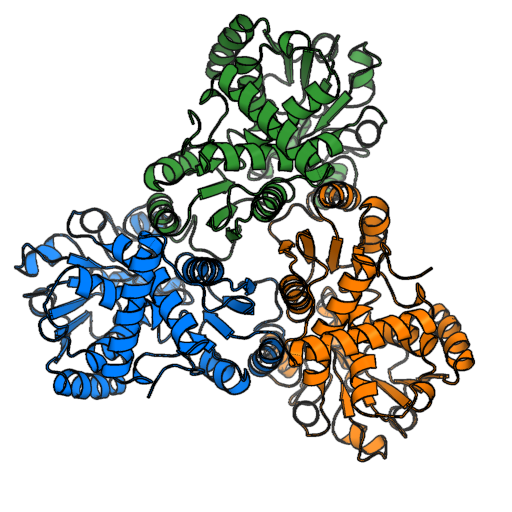124 VAL I C 1
ATOM 6056 O O . VAL C 1 124 ? 18.740 32.775 9.280 1.00 25.88 124 VAL I O 1
ATOM 6060 N N . TRP C 1 125 ? 20.546 32.849 10.610 1.00 23.43 125 TRP I N 1
ATOM 6061 C CA . TRP C 1 125 ? 21.152 33.963 9.889 1.00 24.24 125 TRP I CA 1
ATOM 6062 C C . TRP C 1 125 ? 22.510 33.524 9.357 1.00 27.02 125 TRP I C 1
ATOM 6063 O O . TRP C 1 125 ? 23.308 32.929 10.078 1.00 26.57 125 TRP I O 1
ATOM 6074 N N . ASN C 1 126 ? 22.743 33.816 8.082 1.00 23.30 126 ASN I N 1
ATOM 6075 C CA . ASN C 1 126 ? 23.993 33.494 7.382 1.00 21.27 126 ASN I CA 1
ATOM 6076 C C . ASN C 1 126 ? 25.078 34.571 7.670 1.00 22.64 126 ASN I C 1
ATOM 6077 O O . ASN C 1 126 ? 25.002 35.700 7.164 1.00 23.90 126 ASN I O 1
ATOM 6082 N N . GLY C 1 127 ? 26.075 34.218 8.483 1.00 23.99 127 GLY I N 1
ATOM 6083 C CA . GLY C 1 127 ? 27.140 35.157 8.823 1.00 17.92 127 GLY I CA 1
ATOM 6084 C C . GLY C 1 127 ? 28.350 35.042 7.900 1.00 21.97 127 GLY I C 1
ATOM 6085 O O . GLY C 1 127 ? 29.435 35.549 8.226 1.00 22.75 127 GLY I O 1
ATOM 6086 N N . LEU C 1 128 ? 28.126 34.347 6.776 1.00 21.50 128 LEU I N 1
ATOM 6087 C CA . LEU C 1 128 ? 29.053 34.066 5.665 1.00 22.99 128 LEU I CA 1
ATOM 6088 C C . LEU C 1 128 ? 29.138 32.576 5.276 1.00 23.82 128 LEU I C 1
ATOM 6089 O O . LEU C 1 128 ? 29.325 31.694 6.128 1.00 24.59 128 LEU I O 1
ATOM 6094 N N . THR C 1 129 ? 28.969 32.320 3.975 1.00 22.34 129 THR I N 1
ATOM 6095 C CA . THR C 1 129 ? 29.115 30.992 3.389 1.00 20.47 129 THR I CA 1
ATOM 6096 C C . THR C 1 129 ? 30.032 31.193 2.173 1.00 22.45 129 THR I C 1
ATOM 6097 O O . THR C 1 129 ? 30.424 32.320 1.860 1.00 22.77 129 THR I O 1
ATOM 6101 N N . ASN C 1 130 ? 30.388 30.106 1.498 1.00 26.55 130 ASN I N 1
ATOM 6102 C CA . ASN C 1 130 ? 31.251 30.227 0.322 1.00 25.61 130 ASN I CA 1
ATOM 6103 C C . ASN C 1 130 ? 30.554 31.074 -0.750 1.00 27.58 130 ASN I C 1
ATOM 6104 O O . ASN C 1 130 ? 31.205 31.822 -1.476 1.00 29.46 130 ASN I O 1
ATOM 6109 N N . GLU C 1 131 ? 29.229 30.966 -0.824 1.00 26.33 131 GLU I N 1
ATOM 6110 C CA . GLU C 1 131 ? 28.459 31.658 -1.849 1.00 24.38 131 GLU I CA 1
ATOM 6111 C C . GLU C 1 131 ? 27.922 33.057 -1.566 1.00 24.41 131 GLU I C 1
ATOM 6112 O O . GLU C 1 131 ? 27.910 33.901 -2.484 1.00 26.05 131 GLU I O 1
ATOM 6118 N N . PHE C 1 132 ? 27.478 33.308 -0.326 1.00 22.57 132 PHE I N 1
ATOM 6119 C CA . PHE C 1 132 ? 26.896 34.611 0.042 1.00 25.58 132 PHE I CA 1
ATOM 6120 C C . PHE C 1 132 ? 27.345 35.176 1.399 1.00 22.81 132 PHE I C 1
ATOM 6121 O O . PHE C 1 132 ? 27.753 34.429 2.281 1.00 24.54 132 PHE I O 1
ATOM 6129 N N . HIS C 1 133 ? 27.257 36.496 1.550 1.00 20.83 133 HIS I N 1
ATOM 6130 C CA . HIS C 1 133 ? 27.603 37.193 2.797 1.00 24.88 133 HIS I CA 1
ATOM 6131 C C . HIS C 1 133 ? 26.631 38.410 2.883 1.00 25.61 133 HIS I C 1
ATOM 6132 O O . HIS C 1 133 ? 27.034 39.588 2.822 1.00 21.32 133 HIS I O 1
ATOM 6139 N N . PRO C 1 134 ? 25.320 38.126 3.065 1.00 24.93 134 PRO I N 1
ATOM 6140 C CA . PRO C 1 134 ? 24.318 39.201 3.126 1.00 26.16 134 PRO I CA 1
ATOM 6141 C C . PRO C 1 134 ? 24.421 40.276 4.198 1.00 25.06 134 PRO I C 1
ATOM 6142 O O . PRO C 1 134 ? 24.102 41.446 3.920 1.00 23.58 134 PRO I O 1
ATOM 6146 N N . THR C 1 135 ? 24.838 39.918 5.415 1.00 22.64 135 THR I N 1
ATOM 6147 C CA . THR C 1 135 ? 24.925 40.927 6.455 1.00 24.24 135 THR I CA 1
ATOM 6148 C C . THR C 1 135 ? 25.995 41.958 6.101 1.00 27.11 135 THR I C 1
ATOM 6149 O O . THR C 1 135 ? 25.878 43.119 6.489 1.00 24.45 135 THR I O 1
ATOM 6153 N N . GLN C 1 136 ? 27.034 41.543 5.373 1.00 23.14 136 GLN I N 1
ATOM 6154 C CA . GLN C 1 136 ? 28.086 42.483 4.960 1.00 23.16 136 GLN I CA 1
ATOM 6155 C C . GLN C 1 136 ? 27.492 43.570 4.034 1.00 23.57 136 GLN I C 1
ATOM 6156 O O . GLN C 1 136 ? 27.764 44.758 4.199 1.00 22.65 136 GLN I O 1
ATOM 6162 N N . LEU C 1 137 ? 26.676 43.174 3.061 1.00 23.90 137 LEU I N 1
ATOM 6163 C CA . LEU C 1 137 ? 26.107 44.161 2.157 1.00 24.13 137 LEU I CA 1
ATOM 6164 C C . LEU C 1 137 ? 25.154 45.130 2.878 1.00 25.29 137 LEU I C 1
ATOM 6165 O O . LEU C 1 137 ? 25.004 46.295 2.485 1.00 25.64 137 LEU I O 1
ATOM 6170 N N . LEU C 1 138 ? 24.507 44.672 3.939 1.00 23.77 138 LEU I N 1
ATOM 6171 C CA . LEU C 1 138 ? 23.639 45.595 4.660 1.00 25.10 138 LEU I CA 1
ATOM 6172 C C . LEU C 1 138 ? 24.510 46.717 5.215 1.00 28.92 138 LEU I C 1
ATOM 6173 O O . LEU C 1 138 ? 24.171 47.893 5.104 1.00 25.25 138 LEU I O 1
ATOM 6178 N N . ALA C 1 139 ? 25.633 46.347 5.825 1.00 23.50 139 ALA I N 1
ATOM 6179 C CA . ALA C 1 139 ? 26.553 47.324 6.392 1.00 25.19 139 ALA I CA 1
ATOM 6180 C C . ALA C 1 139 ? 27.088 48.291 5.317 1.00 22.27 139 ALA I C 1
ATOM 6181 O O . ALA C 1 139 ? 27.161 49.507 5.538 1.00 23.91 139 ALA I O 1
ATOM 6183 N N . ASP C 1 140 ? 27.484 47.724 4.174 1.00 25.96 140 ASP I N 1
ATOM 6184 C CA . ASP C 1 140 ? 27.996 48.479 3.030 1.00 23.84 140 ASP I CA 1
ATOM 6185 C C . ASP C 1 140 ? 26.941 49.463 2.514 1.00 28.49 140 ASP I C 1
ATOM 6186 O O . ASP C 1 140 ? 27.230 50.634 2.302 1.00 26.62 140 ASP I O 1
ATOM 6191 N N . LEU C 1 141 ? 25.721 48.983 2.298 1.00 23.25 141 LEU I N 1
ATOM 6192 C CA . LEU C 1 141 ? 24.658 49.865 1.822 1.00 27.17 141 LEU I CA 1
ATOM 6193 C C . LEU C 1 141 ? 24.396 51.019 2.796 1.00 28.80 141 LEU I C 1
ATOM 6194 O O . LEU C 1 141 ? 24.243 52.179 2.390 1.00 27.31 141 LEU I O 1
ATOM 6199 N N . LEU C 1 142 ? 24.359 50.713 4.089 1.00 24.33 142 LEU I N 1
ATOM 6200 C CA . LEU C 1 142 ? 24.095 51.747 5.070 1.00 25.08 142 LEU I CA 1
ATOM 6201 C C . LEU C 1 142 ? 25.231 52.761 5.020 1.00 28.84 142 LEU I C 1
ATOM 6202 O O . LEU C 1 142 ? 25.005 53.972 5.084 1.00 26.99 142 LEU I O 1
ATOM 6207 N N . THR C 1 143 ? 26.452 52.257 4.870 1.00 26.50 143 THR I N 1
ATOM 6208 C CA . THR C 1 143 ? 27.647 53.107 4.841 1.00 27.50 143 THR I CA 1
ATOM 6209 C C . THR C 1 143 ? 27.628 54.078 3.665 1.00 27.64 143 THR I C 1
ATOM 6210 O O . THR C 1 143 ? 27.978 55.250 3.812 1.00 25.65 143 THR I O 1
ATOM 6214 N N . MET C 1 144 ? 27.217 53.568 2.508 1.00 27.97 144 MET I N 1
ATOM 6215 C CA . MET C 1 144 ? 27.127 54.347 1.278 1.00 29.63 144 MET I CA 1
ATOM 6216 C C . MET C 1 144 ? 26.078 55.445 1.412 1.00 33.29 144 MET I C 1
ATOM 6217 O O . MET C 1 144 ? 26.319 56.582 1.001 1.00 31.83 144 MET I O 1
ATOM 6222 N N . GLN C 1 145 ? 24.918 55.105 1.983 1.00 29.62 145 GLN I N 1
ATOM 6223 C CA . GLN C 1 145 ? 23.858 56.091 2.195 1.00 34.00 145 GLN I CA 1
ATOM 6224 C C . GLN C 1 145 ? 24.404 57.208 3.053 1.00 32.29 145 GLN I C 1
ATOM 6225 O O . GLN C 1 145 ? 24.219 58.383 2.757 1.00 34.07 145 GLN I O 1
ATOM 6231 N N . GLU C 1 146 ? 25.050 56.832 4.150 1.00 30.64 146 GLU I N 1
ATOM 6232 C CA . GLU C 1 146 ? 25.606 57.817 5.054 1.00 30.86 146 GLU I CA 1
ATOM 6233 C C . GLU C 1 146 ? 26.648 58.702 4.379 1.00 32.79 146 GLU I C 1
ATOM 6234 O O . GLU C 1 146 ? 26.778 59.877 4.717 1.00 33.87 146 GLU I O 1
ATOM 6240 N N . HIS C 1 147 ? 27.387 58.153 3.422 1.00 29.69 147 HIS I N 1
ATOM 6241 C CA . HIS C 1 147 ? 28.415 58.937 2.756 1.00 32.97 147 HIS I CA 1
ATOM 6242 C C . HIS C 1 147 ? 27.970 59.714 1.531 1.00 33.24 147 HIS I C 1
ATOM 6243 O O . HIS C 1 147 ? 28.724 60.505 0.995 1.00 35.93 147 HIS I O 1
ATOM 6250 N N . LEU C 1 148 ? 26.743 59.475 1.090 1.00 33.71 148 LEU I N 1
ATOM 6251 C CA . LEU C 1 148 ? 26.148 60.199 -0.033 1.00 35.98 148 LEU I CA 1
ATOM 6252 C C . LEU C 1 148 ? 24.726 60.420 0.450 1.00 35.21 148 LEU I C 1
ATOM 6253 O O . LEU C 1 148 ? 23.767 59.913 -0.149 1.00 39.61 148 LEU I O 1
ATOM 6258 N N . PRO C 1 149 ? 24.573 61.173 1.558 1.00 34.81 149 PRO I N 1
ATOM 6259 C CA . PRO C 1 149 ? 23.242 61.433 2.115 1.00 39.79 149 PRO I CA 1
ATOM 6260 C C . PRO C 1 149 ? 22.239 62.016 1.123 1.00 44.10 149 PRO I C 1
ATOM 6261 O O . PRO C 1 149 ? 22.580 62.784 0.217 1.00 44.69 149 PRO I O 1
ATOM 6265 N N . GLY C 1 150 ? 20.991 61.612 1.282 1.00 45.85 150 GLY I N 1
ATOM 6266 C CA . GLY C 1 150 ? 19.974 62.102 0.386 1.00 49.32 150 GLY I CA 1
ATOM 6267 C C . GLY C 1 150 ? 19.950 61.386 -0.949 1.00 52.59 150 GLY I C 1
ATOM 6268 O O . GLY C 1 150 ? 18.914 61.372 -1.612 1.00 54.98 150 GLY I O 1
ATOM 6269 N N . LYS C 1 151 ? 21.063 60.794 -1.365 1.00 47.90 151 LYS I N 1
ATOM 6270 C CA . LYS C 1 151 ? 21.053 60.100 -2.640 1.00 42.68 151 LYS I CA 1
ATOM 6271 C C . LYS C 1 151 ? 20.426 58.723 -2.531 1.00 45.05 151 LYS I C 1
ATOM 6272 O O . LYS C 1 151 ? 20.582 58.035 -1.517 1.00 43.16 151 LYS I O 1
ATOM 6278 N N . ALA C 1 152 ? 19.698 58.330 -3.571 1.00 38.12 152 ALA I N 1
ATOM 6279 C CA . ALA C 1 152 ? 19.081 57.013 -3.615 1.00 37.01 152 ALA I CA 1
ATOM 6280 C C . ALA C 1 152 ? 20.135 56.081 -4.219 1.00 37.26 152 ALA I C 1
ATOM 6281 O O . ALA C 1 152 ? 21.089 56.550 -4.850 1.00 33.19 152 ALA I O 1
ATOM 6283 N N . PHE C 1 153 ? 19.962 54.773 -4.044 1.00 35.81 153 PHE I N 1
ATOM 6284 C CA . PHE C 1 153 ? 20.929 53.826 -4.576 1.00 38.70 153 PHE I CA 1
ATOM 6285 C C . PHE C 1 153 ? 21.051 53.837 -6.097 1.00 40.05 153 PHE I C 1
ATOM 6286 O O . PHE C 1 153 ? 22.155 53.661 -6.609 1.00 34.45 153 PHE I O 1
ATOM 6294 N N . ASN C 1 154 ? 19.961 54.051 -6.836 1.00 39.97 154 ASN I N 1
ATOM 6295 C CA . ASN C 1 154 ? 20.114 54.068 -8.296 1.00 41.47 154 ASN I CA 1
ATOM 6296 C C . ASN C 1 154 ? 20.883 55.301 -8.791 1.00 38.83 154 ASN I C 1
ATOM 6297 O O . ASN C 1 154 ? 21.227 55.379 -9.982 1.00 42.69 154 ASN I O 1
ATOM 6302 N N . GLU C 1 155 ? 21.158 56.240 -7.876 1.00 33.69 155 GLU I N 1
ATOM 6303 C CA . GLU C 1 155 ? 21.943 57.449 -8.174 1.00 37.07 155 GLU I CA 1
ATOM 6304 C C . GLU C 1 155 ? 23.451 57.221 -7.879 1.00 39.46 155 GLU I C 1
ATOM 6305 O O . GLU C 1 155 ? 24.283 58.115 -8.081 1.00 38.34 155 GLU I O 1
ATOM 6311 N N . MET C 1 156 ? 23.789 56.032 -7.383 1.00 36.36 156 MET I N 1
ATOM 6312 C CA . MET C 1 156 ? 25.161 55.698 -7.025 1.00 34.75 156 MET I CA 1
ATOM 6313 C C . MET C 1 156 ? 25.781 54.644 -7.932 1.00 30.02 156 MET I C 1
ATOM 6314 O O . MET C 1 156 ? 25.098 53.721 -8.383 1.00 33.84 156 MET I O 1
ATOM 6319 N N . THR C 1 157 ? 27.077 54.794 -8.200 1.00 27.97 157 THR I N 1
ATOM 6320 C CA . THR C 1 157 ? 27.826 53.829 -9.011 1.00 28.60 157 THR I CA 1
ATOM 6321 C C . THR C 1 157 ? 28.780 53.101 -8.054 1.00 29.69 157 THR I C 1
ATOM 6322 O O . THR C 1 157 ? 29.594 53.738 -7.380 1.00 30.15 157 THR I O 1
ATOM 6326 N N . LEU C 1 158 ? 28.662 51.781 -7.973 1.00 29.69 158 LEU I N 1
ATOM 6327 C CA . LEU C 1 158 ? 29.542 51.016 -7.105 1.00 30.47 158 LEU I CA 1
ATOM 6328 C C . LEU C 1 158 ? 30.402 50.065 -7.924 1.00 27.65 158 LEU I C 1
ATOM 6329 O O . LEU C 1 158 ? 29.897 49.299 -8.751 1.00 25.80 158 LEU I O 1
ATOM 6334 N N . VAL C 1 159 ? 31.709 50.135 -7.709 1.00 27.18 159 VAL I N 1
ATOM 6335 C CA . VAL C 1 159 ? 32.622 49.249 -8.410 1.00 26.27 159 VAL I CA 1
ATOM 6336 C C . VAL C 1 159 ? 33.159 48.229 -7.418 1.00 28.91 159 VAL I C 1
ATOM 6337 O O . VAL C 1 159 ? 33.520 48.589 -6.288 1.00 30.33 159 VAL I O 1
ATOM 6341 N N . TYR C 1 160 ? 33.173 46.963 -7.823 1.00 28.59 160 TYR I N 1
ATOM 6342 C CA . TYR C 1 160 ? 33.766 45.915 -7.004 1.00 27.42 160 TYR I CA 1
ATOM 6343 C C . TYR C 1 160 ? 34.840 45.385 -7.941 1.00 29.48 160 TYR I C 1
ATOM 6344 O O . TYR C 1 160 ? 34.528 44.902 -9.031 1.00 29.11 160 TYR I O 1
ATOM 6353 N N . ALA C 1 161 ? 36.102 45.501 -7.538 1.00 30.15 161 ALA I N 1
ATOM 6354 C CA . ALA C 1 161 ? 37.207 45.022 -8.363 1.00 28.50 161 ALA I CA 1
ATOM 6355 C C . ALA C 1 161 ? 37.845 43.779 -7.736 1.00 30.81 161 ALA I C 1
ATOM 6356 O O . ALA C 1 161 ? 37.925 43.674 -6.505 1.00 26.47 161 ALA I O 1
ATOM 6358 N N . GLY C 1 162 ? 38.279 42.841 -8.582 1.00 30.42 162 GLY I N 1
ATOM 6359 C CA . GLY C 1 162 ? 38.939 41.635 -8.100 1.00 28.90 162 GLY I CA 1
ATOM 6360 C C . GLY C 1 162 ? 38.249 40.305 -8.356 1.00 29.94 162 GLY I C 1
ATOM 6361 O O . GLY C 1 162 ? 37.809 40.026 -9.471 1.00 28.25 162 GLY I O 1
ATOM 6362 N N . ASP C 1 163 ? 38.163 39.466 -7.321 1.00 29.59 163 ASP I N 1
ATOM 6363 C CA . ASP C 1 163 ? 37.522 38.158 -7.450 1.00 28.20 163 ASP I CA 1
ATOM 6364 C C . ASP C 1 163 ? 36.009 38.355 -7.349 1.00 32.28 163 ASP I C 1
ATOM 6365 O O . ASP C 1 163 ? 35.430 38.374 -6.261 1.00 29.73 163 ASP I O 1
ATOM 6370 N N . ALA C 1 164 ? 35.374 38.510 -8.501 1.00 31.03 164 ALA I N 1
ATOM 6371 C CA . ALA C 1 164 ? 33.945 38.742 -8.548 1.00 31.58 164 ALA I CA 1
ATOM 6372 C C . ALA C 1 164 ? 33.102 37.473 -8.474 1.00 31.00 164 ALA I C 1
ATOM 6373 O O . ALA C 1 164 ? 31.880 37.536 -8.626 1.00 35.26 164 ALA I O 1
ATOM 6375 N N . ARG C 1 165 ? 33.729 36.318 -8.262 1.00 30.28 165 ARG I N 1
ATOM 6376 C CA . ARG C 1 165 ? 32.931 35.110 -8.148 1.00 30.40 165 ARG I CA 1
ATOM 6377 C C . ARG C 1 165 ? 33.004 34.498 -6.751 1.00 29.31 165 ARG I C 1
ATOM 6378 O O . ARG C 1 165 ? 32.576 33.368 -6.542 1.00 32.05 165 ARG I O 1
ATOM 6386 N N . ASN C 1 166 ? 33.551 35.245 -5.797 1.00 30.91 166 ASN I N 1
ATOM 6387 C CA . ASN C 1 166 ? 33.582 34.774 -4.418 1.00 30.34 166 ASN I CA 1
ATOM 6388 C C . ASN C 1 166 ? 32.228 35.200 -3.776 1.00 29.58 166 ASN I C 1
ATOM 6389 O O . ASN C 1 166 ? 31.338 35.713 -4.481 1.00 26.00 166 ASN I O 1
ATOM 6394 N N . ASN C 1 167 ? 32.062 34.991 -2.468 1.00 27.09 167 ASN I N 1
ATOM 6395 C CA . ASN C 1 167 ? 30.806 35.333 -1.793 1.00 27.54 167 ASN I CA 1
ATOM 6396 C C . ASN C 1 167 ? 30.420 36.798 -1.905 1.00 28.01 167 ASN I C 1
ATOM 6397 O O . ASN C 1 167 ? 29.229 37.135 -1.964 1.00 25.35 167 ASN I O 1
ATOM 6402 N N . MET C 1 168 ? 31.427 37.669 -1.923 1.00 25.51 168 MET I N 1
ATOM 6403 C CA . MET C 1 168 ? 31.193 39.096 -2.044 1.00 25.19 168 MET I CA 1
ATOM 6404 C C . MET C 1 168 ? 30.741 39.427 -3.451 1.00 24.39 168 MET I C 1
ATOM 6405 O O . MET C 1 168 ? 29.841 40.240 -3.613 1.00 27.72 168 MET I O 1
ATOM 6410 N N . GLY C 1 169 ? 31.366 38.823 -4.459 1.00 25.50 169 GLY I N 1
ATOM 6411 C CA . GLY C 1 169 ? 30.951 39.060 -5.834 1.00 26.54 169 GLY I CA 1
ATOM 6412 C C . GLY C 1 169 ? 29.469 38.710 -6.004 1.00 31.45 169 GLY I C 1
ATOM 6413 O O . GLY C 1 169 ? 28.706 39.493 -6.579 1.00 29.14 169 GLY I O 1
ATOM 6414 N N . ASN C 1 170 ? 29.045 37.544 -5.507 1.00 27.36 170 ASN I N 1
ATOM 6415 C CA . ASN C 1 170 ? 27.635 37.120 -5.597 1.00 27.01 170 ASN I CA 1
ATOM 6416 C C . ASN C 1 170 ? 26.711 38.022 -4.819 1.00 29.21 170 ASN I C 1
ATOM 6417 O O . ASN C 1 170 ? 25.577 38.252 -5.227 1.00 26.40 170 ASN I O 1
ATOM 6422 N N . SER C 1 171 ? 27.191 38.536 -3.693 1.00 25.23 171 SER I N 1
ATOM 6423 C CA . SER C 1 171 ? 26.368 39.401 -2.867 1.00 24.11 171 SER I CA 1
ATOM 6424 C C . SER C 1 171 ? 26.237 40.814 -3.471 1.00 28.17 171 SER I C 1
ATOM 6425 O O . SER C 1 171 ? 25.243 41.505 -3.254 1.00 26.26 171 SER I O 1
ATOM 6428 N N . MET C 1 172 ? 27.241 41.245 -4.227 1.00 26.87 172 MET I N 1
ATOM 6429 C CA . MET C 1 172 ? 27.176 42.547 -4.896 1.00 28.33 172 MET I CA 1
ATOM 6430 C C . MET C 1 172 ? 26.021 42.455 -5.906 1.00 28.78 172 MET I C 1
ATOM 6431 O O . MET C 1 172 ? 25.182 43.352 -6.009 1.00 29.22 172 MET I O 1
ATOM 6436 N N . LEU C 1 173 ? 26.000 41.358 -6.652 1.00 27.56 173 LEU I N 1
ATOM 6437 C CA . LEU C 1 173 ? 24.956 41.139 -7.634 1.00 29.13 173 LEU I CA 1
ATOM 6438 C C . LEU C 1 173 ? 23.596 41.257 -6.947 1.00 30.64 173 LEU I C 1
ATOM 6439 O O . LEU C 1 173 ? 22.721 41.996 -7.405 1.00 29.55 173 LEU I O 1
ATOM 6444 N N . GLU C 1 174 ? 23.428 40.546 -5.833 1.00 30.63 174 GLU I N 1
ATOM 6445 C CA . GLU C 1 174 ? 22.165 40.577 -5.104 1.00 29.50 174 GLU I CA 1
ATOM 6446 C C . GLU C 1 174 ? 21.792 41.960 -4.655 1.00 30.92 174 GLU I C 1
ATOM 6447 O O . GLU C 1 174 ? 20.626 42.343 -4.714 1.00 28.03 174 GLU I O 1
ATOM 6453 N N . ALA C 1 175 ? 22.784 42.692 -4.161 1.00 25.85 175 ALA I N 1
ATOM 6454 C CA . ALA C 1 175 ? 22.567 44.041 -3.661 1.00 26.59 175 ALA I CA 1
ATOM 6455 C C . ALA C 1 175 ? 22.063 44.969 -4.765 1.00 29.47 175 ALA I C 1
ATOM 6456 O O . ALA C 1 175 ? 21.191 45.812 -4.526 1.00 32.07 175 ALA I O 1
ATOM 6458 N N . ALA C 1 176 ? 22.618 44.817 -5.966 1.00 30.72 176 ALA I N 1
ATOM 6459 C CA . ALA C 1 176 ? 22.223 45.655 -7.093 1.00 29.45 176 ALA I CA 1
ATOM 6460 C C . ALA C 1 176 ? 20.763 45.359 -7.464 1.00 28.76 176 ALA I C 1
ATOM 6461 O O . ALA C 1 176 ? 19.983 46.285 -7.721 1.00 30.63 176 ALA I O 1
ATOM 6463 N N . ALA C 1 177 ? 20.417 44.069 -7.472 1.00 27.49 177 ALA I N 1
ATOM 6464 C CA . ALA C 1 177 ? 19.067 43.586 -7.798 1.00 35.23 177 ALA I CA 1
ATOM 6465 C C . ALA C 1 177 ? 17.972 44.222 -6.944 1.00 38.26 177 ALA I C 1
ATOM 6466 O O . ALA C 1 177 ? 16.850 44.443 -7.419 1.00 38.47 177 ALA I O 1
ATOM 6468 N N . LEU C 1 178 ? 18.304 44.509 -5.686 1.00 33.93 178 LEU I N 1
ATOM 6469 C CA . LEU C 1 178 ? 17.364 45.089 -4.739 1.00 32.88 178 LEU I CA 1
ATOM 6470 C C . LEU C 1 178 ? 17.458 46.591 -4.559 1.00 33.56 178 LEU I C 1
ATOM 6471 O O . LEU C 1 178 ? 16.636 47.179 -3.855 1.00 38.80 178 LEU I O 1
ATOM 6476 N N . THR C 1 179 ? 18.444 47.231 -5.174 1.00 32.32 179 THR I N 1
ATOM 6477 C CA . THR C 1 179 ? 18.619 48.665 -4.978 1.00 32.64 179 THR I CA 1
ATOM 6478 C C . THR C 1 179 ? 18.630 49.452 -6.274 1.00 29.75 179 THR I C 1
ATOM 6479 O O . THR C 1 179 ? 18.399 50.659 -6.269 1.00 36.49 179 THR I O 1
ATOM 6483 N N . GLY C 1 180 ? 18.919 48.782 -7.381 1.00 33.03 180 GLY I N 1
ATOM 6484 C CA . GLY C 1 180 ? 18.994 49.494 -8.638 1.00 36.55 180 GLY I CA 1
ATOM 6485 C C . GLY C 1 180 ? 20.302 50.279 -8.722 1.00 38.19 180 GLY I C 1
ATOM 6486 O O . GLY C 1 180 ? 20.397 51.296 -9.418 1.00 34.33 180 GLY I O 1
ATOM 6487 N N . LEU C 1 181 ? 21.317 49.832 -7.985 1.00 35.00 181 LEU I N 1
ATOM 6488 C CA . LEU C 1 181 ? 22.639 50.478 -8.028 1.00 28.43 181 LEU I CA 1
ATOM 6489 C C . LEU C 1 181 ? 23.176 50.327 -9.441 1.00 25.69 181 LEU I C 1
ATOM 6490 O O . LEU C 1 181 ? 22.777 49.402 -10.159 1.00 28.77 181 LEU I O 1
ATOM 6495 N N . ASP C 1 182 ? 24.081 51.231 -9.823 1.00 27.07 182 ASP I N 1
ATOM 6496 C CA . ASP C 1 182 ? 24.796 51.126 -11.102 1.00 30.11 182 ASP I CA 1
ATOM 6497 C C . ASP C 1 182 ? 26.060 50.332 -10.659 1.00 30.90 182 ASP I C 1
ATOM 6498 O O . ASP C 1 182 ? 27.068 50.912 -10.238 1.00 31.82 182 ASP I O 1
ATOM 6503 N N . LEU C 1 183 ? 25.967 49.003 -10.715 1.00 31.01 183 LEU I N 1
ATOM 6504 C CA . LEU C 1 183 ? 27.055 48.117 -10.285 1.00 30.08 183 LEU I CA 1
ATOM 6505 C C . LEU C 1 183 ? 28.013 47.712 -11.389 1.00 29.80 183 LEU I C 1
ATOM 6506 O O . LEU C 1 183 ? 27.600 47.275 -12.472 1.00 31.37 183 LEU I O 1
ATOM 6511 N N . ARG C 1 184 ? 29.298 47.838 -11.091 1.00 28.21 184 ARG I N 1
ATOM 6512 C CA . ARG C 1 184 ? 30.329 47.472 -12.039 1.00 29.08 184 ARG I CA 1
ATOM 6513 C C . ARG C 1 184 ? 31.208 46.423 -11.366 1.00 29.69 184 ARG I C 1
ATOM 6514 O O . ARG C 1 184 ? 31.793 46.658 -10.302 1.00 29.92 184 ARG I O 1
ATOM 6522 N N . LEU C 1 185 ? 31.279 45.252 -11.968 1.00 30.08 185 LEU I N 1
ATOM 6523 C CA . LEU C 1 185 ? 32.148 44.235 -11.438 1.00 30.21 185 LEU I CA 1
ATOM 6524 C C . LEU C 1 185 ? 33.318 44.277 -12.411 1.00 32.75 185 LEU I C 1
ATOM 6525 O O . LEU C 1 185 ? 33.180 43.908 -13.584 1.00 33.14 185 LEU I O 1
ATOM 6530 N N . VAL C 1 186 ? 34.455 44.766 -11.927 1.00 30.18 186 VAL I N 1
ATOM 6531 C CA . VAL C 1 186 ? 35.662 44.886 -12.750 1.00 32.56 186 VAL I CA 1
ATOM 6532 C C . VAL C 1 186 ? 36.631 43.741 -12.401 1.00 33.84 186 VAL I C 1
ATOM 6533 O O . VAL C 1 186 ? 37.329 43.796 -11.387 1.00 30.77 186 VAL I O 1
ATOM 6537 N N . ALA C 1 187 ? 36.668 42.718 -13.261 1.00 32.36 187 ALA I N 1
ATOM 6538 C CA . ALA C 1 187 ? 37.492 41.530 -13.048 1.00 33.69 187 ALA I CA 1
ATOM 6539 C C . ALA C 1 187 ? 37.782 40.712 -14.325 1.00 33.94 187 ALA I C 1
ATOM 6540 O O . ALA C 1 187 ? 37.122 40.868 -15.355 1.00 33.36 187 ALA I O 1
ATOM 6542 N N . PRO C 1 188 ? 38.787 39.829 -14.263 1.00 34.35 188 PRO I N 1
ATOM 6543 C CA . PRO C 1 188 ? 39.100 39.010 -15.432 1.00 36.63 188 PRO I CA 1
ATOM 6544 C C . PRO C 1 188 ? 37.930 38.044 -15.623 1.00 39.79 188 PRO I C 1
ATOM 6545 O O . PRO C 1 188 ? 37.316 37.617 -14.635 1.00 36.42 188 PRO I O 1
ATOM 6549 N N . GLN C 1 189 ? 37.611 37.703 -16.873 1.00 36.93 189 GLN I N 1
ATOM 6550 C CA . GLN C 1 189 ? 36.492 36.794 -17.164 1.00 39.32 189 GLN I CA 1
ATOM 6551 C C . GLN C 1 189 ? 36.533 35.497 -16.338 1.00 36.49 189 GLN I C 1
ATOM 6552 O O . GLN C 1 189 ? 35.495 34.952 -15.972 1.00 35.64 189 GLN I O 1
ATOM 6556 N N . ALA C 1 190 ? 37.731 35.012 -16.039 1.00 34.82 190 ALA I N 1
ATOM 6557 C CA . ALA C 1 190 ? 37.887 33.794 -15.241 1.00 38.01 190 ALA I CA 1
ATOM 6558 C C . ALA C 1 190 ? 37.237 33.917 -13.838 1.00 37.21 190 ALA I C 1
ATOM 6559 O O . ALA C 1 190 ? 36.836 32.911 -13.240 1.00 38.28 190 ALA I O 1
ATOM 6561 N N . CYS C 1 191 ? 37.131 35.147 -13.331 1.00 33.99 191 CYS I N 1
ATOM 6562 C CA . CYS C 1 191 ? 36.547 35.399 -12.014 1.00 36.06 191 CYS I CA 1
ATOM 6563 C C . CYS C 1 191 ? 35.181 36.051 -12.074 1.00 36.32 191 CYS I C 1
ATOM 6564 O O . CYS C 1 191 ? 34.776 36.760 -11.153 1.00 32.03 191 CYS I O 1
ATOM 6567 N N . TRP C 1 192 ? 34.477 35.835 -13.174 1.00 29.49 192 TRP I N 1
ATOM 6568 C CA . TRP C 1 192 ? 33.147 36.399 -13.293 1.00 35.22 192 TRP I CA 1
ATOM 6569 C C . TRP C 1 192 ? 32.173 35.452 -12.601 1.00 31.23 192 TRP I C 1
ATOM 6570 O O . TRP C 1 192 ? 32.361 34.234 -12.621 1.00 31.28 192 TRP I O 1
ATOM 6581 N N . PRO C 1 193 ? 31.143 36.005 -11.945 1.00 30.99 193 PRO I N 1
ATOM 6582 C CA . PRO C 1 193 ? 30.161 35.157 -11.261 1.00 33.47 193 PRO I CA 1
ATOM 6583 C C . PRO C 1 193 ? 29.283 34.389 -12.270 1.00 37.60 193 PRO I C 1
ATOM 6584 O O . PRO C 1 193 ? 29.313 34.665 -13.472 1.00 33.56 193 PRO I O 1
ATOM 6588 N N . GLU C 1 194 ? 28.519 33.417 -11.781 1.00 34.59 194 GLU I N 1
ATOM 6589 C CA . GLU C 1 194 ? 27.672 32.611 -12.642 1.00 41.43 194 GLU I CA 1
ATOM 6590 C C . GLU C 1 194 ? 26.683 33.456 -13.486 1.00 38.29 194 GLU I C 1
ATOM 6591 O O . GLU C 1 194 ? 25.850 34.220 -12.954 1.00 36.18 194 GLU I O 1
ATOM 6597 N N . ALA C 1 195 ? 26.800 33.314 -14.809 1.00 39.27 195 ALA I N 1
ATOM 6598 C CA . ALA C 1 195 ? 25.981 34.050 -15.775 1.00 36.36 195 ALA I CA 1
ATOM 6599 C C . ALA C 1 195 ? 24.498 34.085 -15.415 1.00 34.12 195 ALA I C 1
ATOM 6600 O O . ALA C 1 195 ? 23.843 35.132 -15.504 1.00 38.55 195 ALA I O 1
ATOM 6602 N N . ALA C 1 196 ? 23.976 32.936 -14.997 1.00 36.30 196 ALA I N 1
ATOM 6603 C CA . ALA C 1 196 ? 22.570 32.811 -14.619 1.00 36.56 196 ALA I CA 1
ATOM 6604 C C . ALA C 1 196 ? 22.171 33.756 -13.480 1.00 37.48 196 ALA I C 1
ATOM 6605 O O . ALA C 1 196 ? 21.090 34.353 -13.499 1.00 37.72 196 ALA I O 1
ATOM 6607 N N . LEU C 1 197 ? 23.038 33.879 -12.478 1.00 35.58 197 LEU I N 1
ATOM 6608 C CA . LEU C 1 197 ? 22.753 34.760 -11.356 1.00 33.26 197 LEU I CA 1
ATOM 6609 C C . LEU C 1 197 ? 22.910 36.202 -11.839 1.00 30.34 197 LEU I C 1
ATOM 6610 O O . LEU C 1 197 ? 22.140 37.083 -11.448 1.00 28.98 197 LEU I O 1
ATOM 6615 N N . VAL C 1 198 ? 23.905 36.447 -12.691 1.00 31.79 198 VAL I N 1
ATOM 6616 C CA . VAL C 1 198 ? 24.107 37.802 -13.200 1.00 32.11 198 VAL I CA 1
ATOM 6617 C C . VAL C 1 198 ? 22.826 38.278 -13.916 1.00 33.76 198 VAL I C 1
ATOM 6618 O O . VAL C 1 198 ? 22.288 39.362 -13.627 1.00 33.60 198 VAL I O 1
ATOM 6622 N N . THR C 1 199 ? 22.350 37.452 -14.850 1.00 37.67 199 THR I N 1
ATOM 6623 C CA . THR C 1 199 ? 21.151 37.756 -15.637 1.00 38.16 199 THR I CA 1
ATOM 6624 C C . THR C 1 199 ? 19.923 37.978 -14.758 1.00 40.88 199 THR I C 1
ATOM 6625 O O . THR C 1 199 ? 19.183 38.952 -14.940 1.00 37.13 199 THR I O 1
ATOM 6629 N N . GLU C 1 200 ? 19.697 37.071 -13.814 1.00 38.59 200 GLU I N 1
ATOM 6630 C CA . GLU C 1 200 ? 18.573 37.212 -12.916 1.00 36.28 200 GLU I CA 1
ATOM 6631 C C . GLU C 1 200 ? 18.680 38.536 -12.166 1.00 37.28 200 GLU I C 1
ATOM 6632 O O . GLU C 1 200 ? 17.714 39.315 -12.115 1.00 34.11 200 GLU I O 1
ATOM 6638 N N . CYS C 1 201 ? 19.864 38.801 -11.603 1.00 35.03 201 CYS I N 1
ATOM 6639 C CA . CYS C 1 201 ? 20.094 40.029 -10.830 1.00 30.98 201 CYS I CA 1
ATOM 6640 C C . CYS C 1 201 ? 20.125 41.309 -11.637 1.00 32.78 201 CYS I C 1
ATOM 6641 O O . CYS C 1 201 ? 19.777 42.371 -11.116 1.00 34.54 201 CYS I O 1
ATOM 6644 N N . ARG C 1 202 ? 20.557 41.228 -12.890 1.00 32.82 202 ARG I N 1
ATOM 6645 C CA . ARG C 1 202 ? 20.591 42.416 -13.732 1.00 33.75 202 ARG I CA 1
ATOM 6646 C C . ARG C 1 202 ? 19.151 42.903 -14.045 1.00 33.01 202 ARG I C 1
ATOM 6647 O O . ARG C 1 202 ? 18.852 44.105 -13.928 1.00 34.28 202 ARG I O 1
ATOM 6655 N N . ALA C 1 203 ? 18.269 41.973 -14.428 1.00 35.79 203 ALA I N 1
ATOM 6656 C CA . ALA C 1 203 ? 16.878 42.314 -14.719 1.00 36.39 203 ALA I CA 1
ATOM 6657 C C . ALA C 1 203 ? 16.249 43.061 -13.549 1.00 37.25 203 ALA I C 1
ATOM 6658 O O . ALA C 1 203 ? 15.619 44.101 -13.746 1.00 40.04 203 ALA I O 1
ATOM 6660 N N . LEU C 1 204 ? 16.419 42.538 -12.330 1.00 34.83 204 LEU I N 1
ATOM 6661 C CA . LEU C 1 204 ? 15.879 43.174 -11.117 1.00 33.40 204 LEU I CA 1
ATOM 6662 C C . LEU C 1 204 ? 16.482 44.552 -10.798 1.00 36.73 204 LEU I C 1
ATOM 6663 O O . LEU C 1 204 ? 15.772 45.449 -10.346 1.00 37.27 204 LEU I O 1
ATOM 6668 N N . ALA C 1 205 ? 17.791 44.712 -11.015 1.00 33.11 205 ALA I N 1
ATOM 6669 C CA . ALA C 1 205 ? 18.472 45.983 -10.753 1.00 33.44 205 ALA I CA 1
ATOM 6670 C C . ALA C 1 205 ? 17.922 47.045 -11.696 1.00 31.55 205 ALA I C 1
ATOM 6671 O O . ALA C 1 205 ? 17.671 48.185 -11.289 1.00 30.80 205 ALA I O 1
ATOM 6673 N N . GLN C 1 206 ? 17.761 46.668 -12.964 1.00 34.64 206 GLN I N 1
ATOM 6674 C CA . GLN C 1 206 ? 17.216 47.584 -13.969 1.00 39.14 206 GLN I CA 1
ATOM 6675 C C . GLN C 1 206 ? 15.790 47.974 -13.577 1.00 40.13 206 GLN I C 1
ATOM 6676 O O . GLN C 1 206 ? 15.412 49.146 -13.691 1.00 38.78 206 GLN I O 1
ATOM 6682 N N . GLN C 1 207 ? 15.007 46.997 -13.110 1.00 40.19 207 GLN I N 1
ATOM 6683 C CA . GLN C 1 207 ? 13.644 47.273 -12.658 1.00 41.91 207 GLN I CA 1
ATOM 6684 C C . GLN C 1 207 ? 13.704 48.387 -11.633 1.00 41.50 207 GLN I C 1
ATOM 6685 O O . GLN C 1 207 ? 12.782 49.173 -11.507 1.00 42.13 207 GLN I O 1
ATOM 6691 N N . ASN C 1 208 ? 14.808 48.450 -10.902 1.00 38.67 208 ASN I N 1
ATOM 6692 C CA . ASN C 1 208 ? 14.975 49.454 -9.869 1.00 32.67 208 ASN I CA 1
ATOM 6693 C C . ASN C 1 208 ? 15.749 50.698 -10.308 1.00 36.50 208 ASN I C 1
ATOM 6694 O O . ASN C 1 208 ? 16.140 51.541 -9.484 1.00 40.23 208 ASN I O 1
ATOM 6699 N N . GLY C 1 209 ? 15.948 50.810 -11.620 1.00 39.15 209 GLY I N 1
ATOM 6700 C CA . GLY C 1 209 ? 16.629 51.963 -12.177 1.00 38.15 209 GLY I CA 1
ATOM 6701 C C . GLY C 1 209 ? 18.137 51.880 -12.191 1.00 40.42 209 GLY I C 1
ATOM 6702 O O . GLY C 1 209 ? 18.807 52.914 -12.286 1.00 39.80 209 GLY I O 1
ATOM 6703 N N . GLY C 1 210 ? 18.674 50.665 -12.105 1.00 40.20 210 GLY I N 1
ATOM 6704 C CA . GLY C 1 210 ? 20.115 50.509 -12.096 1.00 36.63 210 GLY I CA 1
ATOM 6705 C C . GLY C 1 210 ? 20.635 49.586 -13.175 1.00 40.48 210 GLY I C 1
ATOM 6706 O O . GLY C 1 210 ? 19.966 49.343 -14.187 1.00 33.12 210 GLY I O 1
ATOM 6707 N N . ASN C 1 211 ? 21.834 49.063 -12.956 1.00 34.40 211 ASN I N 1
ATOM 6708 C CA . ASN C 1 211 ? 22.447 48.162 -13.913 1.00 35.69 211 ASN I CA 1
ATOM 6709 C C . ASN C 1 211 ? 23.607 47.359 -13.328 1.00 34.61 211 ASN I C 1
ATOM 6710 O O . ASN C 1 211 ? 24.106 47.655 -12.235 1.00 34.76 211 ASN I O 1
ATOM 6715 N N . ILE C 1 212 ? 24.017 46.339 -14.080 1.00 33.74 212 ILE I N 1
ATOM 6716 C CA . ILE C 1 212 ? 25.122 45.471 -13.708 1.00 32.09 212 ILE I CA 1
ATOM 6717 C C . ILE C 1 212 ? 26.019 45.282 -14.927 1.00 32.98 212 ILE I C 1
ATOM 6718 O O . ILE C 1 212 ? 25.617 44.715 -15.955 1.00 34.24 212 ILE I O 1
ATOM 6723 N N . THR C 1 213 ? 27.243 45.778 -14.799 1.00 32.41 213 THR I N 1
ATOM 6724 C CA . THR C 1 213 ? 28.222 45.671 -15.864 1.00 34.41 213 THR I CA 1
ATOM 6725 C C . THR C 1 213 ? 29.401 44.813 -15.440 1.00 34.14 213 THR I C 1
ATOM 6726 O O . THR C 1 213 ? 30.027 45.081 -14.413 1.00 35.47 213 THR I O 1
ATOM 6730 N N . LEU C 1 214 ? 29.693 43.785 -16.226 1.00 34.37 214 LEU I N 1
ATOM 6731 C CA . LEU C 1 214 ? 30.839 42.935 -15.964 1.00 36.18 214 LEU I CA 1
ATOM 6732 C C . LEU C 1 214 ? 31.875 43.285 -17.022 1.00 40.38 214 LEU I C 1
ATOM 6733 O O . LEU C 1 214 ? 31.659 43.058 -18.214 1.00 41.23 214 LEU I O 1
ATOM 6738 N N . THR C 1 215 ? 33.001 43.839 -16.609 1.00 36.38 215 THR I N 1
ATOM 6739 C CA . THR C 1 215 ? 34.013 44.193 -17.593 1.00 35.29 215 THR I CA 1
ATOM 6740 C C . THR C 1 215 ? 35.427 43.887 -17.142 1.00 37.95 215 THR I C 1
ATOM 6741 O O . THR C 1 215 ? 35.740 43.965 -15.958 1.00 33.98 215 THR I O 1
ATOM 6745 N N . GLU C 1 216 ? 36.285 43.548 -18.097 1.00 38.09 216 GLU I N 1
ATOM 6746 C CA . GLU C 1 216 ? 37.686 43.291 -17.790 1.00 42.10 216 GLU I CA 1
ATOM 6747 C C . GLU C 1 216 ? 38.434 44.613 -17.896 1.00 40.60 216 GLU I C 1
ATOM 6748 O O . GLU C 1 216 ? 39.545 44.756 -17.390 1.00 39.18 216 GLU I O 1
ATOM 6754 N N . ASP C 1 217 ? 37.796 45.589 -18.535 1.00 40.23 217 ASP I N 1
ATOM 6755 C CA . ASP C 1 217 ? 38.388 46.909 -18.722 1.00 38.45 217 ASP I CA 1
ATOM 6756 C C . ASP C 1 217 ? 38.311 47.782 -17.468 1.00 37.92 217 ASP I C 1
ATOM 6757 O O . ASP C 1 217 ? 37.242 48.273 -17.108 1.00 42.03 217 ASP I O 1
ATOM 6762 N N . VAL C 1 218 ? 39.453 47.996 -16.821 1.00 36.71 218 VAL I N 1
ATOM 6763 C CA . VAL C 1 218 ? 39.527 48.797 -15.597 1.00 31.02 218 VAL I CA 1
ATOM 6764 C C . VAL C 1 218 ? 39.193 50.288 -15.775 1.00 37.18 218 VAL I C 1
ATOM 6765 O O . VAL C 1 218 ? 38.359 50.849 -15.041 1.00 35.19 218 VAL I O 1
ATOM 6769 N N . ALA C 1 219 ? 39.859 50.924 -16.746 1.00 38.52 219 ALA I N 1
ATOM 6770 C CA . ALA C 1 219 ? 39.679 52.349 -17.031 1.00 39.88 219 ALA I CA 1
ATOM 6771 C C . ALA C 1 219 ? 38.222 52.703 -17.302 1.00 36.45 219 ALA I C 1
ATOM 6772 O O . ALA C 1 219 ? 37.671 53.612 -16.687 1.00 42.03 219 ALA I O 1
ATOM 6774 N N . LYS C 1 220 ? 37.585 51.986 -18.217 1.00 38.73 220 LYS I N 1
ATOM 6775 C CA . LYS C 1 220 ? 36.205 52.301 -18.502 1.00 44.48 220 LYS I CA 1
ATOM 6776 C C . LYS C 1 220 ? 35.312 51.764 -17.389 1.00 44.42 220 LYS I C 1
ATOM 6777 O O . LYS C 1 220 ? 34.300 52.368 -17.047 1.00 39.10 220 LYS I O 1
ATOM 6783 N N . GLY C 1 221 ? 35.709 50.646 -16.796 1.00 45.59 221 GLY I N 1
ATOM 6784 C CA . GLY C 1 221 ? 34.916 50.056 -15.735 1.00 41.87 221 GLY I CA 1
ATOM 6785 C C . GLY C 1 221 ? 34.721 50.888 -14.476 1.00 37.57 221 GLY I C 1
ATOM 6786 O O . GLY C 1 221 ? 33.669 50.763 -13.829 1.00 35.91 221 GLY I O 1
ATOM 6787 N N . VAL C 1 222 ? 35.699 51.729 -14.119 1.00 33.90 222 VAL I N 1
ATOM 6788 C CA . VAL C 1 222 ? 35.579 52.528 -12.899 1.00 34.35 222 VAL I CA 1
ATOM 6789 C C . VAL C 1 222 ? 35.155 53.975 -13.082 1.00 35.13 222 VAL I C 1
ATOM 6790 O O . VAL C 1 222 ? 34.971 54.684 -12.088 1.00 33.14 222 VAL I O 1
ATOM 6794 N N . GLU C 1 223 ? 34.991 54.416 -14.335 1.00 38.59 223 GLU I N 1
ATOM 6795 C CA . GLU C 1 223 ? 34.584 55.798 -14.615 1.00 34.88 223 GLU I CA 1
ATOM 6796 C C . GLU C 1 223 ? 33.304 56.217 -13.912 1.00 33.37 223 GLU I C 1
ATOM 6797 O O . GLU C 1 223 ? 32.272 55.545 -14.011 1.00 39.05 223 GLU I O 1
ATOM 6803 N N . GLY C 1 224 ? 33.389 57.343 -13.213 1.00 32.56 224 GLY I N 1
ATOM 6804 C CA . GLY C 1 224 ? 32.239 57.889 -12.507 1.00 35.54 224 GLY I CA 1
ATOM 6805 C C . GLY C 1 224 ? 31.823 57.193 -11.219 1.00 37.31 224 GLY I C 1
ATOM 6806 O O . GLY C 1 224 ? 30.787 57.514 -10.611 1.00 36.03 224 GLY I O 1
ATOM 6807 N N . ALA C 1 225 ? 32.638 56.241 -10.791 1.00 34.67 225 ALA I N 1
ATOM 6808 C CA . ALA C 1 225 ? 32.335 55.488 -9.590 1.00 34.58 225 ALA I CA 1
ATOM 6809 C C . ALA C 1 225 ? 32.271 56.377 -8.350 1.00 33.32 225 ALA I C 1
ATOM 6810 O O . ALA C 1 225 ? 33.061 57.310 -8.194 1.00 33.65 225 ALA I O 1
ATOM 6812 N N . ASP C 1 226 ? 31.298 56.095 -7.488 1.00 27.40 226 ASP I N 1
ATOM 6813 C CA . ASP C 1 226 ? 31.132 56.821 -6.243 1.00 25.84 226 ASP I CA 1
ATOM 6814 C C . ASP C 1 226 ? 31.901 56.080 -5.162 1.00 26.92 226 ASP I C 1
ATOM 6815 O O . ASP C 1 226 ? 32.373 56.674 -4.181 1.00 31.25 226 ASP I O 1
ATOM 6820 N N . PHE C 1 227 ? 32.040 54.777 -5.377 1.00 27.50 227 PHE I N 1
ATOM 6821 C CA . PHE C 1 227 ? 32.726 53.899 -4.428 1.00 30.81 227 PHE I CA 1
ATOM 6822 C C . PHE C 1 227 ? 33.506 52.799 -5.146 1.00 27.61 227 PHE I C 1
ATOM 6823 O O . PHE C 1 227 ? 33.030 52.236 -6.158 1.00 30.88 227 PHE I O 1
ATOM 6831 N N . ILE C 1 228 ? 34.703 52.500 -4.637 1.00 25.76 228 ILE I N 1
ATOM 6832 C CA . ILE C 1 228 ? 35.497 51.397 -5.182 1.00 29.47 228 ILE I CA 1
ATOM 6833 C C . ILE C 1 228 ? 35.652 50.406 -4.036 1.00 24.75 228 ILE I C 1
ATOM 6834 O O . ILE C 1 228 ? 36.115 50.750 -2.945 1.00 28.68 228 ILE I O 1
ATOM 6839 N N . TYR C 1 229 ? 35.257 49.174 -4.311 1.00 26.55 229 TYR I N 1
ATOM 6840 C CA . TYR C 1 229 ? 35.251 48.120 -3.317 1.00 31.31 229 TYR I CA 1
ATOM 6841 C C . TYR C 1 229 ? 36.126 46.971 -3.758 1.00 29.23 229 TYR I C 1
ATOM 6842 O O . TYR C 1 229 ? 36.190 46.652 -4.954 1.00 28.74 229 TYR I O 1
ATOM 6851 N N . THR C 1 230 ? 36.813 46.351 -2.803 1.00 26.80 230 THR I N 1
ATOM 6852 C CA . THR C 1 230 ? 37.589 45.162 -3.134 1.00 22.99 230 THR I CA 1
ATOM 6853 C C . THR C 1 230 ? 37.614 44.196 -1.933 1.00 24.60 230 THR I C 1
ATOM 6854 O O . THR C 1 230 ? 37.101 44.515 -0.843 1.00 24.79 230 THR I O 1
ATOM 6858 N N . ASP C 1 231 ? 38.178 43.012 -2.159 1.00 24.95 231 ASP I N 1
ATOM 6859 C CA . ASP C 1 231 ? 38.234 41.964 -1.145 1.00 27.05 231 ASP I CA 1
ATOM 6860 C C . ASP C 1 231 ? 39.478 41.108 -1.460 1.00 26.50 231 ASP I C 1
ATOM 6861 O O . ASP C 1 231 ? 40.059 41.236 -2.548 1.00 26.89 231 ASP I O 1
ATOM 6866 N N . VAL C 1 232 ? 39.894 40.251 -0.527 1.00 25.91 232 VAL I N 1
ATOM 6867 C CA . VAL C 1 232 ? 41.061 39.396 -0.784 1.00 28.66 232 VAL I CA 1
ATOM 6868 C C . VAL C 1 232 ? 40.849 38.524 -2.032 1.00 29.02 232 VAL I C 1
ATOM 6869 O O . VAL C 1 232 ? 39.711 38.167 -2.357 1.00 26.68 232 VAL I O 1
ATOM 6873 N N . TRP C 1 233 ? 41.940 38.188 -2.732 1.00 26.79 233 TRP I N 1
ATOM 6874 C CA . TRP C 1 233 ? 41.859 37.394 -3.976 1.00 25.51 233 TRP I CA 1
ATOM 6875 C C . TRP C 1 233 ? 41.629 35.903 -3.790 1.00 29.46 233 TRP I C 1
ATOM 6876 O O . TRP C 1 233 ? 41.168 35.214 -4.713 1.00 30.59 233 TRP I O 1
ATOM 6887 N N . VAL C 1 234 ? 41.986 35.399 -2.611 1.00 27.96 234 VAL I N 1
ATOM 6888 C CA . VAL C 1 234 ? 41.743 34.001 -2.269 1.00 28.46 234 VAL I CA 1
ATOM 6889 C C . VAL C 1 234 ? 40.981 34.112 -0.936 1.00 28.13 234 VAL I C 1
ATOM 6890 O O . VAL C 1 234 ? 41.458 34.723 0.039 1.00 26.27 234 VAL I O 1
ATOM 6894 N N . SER C 1 235 ? 39.784 33.538 -0.917 1.00 30.10 235 SER I N 1
ATOM 6895 C CA . SER C 1 235 ? 38.916 33.610 0.255 1.00 32.24 235 SER I CA 1
ATOM 6896 C C . SER C 1 235 ? 39.166 32.517 1.276 1.00 36.79 235 SER I C 1
ATOM 6897 O O . SER C 1 235 ? 39.768 31.486 0.952 1.00 34.39 235 SER I O 1
ATOM 6900 N N . MET C 1 236 ? 38.707 32.754 2.508 1.00 31.70 236 MET I N 1
ATOM 6901 C CA . MET C 1 236 ? 38.848 31.769 3.575 1.00 34.65 236 MET I CA 1
ATOM 6902 C C . MET C 1 236 ? 38.283 30.403 3.142 1.00 34.01 236 MET I C 1
ATOM 6903 O O . MET C 1 236 ? 37.172 30.305 2.602 1.00 33.80 236 MET I O 1
ATOM 6908 N N . GLY C 1 237 ? 39.072 29.352 3.353 1.00 33.60 237 GLY I N 1
ATOM 6909 C CA . GLY C 1 237 ? 38.610 28.023 2.998 1.00 37.58 237 GLY I CA 1
ATOM 6910 C C . GLY C 1 237 ? 38.967 27.513 1.619 1.00 39.74 237 GLY I C 1
ATOM 6911 O O . GLY C 1 237 ? 38.689 26.353 1.302 1.00 40.29 237 GLY I O 1
ATOM 6912 N N . GLU C 1 238 ? 39.566 28.358 0.789 1.00 41.48 238 GLU I N 1
ATOM 6913 C CA . GLU C 1 238 ? 39.959 27.936 -0.560 1.00 42.93 238 GLU I CA 1
ATOM 6914 C C . GLU C 1 238 ? 41.356 27.325 -0.520 1.00 41.26 238 GLU I C 1
ATOM 6915 O O . GLU C 1 238 ? 42.198 27.760 0.267 1.00 38.83 238 GLU I O 1
ATOM 6921 N N . ALA C 1 239 ? 41.602 26.326 -1.366 1.00 44.03 239 ALA I N 1
ATOM 6922 C CA . ALA C 1 239 ? 42.915 25.673 -1.403 1.00 47.64 239 ALA I CA 1
ATOM 6923 C C . ALA C 1 239 ? 44.007 26.715 -1.569 1.00 51.50 239 ALA I C 1
ATOM 6924 O O . ALA C 1 239 ? 43.888 27.609 -2.410 1.00 45.85 239 ALA I O 1
ATOM 6926 N N . LYS C 1 240 ? 45.074 26.606 -0.781 1.00 53.26 240 LYS I N 1
ATOM 6927 C CA . LYS C 1 240 ? 46.164 27.567 -0.886 1.00 57.32 240 LYS I CA 1
ATOM 6928 C C . LYS C 1 240 ? 46.752 27.474 -2.297 1.00 54.78 240 LYS I C 1
ATOM 6929 O O . LYS C 1 240 ? 47.289 28.453 -2.816 1.00 53.35 240 LYS I O 1
ATOM 6935 N N . GLU C 1 241 ? 46.625 26.297 -2.913 1.00 52.50 241 GLU I N 1
ATOM 6936 C CA . GLU C 1 241 ? 47.128 26.052 -4.265 1.00 53.64 241 GLU I CA 1
ATOM 6937 C C . GLU C 1 241 ? 46.559 27.043 -5.289 1.00 54.04 241 GLU I C 1
ATOM 6938 O O . GLU C 1 241 ? 47.043 27.130 -6.418 1.00 53.17 241 GLU I O 1
ATOM 6940 N N . LYS C 1 242 ? 45.530 27.783 -4.890 1.00 47.86 242 LYS I N 1
ATOM 6941 C CA . LYS C 1 242 ? 44.886 28.745 -5.778 1.00 44.43 242 LYS I CA 1
ATOM 6942 C C . LYS C 1 242 ? 45.510 30.139 -5.821 1.00 40.75 242 LYS I C 1
ATOM 6943 O O . LYS C 1 242 ? 45.223 30.916 -6.734 1.00 38.34 242 LYS I O 1
ATOM 6949 N N . TRP C 1 243 ? 46.360 30.462 -4.848 1.00 34.50 243 TRP I N 1
ATOM 6950 C CA . TRP C 1 243 ? 46.966 31.785 -4.803 1.00 35.27 243 TRP I CA 1
ATOM 6951 C C . TRP C 1 243 ? 47.738 32.197 -6.055 1.00 33.68 243 TRP I C 1
ATOM 6952 O O . TRP C 1 243 ? 47.564 33.325 -6.529 1.00 32.41 243 TRP I O 1
ATOM 6963 N N . ALA C 1 244 ? 48.571 31.304 -6.603 1.00 33.06 244 ALA I N 1
ATOM 6964 C CA . ALA C 1 244 ? 49.365 31.641 -7.796 1.00 31.23 244 ALA I CA 1
ATOM 6965 C C . ALA C 1 244 ? 48.467 32.029 -8.967 1.00 30.07 244 ALA I C 1
ATOM 6966 O O . ALA C 1 244 ? 48.606 33.128 -9.508 1.00 31.95 244 ALA I O 1
ATOM 6968 N N . GLU C 1 245 ? 47.551 31.138 -9.352 1.00 35.74 245 GLU I N 1
ATOM 6969 C CA . GLU C 1 245 ? 46.637 31.420 -10.458 1.00 36.40 245 GLU I CA 1
ATOM 6970 C C . GLU C 1 245 ? 45.794 32.676 -10.190 1.00 37.21 245 GLU I C 1
ATOM 6971 O O . GLU C 1 245 ? 45.511 33.432 -11.117 1.00 39.50 245 GLU I O 1
ATOM 6973 N N . ARG C 1 246 ? 45.394 32.900 -8.932 1.00 35.14 246 ARG I N 1
ATOM 6974 C CA . ARG C 1 246 ? 44.580 34.070 -8.564 1.00 36.26 246 ARG I CA 1
ATOM 6975 C C . ARG C 1 246 ? 45.350 35.372 -8.660 1.00 34.87 246 ARG I C 1
ATOM 6976 O O . ARG C 1 246 ? 44.869 36.361 -9.209 1.00 34.11 246 ARG I O 1
ATOM 6984 N N . ILE C 1 247 ? 46.542 35.384 -8.086 1.00 32.84 247 ILE I N 1
ATOM 6985 C CA . ILE C 1 247 ? 47.352 36.576 -8.108 1.00 29.62 247 ILE I CA 1
ATOM 6986 C C . ILE C 1 247 ? 47.654 36.982 -9.547 1.00 35.51 247 ILE I C 1
ATOM 6987 O O . ILE C 1 247 ? 47.589 38.170 -9.881 1.00 33.95 247 ILE I O 1
ATOM 6992 N N . ALA C 1 248 ? 47.954 36.000 -10.400 1.00 34.68 248 ALA I N 1
ATOM 6993 C CA . ALA C 1 248 ? 48.262 36.276 -11.808 1.00 37.84 248 ALA I CA 1
ATOM 6994 C C . ALA C 1 248 ? 47.052 36.877 -12.556 1.00 40.29 248 ALA I C 1
ATOM 6995 O O . ALA C 1 248 ? 47.192 37.798 -13.357 1.00 39.47 248 ALA I O 1
ATOM 6997 N N . LEU C 1 249 ? 45.864 36.356 -12.285 1.00 39.55 249 LEU I N 1
ATOM 6998 C CA . LEU C 1 249 ? 44.653 36.840 -12.926 1.00 38.07 249 LEU I CA 1
ATOM 6999 C C . LEU C 1 249 ? 44.164 38.152 -12.345 1.00 36.88 249 LEU I C 1
ATOM 7000 O O . LEU C 1 249 ? 43.487 38.930 -13.018 1.00 37.14 249 LEU I O 1
ATOM 7005 N N . LEU C 1 250 ? 44.513 38.407 -11.094 1.00 35.46 250 LEU I N 1
ATOM 7006 C CA . LEU C 1 250 ? 43.971 39.569 -10.427 1.00 33.18 250 LEU I CA 1
ATOM 7007 C C . LEU C 1 250 ? 44.860 40.712 -10.041 1.00 31.15 250 LEU I C 1
ATOM 7008 O O . LEU C 1 250 ? 44.339 41.784 -9.711 1.00 31.15 250 LEU I O 1
ATOM 7013 N N . ARG C 1 251 ? 46.178 40.519 -10.062 1.00 33.73 251 ARG I N 1
ATOM 7014 C CA . ARG C 1 251 ? 47.056 41.605 -9.639 1.00 32.48 251 ARG I CA 1
ATOM 7015 C C . ARG C 1 251 ? 46.809 42.896 -10.416 1.00 33.98 251 ARG I C 1
ATOM 7016 O O . ARG C 1 251 ? 46.913 43.986 -9.853 1.00 33.58 251 ARG I O 1
ATOM 7024 N N . GLU C 1 252 ? 46.459 42.766 -11.696 1.00 32.86 252 GLU I N 1
ATOM 7025 C CA . GLU C 1 252 ? 46.158 43.920 -12.542 1.00 35.33 252 GLU I CA 1
ATOM 7026 C C . GLU C 1 252 ? 44.884 44.627 -12.048 1.00 36.80 252 GLU I C 1
ATOM 7027 O O . GLU C 1 252 ? 44.610 45.775 -12.417 1.00 34.06 252 GLU I O 1
ATOM 7029 N N . TYR C 1 253 ? 44.101 43.945 -11.209 1.00 31.67 253 TYR I N 1
ATOM 7030 C CA . TYR C 1 253 ? 42.872 44.529 -10.698 1.00 32.96 253 TYR I CA 1
ATOM 7031 C C . TYR C 1 253 ? 43.015 45.086 -9.301 1.00 33.14 253 TYR I C 1
ATOM 7032 O O . TYR C 1 253 ? 42.034 45.305 -8.601 1.00 31.01 253 TYR I O 1
ATOM 7041 N N . GLN C 1 254 ? 44.248 45.338 -8.902 1.00 31.48 254 GLN I N 1
ATOM 7042 C CA . GLN C 1 254 ? 44.498 45.916 -7.599 1.00 31.09 254 GLN I CA 1
ATOM 7043 C C . GLN C 1 254 ? 43.931 47.334 -7.497 1.00 34.63 254 GLN I C 1
ATOM 7044 O O . GLN C 1 254 ? 44.064 48.145 -8.420 1.00 37.48 254 GLN I O 1
ATOM 7050 N N . VAL C 1 255 ? 43.300 47.628 -6.368 1.00 29.71 255 VAL I N 1
ATOM 7051 C CA . VAL C 1 255 ? 42.768 48.954 -6.136 1.00 29.80 255 VAL I CA 1
ATOM 7052 C C . VAL C 1 255 ? 43.953 49.743 -5.618 1.00 33.99 255 VAL I C 1
ATOM 7053 O O . VAL C 1 255 ? 44.413 49.529 -4.491 1.00 29.43 255 VAL I O 1
ATOM 7057 N N . ASN C 1 256 ? 44.459 50.632 -6.470 1.00 31.53 256 ASN I N 1
ATOM 7058 C CA . ASN C 1 256 ? 45.606 51.494 -6.142 1.00 32.93 256 ASN I CA 1
ATOM 7059 C C . ASN C 1 256 ? 45.225 52.916 -6.536 1.00 36.39 256 ASN I C 1
ATOM 7060 O O . ASN C 1 256 ? 44.133 53.146 -7.051 1.00 37.72 256 ASN I O 1
ATOM 7065 N N . SER C 1 257 ? 46.115 53.870 -6.309 1.00 35.81 257 SER I N 1
ATOM 7066 C CA . SER C 1 257 ? 45.794 55.248 -6.653 1.00 37.71 257 SER I CA 1
ATOM 7067 C C . SER C 1 257 ? 45.468 55.488 -8.139 1.00 33.37 257 SER I C 1
ATOM 7068 O O . SER C 1 257 ? 44.640 56.349 -8.462 1.00 35.55 257 SER I O 1
ATOM 7071 N N . LYS C 1 258 ? 46.097 54.727 -9.034 1.00 36.86 258 LYS I N 1
ATOM 7072 C CA . LYS C 1 258 ? 45.813 54.861 -10.457 1.00 39.40 258 LYS I CA 1
ATOM 7073 C C . LYS C 1 258 ? 44.331 54.528 -10.690 1.00 43.45 258 LYS I C 1
ATOM 7074 O O . LYS C 1 258 ? 43.641 55.233 -11.441 1.00 38.65 258 LYS I O 1
ATOM 7077 N N . MET C 1 259 ? 43.833 53.469 -10.045 1.00 37.20 259 MET I N 1
ATOM 7078 C CA . MET C 1 259 ? 42.426 53.103 -10.215 1.00 36.68 259 MET I CA 1
ATOM 7079 C C . MET C 1 259 ? 41.503 54.182 -9.671 1.00 31.80 259 MET I C 1
ATOM 7080 O O . MET C 1 259 ? 40.480 54.509 -10.283 1.00 34.03 259 MET I O 1
ATOM 7085 N N . MET C 1 260 ? 41.865 54.725 -8.512 1.00 30.16 260 MET I N 1
ATOM 7086 C CA . MET C 1 260 ? 41.075 55.769 -7.884 1.00 31.87 260 MET I CA 1
ATOM 7087 C C . MET C 1 260 ? 41.004 56.995 -8.793 1.00 38.47 260 MET I C 1
ATOM 7088 O O . MET C 1 260 ? 39.930 57.571 -8.980 1.00 34.10 260 MET I O 1
ATOM 7093 N N . GLN C 1 261 ? 42.148 57.389 -9.352 1.00 37.78 261 GLN I N 1
ATOM 7094 C CA . GLN C 1 261 ? 42.212 58.549 -10.244 1.00 37.58 261 GLN I CA 1
ATOM 7095 C C . GLN C 1 261 ? 41.426 58.287 -11.525 1.00 38.34 261 GLN I C 1
ATOM 7096 O O . GLN C 1 261 ? 40.819 59.199 -12.079 1.00 39.38 261 GLN I O 1
ATOM 7100 N N . LEU C 1 262 ? 41.433 57.041 -11.987 1.00 36.08 262 LEU I N 1
ATOM 7101 C CA . LEU C 1 262 ? 40.713 56.662 -13.195 1.00 37.09 262 LEU I CA 1
ATOM 7102 C C . LEU C 1 262 ? 39.186 56.838 -13.117 1.00 36.86 262 LEU I C 1
ATOM 7103 O O . LEU C 1 262 ? 38.520 56.885 -14.141 1.00 39.82 262 LEU I O 1
ATOM 7108 N N . THR C 1 263 ? 38.618 56.934 -11.922 1.00 36.42 263 THR I N 1
ATOM 7109 C CA . THR C 1 263 ? 37.168 57.094 -11.836 1.00 37.39 263 THR I CA 1
ATOM 7110 C C . THR C 1 263 ? 36.766 58.471 -12.330 1.00 39.49 263 THR I C 1
ATOM 7111 O O . THR C 1 263 ? 35.646 58.670 -12.819 1.00 37.06 263 THR I O 1
ATOM 7115 N N . GLY C 1 264 ? 37.696 59.412 -12.179 1.00 39.99 264 GLY I N 1
ATOM 7116 C CA . GLY C 1 264 ? 37.474 60.789 -12.581 1.00 39.96 264 GLY I CA 1
ATOM 7117 C C . GLY C 1 264 ? 36.600 61.541 -11.595 1.00 41.59 264 GLY I C 1
ATOM 7118 O O . GLY C 1 264 ? 36.125 62.640 -11.894 1.00 43.07 264 GLY I O 1
ATOM 7119 N N . ASN C 1 265 ? 36.386 60.949 -10.418 1.00 34.74 265 ASN I N 1
ATOM 7120 C CA . ASN C 1 265 ? 35.544 61.539 -9.374 1.00 37.23 265 ASN I CA 1
ATOM 7121 C C . ASN C 1 265 ? 36.394 61.820 -8.149 1.00 42.55 265 ASN I C 1
ATOM 7122 O O . ASN C 1 265 ? 36.841 60.906 -7.462 1.00 37.58 265 ASN I O 1
ATOM 7127 N N . PRO C 1 266 ? 36.622 63.097 -7.849 1.00 42.71 266 PRO I N 1
ATOM 7128 C CA . PRO C 1 266 ? 37.445 63.436 -6.680 1.00 42.53 266 PRO I CA 1
ATOM 7129 C C . PRO C 1 266 ? 36.850 62.969 -5.354 1.00 40.34 266 PRO I C 1
ATOM 7130 O O . PRO C 1 266 ? 37.555 62.875 -4.351 1.00 38.75 266 PRO I O 1
ATOM 7134 N N . GLU C 1 267 ? 35.554 62.682 -5.360 1.00 38.09 267 GLU I N 1
ATOM 7135 C CA . GLU C 1 267 ? 34.846 62.272 -4.157 1.00 39.46 267 GLU I CA 1
ATOM 7136 C C . GLU C 1 267 ? 34.780 60.769 -3.955 1.00 35.29 267 GLU I C 1
ATOM 7137 O O . GLU C 1 267 ? 34.171 60.308 -2.986 1.00 35.76 267 GLU I O 1
ATOM 7143 N N . VAL C 1 268 ? 35.390 59.998 -4.846 1.00 30.61 268 VAL I N 1
ATOM 7144 C CA . VAL C 1 268 ? 35.301 58.554 -4.701 1.00 32.44 268 VAL I CA 1
ATOM 7145 C C . VAL C 1 268 ? 35.840 58.071 -3.352 1.00 35.14 268 VAL I C 1
ATOM 7146 O O . VAL C 1 268 ? 36.831 58.602 -2.824 1.00 32.11 268 VAL I O 1
ATOM 7150 N N . LYS C 1 269 ? 35.149 57.086 -2.779 1.00 32.94 269 LYS I N 1
ATOM 7151 C CA . LYS C 1 269 ? 35.552 56.504 -1.503 1.00 33.72 269 LYS I CA 1
ATOM 7152 C C . LYS C 1 269 ? 35.939 55.043 -1.719 1.00 28.62 269 LYS I C 1
ATOM 7153 O O . LYS C 1 269 ? 35.552 54.404 -2.709 1.00 28.57 269 LYS I O 1
ATOM 7159 N N . PHE C 1 270 ? 36.713 54.519 -0.774 1.00 31.04 270 PHE I N 1
ATOM 7160 C CA . PHE C 1 270 ? 37.172 53.150 -0.851 1.00 26.71 270 PHE I CA 1
ATOM 7161 C C . PHE C 1 270 ? 36.535 52.292 0.252 1.00 22.66 270 PHE I C 1
ATOM 7162 O O . PHE C 1 270 ? 36.489 52.686 1.434 1.00 25.31 270 PHE I O 1
ATOM 7170 N N . LEU C 1 271 ? 36.026 51.133 -0.178 1.00 27.55 271 LEU I N 1
ATOM 7171 C CA . LEU C 1 271 ? 35.367 50.136 0.678 1.00 26.00 271 LEU I CA 1
ATOM 7172 C C . LEU C 1 271 ? 36.079 48.786 0.552 1.00 22.79 271 LEU I C 1
ATOM 7173 O O . LEU C 1 271 ? 36.589 48.422 -0.507 1.00 26.18 271 LEU I O 1
ATOM 7178 N N . HIS C 1 272 ? 36.081 48.042 1.648 1.00 24.99 272 HIS I N 1
ATOM 7179 C CA . HIS C 1 272 ? 36.710 46.734 1.698 1.00 24.57 272 HIS I CA 1
ATOM 7180 C C . HIS C 1 272 ? 36.021 46.049 2.878 1.00 20.39 272 HIS I C 1
ATOM 7181 O O . HIS C 1 272 ? 36.001 46.606 3.991 1.00 21.87 272 HIS I O 1
ATOM 7188 N N . CYS C 1 273 ? 35.455 44.863 2.650 1.00 23.00 273 CYS I N 1
ATOM 7189 C CA . CYS C 1 273 ? 34.766 44.154 3.737 1.00 22.13 273 CYS I CA 1
ATOM 7190 C C . CYS C 1 273 ? 35.692 43.809 4.921 1.00 24.95 273 CYS I C 1
ATOM 7191 O O . CYS C 1 273 ? 35.228 43.733 6.069 1.00 25.29 273 CYS I O 1
ATOM 7194 N N . LEU C 1 274 ? 36.988 43.624 4.620 1.00 25.13 274 LEU I N 1
ATOM 7195 C CA . LEU C 1 274 ? 38.027 43.268 5.599 1.00 23.79 274 LEU I CA 1
ATOM 7196 C C . LEU C 1 274 ? 37.818 41.791 5.985 1.00 28.88 274 LEU I C 1
ATOM 7197 O O . LEU C 1 274 ? 36.717 41.258 5.807 1.00 25.35 274 LEU I O 1
ATOM 7202 N N . PRO C 1 275 ? 38.869 41.094 6.472 1.00 23.32 275 PRO I N 1
ATOM 7203 C CA . PRO C 1 275 ? 40.223 41.613 6.673 1.00 26.25 275 PRO I CA 1
ATOM 7204 C C . PRO C 1 275 ? 40.884 41.892 5.323 1.00 24.51 275 PRO I C 1
ATOM 7205 O O . PRO C 1 275 ? 40.528 41.278 4.302 1.00 23.28 275 PRO I O 1
ATOM 7209 N N . ALA C 1 276 ? 41.843 42.811 5.328 1.00 24.35 276 ALA I N 1
ATOM 7210 C CA . ALA C 1 276 ? 42.543 43.179 4.111 1.00 27.06 276 ALA I CA 1
ATOM 7211 C C . ALA C 1 276 ? 44.046 42.967 4.195 1.00 26.57 276 ALA I C 1
ATOM 7212 O O . ALA C 1 276 ? 44.641 43.182 5.249 1.00 26.39 276 ALA I O 1
ATOM 7214 N N . PHE C 1 277 ? 44.644 42.538 3.080 1.00 26.45 277 PHE I N 1
ATOM 7215 C CA . PHE C 1 277 ? 46.106 42.362 2.994 1.00 26.78 277 PHE I CA 1
ATOM 7216 C C . PHE C 1 277 ? 46.607 43.636 2.291 1.00 26.12 277 PHE I C 1
ATOM 7217 O O . PHE C 1 277 ? 46.736 43.656 1.055 1.00 28.50 277 PHE I O 1
ATOM 7225 N N . HIS C 1 278 ? 46.863 44.693 3.064 1.00 24.92 278 HIS I N 1
ATOM 7226 C CA . HIS C 1 278 ? 47.318 45.954 2.487 1.00 30.63 278 HIS I CA 1
ATOM 7227 C C . HIS C 1 278 ? 48.745 46.343 2.866 1.00 33.50 278 HIS I C 1
ATOM 7228 O O . HIS C 1 278 ? 49.231 47.386 2.448 1.00 32.63 278 HIS I O 1
ATOM 7235 N N . ASP C 1 279 ? 49.414 45.518 3.660 1.00 34.05 279 ASP I N 1
ATOM 7236 C CA . ASP C 1 279 ? 50.803 45.784 4.035 1.00 34.37 279 ASP I CA 1
ATOM 7237 C C . ASP C 1 279 ? 51.453 44.481 4.468 1.00 35.66 279 ASP I C 1
ATOM 7238 O O . ASP C 1 279 ? 50.915 43.401 4.219 1.00 31.73 279 ASP I O 1
ATOM 7243 N N . ASP C 1 280 ? 52.602 44.573 5.120 1.00 38.35 280 ASP I N 1
ATOM 7244 C CA . ASP C 1 280 ? 53.308 43.381 5.580 1.00 41.81 280 ASP I CA 1
ATOM 7245 C C . ASP C 1 280 ? 53.060 43.104 7.069 1.00 42.53 280 ASP I C 1
ATOM 7246 O O . ASP C 1 280 ? 53.773 42.318 7.691 1.00 39.95 280 ASP I O 1
ATOM 7251 N N . GLN C 1 281 ? 52.033 43.735 7.630 1.00 36.78 281 GLN I N 1
ATOM 7252 C CA . GLN C 1 281 ? 51.721 43.579 9.054 1.00 39.14 281 GLN I CA 1
ATOM 7253 C C . GLN C 1 281 ? 50.846 42.402 9.464 1.00 37.08 281 GLN I C 1
ATOM 7254 O O . GLN C 1 281 ? 50.250 42.444 10.541 1.00 39.98 281 GLN I O 1
ATOM 7260 N N . THR C 1 282 ? 50.734 41.383 8.608 1.00 39.42 282 THR I N 1
ATOM 7261 C CA . THR C 1 282 ? 49.988 40.162 8.949 1.00 38.21 282 THR I CA 1
ATOM 7262 C C . THR C 1 282 ? 50.875 38.994 8.520 1.00 44.10 282 THR I C 1
ATOM 7263 O O . THR C 1 282 ? 51.750 39.149 7.652 1.00 40.37 282 THR I O 1
ATOM 7267 N N . THR C 1 283 ? 50.655 37.839 9.135 1.00 41.52 283 THR I N 1
ATOM 7268 C CA . THR C 1 283 ? 51.429 36.652 8.829 1.00 43.31 283 THR I CA 1
ATOM 7269 C C . THR C 1 283 ? 51.382 36.238 7.359 1.00 41.12 283 THR I C 1
ATOM 7270 O O . THR C 1 283 ? 52.407 36.333 6.667 1.00 41.51 283 THR I O 1
ATOM 7274 N N . LEU C 1 284 ? 50.219 35.771 6.879 1.00 39.39 284 LEU I N 1
ATOM 7275 C CA . LEU C 1 284 ? 50.121 35.342 5.478 1.00 42.11 284 LEU I CA 1
ATOM 7276 C C . LEU C 1 284 ? 50.136 36.501 4.504 1.00 43.32 284 LEU I C 1
ATOM 7277 O O . LEU C 1 284 ? 50.335 36.313 3.301 1.00 42.39 284 LEU I O 1
ATOM 7282 N N . GLY C 1 285 ? 49.932 37.701 5.037 1.00 41.64 285 GLY I N 1
ATOM 7283 C CA . GLY C 1 285 ? 49.969 38.884 4.209 1.00 43.94 285 GLY I CA 1
ATOM 7284 C C . GLY C 1 285 ? 51.419 39.142 3.849 1.00 45.20 285 GLY I C 1
ATOM 7285 O O . GLY C 1 285 ? 51.740 39.427 2.692 1.00 46.89 285 GLY I O 1
ATOM 7286 N N . LYS C 1 286 ? 52.306 39.037 4.835 1.00 44.31 286 LYS I N 1
ATOM 7287 C CA . LYS C 1 286 ? 53.718 39.258 4.587 1.00 45.56 286 LYS I CA 1
ATOM 7288 C C . LYS C 1 286 ? 54.274 38.149 3.692 1.00 47.02 286 LYS I C 1
ATOM 7289 O O . LYS C 1 286 ? 55.007 38.420 2.740 1.00 42.55 286 LYS I O 1
ATOM 7294 N N . LYS C 1 287 ? 53.900 36.907 3.979 1.00 50.81 287 LYS I N 1
ATOM 7295 C CA . LYS C 1 287 ? 54.373 35.768 3.188 1.00 51.30 287 LYS I CA 1
ATOM 7296 C C . LYS C 1 287 ? 53.984 35.861 1.697 1.00 52.56 287 LYS I C 1
ATOM 7297 O O . LYS C 1 287 ? 54.855 35.774 0.829 1.00 50.92 287 LYS I O 1
ATOM 7299 N N . MET C 1 288 ? 52.701 36.033 1.384 1.00 53.30 288 MET I N 1
ATOM 7300 C CA . MET C 1 288 ? 52.297 36.147 -0.018 1.00 55.95 288 MET I CA 1
ATOM 7301 C C . MET C 1 288 ? 52.905 37.374 -0.702 1.00 55.37 288 MET I C 1
ATOM 7302 O O . MET C 1 288 ? 53.196 37.344 -1.895 1.00 55.57 288 MET I O 1
ATOM 7307 N N . ALA C 1 289 ? 53.094 38.448 0.059 1.00 55.01 289 ALA I N 1
ATOM 7308 C CA . ALA C 1 289 ? 53.672 39.675 -0.482 1.00 56.34 289 ALA I CA 1
ATOM 7309 C C . ALA C 1 289 ? 55.022 39.340 -1.079 1.00 56.79 289 ALA I C 1
ATOM 7310 O O . ALA C 1 289 ? 55.256 39.546 -2.265 1.00 53.77 289 ALA I O 1
ATOM 7312 N N . GLU C 1 290 ? 55.910 38.814 -0.245 1.00 55.70 290 GLU I N 1
ATOM 7313 C CA . GLU C 1 290 ? 57.246 38.461 -0.696 1.00 58.05 290 GLU I CA 1
ATOM 7314 C C . GLU C 1 290 ? 57.276 37.282 -1.678 1.00 55.48 290 GLU I C 1
ATOM 7315 O O . GLU C 1 290 ? 58.232 37.154 -2.451 1.00 53.61 290 GLU I O 1
ATOM 7321 N N . GLU C 1 291 ? 56.246 36.433 -1.659 1.00 50.07 291 GLU I N 1
ATOM 7322 C CA . GLU C 1 291 ? 56.200 35.285 -2.569 1.00 48.29 291 GLU I CA 1
ATOM 7323 C C . GLU C 1 291 ? 55.856 35.662 -4.013 1.00 46.67 291 GLU I C 1
ATOM 7324 O O . GLU C 1 291 ? 56.272 34.986 -4.958 1.00 44.74 291 GLU I O 1
ATOM 7330 N N . PHE C 1 292 ? 55.093 36.735 -4.193 1.00 41.04 292 PHE I N 1
ATOM 7331 C CA . PHE C 1 292 ? 54.711 37.132 -5.537 1.00 42.01 292 PHE I CA 1
ATOM 7332 C C . PHE C 1 292 ? 55.158 38.530 -5.895 1.00 37.55 292 PHE I C 1
ATOM 7333 O O . PHE C 1 292 ? 54.777 39.057 -6.939 1.00 41.83 292 PHE I O 1
ATOM 7341 N N . GLY C 1 293 ? 55.986 39.112 -5.030 1.00 34.35 293 GLY I N 1
ATOM 7342 C CA . GLY C 1 293 ? 56.488 40.453 -5.259 1.00 37.06 293 GLY I CA 1
ATOM 7343 C C . GLY C 1 293 ? 55.401 41.510 -5.242 1.00 40.35 293 GLY I C 1
ATOM 7344 O O . GLY C 1 293 ? 55.257 42.288 -6.187 1.00 38.84 293 GLY I O 1
ATOM 7345 N N . LEU C 1 294 ? 54.626 41.529 -4.162 1.00 37.80 294 LEU I N 1
ATOM 7346 C CA . LEU C 1 294 ? 53.548 42.491 -3.992 1.00 41.52 294 LEU I CA 1
ATOM 7347 C C . LEU C 1 294 ? 53.783 43.167 -2.656 1.00 44.65 294 LEU I C 1
ATOM 7348 O O . LEU C 1 294 ? 53.307 42.692 -1.628 1.00 48.34 294 LEU I O 1
ATOM 7353 N N . HIS C 1 295 ? 54.543 44.253 -2.654 1.00 42.97 295 HIS I N 1
ATOM 7354 C CA . HIS C 1 295 ? 54.776 44.972 -1.413 1.00 45.22 295 HIS I CA 1
ATOM 7355 C C . HIS C 1 295 ? 54.002 46.267 -1.458 1.00 37.32 295 HIS I C 1
ATOM 7356 O O . HIS C 1 295 ? 53.721 46.802 -2.530 1.00 41.65 295 HIS I O 1
ATOM 7363 N N . GLY C 1 296 ? 53.635 46.770 -0.292 1.00 39.43 296 GLY I N 1
ATOM 7364 C CA . GLY C 1 296 ? 52.840 47.982 -0.252 1.00 41.35 296 GLY I CA 1
ATOM 7365 C C . GLY C 1 296 ? 51.348 47.655 -0.360 1.00 39.94 296 GLY I C 1
ATOM 7366 O O . GLY C 1 296 ? 50.529 48.570 -0.339 1.00 38.16 296 GLY I O 1
ATOM 7367 N N . GLY C 1 297 ? 51.005 46.365 -0.490 1.00 42.08 297 GLY I N 1
ATOM 7368 C CA . GLY C 1 297 ? 49.612 45.948 -0.569 1.00 33.59 297 GLY I CA 1
ATOM 7369 C C . GLY C 1 297 ? 49.320 44.897 -1.617 1.00 37.02 297 GLY I C 1
ATOM 7370 O O . GLY C 1 297 ? 50.062 44.755 -2.576 1.00 34.90 297 GLY I O 1
ATOM 7371 N N . MET C 1 298 ? 48.240 44.141 -1.423 1.00 28.66 298 MET I N 1
ATOM 7372 C CA . MET C 1 298 ? 47.826 43.105 -2.372 1.00 31.02 298 MET I CA 1
ATOM 7373 C C . MET C 1 298 ? 46.594 43.531 -3.168 1.00 32.74 298 MET I C 1
ATOM 7374 O O . MET C 1 298 ? 46.753 44.163 -4.211 1.00 28.70 298 MET I O 1
ATOM 7379 N N . GLU C 1 299 ? 45.384 43.207 -2.686 1.00 28.97 299 GLU I N 1
ATOM 7380 C CA . GLU C 1 299 ? 44.148 43.586 -3.402 1.00 28.81 299 GLU I CA 1
ATOM 7381 C C . GLU C 1 299 ? 43.926 45.095 -3.363 1.00 27.14 299 GLU I C 1
ATOM 7382 O O . GLU C 1 299 ? 43.244 45.649 -4.232 1.00 27.77 299 GLU I O 1
ATOM 7388 N N . VAL C 1 300 ? 44.492 45.747 -2.343 1.00 27.45 300 VAL I N 1
ATOM 7389 C CA . VAL C 1 300 ? 44.436 47.207 -2.193 1.00 28.37 300 VAL I CA 1
ATOM 7390 C C . VAL C 1 300 ? 45.796 47.673 -1.653 1.00 30.89 300 VAL I C 1
ATOM 7391 O O . VAL C 1 300 ? 46.428 46.953 -0.881 1.00 28.43 300 VAL I O 1
ATOM 7395 N N . THR C 1 301 ? 46.264 48.851 -2.073 1.00 28.02 301 THR I N 1
ATOM 7396 C CA . THR C 1 301 ? 47.559 49.344 -1.593 1.00 32.76 301 THR I CA 1
ATOM 7397 C C . THR C 1 301 ? 47.384 49.975 -0.216 1.00 32.57 301 THR I C 1
ATOM 7398 O O . THR C 1 301 ? 46.320 50.488 0.099 1.00 29.07 301 THR I O 1
ATOM 7402 N N . ASP C 1 302 ? 48.421 49.919 0.613 1.00 30.78 302 ASP I N 1
ATOM 7403 C CA . ASP C 1 302 ? 48.349 50.508 1.939 1.00 28.24 302 ASP I CA 1
ATOM 7404 C C . ASP C 1 302 ? 48.008 51.966 1.743 1.00 30.02 302 ASP I C 1
ATOM 7405 O O . ASP C 1 302 ? 47.278 52.570 2.541 1.00 29.45 302 ASP I O 1
ATOM 7410 N N . GLU C 1 303 ? 48.548 52.520 0.659 1.00 30.01 303 GLU I N 1
ATOM 7411 C CA . GLU C 1 303 ? 48.363 53.923 0.327 1.00 31.90 303 GLU I CA 1
ATOM 7412 C C . GLU C 1 303 ? 46.899 54.285 0.170 1.00 27.57 303 GLU I C 1
ATOM 7413 O O . GLU C 1 303 ? 46.445 55.270 0.733 1.00 30.39 303 GLU I O 1
ATOM 7419 N N . VAL C 1 304 ? 46.165 53.505 -0.608 1.00 29.81 304 VAL I N 1
ATOM 7420 C CA . VAL C 1 304 ? 44.752 53.792 -0.769 1.00 27.73 304 VAL I CA 1
ATOM 7421 C C . VAL C 1 304 ? 44.010 53.452 0.528 1.00 28.99 304 VAL I C 1
ATOM 7422 O O . VAL C 1 304 ? 43.144 54.217 0.966 1.00 30.45 304 VAL I O 1
ATOM 7426 N N . PHE C 1 305 ? 44.382 52.333 1.158 1.00 30.82 305 PHE I N 1
ATOM 7427 C CA . PHE C 1 305 ? 43.733 51.863 2.391 1.00 29.18 305 PHE I CA 1
ATOM 7428 C C . PHE C 1 305 ? 43.751 52.897 3.495 1.00 28.40 305 PHE I C 1
ATOM 7429 O O . PHE C 1 305 ? 42.776 53.057 4.228 1.00 29.43 305 PHE I O 1
ATOM 7437 N N . GLU C 1 306 ? 44.859 53.609 3.609 1.00 26.99 306 GLU I N 1
ATOM 7438 C CA . GLU C 1 306 ? 44.988 54.613 4.644 1.00 29.58 306 GLU I CA 1
ATOM 7439 C C . GLU C 1 306 ? 44.661 56.036 4.197 1.00 31.57 306 GLU I C 1
ATOM 7440 O O . GLU C 1 306 ? 44.725 56.963 5.009 1.00 30.70 306 GLU I O 1
ATOM 7446 N N . SER C 1 307 ? 44.295 56.220 2.933 1.00 33.15 307 SER I N 1
ATOM 7447 C CA . SER C 1 307 ? 43.990 57.562 2.444 1.00 31.98 307 SER I CA 1
ATOM 7448 C C . SER C 1 307 ? 42.713 58.136 3.047 1.00 35.02 307 SER I C 1
ATOM 7449 O O . SER C 1 307 ? 41.936 57.441 3.710 1.00 32.96 307 SER I O 1
ATOM 7452 N N . ALA C 1 308 ? 42.503 59.423 2.815 1.00 31.08 308 ALA I N 1
ATOM 7453 C CA . ALA C 1 308 ? 41.313 60.090 3.314 1.00 34.66 308 ALA I CA 1
ATOM 7454 C C . ALA C 1 308 ? 40.067 59.520 2.644 1.00 31.30 308 ALA I C 1
ATOM 7455 O O . ALA C 1 308 ? 38.987 59.599 3.211 1.00 35.13 308 ALA I O 1
ATOM 7457 N N . ALA C 1 309 ? 40.223 58.941 1.452 1.00 27.77 309 ALA I N 1
ATOM 7458 C CA . ALA C 1 309 ? 39.090 58.376 0.708 1.00 30.90 309 ALA I CA 1
ATOM 7459 C C . ALA C 1 309 ? 38.611 57.046 1.265 1.00 31.73 309 ALA I C 1
ATOM 7460 O O . ALA C 1 309 ? 37.522 56.574 0.915 1.00 30.98 309 ALA I O 1
ATOM 7462 N N . SER C 1 310 ? 39.437 56.438 2.117 1.00 29.87 310 SER I N 1
ATOM 7463 C CA . SER C 1 310 ? 39.118 55.150 2.731 1.00 28.95 310 SER I CA 1
ATOM 7464 C C . SER C 1 310 ? 38.108 55.317 3.861 1.00 27.45 310 SER I C 1
ATOM 7465 O O . SER C 1 310 ? 38.311 56.134 4.765 1.00 28.66 310 SER I O 1
ATOM 7468 N N . ILE C 1 311 ? 37.018 54.549 3.804 1.00 27.68 311 ILE I N 1
ATOM 7469 C CA . ILE C 1 311 ? 36.023 54.623 4.855 1.00 28.79 311 ILE I CA 1
ATOM 7470 C C . ILE C 1 311 ? 35.744 53.230 5.402 1.00 27.29 311 ILE I C 1
ATOM 7471 O O . ILE C 1 311 ? 34.681 52.983 5.970 1.00 26.82 311 ILE I O 1
ATOM 7476 N N . VAL C 1 312 ? 36.707 52.328 5.249 1.00 27.57 312 VAL I N 1
ATOM 7477 C CA . VAL C 1 312 ? 36.557 50.952 5.710 1.00 24.90 312 VAL I CA 1
ATOM 7478 C C . VAL C 1 312 ? 36.162 50.783 7.190 1.00 24.46 312 VAL I C 1
ATOM 7479 O O . VAL C 1 312 ? 35.495 49.804 7.541 1.00 28.03 312 VAL I O 1
ATOM 7483 N N . PHE C 1 313 ? 36.525 51.723 8.058 1.00 23.56 313 PHE I N 1
ATOM 7484 C CA . PHE C 1 313 ? 36.174 51.554 9.454 1.00 27.63 313 PHE I CA 1
ATOM 7485 C C . PHE C 1 313 ? 34.754 52.018 9.811 1.00 29.27 313 PHE I C 1
ATOM 7486 O O . PHE C 1 313 ? 34.171 51.549 10.809 1.00 24.18 313 PHE I O 1
ATOM 7494 N N . ASP C 1 314 ? 34.191 52.904 8.978 1.00 27.20 314 ASP I N 1
ATOM 7495 C CA . ASP C 1 314 ? 32.793 53.352 9.132 1.00 26.54 314 ASP I CA 1
ATOM 7496 C C . ASP C 1 314 ? 32.003 52.119 8.703 1.00 25.29 314 ASP I C 1
ATOM 7497 O O . ASP C 1 314 ? 30.993 51.742 9.313 1.00 25.62 314 ASP I O 1
ATOM 7502 N N . GLN C 1 315 ? 32.488 51.501 7.627 1.00 23.16 315 GLN I N 1
ATOM 7503 C CA . GLN C 1 315 ? 31.885 50.305 7.065 1.00 25.61 315 GLN I CA 1
ATOM 7504 C C . GLN C 1 315 ? 31.901 49.131 8.072 1.00 30.47 315 GLN I C 1
ATOM 7505 O O . GLN C 1 315 ? 30.892 48.421 8.233 1.00 26.33 315 GLN I O 1
ATOM 7511 N N . ALA C 1 316 ? 33.036 48.946 8.752 1.00 23.85 316 ALA I N 1
ATOM 7512 C CA . ALA C 1 316 ? 33.187 47.883 9.755 1.00 26.54 316 ALA I CA 1
ATOM 7513 C C . ALA C 1 316 ? 32.250 48.119 10.950 1.00 23.44 316 ALA I C 1
ATOM 7514 O O . ALA C 1 316 ? 31.625 47.184 11.467 1.00 24.68 316 ALA I O 1
ATOM 7516 N N . GLU C 1 317 ? 32.154 49.370 11.392 1.00 22.50 317 GLU I N 1
ATOM 7517 C CA . GLU C 1 317 ? 31.285 49.671 12.520 1.00 26.53 317 GLU I CA 1
ATOM 7518 C C . GLU C 1 317 ? 29.856 49.286 12.166 1.00 27.46 317 GLU I C 1
ATOM 7519 O O . GLU C 1 317 ? 29.136 48.702 12.980 1.00 24.24 317 GLU I O 1
ATOM 7525 N N . ASN C 1 318 ? 29.455 49.604 10.937 1.00 26.94 318 ASN I N 1
ATOM 7526 C CA . ASN C 1 318 ? 28.106 49.322 10.506 1.00 26.78 318 ASN I CA 1
ATOM 7527 C C . ASN C 1 318 ? 27.742 47.852 10.450 1.00 27.25 318 ASN I C 1
ATOM 7528 O O . ASN C 1 318 ? 26.569 47.527 10.319 1.00 26.14 318 ASN I O 1
ATOM 7533 N N . ARG C 1 319 ? 28.734 46.967 10.573 1.00 25.20 319 ARG I N 1
ATOM 7534 C CA . ARG C 1 319 ? 28.473 45.528 10.578 1.00 20.76 319 ARG I CA 1
ATOM 7535 C C . ARG C 1 319 ? 27.635 45.226 11.805 1.00 19.62 319 ARG I C 1
ATOM 7536 O O . ARG C 1 319 ? 26.735 44.405 11.762 1.00 22.73 319 ARG I O 1
ATOM 7544 N N . MET C 1 320 ? 27.914 45.910 12.901 1.00 23.60 320 MET I N 1
ATOM 7545 C CA . MET C 1 320 ? 27.200 45.647 14.140 1.00 23.28 320 MET I CA 1
ATOM 7546 C C . MET C 1 320 ? 25.757 46.180 14.158 1.00 24.51 320 MET I C 1
ATOM 7547 O O . MET C 1 320 ? 24.824 45.444 14.498 1.00 25.76 320 MET I O 1
ATOM 7552 N N . HIS C 1 321 ? 25.567 47.445 13.782 1.00 22.77 321 HIS I N 1
ATOM 7553 C CA . HIS C 1 321 ? 24.238 48.031 13.764 1.00 25.49 321 HIS I CA 1
ATOM 7554 C C . HIS C 1 321 ? 23.331 47.266 12.797 1.00 27.20 321 HIS I C 1
ATOM 7555 O O . HIS C 1 321 ? 22.170 47.050 13.092 1.00 25.64 321 HIS I O 1
ATOM 7562 N N . THR C 1 322 ? 23.838 46.842 11.643 1.00 24.28 322 THR I N 1
ATOM 7563 C CA . THR C 1 322 ? 22.965 46.128 10.723 1.00 22.26 322 THR I CA 1
ATOM 7564 C C . THR C 1 322 ? 22.660 44.695 11.174 1.00 28.18 322 THR I C 1
ATOM 7565 O O . THR C 1 322 ? 21.541 44.209 10.971 1.00 28.51 322 THR I O 1
ATOM 7569 N N . ILE C 1 323 ? 23.629 44.005 11.780 1.00 24.62 323 ILE I N 1
ATOM 7570 C CA . ILE C 1 323 ? 23.370 42.648 12.286 1.00 23.30 323 ILE I CA 1
ATOM 7571 C C . ILE C 1 323 ? 22.343 42.758 13.435 1.00 23.86 323 ILE I C 1
ATOM 7572 O O . ILE C 1 323 ? 21.507 41.877 13.609 1.00 25.17 323 ILE I O 1
ATOM 7577 N N . LYS C 1 324 ? 22.399 43.848 14.202 1.00 21.93 324 LYS I N 1
ATOM 7578 C CA . LYS C 1 324 ? 21.433 44.064 15.284 1.00 23.71 324 LYS I CA 1
ATOM 7579 C C . LYS C 1 324 ? 20.012 44.222 14.688 1.00 30.84 324 LYS I C 1
ATOM 7580 O O . LYS C 1 324 ? 19.040 43.657 15.212 1.00 23.67 324 LYS I O 1
ATOM 7586 N N . ALA C 1 325 ? 19.894 44.982 13.597 1.00 28.40 325 ALA I N 1
ATOM 7587 C CA . ALA C 1 325 ? 18.597 45.185 12.940 1.00 25.80 325 ALA I CA 1
ATOM 7588 C C . ALA C 1 325 ? 18.037 43.822 12.519 1.00 27.88 325 ALA I C 1
ATOM 7589 O O . ALA C 1 325 ? 16.863 43.509 12.750 1.00 30.20 325 ALA I O 1
ATOM 7591 N N . VAL C 1 326 ? 18.890 43.004 11.917 1.00 23.30 326 VAL I N 1
ATOM 7592 C CA . VAL C 1 326 ? 18.487 41.679 11.462 1.00 27.26 326 VAL I CA 1
ATOM 7593 C C . VAL C 1 326 ? 17.934 40.838 12.606 1.00 27.21 326 VAL I C 1
ATOM 7594 O O . VAL C 1 326 ? 16.886 40.223 12.479 1.00 24.72 326 VAL I O 1
ATOM 7598 N N . MET C 1 327 ? 18.625 40.810 13.735 1.00 25.22 327 MET I N 1
ATOM 7599 C CA . MET C 1 327 ? 18.135 39.991 14.839 1.00 27.58 327 MET I CA 1
ATOM 7600 C C . MET C 1 327 ? 16.868 40.584 15.441 1.00 27.89 327 MET I C 1
ATOM 7601 O O . MET C 1 327 ? 15.919 39.858 15.762 1.00 28.53 327 MET I O 1
ATOM 7606 N N . VAL C 1 328 ? 16.849 41.902 15.588 1.00 25.12 328 VAL I N 1
ATOM 7607 C CA . VAL C 1 328 ? 15.676 42.543 16.151 1.00 29.14 328 VAL I CA 1
ATOM 7608 C C . VAL C 1 328 ? 14.440 42.310 15.243 1.00 29.54 328 VAL I C 1
ATOM 7609 O O . VAL C 1 328 ? 13.356 41.956 15.711 1.00 30.55 328 VAL I O 1
ATOM 7613 N N . ALA C 1 329 ? 14.615 42.468 13.941 1.00 28.68 329 ALA I N 1
ATOM 7614 C CA . ALA C 1 329 ? 13.508 42.287 13.012 1.00 30.01 329 ALA I CA 1
ATOM 7615 C C . ALA C 1 329 ? 12.935 40.866 12.942 1.00 31.98 329 ALA I C 1
ATOM 7616 O O . ALA C 1 329 ? 11.726 40.680 12.801 1.00 33.40 329 ALA I O 1
ATOM 7618 N N . THR C 1 330 ? 13.798 39.860 13.034 1.00 26.07 330 THR I N 1
ATOM 7619 C CA . THR C 1 330 ? 13.361 38.471 12.916 1.00 25.83 330 THR I CA 1
ATOM 7620 C C . THR C 1 330 ? 12.968 37.780 14.228 1.00 25.93 330 THR I C 1
ATOM 7621 O O . THR C 1 330 ? 12.275 36.769 14.221 1.00 27.80 330 THR I O 1
ATOM 7625 N N . LEU C 1 331 ? 13.410 38.331 15.347 1.00 28.78 331 LEU I N 1
ATOM 7626 C CA . LEU C 1 331 ? 13.147 37.739 16.647 1.00 36.21 331 LEU I CA 1
ATOM 7627 C C . LEU C 1 331 ? 12.082 38.492 17.397 1.00 40.52 331 LEU I C 1
ATOM 7628 O O . LEU C 1 331 ? 11.390 37.942 18.249 1.00 44.02 331 LEU I O 1
ATOM 7633 N N . SER C 1 332 ? 11.962 39.767 17.063 1.00 45.46 332 SER I N 1
ATOM 7634 C CA . SER C 1 332 ? 11.026 40.671 17.710 1.00 53.94 332 SER I CA 1
ATOM 7635 C C . SER C 1 332 ? 9.764 40.959 16.875 1.00 58.59 332 SER I C 1
ATOM 7636 O O . SER C 1 332 ? 9.739 40.749 15.654 1.00 56.83 332 SER I O 1
ATOM 7639 N N . LYS C 1 333 ? 8.725 41.434 17.570 1.00 67.54 333 LYS I N 1
ATOM 7640 C CA . LYS C 1 333 ? 7.422 41.807 16.989 1.00 73.30 333 LYS I CA 1
ATOM 7641 C C . LYS C 1 333 ? 6.753 40.667 16.233 1.00 75.47 333 LYS I C 1
ATOM 7642 O O . LYS C 1 333 ? 5.657 40.249 16.668 1.00 77.42 333 LYS I O 1
#

Nearest PDB structures (foldseek):
  1duv-assembly1_I  TM=9.996E-01  e=4.581E-64  Escherichia coli
  2otc-assembly1_A  TM=9.982E-01  e=1.989E-62  Escherichia coli BL21(DE3)
  7tmd-assembly1_A  TM=9.748E-01  e=5.014E-57  Klebsiella pneumoniae subsp. pneumoniae HS11286
  6ovw-assembly1_A  TM=9.701E-01  e=1.108E-55  Salmonella enterica subsp. enterica serovar Typhimurium str. SL1344
  3upd-assembly1_A  TM=9.612E-01  e=2.820E-48  Vibrio vulnificus CMCP6

Radius of gyration: 30.45 Å; Cα contacts (8 Å, |Δi|>4): 2252; chains: 3; bounding box: 72×76×79 Å

B-factor: mean 33.64, std 10.34, range [17.92, 86.35]

Sequence (999 aa):
SGFYHKHFLKLLDFTPAELNSLLQLAAKLKADKKSGKEEAKLTGKNIALIFEKDSTRTRCSFEVAAYDQGARVTYLGPSGSQIGHKESIKDTARVLGRMYDGIQYRGYGQEIVETLAEYASVPVWNGLTNEFHPTQLLADLLTMQEHLPGKAFNEMTLVYAGDARNNMGNSMLEAAALTGLDLRLVAPQACWPEAALVTECRALAQQNGGNITLTEDVAKGVEGADFIYTDVWVSMGEAKEKWAERIALLREYQVNSKMMQLTGNPEVKFLHCLPAFHDDQTTLGKKMAEEFGLHGGMEVTDEVFESAASIVFDQAENRMHTIKAVMVATLSKSGFYHKHFLKLLDFTPAELNSLLQLAAKLKADKKSGKEEAKLTGKNIALIFEKDSTRTRCSFEVAAYDQGARVTYLGPSGSQIGHKESIKDTARVLGRMYDGIQYRGYGQEIVETLAEYASVPVWNGLTNEFHPTQLLADLLTMQEHLPGKAFNEMTLVYAGDARNNMGNSMLEAAALTGLDLRLVAPQACWPEAALVTECRALAQQNGGNITLTEDVAKGVEGADFIYTDVWVSMGEAKEKWAERIALLREYQVNSKMMQLTGNPEVKFLHCLPAFHDDQTTLGKKMAEEFGLHGGMEVTDEVFESAASIVFDQAENRMHTIKAVMVATLSKSGFYHKHFLKLLDFTPAELNSLLQLAAKLKADKKSGKEEAKLTGKNIALIFEKDSTRTRCSFEVAAYDQGARVTYLGPSGSQIGHKESIKDTARVLGRMYDGIQYRGYGQEIVETLAEYASVPVWNGLTNEFHPTQLLADLLTMQEHLPGKAFNEMTLVYAGDARNNMGNSMLEAAALTGLDLRLVAPQACWPEAALVTECRALAQQNGGNITLTEDVAKGVEGADFIYTDVWVSMGEAKEKWAERIALLREYQVNSKMMQLTGNPEVKFLHCLPAFHDDQTTLGKKMAEEFGLHGGMEVTDEVFESAASIVFDQAENRMHTIKAVMVATLSK